Protein AF-A0A2H0RR85-F1 (afdb_monomer)

Radius of gyration: 44.67 Å; Cα contacts (8 Å, |Δi|>4): 2127; chains: 1; bounding box: 101×106×115 Å

Secondary structure (DSSP, 8-state):
-PPPPPPHHHHHHHHHHHHHHHHHHHHHHHHHHHHHHHHHHHHHHHHHHHHHHHHHHTTGGGS-EEEEGGGTEEEESSSGGG--GGG-EE----TTEEEEE-SEEEEPTTT--BSS-EEEEEEETTSEEEEEEE-TT--EEEPPPEEPPS---------S---SS-SSS-HHHH-S--SS-SSS-GGG-TTTT-SSS-HHHHTT--SS-SSS-GGG-TT---S-TTT--EEEPTTS-EEESS-EEEEEEEEE---BSSTT-PBPPEEEEEESSTTSS-EEGGGG----S--EEEEEEEPTT-EEEEEEEEEETTTEEEEEETTSSSSSEEEE-TTPPPP-PPPPTTSPPHHHHHTTSB-TTSSB-S-TTEEEEEE--S-TTSTT--SBSEEEEEEEEEPTT----SSS-EEEEEEEEEEEETT----SEEEETTTTEEEETT-EEESEETTEE---S---SS-SSEEEEEETTEEEEEE-----SS-EEEEEEEEEEESEEEEEEEE--SS-TT--TTS-----SSSEEEEEEEETTTEEEEEEEESSS-EEEEEEEEETTTT--SSSSSS-HHHH-S--SS-SSS-GGG-SSTT-SSS-HHHH-S--SSSSSS-GGG-TTTT-SSS-GGG-SSSS---S---S----SSBPPEEEETTEEEESS-EEEEEEEEE---BSSTTPPBPEEEEEEESBTTSS-EESGGG----S--EEEEEEEPTT-EEEEEEEEEETTTEEEEEETTSS-TTEEEE-TTPBPP-SGGGSSGGGS-HHHHTTEETTEE---TTEEEEEE--S--STT--SBSEEEEEEEE--GGGSSS---------------------------PPP-S-EEEEEE--TT-TTS-EEEEEEGGGHHHHHTTT-EES-----SS-SSS-TTT-SSTT--S-S---SS--SSSEE---SS-TT-----S-------HHHHTT--HHHHHHHHTT-TT---TT-HHHHHHHHTS-HHHHHHHHHH-EEHHHHHHHHHH-

Mean predicted aligned error: 24.21 Å

Sequence (1015 aa):
MARKAFTAVETLLALGIIAVTAGITIPLYNDYQIRNDLDLATEQLIQALRAAQIHSQSGTQDAQWGVYTQEGILFKGDMYALRDPDEDQVFPIPPSINVSGLSEVVYSRIDGVPSETGEIILEAINGDRRTIVIGDDGLLQTSGIQSLPEGFFDDGGDMGDDDVDGDGIPDVQEGDEDTDGDGTPDYLDPDSDNDGIPDEEEGGGDTDGDGIPDYQDPQENPTEPCEERFVVDENGAIQTTGSVDLTVKALGSAITYGENGPNIPVRADISLDGGATWSELFLGRDIDGGETEFIENLPSGTQVLLRVNGRHGWLFNKTYASNDQSGHIQVLRNGDTPPQYQAYGNQSSLASFVRNILDEQGRISIGAYDAVLLVELGTLETSSSDFQDAVILLQFTQKPQSCALATDPRFKVLFERTENVGSGDAARSVYVGESAIHYGEAQWIPLQVAGVAATDSGLVENVPGLAVDRQSGVVKVLLHGSHAGLSKEIVDARVVFDNAVITSLENATGQDACESPFDAIVNDGAGGDEATQITGAREVLFQTRVTIEDDALLIHWARSGANQDTDGDGITDNEEGYGDTDGDGLADYLDTDSDNDNISDNDEGADDSDDDGTADYKDTDSDDDGIPDGQDLEDETDDQVPTEEESDPCAAAFSLSNGNIVLQELADVTFKVLGSSSHYGRRGPEIQVSLQASVNGGATWQSLFNNRDVDGNETQTLADVPSGSEIHVKVEGRYGWLFRRRVQSGGASENLRILRRGDPVPATTPFSSPLTLKKFLRDQVRSGHVVADKRSVLLIAELTDVGVAADYQDAVVQIYIEKPQSGGICGATTDDGDDDAGTADDGDTGETVPEEEVVPTGLKITICHFPPGNRQNPETIEIDEAAWPAHQAIGDRRGACEDDQDGDGVPNADDLCLNTATPESVPEEFMLFDRYALTEAGTIFRHGPRKKVGQYTLAHTKGCSCEQLIDVAEGMRFYYFDQFPRLQRAMRNLFPFFTIGARKYGCSEAIIRMVEREL

pLDDT: mean 75.3, std 16.43, range [29.42, 96.75]

Nearest PDB structures (foldseek):
  2ep6-assembly1_A  TM=4.280E-01  e=7.832E-03  Homo sapiens
  3pyc-assembly1_A  TM=4.392E-01  e=4.395E-02  Homo sapiens
  4msv-assembly1_A  TM=4.065E-01  e=1.363E-01  Homo sapiens
  1bj8-assembly1_A  TM=5.028E-01  e=4.463E-01  Homo sapiens
  3s8w-assembly3_C  TM=3.808E-01  e=4.971E-01  Homo sapiens

Foldseek 3Di:
DDDDDDDPVNVVVVVVVVVVCCVPPVVVVVVVVLVVLLVLLVVLLVVLLVVQLCCQQVCPVVFKWKAQNQFRWTFTHPDPVGTDPVRIDGSGRDPQKGKDDDRMWIAHHNQSFTPDWAWIWIAGPQQWIKIWGQDRSRDTDIDDTDHDDDDDDDDDDDDDALQPCPLPEGCVLQDQPQQCVPPQRLSNAQQSNVLPDGCSVQDQDDQPPPPARQSRDNPRPVPFLQNAQWDQDPLQWTFGSWWWKKKKFWLAAFDAPAAPHDTWFKWKWKDFAQPPDIHTPPNRHGGGGGGMDIGHQRGGRGTIKMKMWTDDPPSDTFIDISRPSPPQKDKDAFQAADDDADAHHPIDAPCVSQVVQADPVRTGHDPNRKIKMFGDRDDPPDSNGRSRNTIMIMDIGHDPQGHDGLQFKKKFKAWPDKDKDDPAQADQWEFEAPSRNIYHHRDIGGCADPNHGDAHPDWDAPDNHWIWGHDDQKIKIKHHAQAPDPIKIKTKMKMFIDQKFFPDKDWDDDPCPPADLDPPDQDQDAAHWHWDDDDDRGMIIIITMHHRGMYMMMTGMDGPQPADQPCPLPDGCVLQDQDQLCPPPDGRSNAQQRVVLPDGCSLQDQPQQCPPPDGRSNDQCSNPPPAGPNRPPPDRDPDDDDDDDDDPPWAFDWDDDQQWIAGQAWWKKKKFWLAAAAAPPPPHDTWFKWKWKDFAQPPDIDTPPNRGGDGGGDMDIDFGRGHGTIIKMKMWTDDPPPDTFIDMGNDPDPFKHKADFFGFADPAPCLPDLVSADPSVSVQDDPRTGHDDPQKIKMFGFRDDDDNPGNSRNTIIIMGITHGVVVPDDDDDDDDDDDDDDDDDDDDDDDDDDDDDDDDDADKFWKFAQDVPRNVDTATDIDHPVCVVVRVVVPIGTDGQDALPQCQPAGPSQALPSNQHDDQPQDPFAAPQQFGDGPDDDPQEDDTDDDDDDGDGCVLVRRDDQVLLLCLLCVPPPHARPVQVQLSVVSVPDDVCQSVVCSRTNHGPVSSVSSVPSD

Solvent-accessible surface area (backbone atoms only — not comparable to full-atom values): 56803 Å² total; per-residue (Å²): 135,85,79,86,72,84,48,73,63,59,54,51,52,52,52,49,50,51,51,54,51,48,66,54,49,52,60,56,50,51,54,53,50,49,53,53,44,45,53,52,33,52,55,42,43,51,52,36,46,54,49,16,28,51,38,1,35,70,41,55,90,79,39,31,14,16,28,35,51,71,63,25,32,28,34,37,26,91,42,85,93,66,38,46,77,92,63,54,42,78,36,80,60,48,91,60,46,47,62,46,69,54,60,60,41,34,16,36,62,62,76,25,32,47,74,59,67,49,46,34,37,40,34,27,83,86,41,41,28,36,39,37,39,35,41,78,83,45,50,77,47,72,56,68,84,46,73,59,81,93,78,90,83,92,86,91,80,88,90,88,71,67,32,76,62,66,44,83,50,45,31,82,76,58,30,90,46,46,66,59,65,86,78,53,36,27,40,62,32,67,37,23,27,66,75,80,63,41,29,52,82,52,35,88,41,50,89,87,68,85,81,55,41,38,38,58,31,68,75,57,67,85,48,48,50,63,66,48,48,54,50,74,47,98,48,46,35,36,31,23,54,22,25,24,30,40,37,42,31,35,55,24,43,60,44,50,67,57,84,89,37,62,75,42,52,30,36,45,30,38,16,66,61,73,64,79,50,77,44,62,37,74,84,66,41,67,54,76,44,73,53,70,45,78,45,74,51,39,24,44,68,33,24,39,32,51,32,44,37,38,52,44,85,93,82,37,80,40,74,53,43,28,56,64,74,76,74,39,44,45,80,42,46,43,68,35,70,69,82,92,51,58,48,46,74,87,52,80,38,42,65,75,60,44,58,89,36,41,48,99,87,60,24,31,44,60,54,86,56,24,41,38,37,33,21,42,75,78,54,78,98,42,84,61,38,37,40,29,40,30,31,38,40,39,40,57,43,72,48,86,70,41,32,35,45,94,81,28,28,25,35,27,46,40,68,79,42,73,48,60,34,85,80,42,61,66,43,74,33,37,27,40,17,68,80,42,44,32,36,46,60,61,40,66,42,28,44,15,43,94,86,42,73,35,63,42,96,38,53,44,57,95,52,57,23,38,19,26,28,33,42,92,52,33,36,38,44,32,41,59,16,82,38,75,80,90,13,29,33,37,42,30,32,35,43,39,42,40,50,27,32,52,76,48,77,45,74,52,92,59,100,60,90,81,70,58,44,73,71,83,66,87,45,88,56,68,38,26,54,34,50,46,78,77,48,98,45,30,33,36,38,42,37,41,27,27,17,67,33,54,35,44,40,31,40,28,40,44,59,56,50,74,82,36,46,77,58,64,60,77,62,34,34,63,78,55,34,87,49,49,71,59,70,83,81,51,38,28,36,62,33,63,36,27,40,68,52,78,59,34,30,54,76,59,31,90,50,48,77,63,72,84,80,56,35,30,34,58,35,54,37,40,66,74,82,84,53,42,48,66,74,34,88,83,65,90,70,100,74,90,81,87,84,85,88,82,76,66,87,46,52,34,56,65,47,82,56,79,55,28,44,33,30,69,35,53,19,23,42,31,42,33,32,51,30,42,58,37,54,61,57,102,86,38,64,73,39,44,29,32,44,31,39,12,62,57,67,63,79,52,78,43,64,38,80,85,64,40,71,57,67,46,77,49,70,51,71,46,72,69,38,53,50,70,26,26,43,28,48,33,47,34,40,41,40,85,94,85,37,80,37,77,48,40,44,64,52,101,51,92,38,42,49,63,39,43,54,70,36,71,56,71,97,23,60,41,61,75,43,68,84,65,36,57,69,69,54,32,84,38,47,54,98,58,20,27,65,43,56,95,44,30,35,42,33,36,22,34,74,70,77,84,54,69,81,36,69,43,43,36,32,32,35,42,37,36,34,27,44,33,58,94,74,75,83,57,86,77,89,82,78,93,70,94,78,83,83,82,86,86,85,86,84,86,86,84,90,85,92,89,80,91,79,85,85,78,78,77,66,66,40,53,22,23,37,48,49,94,93,45,65,92,61,64,42,63,46,77,42,49,52,90,52,44,68,68,43,45,76,72,69,30,44,84,38,70,71,67,76,48,81,45,66,56,83,38,43,53,93,65,26,74,34,77,78,49,44,68,82,75,53,68,51,94,68,51,37,70,82,57,28,50,57,74,70,88,86,72,97,60,69,87,85,87,66,97,56,77,61,88,92,78,55,48,74,56,49,27,34,35,52,63,64,58,53,44,39,31,24,71,64,42,92,89,44,76,44,80,94,39,56,63,41,40,52,56,37,48,65,51,56,67,69,58,49,58,46,21,61,55,56,23,43,38,56,69,59,43,54,42,56,65,62,58,106

Structure (mmCIF, N/CA/C/O backbone):
data_AF-A0A2H0RR85-F1
#
_entry.id   AF-A0A2H0RR85-F1
#
loop_
_atom_site.group_PDB
_atom_site.id
_atom_site.type_symbol
_atom_site.label_atom_id
_atom_site.label_alt_id
_atom_site.label_comp_id
_atom_site.label_asym_id
_atom_site.label_entity_id
_atom_site.label_seq_id
_atom_site.pdbx_PDB_ins_code
_atom_site.Cartn_x
_atom_site.Cartn_y
_atom_site.Cartn_z
_atom_site.occupancy
_atom_site.B_iso_or_equiv
_atom_site.auth_seq_id
_atom_site.auth_comp_id
_atom_site.auth_asym_id
_atom_site.auth_atom_id
_atom_site.pdbx_PDB_model_num
ATOM 1 N N . MET A 1 1 ? -61.751 1.817 -53.926 1.00 46.56 1 MET A N 1
ATOM 2 C CA . MET A 1 1 ? -60.778 1.741 -52.817 1.00 46.56 1 MET A CA 1
ATOM 3 C C . MET A 1 1 ? -60.112 0.380 -52.892 1.00 46.56 1 MET A C 1
ATOM 5 O O . MET A 1 1 ? -60.740 -0.608 -52.536 1.00 46.56 1 MET A O 1
ATOM 9 N N . ALA A 1 2 ? -58.918 0.305 -53.480 1.00 45.41 2 ALA A N 1
ATOM 10 C CA . ALA A 1 2 ? -58.171 -0.946 -53.554 1.00 45.41 2 ALA A CA 1
ATOM 11 C C . ALA A 1 2 ? -57.517 -1.200 -52.188 1.00 45.41 2 ALA A C 1
ATOM 13 O O . ALA A 1 2 ? -56.784 -0.346 -51.692 1.00 45.41 2 ALA A O 1
ATOM 14 N N . ARG A 1 3 ? -57.851 -2.332 -51.560 1.00 56.66 3 ARG A N 1
ATOM 15 C CA . ARG A 1 3 ? -57.237 -2.790 -50.308 1.00 56.66 3 ARG A CA 1
ATOM 16 C C . ARG A 1 3 ? -55.794 -3.197 -50.620 1.00 56.66 3 ARG A C 1
ATOM 18 O O . ARG A 1 3 ? -55.590 -4.017 -51.511 1.00 56.66 3 ARG A O 1
ATOM 25 N N . LYS A 1 4 ? -54.818 -2.587 -49.941 1.00 64.25 4 LYS A N 1
ATOM 26 C CA . LYS A 1 4 ? -53.403 -2.971 -50.039 1.00 64.25 4 LYS A CA 1
ATOM 27 C C . LYS A 1 4 ? -53.271 -4.393 -49.482 1.00 64.25 4 LYS A C 1
ATOM 29 O O . LYS A 1 4 ? -53.643 -4.621 -48.337 1.00 64.25 4 LYS A O 1
ATOM 34 N N . ALA A 1 5 ? -52.851 -5.335 -50.318 1.00 68.38 5 ALA A N 1
ATOM 35 C CA . ALA A 1 5 ? -52.502 -6.686 -49.891 1.00 68.38 5 ALA A CA 1
ATOM 36 C C . ALA A 1 5 ? -51.034 -6.710 -49.441 1.00 68.38 5 ALA A C 1
ATOM 38 O O . ALA A 1 5 ? -50.239 -5.919 -49.952 1.00 68.38 5 ALA A O 1
ATOM 39 N N . PHE A 1 6 ? -50.708 -7.604 -48.504 1.00 69.88 6 PHE A N 1
ATOM 40 C CA . PHE A 1 6 ? -49.340 -7.843 -48.040 1.00 69.88 6 PHE A CA 1
ATOM 41 C C . PHE A 1 6 ? -48.437 -8.253 -49.199 1.00 69.88 6 PHE A C 1
ATOM 43 O O . PHE A 1 6 ? -48.850 -8.987 -50.104 1.00 69.88 6 PHE A O 1
ATOM 50 N N . THR A 1 7 ? -47.208 -7.756 -49.188 1.00 82.94 7 THR A N 1
ATOM 51 C CA . THR A 1 7 ? -46.222 -8.105 -50.205 1.00 82.94 7 THR A CA 1
ATOM 52 C C . THR A 1 7 ? -45.672 -9.510 -49.958 1.00 82.94 7 THR A C 1
ATOM 54 O O . THR A 1 7 ? -45.647 -10.013 -48.832 1.00 82.94 7 THR A O 1
ATOM 57 N N . ALA A 1 8 ? -45.222 -10.170 -51.029 1.00 77.38 8 ALA A N 1
ATOM 58 C CA . ALA A 1 8 ? -44.607 -11.495 -50.925 1.00 77.38 8 ALA A CA 1
ATOM 59 C C . ALA A 1 8 ? -43.370 -11.481 -50.007 1.00 77.38 8 ALA A C 1
ATOM 61 O O . ALA A 1 8 ? -43.123 -12.449 -49.298 1.00 77.38 8 ALA A O 1
ATOM 62 N N . VAL A 1 9 ? -42.646 -10.357 -49.973 1.00 79.88 9 VAL A N 1
ATOM 63 C CA . VAL A 1 9 ? -41.484 -10.155 -49.100 1.00 79.88 9 VAL A CA 1
ATOM 64 C C . VAL A 1 9 ? -41.903 -10.076 -47.632 1.00 79.88 9 VAL A C 1
ATOM 66 O O . VAL A 1 9 ? -41.327 -10.780 -46.814 1.00 79.88 9 VAL A O 1
ATOM 69 N N . GLU A 1 10 ? -42.946 -9.311 -47.293 1.00 80.38 10 GLU A N 1
ATOM 70 C CA . GLU A 1 10 ? -43.471 -9.255 -45.915 1.00 80.38 10 GLU A CA 1
ATOM 71 C C . GLU A 1 10 ? -43.991 -10.615 -45.436 1.00 80.38 10 GLU A C 1
ATOM 73 O O . GLU A 1 10 ? -43.817 -10.970 -44.275 1.00 80.38 10 GLU A O 1
ATOM 78 N N . THR A 1 11 ? -44.591 -11.405 -46.331 1.00 86.94 11 THR A N 1
ATOM 79 C CA . THR A 1 11 ? -45.077 -12.750 -45.979 1.00 86.94 11 THR A CA 1
ATOM 80 C C . THR A 1 11 ? -43.916 -13.711 -45.712 1.00 86.94 11 THR A C 1
ATOM 82 O O . THR A 1 11 ? -43.972 -14.490 -44.765 1.00 86.94 11 THR A O 1
ATOM 85 N N . LEU A 1 12 ? -42.848 -13.647 -46.514 1.00 86.12 12 LEU A N 1
ATOM 86 C CA . LEU A 1 12 ? -41.651 -14.467 -46.309 1.00 86.12 12 LEU A CA 1
ATOM 87 C C . LEU A 1 12 ? -40.879 -14.055 -45.054 1.00 86.12 12 LEU A C 1
ATOM 89 O O . LEU A 1 12 ? -40.417 -14.926 -44.326 1.00 86.12 12 LEU A O 1
ATOM 93 N N . LEU A 1 13 ? -40.798 -12.754 -44.769 1.00 86.31 13 LEU A N 1
ATOM 94 C CA . LEU A 1 13 ? -40.178 -12.248 -43.548 1.00 86.31 13 LEU A CA 1
ATOM 95 C C . LEU A 1 13 ? -40.945 -12.725 -42.307 1.00 86.31 13 LEU A C 1
ATOM 97 O O . LEU A 1 13 ? -40.339 -13.239 -41.375 1.00 86.31 13 LEU A O 1
ATOM 101 N N . ALA A 1 14 ? -42.278 -12.626 -42.317 1.00 88.75 14 ALA A N 1
ATOM 102 C CA . ALA A 1 14 ? -43.104 -13.082 -41.203 1.00 88.75 14 ALA A CA 1
ATOM 103 C C . ALA A 1 14 ? -42.980 -14.597 -40.967 1.00 88.75 14 ALA A C 1
ATOM 105 O O . ALA A 1 14 ? -42.870 -15.029 -39.824 1.00 88.75 14 ALA A O 1
ATOM 106 N N . LEU A 1 15 ? -42.952 -15.407 -42.031 1.00 90.06 15 LEU A N 1
ATOM 107 C CA . LEU A 1 15 ? -42.747 -16.854 -41.909 1.00 90.06 15 LEU A CA 1
ATOM 108 C C . LEU A 1 15 ? -41.331 -17.209 -41.440 1.00 90.06 15 LEU A C 1
ATOM 110 O O . LEU A 1 15 ? -41.180 -18.145 -40.662 1.00 90.06 15 LEU A O 1
ATOM 114 N N . GLY A 1 16 ? -40.316 -16.455 -41.873 1.00 91.06 16 GLY A N 1
ATOM 115 C CA . GLY A 1 16 ? -38.942 -16.613 -41.400 1.00 91.06 16 GLY A CA 1
ATOM 116 C C . GLY A 1 16 ? -38.819 -16.322 -39.907 1.00 91.06 16 GLY A C 1
ATOM 117 O O . GLY A 1 16 ? -38.268 -17.136 -39.176 1.00 91.06 16 GLY A O 1
ATOM 118 N N . ILE A 1 17 ? -39.417 -15.221 -39.443 1.00 90.19 17 ILE A N 1
ATOM 119 C CA . ILE A 1 17 ? -39.435 -14.868 -38.019 1.00 90.19 17 ILE A CA 1
ATOM 120 C C . ILE A 1 17 ? -40.152 -15.953 -37.213 1.00 90.19 17 ILE A C 1
ATOM 122 O O . ILE A 1 17 ? -39.584 -16.430 -36.243 1.00 90.19 17 ILE A O 1
ATOM 126 N N . ILE A 1 18 ? -41.336 -16.408 -37.646 1.00 92.31 18 ILE A N 1
ATOM 127 C CA . ILE A 1 18 ? -42.082 -17.465 -36.940 1.00 92.31 18 ILE A CA 1
ATOM 128 C C . ILE A 1 18 ? -41.264 -18.761 -36.845 1.00 92.31 18 ILE A C 1
ATOM 130 O O . ILE A 1 18 ? -41.268 -19.402 -35.796 1.00 92.31 18 ILE A O 1
ATOM 134 N N . ALA A 1 19 ? -40.558 -19.149 -37.911 1.00 88.56 19 ALA A N 1
ATOM 135 C CA . ALA A 1 19 ? -39.737 -20.358 -37.918 1.00 88.56 19 ALA A CA 1
ATOM 136 C C . ALA A 1 19 ? -38.537 -20.252 -36.967 1.00 88.56 19 ALA A C 1
ATOM 138 O O . ALA A 1 19 ? -38.279 -21.191 -36.221 1.00 88.56 19 ALA A O 1
ATOM 139 N N . VAL A 1 20 ? -37.852 -19.104 -36.947 1.00 89.44 20 VAL A N 1
ATOM 140 C CA . VAL A 1 20 ? -36.736 -18.853 -36.022 1.00 89.44 20 VAL A CA 1
ATOM 141 C C . VAL A 1 20 ? -37.240 -18.820 -34.582 1.00 89.44 20 VAL A C 1
ATOM 143 O O . VAL A 1 20 ? -36.694 -19.507 -33.726 1.00 89.44 20 VAL A O 1
ATOM 146 N N . THR A 1 21 ? -38.342 -18.112 -34.317 1.00 87.31 21 THR A N 1
ATOM 147 C CA . THR A 1 21 ? -38.917 -18.067 -32.968 1.00 87.31 21 THR A CA 1
ATOM 148 C C . THR A 1 21 ? -39.387 -19.441 -32.509 1.00 87.31 21 THR A C 1
ATOM 150 O O . THR A 1 21 ? -39.167 -19.786 -31.358 1.00 87.31 21 THR A O 1
ATOM 153 N N . ALA A 1 22 ? -39.991 -20.255 -33.380 1.00 86.25 22 ALA A N 1
ATOM 154 C CA . ALA A 1 22 ? -40.415 -21.611 -33.029 1.00 86.25 22 ALA A CA 1
ATOM 155 C C . ALA A 1 22 ? -39.220 -22.546 -32.787 1.00 86.25 22 ALA A C 1
ATOM 157 O O . ALA A 1 22 ? -39.274 -23.370 -31.880 1.00 86.25 22 ALA A O 1
ATOM 158 N N . GLY A 1 23 ? -38.141 -22.393 -33.563 1.00 82.12 23 GLY A N 1
ATOM 159 C CA . GLY A 1 23 ? -36.903 -23.153 -33.381 1.00 82.12 23 GLY A CA 1
ATOM 160 C C . GLY A 1 23 ? -36.238 -22.907 -32.028 1.00 82.12 23 GLY A C 1
ATOM 161 O O . GLY A 1 23 ? -35.659 -23.831 -31.479 1.00 82.12 23 GLY A O 1
ATOM 162 N N . ILE A 1 24 ? -36.382 -21.698 -31.475 1.00 82.62 24 ILE A N 1
ATOM 163 C CA . ILE A 1 24 ? -35.833 -21.333 -30.161 1.00 82.62 24 ILE A CA 1
ATOM 164 C C . ILE A 1 24 ? -36.823 -21.663 -29.032 1.00 82.62 24 ILE A C 1
ATOM 166 O O . ILE A 1 24 ? -36.450 -22.230 -28.015 1.00 82.62 24 ILE A O 1
ATOM 170 N N . THR A 1 25 ? -38.109 -21.343 -29.202 1.00 84.31 25 THR A N 1
ATOM 171 C CA . THR A 1 25 ? -39.093 -21.434 -28.104 1.00 84.31 25 THR A CA 1
ATOM 172 C C . THR A 1 25 ? -39.530 -22.854 -27.757 1.00 84.31 25 THR A C 1
ATOM 174 O O . THR A 1 25 ? -39.813 -23.120 -26.596 1.00 84.31 25 THR A O 1
ATOM 177 N N . ILE A 1 26 ? -39.604 -23.770 -28.726 1.00 85.06 26 ILE A N 1
ATOM 178 C CA . ILE A 1 26 ? -40.045 -25.150 -28.470 1.00 85.06 26 ILE A CA 1
ATOM 179 C C . ILE A 1 26 ? -39.058 -25.935 -27.583 1.00 85.06 26 ILE A C 1
ATOM 181 O O . ILE A 1 26 ? -39.528 -26.527 -26.614 1.00 85.06 26 ILE A O 1
ATOM 185 N N . PRO A 1 27 ? -37.736 -25.969 -27.858 1.00 78.81 27 PRO A N 1
ATOM 186 C CA . PRO A 1 27 ? -36.799 -26.691 -26.995 1.00 78.81 27 PRO A CA 1
ATOM 187 C C . PRO A 1 27 ? -36.730 -26.089 -25.586 1.00 78.81 27 PRO A C 1
ATOM 189 O O . PRO A 1 27 ? -36.823 -26.842 -24.624 1.00 78.81 27 PRO A O 1
ATOM 192 N N . LEU A 1 28 ? -36.713 -24.755 -25.465 1.00 73.25 28 LEU A N 1
ATOM 193 C CA . LEU A 1 28 ? -36.744 -24.072 -24.163 1.00 73.25 28 LEU A CA 1
ATOM 194 C C . LEU A 1 28 ? -38.004 -24.408 -23.353 1.00 73.25 28 LEU A C 1
ATOM 196 O O . LEU A 1 28 ? -37.940 -24.587 -22.143 1.00 73.25 28 LEU A O 1
ATOM 200 N N . TYR A 1 29 ? -39.163 -24.508 -24.012 1.00 80.75 29 TYR A N 1
ATOM 201 C CA . TYR A 1 29 ? -40.406 -24.861 -23.327 1.00 80.75 29 TYR A CA 1
ATOM 202 C C . TYR A 1 29 ? -40.431 -26.322 -22.861 1.00 80.75 29 TYR A C 1
ATOM 204 O O . TYR A 1 29 ? -40.975 -26.604 -21.797 1.00 80.75 29 TYR A O 1
ATOM 212 N N . ASN A 1 30 ? -39.858 -27.244 -23.639 1.00 78.88 30 ASN A N 1
ATOM 213 C CA . ASN A 1 30 ? -39.783 -28.652 -23.248 1.00 78.88 30 ASN A CA 1
ATOM 214 C C . ASN A 1 30 ? -38.869 -28.849 -22.035 1.00 78.88 30 ASN A C 1
ATOM 216 O O . ASN A 1 30 ? -39.254 -29.561 -21.115 1.00 78.88 30 ASN A O 1
ATOM 220 N N . ASP A 1 31 ? -37.705 -28.199 -22.026 1.00 79.25 31 ASP A N 1
ATOM 221 C CA . ASP A 1 31 ? -36.762 -28.261 -20.907 1.00 79.25 31 ASP A CA 1
ATOM 222 C C . ASP A 1 31 ? -37.369 -27.663 -19.627 1.00 79.25 31 ASP A C 1
ATOM 224 O O . ASP A 1 31 ? -37.423 -28.310 -18.583 1.00 79.25 31 ASP A O 1
ATOM 228 N N . TYR A 1 32 ? -38.010 -26.495 -19.754 1.00 80.94 32 TYR A N 1
ATOM 229 C CA . TYR A 1 32 ? -38.769 -25.884 -18.663 1.00 80.94 32 TYR A CA 1
ATOM 230 C C . TYR A 1 32 ? -39.875 -26.799 -18.113 1.00 80.94 32 TYR A C 1
ATOM 232 O O . TYR A 1 32 ? -40.097 -26.859 -16.904 1.00 80.94 32 TYR A O 1
ATOM 240 N N . GLN A 1 33 ? -40.590 -27.519 -18.986 1.00 84.44 33 GLN A N 1
ATOM 241 C CA . GLN A 1 33 ? -41.638 -28.439 -18.551 1.00 84.44 33 GLN A CA 1
ATOM 242 C C . GLN A 1 33 ? -41.063 -29.636 -17.775 1.00 84.44 33 GLN A C 1
ATOM 244 O O . GLN A 1 33 ? -41.667 -30.046 -16.787 1.00 84.44 33 GLN A O 1
ATOM 249 N N . ILE A 1 34 ? -39.914 -30.173 -18.193 1.00 85.19 34 ILE A N 1
ATOM 250 C CA . ILE A 1 34 ? -39.252 -31.308 -17.535 1.00 85.19 34 ILE A CA 1
ATOM 251 C C . ILE A 1 34 ? -38.728 -30.905 -16.149 1.00 85.19 34 ILE A C 1
ATOM 253 O O . ILE A 1 34 ? -38.985 -31.616 -15.180 1.00 85.19 34 ILE A O 1
ATOM 257 N N . ARG A 1 35 ? -38.116 -29.721 -16.023 1.00 84.56 35 ARG A N 1
ATOM 258 C CA . ARG A 1 35 ? -37.704 -29.157 -14.724 1.00 84.56 35 ARG A CA 1
ATOM 259 C C . ARG A 1 35 ? -38.878 -28.962 -13.773 1.00 84.56 35 ARG A C 1
ATOM 261 O O . ARG A 1 35 ? -38.826 -29.368 -12.618 1.00 84.56 35 ARG A O 1
ATOM 268 N N . ASN A 1 36 ? -39.986 -28.425 -14.281 1.00 86.31 36 ASN A N 1
ATOM 269 C CA . ASN A 1 36 ? -41.198 -28.270 -13.484 1.00 86.31 36 ASN A CA 1
ATOM 270 C C . ASN A 1 36 ? -41.793 -29.625 -13.039 1.00 86.31 36 ASN A C 1
ATOM 272 O O . ASN A 1 36 ? -42.369 -29.713 -11.956 1.00 86.31 36 ASN A O 1
ATOM 276 N N . ASP A 1 37 ? -41.682 -30.676 -13.858 1.00 88.88 37 ASP A N 1
ATOM 277 C CA . ASP A 1 37 ? -42.092 -32.031 -13.468 1.00 88.88 37 ASP A CA 1
ATOM 278 C C . ASP A 1 37 ? -41.176 -32.609 -12.366 1.00 88.88 37 ASP A C 1
ATOM 280 O O . ASP A 1 37 ? -41.684 -33.266 -11.455 1.00 88.88 37 ASP A O 1
ATOM 284 N N . LEU A 1 38 ? -39.864 -32.336 -12.409 1.00 88.88 38 LEU A N 1
ATOM 285 C CA . LEU A 1 38 ? -38.885 -32.764 -11.397 1.00 88.88 38 LEU A CA 1
ATOM 286 C C . LEU A 1 38 ? -39.141 -32.100 -10.037 1.00 88.88 38 LEU A C 1
ATOM 288 O O . LEU A 1 38 ? -39.185 -32.780 -9.008 1.00 88.88 38 LEU A O 1
ATOM 292 N N . ASP A 1 39 ? -39.393 -30.792 -10.035 1.00 87.12 39 ASP A N 1
ATOM 293 C CA . ASP A 1 39 ? -39.747 -30.045 -8.824 1.00 87.12 39 ASP A CA 1
ATOM 294 C C . ASP A 1 39 ? -41.051 -30.567 -8.210 1.00 87.12 39 ASP A C 1
ATOM 296 O O . ASP A 1 39 ? -41.135 -30.825 -7.007 1.00 87.12 39 ASP A O 1
ATOM 300 N N . LEU A 1 40 ? -42.070 -30.794 -9.048 1.00 87.31 40 LEU A N 1
ATOM 301 C CA . LEU A 1 40 ? -43.352 -31.331 -8.602 1.00 87.31 40 LEU A CA 1
ATOM 302 C C . LEU A 1 40 ? -43.206 -32.737 -8.003 1.00 87.31 40 LEU A C 1
ATOM 304 O O . LEU A 1 40 ? -43.871 -33.041 -7.011 1.00 87.31 40 LEU A O 1
ATOM 308 N N . ALA A 1 41 ? -42.373 -33.592 -8.599 1.00 89.38 41 ALA A N 1
ATOM 309 C CA . ALA A 1 41 ? -42.111 -34.941 -8.104 1.00 89.38 41 ALA A CA 1
ATOM 310 C C . ALA A 1 41 ? -41.420 -34.921 -6.735 1.00 89.38 41 ALA A C 1
ATOM 312 O O . ALA A 1 41 ? -41.835 -35.636 -5.822 1.00 89.38 41 ALA A O 1
ATOM 313 N N . THR A 1 42 ? -40.413 -34.060 -6.591 1.00 89.88 42 THR A N 1
ATOM 314 C CA . THR A 1 42 ? -39.628 -33.896 -5.362 1.00 89.88 42 THR A CA 1
ATOM 315 C C . THR A 1 42 ? -40.524 -33.446 -4.210 1.00 89.88 42 THR A C 1
ATOM 317 O O . THR A 1 42 ? -40.595 -34.105 -3.173 1.00 89.88 42 THR A O 1
ATOM 320 N N . GLU A 1 43 ? -41.315 -32.395 -4.424 1.00 87.69 43 GLU A N 1
ATOM 321 C CA . GLU A 1 43 ? -42.258 -31.877 -3.426 1.00 87.69 43 GLU A CA 1
ATOM 322 C C . GLU A 1 43 ? -43.318 -32.904 -3.015 1.00 87.69 43 GLU A C 1
ATOM 324 O O . GLU A 1 43 ? -43.640 -33.054 -1.834 1.00 87.69 43 GLU A O 1
ATOM 329 N N . GLN A 1 44 ? -43.863 -33.655 -3.975 1.00 88.00 44 GLN A N 1
ATOM 330 C CA . GLN A 1 44 ? -44.837 -34.704 -3.675 1.00 88.00 44 GLN A CA 1
ATOM 331 C C . GLN A 1 44 ? -44.236 -35.831 -2.831 1.00 88.00 44 GLN A C 1
ATOM 333 O O . GLN A 1 44 ? -44.912 -36.347 -1.937 1.00 88.00 44 GLN A O 1
ATOM 338 N N . LEU A 1 45 ? -42.978 -36.194 -3.081 1.00 90.62 45 LEU A N 1
ATOM 339 C CA . LEU A 1 45 ? -42.306 -37.251 -2.339 1.00 90.62 45 LEU A CA 1
ATOM 340 C C . LEU A 1 45 ? -41.936 -36.807 -0.917 1.00 90.62 45 LEU A C 1
ATOM 342 O O . LEU A 1 45 ? -42.166 -37.558 0.031 1.00 90.62 45 LEU A O 1
ATOM 346 N N . ILE A 1 46 ? -41.490 -35.562 -0.736 1.00 90.50 46 ILE A N 1
ATOM 347 C CA . ILE A 1 46 ? -41.275 -34.962 0.593 1.00 90.50 46 ILE A CA 1
ATOM 348 C C . ILE A 1 46 ? -42.580 -34.933 1.385 1.00 90.50 46 ILE A C 1
ATOM 350 O O . ILE A 1 46 ? -42.607 -35.287 2.565 1.00 90.50 46 ILE A O 1
ATOM 354 N N . GLN A 1 47 ? -43.684 -34.536 0.750 1.00 88.31 47 GLN A N 1
ATOM 355 C CA . GLN A 1 47 ? -44.995 -34.535 1.397 1.00 88.31 47 GLN A CA 1
ATOM 356 C C . GLN A 1 47 ? -45.410 -35.938 1.843 1.00 88.31 47 GLN A C 1
ATOM 358 O O . GLN A 1 47 ? -45.931 -36.087 2.951 1.00 88.31 47 GLN A O 1
ATOM 363 N N . ALA A 1 48 ? -45.150 -36.962 1.027 1.00 90.75 48 ALA A N 1
ATOM 364 C CA . ALA A 1 48 ? -45.402 -38.349 1.398 1.00 90.75 48 ALA A CA 1
ATOM 365 C C . ALA A 1 48 ? -44.544 -38.781 2.602 1.00 90.75 48 ALA A C 1
ATOM 367 O O . ALA A 1 48 ? -45.078 -39.368 3.545 1.00 90.75 48 ALA A O 1
ATOM 368 N N . LEU A 1 49 ? -43.244 -38.458 2.605 1.00 92.12 49 LEU A N 1
ATOM 369 C CA . LEU A 1 49 ? -42.303 -38.825 3.674 1.00 92.12 49 LEU A CA 1
ATOM 370 C C . LEU A 1 49 ? -42.668 -38.153 5.001 1.00 92.12 49 LEU A C 1
ATOM 372 O O . LEU A 1 49 ? -42.829 -38.831 6.017 1.00 92.12 49 LEU A O 1
ATOM 376 N N . ARG A 1 50 ? -42.938 -36.843 4.982 1.00 90.81 50 ARG A N 1
ATOM 377 C CA . ARG A 1 50 ? -43.412 -36.103 6.164 1.00 90.81 50 ARG A CA 1
ATOM 378 C C . ARG A 1 50 ? -44.744 -36.645 6.675 1.00 90.81 50 ARG A C 1
ATOM 380 O O . ARG A 1 50 ? -44.942 -36.770 7.883 1.00 90.81 50 ARG A O 1
ATOM 387 N N . ALA A 1 51 ? -45.664 -37.003 5.778 1.00 88.94 51 ALA A N 1
ATOM 388 C CA . ALA A 1 51 ? -46.929 -37.613 6.175 1.00 88.94 51 ALA A CA 1
ATOM 389 C C . ALA A 1 51 ? -46.719 -38.978 6.855 1.00 88.94 51 ALA A C 1
ATOM 391 O O . ALA A 1 51 ? -47.339 -39.237 7.888 1.00 88.94 51 ALA A O 1
ATOM 392 N N . ALA A 1 52 ? -45.826 -39.827 6.334 1.00 90.50 52 ALA A N 1
ATOM 393 C CA . ALA A 1 52 ? -45.480 -41.113 6.945 1.00 90.50 52 ALA A CA 1
ATOM 394 C C . ALA A 1 52 ? -44.871 -40.947 8.346 1.00 90.50 52 ALA A C 1
ATOM 396 O O . ALA A 1 52 ? -45.276 -41.639 9.287 1.00 90.50 52 ALA A O 1
ATOM 397 N N . GLN A 1 53 ? -43.949 -39.996 8.502 1.00 90.31 53 GLN A N 1
ATOM 398 C CA . GLN A 1 53 ? -43.311 -39.682 9.778 1.00 90.31 53 GLN A CA 1
ATOM 399 C C . GLN A 1 53 ? -44.347 -39.225 10.815 1.00 90.31 53 GLN A C 1
ATOM 401 O O . GLN A 1 53 ? -44.460 -39.817 11.891 1.00 90.31 53 GLN A O 1
ATOM 406 N N . ILE A 1 54 ? -45.203 -38.261 10.458 1.00 89.00 54 ILE A N 1
ATOM 407 C CA . ILE A 1 54 ? -46.259 -37.739 11.341 1.00 89.00 54 ILE A CA 1
ATOM 408 C C . ILE A 1 54 ? -47.281 -38.829 11.696 1.00 89.00 54 ILE A C 1
ATOM 410 O O . ILE A 1 54 ? -47.728 -38.921 12.846 1.00 89.00 54 ILE A O 1
ATOM 414 N N . HIS A 1 55 ? -47.674 -39.681 10.746 1.00 87.31 55 HIS A N 1
ATOM 415 C CA . HIS A 1 55 ? -48.605 -40.779 11.018 1.00 87.31 55 HIS A CA 1
ATOM 416 C C . HIS A 1 55 ? -48.022 -41.814 11.990 1.00 87.31 55 HIS A C 1
ATOM 418 O O . HIS A 1 55 ? -48.753 -42.297 12.864 1.00 87.31 55 HIS A O 1
ATOM 424 N N . SER A 1 56 ? -46.718 -42.083 11.907 1.00 88.19 56 SER A N 1
ATOM 425 C CA . SER A 1 56 ? -46.003 -42.987 12.818 1.00 88.19 56 SER A CA 1
ATOM 426 C C . SER A 1 56 ? -45.797 -42.384 14.215 1.00 88.19 56 SER A C 1
ATOM 428 O O . SER A 1 56 ? -46.040 -43.063 15.218 1.00 88.19 56 SER A O 1
ATOM 430 N N . GLN A 1 57 ? -45.439 -41.099 14.307 1.00 87.62 57 GLN A N 1
ATOM 431 C CA . GLN A 1 57 ? -45.256 -40.379 15.579 1.00 87.62 57 GLN A CA 1
ATOM 432 C C . GLN A 1 57 ? -46.576 -40.184 16.332 1.00 87.62 57 GLN A C 1
ATOM 434 O O . GLN A 1 57 ? -46.661 -40.403 17.538 1.00 87.62 57 GLN A O 1
ATOM 439 N N . SER A 1 58 ? -47.651 -39.848 15.614 1.00 85.00 58 SER A N 1
ATOM 440 C CA . SER A 1 58 ? -48.987 -39.681 16.206 1.00 85.00 58 SER A CA 1
ATOM 441 C C . SER A 1 58 ? -49.641 -40.998 16.646 1.00 85.00 58 SER A C 1
ATOM 443 O O . SER A 1 58 ? -50.726 -40.973 17.234 1.00 85.00 58 SER A O 1
ATOM 445 N N . GLY A 1 59 ? -49.019 -42.149 16.357 1.00 75.19 59 GLY A N 1
ATOM 446 C CA . GLY A 1 59 ? -49.579 -43.470 16.642 1.00 75.19 59 GLY A CA 1
ATOM 447 C C . GLY A 1 59 ? -50.876 -43.733 15.875 1.00 75.19 59 GLY A C 1
ATOM 448 O O . GLY A 1 59 ? -51.757 -44.451 16.356 1.00 75.19 59 GLY A O 1
ATOM 449 N N . THR A 1 60 ? -51.040 -43.127 14.694 1.00 76.06 60 THR A N 1
ATOM 450 C CA . THR A 1 60 ? -52.274 -43.239 13.915 1.00 76.06 60 THR A CA 1
ATOM 451 C C . THR A 1 60 ? -52.525 -44.705 13.555 1.00 76.06 60 THR A C 1
ATOM 453 O O . THR A 1 60 ? -51.758 -45.335 12.829 1.00 76.06 60 THR A O 1
ATOM 456 N N . GLN A 1 61 ? -53.631 -45.250 14.075 1.00 74.12 61 GLN A N 1
ATOM 457 C CA . GLN A 1 61 ? -54.022 -46.659 13.931 1.00 74.12 61 GLN A CA 1
ATOM 458 C C . GLN A 1 61 ? -53.006 -47.680 14.510 1.00 74.12 61 GLN A C 1
ATOM 460 O O . GLN A 1 61 ? -52.989 -48.829 14.059 1.00 74.12 61 GLN A O 1
ATOM 465 N N . ASP A 1 62 ? -52.197 -47.279 15.504 1.00 80.12 62 ASP A N 1
ATOM 466 C CA . ASP A 1 62 ? -51.217 -48.099 16.248 1.00 80.12 62 ASP A CA 1
ATOM 467 C C . ASP A 1 62 ? -50.159 -48.834 15.385 1.00 80.12 62 ASP A C 1
ATOM 469 O O . ASP A 1 62 ? -49.588 -49.846 15.814 1.00 80.12 62 ASP A O 1
ATOM 473 N N . ALA A 1 63 ? -49.865 -48.335 14.179 1.00 81.75 63 ALA A N 1
ATOM 474 C CA . ALA A 1 63 ? -48.964 -48.968 13.209 1.00 81.75 63 ALA A CA 1
ATOM 475 C C . ALA A 1 63 ? -47.823 -48.045 12.753 1.00 81.75 63 ALA A C 1
ATOM 477 O O . ALA A 1 63 ? -47.887 -46.834 12.953 1.00 81.75 63 ALA A O 1
ATOM 478 N N . GLN A 1 64 ? -46.792 -48.637 12.146 1.00 90.25 64 GLN A N 1
ATOM 479 C CA . GLN A 1 64 ? -45.758 -47.911 11.407 1.00 90.25 64 GLN A CA 1
ATOM 480 C C . GLN A 1 64 ? -46.274 -47.518 10.023 1.00 90.25 64 GLN A C 1
ATOM 482 O O . GLN A 1 64 ? -47.102 -48.221 9.432 1.00 90.25 64 GLN A O 1
ATOM 487 N N . TRP A 1 65 ? -45.784 -46.390 9.530 1.00 93.50 65 TRP A N 1
ATOM 488 C CA . TRP A 1 65 ? -46.083 -45.864 8.208 1.00 93.50 65 TRP A CA 1
ATOM 489 C C . TRP A 1 65 ? -44.783 -45.587 7.469 1.00 93.50 65 TRP A C 1
ATOM 491 O O . TRP A 1 65 ? -43.790 -45.168 8.067 1.00 93.50 65 TRP A O 1
ATOM 501 N N . GLY A 1 66 ? -44.806 -45.812 6.163 1.00 92.94 66 GLY A N 1
ATOM 502 C CA . GLY A 1 66 ? -43.653 -45.611 5.303 1.00 92.94 66 GLY A CA 1
ATOM 503 C C . GLY A 1 66 ? -44.037 -45.190 3.897 1.00 92.94 66 GLY A C 1
ATOM 504 O O . GLY A 1 66 ? -45.215 -45.171 3.539 1.00 92.94 66 GLY A O 1
ATOM 505 N N . VAL A 1 67 ? -43.036 -44.840 3.101 1.00 95.00 67 VAL A N 1
ATOM 506 C CA . VAL A 1 67 ? -43.201 -44.457 1.698 1.00 95.00 67 VAL A CA 1
ATOM 507 C C . VAL A 1 67 ? -42.402 -45.400 0.821 1.00 95.00 67 VAL A C 1
ATOM 509 O O . VAL A 1 67 ? -41.222 -45.619 1.066 1.00 95.00 67 VAL A O 1
ATOM 512 N N . TYR A 1 68 ? -43.043 -45.937 -0.213 1.00 94.25 68 TYR A N 1
ATOM 513 C CA . TYR A 1 68 ? -42.378 -46.622 -1.312 1.00 94.25 68 TYR A CA 1
ATOM 514 C C . TYR A 1 68 ? -42.051 -45.595 -2.393 1.00 94.25 68 TYR A C 1
ATOM 516 O O . TYR A 1 68 ? -42.949 -45.047 -3.040 1.00 94.25 68 TYR A O 1
ATOM 524 N N . THR A 1 69 ? -40.767 -45.296 -2.544 1.00 92.12 69 THR A N 1
ATOM 525 C CA . THR A 1 69 ? -40.272 -44.084 -3.215 1.00 92.12 69 THR A CA 1
ATOM 526 C C . THR A 1 69 ? -40.438 -44.148 -4.729 1.00 92.12 69 THR A C 1
ATOM 528 O O . THR A 1 69 ? -40.805 -43.157 -5.348 1.00 92.12 69 THR A O 1
ATOM 531 N N . GLN A 1 70 ? -40.282 -45.334 -5.320 1.00 87.12 70 GLN A N 1
ATOM 532 C CA . GLN A 1 70 ? -40.339 -45.538 -6.773 1.00 87.12 70 GLN A CA 1
ATOM 533 C C . GLN A 1 70 ? -41.705 -45.222 -7.394 1.00 87.12 70 GLN A C 1
ATOM 535 O O . GLN A 1 70 ? -41.782 -44.811 -8.548 1.00 87.12 70 GLN A O 1
ATOM 540 N N . GLU A 1 71 ? -42.790 -45.438 -6.648 1.00 85.38 71 GLU A N 1
ATOM 541 C CA . GLU A 1 71 ? -44.159 -45.160 -7.109 1.00 85.38 71 GLU A CA 1
ATOM 542 C C . GLU A 1 71 ? -44.826 -44.023 -6.314 1.00 85.38 71 GLU A C 1
ATOM 544 O O . GLU A 1 71 ? -45.994 -43.713 -6.558 1.00 85.38 71 GLU A O 1
ATOM 549 N N . GLY A 1 72 ? -44.107 -43.416 -5.360 1.00 89.56 72 GLY A N 1
ATOM 550 C CA . GLY A 1 72 ? -44.630 -42.382 -4.466 1.00 89.56 72 GLY A CA 1
ATOM 551 C C . GLY A 1 72 ? -45.811 -42.862 -3.617 1.00 89.56 72 GLY A C 1
ATOM 552 O O . GLY A 1 72 ? -46.800 -42.149 -3.462 1.00 89.56 72 GLY A O 1
ATOM 553 N N . ILE A 1 73 ? -45.771 -44.093 -3.098 1.00 93.19 73 ILE A N 1
ATOM 554 C CA . ILE A 1 73 ? -46.894 -44.663 -2.337 1.00 93.19 73 ILE A CA 1
ATOM 555 C C . ILE A 1 73 ? -46.627 -44.540 -0.843 1.00 93.19 73 ILE A C 1
ATOM 557 O O . ILE A 1 73 ? -45.753 -45.216 -0.310 1.00 93.19 73 ILE A O 1
ATOM 561 N N . LEU A 1 74 ? -47.433 -43.735 -0.157 1.00 94.19 74 LEU A N 1
ATOM 562 C CA . LEU A 1 74 ? -47.537 -43.736 1.298 1.00 94.19 74 LEU A CA 1
ATOM 563 C C . LEU A 1 74 ? -48.359 -44.953 1.730 1.00 94.19 74 LEU A C 1
ATOM 565 O O . LEU A 1 74 ? -49.507 -45.107 1.309 1.00 94.19 74 LEU A O 1
ATOM 569 N N . PHE A 1 75 ? -47.792 -45.799 2.583 1.00 94.69 75 PHE A N 1
ATOM 570 C CA . PHE A 1 75 ? -48.414 -47.037 3.033 1.00 94.69 75 PHE A CA 1
ATOM 571 C C . PHE A 1 75 ? -48.331 -47.221 4.549 1.00 94.69 75 PHE A C 1
ATOM 573 O O . PHE A 1 75 ? -47.482 -46.656 5.239 1.00 94.69 75 PHE A O 1
ATOM 580 N N . LYS A 1 76 ? -49.209 -48.086 5.060 1.00 92.88 76 LYS A N 1
ATOM 581 C CA . LYS A 1 76 ? -49.231 -48.517 6.458 1.00 92.88 76 LYS A CA 1
ATOM 582 C C . LYS A 1 76 ? -48.702 -49.944 6.584 1.00 92.88 76 LYS A C 1
ATOM 584 O O . LYS A 1 76 ? -49.289 -50.863 6.014 1.00 92.88 76 LYS A O 1
ATOM 589 N N . GLY A 1 77 ? -47.651 -50.151 7.370 1.00 88.00 77 GLY A N 1
ATOM 590 C CA . GLY A 1 77 ? -47.056 -51.463 7.635 1.00 88.00 77 GLY A CA 1
ATOM 591 C C . GLY A 1 77 ? -45.558 -51.385 7.922 1.00 88.00 77 GLY A C 1
ATOM 592 O O . GLY A 1 77 ? -44.939 -50.350 7.710 1.00 88.00 77 GLY A O 1
ATOM 593 N N . ASP A 1 78 ? -44.984 -52.498 8.380 1.00 85.62 78 ASP A N 1
ATOM 594 C CA . ASP A 1 78 ? -43.563 -52.572 8.764 1.00 85.62 78 ASP A CA 1
ATOM 595 C C . ASP A 1 78 ? -42.611 -52.518 7.546 1.00 85.62 78 ASP A C 1
ATOM 597 O O . ASP A 1 78 ? -41.428 -52.242 7.697 1.00 85.62 78 ASP A O 1
ATOM 601 N N . MET A 1 79 ? -43.123 -52.824 6.346 1.00 89.50 79 MET A N 1
ATOM 602 C CA . MET A 1 79 ? -42.455 -52.695 5.041 1.00 89.50 79 MET A CA 1
ATOM 603 C C . MET A 1 79 ? -43.504 -52.768 3.921 1.00 89.50 79 MET A C 1
ATOM 605 O O . MET A 1 79 ? -44.582 -53.343 4.124 1.00 89.50 79 MET A O 1
ATOM 609 N N . TYR A 1 80 ? -43.206 -52.275 2.719 1.00 89.00 80 TYR A N 1
ATOM 610 C CA . TYR A 1 80 ? -44.171 -52.168 1.615 1.00 89.00 80 TYR A CA 1
ATOM 611 C C . TYR A 1 80 ? -44.757 -53.525 1.209 1.00 89.00 80 TYR A C 1
ATOM 613 O O . TYR A 1 80 ? -45.930 -53.635 0.840 1.00 89.00 80 TYR A O 1
ATOM 621 N N . ALA A 1 81 ? -43.974 -54.600 1.321 1.00 88.38 81 ALA A N 1
ATOM 622 C CA . ALA A 1 81 ? -44.429 -55.960 1.031 1.00 88.38 81 ALA A CA 1
ATOM 623 C C . ALA A 1 81 ? -45.455 -56.506 2.048 1.00 88.38 81 ALA A C 1
ATOM 625 O O . ALA A 1 81 ? -46.221 -57.414 1.718 1.00 88.38 81 ALA A O 1
ATOM 626 N N . LEU A 1 82 ? -45.464 -55.977 3.275 1.00 88.06 82 LEU A N 1
ATOM 627 C CA . LEU A 1 82 ? -46.351 -56.378 4.376 1.00 88.06 82 LEU A CA 1
ATOM 628 C C . LEU A 1 82 ? -47.432 -55.332 4.680 1.00 88.06 82 LEU A C 1
ATOM 630 O O . LEU A 1 82 ? -48.113 -55.437 5.701 1.00 88.06 82 LEU A O 1
ATOM 634 N N . ARG A 1 83 ? -47.587 -54.335 3.807 1.00 92.69 83 ARG A N 1
ATOM 635 C CA . ARG A 1 83 ? -48.522 -53.229 3.999 1.00 92.69 83 ARG A CA 1
ATOM 636 C C . ARG A 1 83 ? -49.991 -53.649 3.957 1.00 92.69 83 ARG A C 1
ATOM 638 O O . ARG A 1 83 ? -50.334 -54.701 3.413 1.00 92.69 83 ARG A O 1
ATOM 645 N N . ASP A 1 84 ? -50.851 -52.772 4.464 1.00 90.19 84 ASP A N 1
ATOM 646 C CA . ASP A 1 84 ? -52.302 -52.820 4.276 1.00 90.19 84 ASP A CA 1
ATOM 647 C C . ASP A 1 84 ? -52.715 -52.032 3.014 1.00 90.19 84 ASP A C 1
ATOM 649 O O . ASP A 1 84 ? -52.744 -50.801 3.060 1.00 90.19 84 ASP A O 1
ATOM 653 N N . PRO A 1 85 ? -53.048 -52.697 1.886 1.00 88.88 85 PRO A N 1
ATOM 654 C CA . PRO A 1 85 ? -53.294 -52.008 0.618 1.00 88.88 85 PRO A CA 1
ATOM 655 C C . PRO A 1 85 ? -54.546 -51.121 0.614 1.00 88.88 85 PRO A C 1
ATOM 657 O O . PRO A 1 85 ? -54.710 -50.310 -0.294 1.00 88.88 85 PRO A O 1
ATOM 660 N N . ASP A 1 86 ? -55.454 -51.293 1.582 1.00 89.56 86 ASP A N 1
ATOM 661 C CA . ASP A 1 86 ? -56.662 -50.467 1.690 1.00 89.56 86 ASP A CA 1
ATOM 662 C C . ASP A 1 86 ? -56.351 -49.053 2.231 1.00 89.56 86 ASP A C 1
ATOM 664 O O . ASP A 1 86 ? -57.175 -48.148 2.076 1.00 89.56 86 ASP A O 1
ATOM 668 N N . GLU A 1 87 ? -55.166 -48.846 2.820 1.00 89.25 87 GLU A N 1
ATOM 669 C CA . GLU A 1 87 ? -54.699 -47.562 3.367 1.00 89.25 87 GLU A CA 1
ATOM 670 C C . GLU A 1 87 ? -53.629 -46.881 2.480 1.00 89.25 87 GLU A C 1
ATOM 672 O O . GLU A 1 87 ? -53.121 -45.820 2.848 1.00 89.25 87 GLU A O 1
ATOM 677 N N . ASP A 1 88 ? -53.304 -47.452 1.309 1.00 91.56 88 ASP A N 1
ATOM 678 C CA . ASP A 1 88 ? -52.329 -46.890 0.362 1.00 91.56 88 ASP A CA 1
ATOM 679 C C . ASP A 1 88 ? -52.806 -45.529 -0.188 1.00 91.56 88 ASP A C 1
ATOM 681 O O . ASP A 1 88 ? -53.905 -45.398 -0.745 1.00 91.56 88 ASP A O 1
ATOM 685 N N . GLN A 1 89 ? -51.949 -44.511 -0.100 1.00 91.62 89 GLN A N 1
ATOM 686 C CA . GLN A 1 89 ? -52.152 -43.197 -0.714 1.00 91.62 89 GLN A CA 1
ATOM 687 C C . GLN A 1 89 ? -51.063 -42.933 -1.753 1.00 91.62 89 GLN A C 1
ATOM 689 O O . GLN A 1 89 ? -49.876 -43.048 -1.466 1.00 91.62 89 GLN A O 1
ATOM 694 N N . VAL A 1 90 ? -51.473 -42.574 -2.971 1.00 90.38 90 VAL A N 1
ATOM 695 C CA . VAL A 1 90 ? -50.559 -42.404 -4.108 1.00 90.38 90 VAL A CA 1
ATOM 696 C C . VAL A 1 90 ? -50.249 -40.927 -4.329 1.00 90.38 90 VAL A C 1
ATOM 698 O O . VAL A 1 90 ? -51.161 -40.136 -4.588 1.00 90.38 90 VAL A O 1
ATOM 701 N N . PHE A 1 91 ? -48.964 -40.593 -4.300 1.00 90.31 91 PHE A N 1
ATOM 702 C CA . PHE A 1 91 ? -48.383 -39.319 -4.706 1.00 90.31 91 PHE A CA 1
ATOM 703 C C . PHE A 1 91 ? -47.752 -39.514 -6.097 1.00 90.31 91 PHE A C 1
ATOM 705 O O . PHE A 1 91 ? -46.703 -40.143 -6.217 1.00 90.31 91 PHE A O 1
ATOM 712 N N . PRO A 1 92 ? -48.442 -39.108 -7.179 1.00 84.06 92 PRO A N 1
ATOM 713 C CA . PRO A 1 92 ? -48.105 -39.545 -8.528 1.00 84.06 92 PRO A CA 1
ATOM 714 C C . PRO A 1 92 ? -46.827 -38.892 -9.065 1.00 84.06 92 PRO A C 1
ATOM 716 O O . PRO A 1 92 ? -46.821 -37.717 -9.425 1.00 84.06 92 PRO A O 1
ATOM 719 N N . ILE A 1 93 ? -45.793 -39.703 -9.263 1.00 88.19 93 ILE A N 1
ATOM 720 C CA . ILE A 1 93 ? -44.544 -39.269 -9.893 1.00 88.19 93 ILE A CA 1
ATOM 721 C C . ILE A 1 93 ? -44.739 -39.167 -11.421 1.00 88.19 93 ILE A C 1
ATOM 723 O O . ILE A 1 93 ? -45.229 -40.123 -12.040 1.00 88.19 93 ILE A O 1
ATOM 727 N N . PRO A 1 94 ? -44.416 -38.023 -12.060 1.00 89.00 94 PRO A N 1
ATOM 728 C CA . PRO A 1 94 ? -44.488 -37.878 -13.509 1.00 89.00 94 PRO A CA 1
ATOM 729 C C . PRO A 1 94 ? -43.615 -38.920 -14.228 1.00 89.00 94 PRO A C 1
ATOM 731 O O . PRO A 1 94 ? -42.508 -39.205 -13.787 1.00 89.00 94 PRO A O 1
ATOM 734 N N . PRO A 1 95 ? -44.052 -39.463 -15.379 1.00 85.75 95 PRO A N 1
ATOM 735 C CA . PRO A 1 95 ? -43.296 -40.487 -16.109 1.00 85.75 95 PRO A CA 1
ATOM 736 C C . PRO A 1 95 ? -42.004 -39.960 -16.758 1.00 85.75 95 PRO A C 1
ATOM 738 O O . PRO A 1 95 ? -41.251 -40.742 -17.330 1.00 85.75 95 PRO A O 1
ATOM 741 N N . SER A 1 96 ? -41.796 -38.641 -16.739 1.00 85.38 96 SER A N 1
ATOM 742 C CA . SER A 1 96 ? -40.568 -37.945 -17.131 1.00 85.38 96 SER A CA 1
ATOM 743 C C . SER A 1 96 ? -39.469 -38.028 -16.066 1.00 85.38 96 SER A C 1
ATOM 745 O O . SER A 1 96 ? -38.348 -37.629 -16.369 1.00 85.38 96 SER A O 1
ATOM 747 N N . ILE A 1 97 ? -39.773 -38.538 -14.865 1.00 90.88 97 ILE A N 1
ATOM 748 C CA . ILE A 1 97 ? -38.855 -38.640 -13.727 1.00 90.88 97 ILE A CA 1
ATOM 749 C C . ILE A 1 97 ? -38.633 -40.112 -13.375 1.00 90.88 97 ILE A C 1
ATOM 751 O O . ILE A 1 97 ? -39.581 -40.893 -13.262 1.00 90.88 97 ILE A O 1
ATOM 755 N N . ASN A 1 98 ? -37.375 -40.486 -13.195 1.00 90.06 98 ASN A N 1
ATOM 756 C CA . ASN A 1 98 ? -36.942 -41.777 -12.697 1.00 90.06 98 ASN A CA 1
ATOM 757 C C . ASN A 1 98 ? -36.473 -41.625 -11.245 1.00 90.06 98 ASN A C 1
ATOM 759 O O . ASN A 1 98 ? -35.810 -40.649 -10.918 1.00 90.06 98 ASN A O 1
ATOM 763 N N . VAL A 1 99 ? -36.820 -42.575 -10.375 1.00 90.38 99 VAL A N 1
ATOM 764 C CA . VAL A 1 99 ? -36.440 -42.525 -8.953 1.00 90.38 99 VAL A CA 1
ATOM 765 C C . VAL A 1 99 ? -35.502 -43.679 -8.622 1.00 90.38 99 VAL A C 1
ATOM 767 O O . VAL A 1 99 ? -35.820 -44.843 -8.888 1.00 90.38 99 VAL A O 1
ATOM 770 N N . SER A 1 100 ? -34.363 -43.358 -8.018 1.00 89.56 100 SER A N 1
ATOM 771 C CA . SER A 1 100 ? -33.327 -44.292 -7.562 1.00 89.56 100 SER A CA 1
ATOM 772 C C . SER A 1 100 ? -32.862 -43.968 -6.135 1.00 89.56 100 SER A C 1
ATOM 774 O O . SER A 1 100 ? -33.350 -43.027 -5.517 1.00 89.56 100 SER A O 1
ATOM 776 N N . GLY A 1 101 ? -31.948 -44.773 -5.586 1.00 89.00 101 GLY A N 1
ATOM 777 C CA . GLY A 1 101 ? -31.534 -44.685 -4.182 1.00 89.00 101 GLY A CA 1
ATOM 778 C C . GLY A 1 101 ? -32.414 -45.545 -3.271 1.00 89.00 101 GLY A C 1
ATOM 779 O O . GLY A 1 101 ? -32.740 -46.687 -3.621 1.00 89.00 101 GLY A O 1
ATOM 780 N N . LEU A 1 102 ? -32.802 -45.016 -2.110 1.00 89.19 102 LEU A N 1
ATOM 781 C CA . LEU A 1 102 ? -33.645 -45.713 -1.137 1.00 89.19 102 LEU A CA 1
ATOM 782 C C . LEU A 1 102 ? -34.988 -46.109 -1.755 1.00 89.19 102 LEU A C 1
ATOM 784 O O . LEU A 1 102 ? -35.712 -45.278 -2.300 1.00 89.19 102 LEU A O 1
ATOM 788 N N . SER A 1 103 ? -35.330 -47.396 -1.659 1.00 88.38 103 SER A N 1
ATOM 789 C CA . SER A 1 103 ? -36.543 -47.951 -2.281 1.00 88.38 103 SER A CA 1
ATOM 790 C C . SER A 1 103 ? -37.801 -47.807 -1.418 1.00 88.38 103 SER A C 1
ATOM 792 O O . SER A 1 103 ? -38.909 -47.666 -1.942 1.00 88.38 103 SER A O 1
ATOM 794 N N . GLU A 1 104 ? -37.640 -47.820 -0.098 1.00 92.62 104 GLU A N 1
ATOM 795 C CA . GLU A 1 104 ? -38.699 -47.547 0.864 1.00 92.62 104 GLU A CA 1
ATOM 796 C C . GLU A 1 104 ? -38.121 -46.949 2.143 1.00 92.62 104 GLU A C 1
ATOM 798 O O . GLU A 1 104 ? -36.976 -47.213 2.490 1.00 92.62 104 GLU A O 1
ATOM 803 N N . VAL A 1 105 ? -38.926 -46.157 2.848 1.00 92.12 105 VAL A N 1
ATOM 804 C CA . VAL A 1 105 ? -38.544 -45.538 4.123 1.00 92.12 105 VAL A CA 1
ATOM 805 C C . VAL A 1 105 ? -39.700 -45.718 5.089 1.00 92.12 105 VAL A C 1
ATOM 807 O O . VAL A 1 105 ? -40.799 -45.234 4.818 1.00 92.12 105 VAL A O 1
ATOM 810 N N . VAL A 1 106 ? -39.483 -46.429 6.196 1.00 92.75 106 VAL A N 1
ATOM 811 C CA . VAL A 1 106 ? -40.505 -46.684 7.221 1.00 92.75 106 VAL A CA 1
ATOM 812 C C . VAL A 1 106 ? -40.107 -45.980 8.506 1.00 92.75 106 VAL A C 1
ATOM 814 O O . VAL A 1 106 ? -38.982 -46.120 8.966 1.00 92.75 106 VAL A O 1
ATOM 817 N N . TYR A 1 107 ? -41.029 -45.249 9.124 1.00 92.75 107 TYR A N 1
ATOM 818 C CA . TYR A 1 107 ? -40.727 -44.501 10.340 1.00 92.75 107 TYR A CA 1
ATOM 819 C C . TYR A 1 107 ? -41.116 -45.278 11.600 1.00 92.75 107 TYR A C 1
ATOM 821 O O . TYR A 1 107 ? -42.153 -45.952 11.675 1.00 92.75 107 TYR A O 1
ATOM 829 N N . SER A 1 108 ? -40.267 -45.191 12.624 1.00 87.44 108 SER A N 1
ATOM 830 C CA . SER A 1 108 ? -40.511 -45.804 13.923 1.00 87.44 108 SER A CA 1
ATOM 831 C C . SER A 1 108 ? -41.723 -45.168 14.615 1.00 87.44 108 SER A C 1
ATOM 833 O O . SER A 1 108 ? -42.071 -44.003 14.410 1.00 87.44 108 SER A O 1
ATOM 835 N N . ARG A 1 109 ? -42.422 -45.955 15.440 1.00 83.44 109 ARG A N 1
ATOM 836 C CA . ARG A 1 109 ? -43.556 -45.431 16.215 1.00 83.44 109 ARG A CA 1
ATOM 837 C C . ARG A 1 109 ? -43.031 -44.517 17.308 1.00 83.44 109 ARG A C 1
ATOM 839 O O . ARG A 1 109 ? -42.057 -44.882 17.954 1.00 83.44 109 ARG A O 1
ATOM 846 N N . ILE A 1 110 ? -43.770 -43.446 17.587 1.00 76.75 110 ILE A N 1
ATOM 847 C CA . ILE A 1 110 ? -43.491 -42.469 18.653 1.00 76.75 110 ILE A CA 1
ATOM 848 C C . ILE A 1 110 ? -42.296 -41.569 18.325 1.00 76.75 110 ILE A C 1
ATOM 850 O O . ILE A 1 110 ? -42.481 -40.358 18.297 1.00 76.75 110 ILE A O 1
ATOM 854 N N . ASP A 1 111 ? -41.134 -42.141 18.014 1.00 79.81 111 ASP A N 1
ATOM 855 C CA . ASP A 1 111 ? -39.899 -41.373 17.824 1.00 79.81 111 ASP A CA 1
ATOM 856 C C . ASP A 1 111 ? -39.771 -40.836 16.385 1.00 79.81 111 ASP A C 1
ATOM 858 O O . ASP A 1 111 ? -39.206 -39.773 16.161 1.00 79.81 111 ASP A O 1
ATOM 862 N N . GLY A 1 112 ? -40.381 -41.502 15.394 1.00 79.44 112 GLY A N 1
ATOM 863 C CA . GLY A 1 112 ? -40.380 -41.037 13.999 1.00 79.44 112 GLY A CA 1
ATOM 864 C C . GLY A 1 112 ? -39.005 -41.062 13.337 1.00 79.44 112 GLY A C 1
ATOM 865 O O . GLY A 1 112 ? -38.783 -40.328 12.379 1.00 79.44 112 GLY A O 1
ATOM 866 N N . VAL A 1 113 ? -38.119 -41.916 13.845 1.00 88.06 113 VAL A N 1
ATOM 867 C CA . VAL A 1 113 ? -36.790 -42.190 13.291 1.00 88.06 113 VAL A CA 1
ATOM 868 C C . VAL A 1 113 ? -36.950 -43.093 12.062 1.00 88.06 113 VAL A C 1
ATOM 870 O O . VAL A 1 113 ? -37.711 -44.071 12.141 1.00 88.06 113 VAL A O 1
ATOM 873 N N . PRO A 1 114 ? -36.305 -42.789 10.925 1.00 90.56 114 PRO A N 1
ATOM 874 C CA . PRO A 1 114 ? -36.394 -43.611 9.722 1.00 90.56 114 PRO A CA 1
ATOM 875 C C . PRO A 1 114 ? -35.716 -44.976 9.916 1.00 90.56 114 PRO A C 1
ATOM 877 O O . PRO A 1 114 ? -34.755 -45.126 10.664 1.00 90.56 114 PRO A O 1
ATOM 880 N N . SER A 1 115 ? -36.237 -46.004 9.246 1.00 84.69 115 SER A N 1
ATOM 881 C CA . SER A 1 115 ? -35.698 -47.368 9.293 1.00 84.69 115 SER A CA 1
ATOM 882 C C . SER A 1 115 ? -34.361 -47.509 8.570 1.00 84.69 115 SER A C 1
ATOM 884 O O . SER A 1 115 ? -33.577 -48.386 8.921 1.00 84.69 115 SER A O 1
ATOM 886 N N . GLU A 1 116 ? -34.148 -46.680 7.548 1.00 84.50 116 GLU A N 1
ATOM 887 C CA . GLU A 1 116 ? -32.934 -46.589 6.742 1.00 84.50 116 GLU A CA 1
ATOM 888 C C . GLU A 1 116 ? -32.690 -45.111 6.412 1.00 84.50 116 GLU A C 1
ATOM 890 O O . GLU A 1 116 ? -33.636 -44.385 6.094 1.00 84.50 116 GLU A O 1
ATOM 895 N N . THR A 1 117 ? -31.435 -44.680 6.523 1.00 85.75 117 THR A N 1
ATOM 896 C CA . THR A 1 117 ? -30.954 -43.345 6.150 1.00 85.75 117 THR A CA 1
ATOM 897 C C . THR A 1 117 ? -30.258 -43.404 4.796 1.00 85.75 117 THR A C 1
ATOM 899 O O . THR A 1 117 ? -29.891 -44.484 4.321 1.00 85.75 117 THR A O 1
ATOM 902 N N . GLY A 1 118 ? -30.098 -42.252 4.153 1.00 82.50 118 GLY A N 1
ATOM 903 C CA . GLY A 1 118 ? -29.478 -42.145 2.834 1.00 82.50 118 GLY A CA 1
ATOM 904 C C . GLY A 1 118 ? -30.336 -41.365 1.849 1.00 82.50 118 GLY A C 1
ATOM 905 O O . GLY A 1 118 ? -31.201 -40.580 2.234 1.00 82.50 118 GLY A O 1
ATOM 906 N N . GLU A 1 119 ? -30.086 -41.581 0.564 1.00 89.19 119 GLU A N 1
ATOM 907 C CA . GLU A 1 119 ? -30.552 -40.677 -0.483 1.00 89.19 119 GLU A CA 1
ATOM 908 C C . GLU A 1 119 ? -31.664 -41.265 -1.348 1.00 89.19 119 GLU A C 1
ATOM 910 O O . GLU A 1 119 ? -31.650 -42.443 -1.720 1.00 89.19 119 GLU A O 1
ATOM 915 N N . ILE A 1 120 ? -32.613 -40.414 -1.732 1.00 86.94 120 ILE A N 1
ATOM 916 C CA . ILE A 1 120 ? -33.570 -40.669 -2.805 1.00 86.94 120 ILE A CA 1
ATOM 917 C C . ILE A 1 120 ? -33.271 -39.700 -3.941 1.00 86.94 120 ILE A C 1
ATOM 919 O O . ILE A 1 120 ? -33.438 -38.492 -3.795 1.00 86.94 120 ILE A O 1
ATOM 923 N N . ILE A 1 121 ? -32.874 -40.234 -5.088 1.00 89.62 121 ILE A N 1
ATOM 924 C CA . ILE A 1 121 ? -32.479 -39.449 -6.256 1.00 89.62 121 ILE A CA 1
ATOM 925 C C . ILE A 1 121 ? -33.636 -39.461 -7.252 1.00 89.62 121 ILE A C 1
ATOM 927 O O . ILE A 1 121 ? -34.078 -40.526 -7.689 1.00 89.62 121 ILE A O 1
ATOM 931 N N . LEU A 1 122 ? -34.133 -38.280 -7.605 1.00 87.75 122 LEU A N 1
ATOM 932 C CA . LEU A 1 122 ? -35.092 -38.052 -8.676 1.00 87.75 122 LEU A CA 1
ATOM 933 C C . LEU A 1 122 ? -34.331 -37.510 -9.882 1.00 87.75 122 LEU A C 1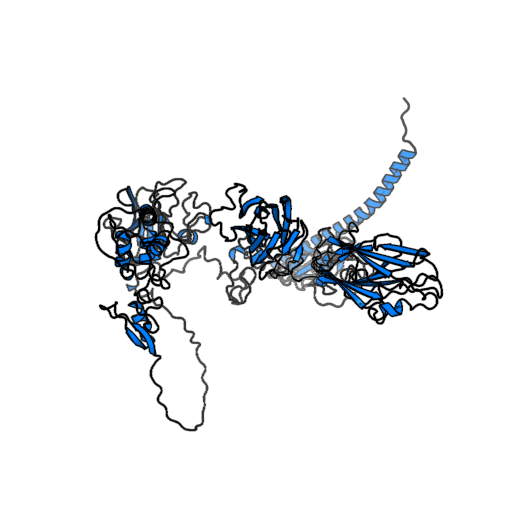
ATOM 935 O O . LEU A 1 122 ? -33.789 -36.415 -9.825 1.00 87.75 122 LEU A O 1
ATOM 939 N N . GLU A 1 123 ? -34.305 -38.261 -10.972 1.00 88.62 123 GLU A N 1
ATOM 940 C CA . GLU A 1 123 ? -33.606 -37.899 -12.202 1.00 88.62 123 GLU A CA 1
ATOM 941 C C . GLU A 1 123 ? -34.618 -37.700 -13.328 1.00 88.62 123 GLU A C 1
ATOM 943 O O . GLU A 1 123 ? -35.427 -38.577 -13.643 1.00 88.62 123 GLU A O 1
ATOM 948 N N . ALA A 1 124 ? -34.595 -36.530 -13.943 1.00 85.31 124 ALA A N 1
ATOM 949 C CA . ALA A 1 124 ? -35.398 -36.219 -15.101 1.00 85.31 124 ALA A CA 1
ATOM 950 C C . ALA A 1 124 ? -34.750 -36.748 -16.386 1.00 85.31 124 ALA A C 1
ATOM 952 O O . ALA A 1 124 ? -33.536 -36.841 -16.518 1.00 85.31 124 ALA A O 1
ATOM 953 N N . ILE A 1 125 ? -35.569 -37.044 -17.397 1.00 81.69 125 ILE A N 1
ATOM 954 C CA . ILE A 1 125 ? -35.091 -37.557 -18.698 1.00 81.69 125 ILE A CA 1
ATOM 955 C C . ILE A 1 125 ? -34.124 -36.626 -19.459 1.00 81.69 125 ILE A C 1
ATOM 957 O O . ILE A 1 125 ? -33.587 -37.046 -20.483 1.00 81.69 125 ILE A O 1
ATOM 961 N N . ASN A 1 126 ? -33.963 -35.367 -19.038 1.00 73.44 126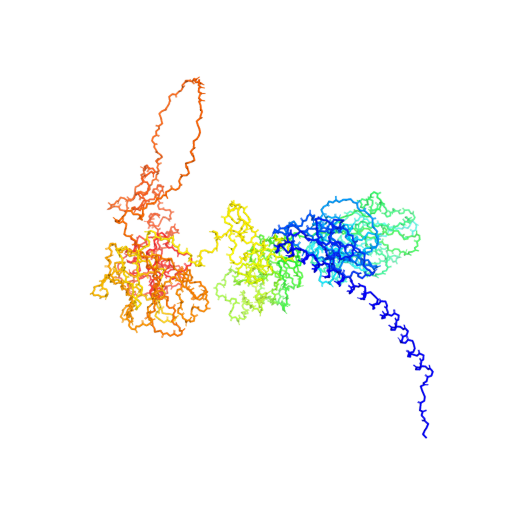 ASN A N 1
ATOM 962 C CA . ASN A 1 126 ? -32.988 -34.421 -19.591 1.00 73.44 126 ASN A CA 1
ATOM 963 C C . ASN A 1 126 ? -31.641 -34.430 -18.838 1.00 73.44 126 ASN A C 1
ATOM 965 O O . ASN A 1 126 ? -30.760 -33.681 -19.238 1.00 73.44 126 ASN A O 1
ATOM 969 N N . GLY A 1 127 ? -31.479 -35.269 -17.806 1.00 73.06 127 GLY A N 1
ATOM 970 C CA . GLY A 1 127 ? -30.262 -35.378 -16.993 1.00 73.06 127 GLY A CA 1
ATOM 971 C C . GLY A 1 127 ? -30.260 -34.505 -15.734 1.00 73.06 127 GLY A C 1
ATOM 972 O O . GLY A 1 127 ? -29.347 -34.623 -14.921 1.00 73.06 127 GLY A O 1
ATOM 973 N N . ASP A 1 128 ? -31.279 -33.659 -15.544 1.00 81.38 128 ASP A N 1
ATOM 974 C CA . ASP A 1 128 ? -31.448 -32.879 -14.317 1.00 81.38 128 ASP A CA 1
ATOM 975 C C . ASP A 1 128 ? -31.827 -33.817 -13.162 1.00 81.38 128 ASP A C 1
ATOM 977 O O . ASP A 1 128 ? -32.816 -34.549 -13.252 1.00 81.38 128 ASP A O 1
ATOM 981 N N . ARG A 1 129 ? -31.091 -33.783 -12.053 1.00 82.81 129 ARG A N 1
ATOM 982 C CA . ARG A 1 129 ? -31.379 -34.567 -10.849 1.00 82.81 129 ARG A CA 1
ATOM 983 C C . ARG A 1 129 ? -31.640 -33.683 -9.633 1.00 82.81 129 ARG A C 1
ATOM 985 O O . ARG A 1 129 ? -31.132 -32.569 -9.527 1.00 82.81 129 ARG A O 1
ATOM 992 N N . ARG A 1 130 ? -32.441 -34.205 -8.708 1.00 82.88 130 ARG A N 1
ATOM 993 C CA . ARG A 1 130 ? -32.609 -33.710 -7.339 1.00 82.88 130 ARG A CA 1
ATOM 994 C C . ARG A 1 130 ? -32.462 -34.871 -6.374 1.00 82.88 130 ARG A C 1
ATOM 996 O O . ARG A 1 130 ? -33.004 -35.948 -6.613 1.00 82.88 130 ARG A O 1
ATOM 1003 N N . THR A 1 131 ? -31.797 -34.626 -5.262 1.00 84.81 131 THR A N 1
ATOM 1004 C CA . THR A 1 131 ? -31.555 -35.619 -4.221 1.00 84.81 131 THR A CA 1
ATOM 1005 C C . THR A 1 131 ? -32.290 -35.202 -2.959 1.00 84.81 131 THR A C 1
ATOM 1007 O O . THR A 1 131 ? -32.227 -34.047 -2.547 1.00 84.81 131 THR A O 1
ATOM 1010 N N . ILE A 1 132 ? -33.019 -36.136 -2.356 1.00 85.19 132 ILE A N 1
ATOM 1011 C CA . ILE A 1 132 ? -33.616 -35.987 -1.031 1.00 85.19 132 ILE A CA 1
ATOM 1012 C C . ILE A 1 132 ? -32.786 -36.834 -0.072 1.00 85.19 132 ILE A C 1
ATOM 1014 O O . ILE A 1 132 ? -32.779 -38.059 -0.194 1.00 85.19 132 ILE A O 1
ATOM 1018 N N . VAL A 1 133 ? -32.110 -36.191 0.874 1.00 85.44 133 VAL A N 1
ATOM 1019 C CA . VAL A 1 133 ? -31.306 -36.852 1.905 1.00 85.44 133 VAL A CA 1
ATOM 1020 C C . VAL A 1 133 ? -32.165 -37.064 3.145 1.00 85.44 133 VAL A C 1
ATOM 1022 O O . VAL A 1 133 ? -32.881 -36.160 3.587 1.00 85.44 133 VAL A O 1
ATOM 1025 N N . ILE A 1 134 ? -32.113 -38.277 3.688 1.00 84.06 134 ILE A N 1
ATOM 1026 C CA . ILE A 1 134 ? -32.810 -38.669 4.911 1.00 84.06 134 ILE A CA 1
ATOM 1027 C C . ILE A 1 134 ? -31.776 -38.867 6.014 1.00 84.06 134 ILE A C 1
ATOM 1029 O O . ILE A 1 134 ? -31.041 -39.860 5.996 1.00 84.06 134 ILE A O 1
ATOM 1033 N N . GLY A 1 135 ? -31.764 -37.930 6.961 1.00 77.00 135 GLY A N 1
ATOM 1034 C CA . GLY A 1 135 ? -30.925 -37.969 8.156 1.00 77.00 135 GLY A CA 1
ATOM 1035 C C . GLY A 1 135 ? -31.369 -39.035 9.156 1.00 77.00 135 GLY A C 1
ATOM 1036 O O . GLY A 1 135 ? -32.503 -39.525 9.125 1.00 77.00 135 GLY A O 1
ATOM 1037 N N . ASP A 1 136 ? -30.467 -39.408 10.055 1.00 79.06 136 ASP A N 1
ATOM 1038 C CA . ASP A 1 136 ? -30.704 -40.344 11.159 1.00 79.06 136 ASP A CA 1
ATOM 1039 C C . ASP A 1 136 ? -31.660 -39.794 12.226 1.00 79.06 136 ASP A C 1
ATOM 1041 O O . ASP A 1 136 ? -32.395 -40.556 12.858 1.00 79.06 136 ASP A O 1
ATOM 1045 N N . ASP A 1 137 ? -31.746 -38.476 12.345 1.00 72.56 137 ASP A N 1
ATOM 1046 C CA . ASP A 1 137 ? -32.749 -37.743 13.116 1.00 72.56 137 ASP A CA 1
ATOM 1047 C C . ASP A 1 137 ? -34.127 -37.644 12.423 1.00 72.56 137 ASP A C 1
ATOM 1049 O O . ASP A 1 137 ? -35.120 -37.217 13.023 1.00 72.56 137 ASP A O 1
ATOM 1053 N N . GLY A 1 138 ? -34.226 -38.092 11.167 1.00 66.56 138 GLY A N 1
ATOM 1054 C CA . GLY A 1 138 ? -35.432 -38.007 10.351 1.00 66.56 138 GLY A CA 1
ATOM 1055 C C . GLY A 1 138 ? -35.690 -36.626 9.745 1.00 66.56 138 GLY A C 1
ATOM 1056 O O . GLY A 1 138 ? -36.808 -36.401 9.261 1.00 66.56 138 GLY A O 1
ATOM 1057 N N . LEU A 1 139 ? -34.706 -35.719 9.751 1.00 74.62 139 LEU A N 1
ATOM 1058 C CA . LEU A 1 139 ? -34.727 -34.514 8.926 1.00 74.62 139 LEU A CA 1
ATOM 1059 C C . LEU A 1 139 ? -34.602 -34.890 7.444 1.00 74.62 139 LEU A C 1
ATOM 1061 O O . LEU A 1 139 ? -33.922 -35.839 7.054 1.00 74.62 139 LEU A O 1
ATOM 1065 N N . LEU A 1 140 ? -35.329 -34.144 6.612 1.00 80.81 140 LEU A N 1
ATOM 1066 C CA . LEU A 1 140 ? -35.327 -34.303 5.160 1.00 80.81 140 LEU A CA 1
ATOM 1067 C C . LEU A 1 140 ? -34.679 -33.066 4.548 1.00 80.81 140 LEU A C 1
ATOM 1069 O O . LEU A 1 140 ? -35.262 -31.980 4.633 1.00 80.81 140 LEU A O 1
ATOM 1073 N N . GLN A 1 141 ? -33.526 -33.245 3.915 1.00 74.81 141 GLN A N 1
ATOM 1074 C CA . GLN A 1 141 ? -32.832 -32.206 3.155 1.00 74.81 141 GLN A CA 1
ATOM 1075 C C . GLN A 1 141 ? -32.987 -32.461 1.654 1.00 74.81 141 GLN A C 1
ATOM 1077 O O . GLN A 1 141 ? -33.193 -33.596 1.224 1.00 74.81 141 GLN A O 1
ATOM 1082 N N . THR A 1 142 ? -32.947 -31.405 0.843 1.00 71.81 142 THR A N 1
ATOM 1083 C CA . THR A 1 142 ? -33.146 -31.498 -0.611 1.00 71.81 142 THR A CA 1
ATOM 1084 C C . THR A 1 142 ? -32.076 -30.714 -1.342 1.00 71.81 142 THR A C 1
ATOM 1086 O O . THR A 1 142 ? -31.902 -29.534 -1.041 1.00 71.81 142 THR A O 1
ATOM 1089 N N . SER A 1 143 ? -31.443 -31.310 -2.347 1.00 67.81 143 SER A N 1
ATOM 1090 C CA . SER A 1 143 ? -30.488 -30.599 -3.194 1.00 67.81 143 SER A CA 1
ATOM 1091 C C . SER A 1 143 ? -31.172 -29.708 -4.245 1.00 67.81 143 SER A C 1
ATOM 1093 O O . SER A 1 143 ? -32.354 -29.876 -4.598 1.00 67.81 143 SER A O 1
ATOM 1095 N N . GLY A 1 144 ? -30.412 -28.724 -4.743 1.00 55.75 144 GLY A N 1
ATOM 1096 C CA . GLY A 1 144 ? -30.739 -27.960 -5.949 1.00 55.75 144 GLY A CA 1
ATOM 1097 C C . GLY A 1 144 ? -30.776 -28.840 -7.209 1.00 55.75 144 GLY A C 1
ATOM 1098 O O . GLY A 1 144 ? -30.470 -30.029 -7.161 1.00 55.75 144 GLY A O 1
ATOM 1099 N N . ILE A 1 145 ? -31.188 -28.271 -8.349 1.00 42.66 145 ILE A N 1
ATOM 1100 C CA . ILE A 1 145 ? -31.185 -28.996 -9.631 1.00 42.66 145 ILE A CA 1
ATOM 1101 C C . ILE A 1 145 ? -29.731 -29.175 -10.083 1.00 42.66 145 ILE A C 1
ATOM 1103 O O . ILE A 1 145 ? -29.069 -28.186 -10.378 1.00 42.66 145 ILE A O 1
ATOM 1107 N N . GLN A 1 146 ? -29.263 -30.418 -10.167 1.00 49.06 146 GLN A N 1
ATOM 1108 C CA . GLN A 1 146 ? -27.931 -30.772 -10.665 1.00 49.06 146 GLN A CA 1
ATOM 1109 C C . GLN A 1 146 ? -28.077 -31.345 -12.083 1.00 49.06 146 GLN A C 1
ATOM 1111 O O . GLN A 1 146 ? -28.727 -32.370 -12.258 1.00 49.06 146 GLN A O 1
ATOM 1116 N N . SER A 1 147 ? -27.537 -30.696 -13.112 1.00 35.94 147 SER A N 1
ATOM 1117 C CA . SER A 1 147 ? -27.603 -31.179 -14.501 1.00 35.94 147 SER A CA 1
ATOM 1118 C C . SER A 1 147 ? -26.297 -31.873 -14.882 1.00 35.94 147 SER A C 1
ATOM 1120 O O . SER A 1 147 ? -25.265 -31.215 -14.898 1.00 35.94 147 SER A O 1
ATOM 1122 N N . LEU A 1 148 ? -26.320 -33.172 -15.200 1.00 36.72 148 LEU A N 1
ATOM 1123 C CA . LEU A 1 148 ? -25.108 -33.902 -15.604 1.00 36.72 148 LEU A CA 1
ATOM 1124 C C . LEU A 1 148 ? -24.893 -33.878 -17.133 1.00 36.72 148 LEU A C 1
ATOM 1126 O O . LEU A 1 148 ? -25.828 -34.210 -17.872 1.00 36.72 148 LEU A O 1
ATOM 1130 N N . PRO A 1 149 ? -23.669 -33.630 -17.639 1.00 31.84 149 PRO A N 1
ATOM 1131 C CA . PRO A 1 149 ? -23.203 -34.213 -18.894 1.00 31.84 149 PRO A CA 1
ATOM 1132 C C . PRO A 1 149 ? -22.830 -35.696 -18.674 1.00 31.84 149 PRO A C 1
ATOM 1134 O O . PRO A 1 149 ? -22.373 -36.100 -17.609 1.00 31.84 149 PRO A O 1
ATOM 1137 N N . GLU A 1 150 ? -23.078 -36.551 -19.670 1.00 31.28 150 GLU A N 1
ATOM 1138 C CA . GLU A 1 150 ? -22.925 -38.011 -19.548 1.00 31.28 150 GLU A CA 1
ATOM 1139 C C . GLU A 1 150 ? -21.458 -38.486 -19.398 1.00 31.28 150 GLU A C 1
ATOM 1141 O O . GLU A 1 150 ? -20.678 -38.319 -20.336 1.00 31.28 150 GLU A O 1
ATOM 1146 N N . GLY A 1 151 ? -21.136 -39.246 -18.329 1.00 29.61 151 GLY A N 1
ATOM 1147 C CA . GLY A 1 151 ? -19.985 -40.176 -18.350 1.00 29.61 151 GLY A CA 1
ATOM 1148 C C . GLY A 1 151 ? -19.336 -40.703 -17.046 1.00 29.61 151 GLY A C 1
ATOM 1149 O O . GLY A 1 151 ? -18.135 -40.564 -16.919 1.00 29.61 151 GLY A O 1
ATOM 1150 N N . PHE A 1 152 ? -20.069 -41.386 -16.147 1.00 33.88 152 PHE A N 1
ATOM 1151 C CA . PHE A 1 152 ? -19.737 -42.701 -15.508 1.00 33.88 152 PHE A CA 1
ATOM 1152 C C . PHE A 1 152 ? -18.236 -43.155 -15.387 1.00 33.88 152 PHE A C 1
ATOM 1154 O O . PHE A 1 152 ? -17.608 -43.350 -16.425 1.00 33.88 152 PHE A O 1
ATOM 1161 N N . PHE A 1 153 ? -17.601 -43.551 -14.258 1.00 36.00 153 PHE A N 1
ATOM 1162 C CA . PHE A 1 153 ? -17.976 -44.300 -13.028 1.00 36.00 153 PHE A CA 1
ATOM 1163 C C . PHE A 1 153 ? -16.874 -44.208 -11.919 1.00 36.00 153 PHE A C 1
ATOM 1165 O O . PHE A 1 153 ? -15.727 -44.541 -12.208 1.00 36.00 153 PHE A O 1
ATOM 1172 N N . ASP A 1 154 ? -17.291 -43.903 -10.679 1.00 36.66 154 ASP A N 1
ATOM 1173 C CA . ASP A 1 154 ? -17.133 -44.615 -9.372 1.00 36.66 154 ASP A CA 1
ATOM 1174 C C . ASP A 1 154 ? -15.791 -45.267 -8.930 1.00 36.66 154 ASP A C 1
ATOM 1176 O O . ASP A 1 154 ? -15.415 -46.320 -9.453 1.00 36.66 154 ASP A O 1
ATOM 1180 N N . ASP A 1 155 ? -15.170 -44.733 -7.863 1.00 36.97 155 ASP A N 1
ATOM 1181 C CA . ASP A 1 155 ? -14.963 -45.409 -6.553 1.00 36.97 155 ASP A CA 1
ATOM 1182 C C . ASP A 1 155 ? -14.601 -44.335 -5.498 1.00 36.97 155 ASP A C 1
ATOM 1184 O O . ASP A 1 155 ? -13.779 -43.466 -5.773 1.00 36.97 155 ASP A O 1
ATOM 1188 N N . GLY A 1 156 ? -15.259 -44.346 -4.337 1.00 34.78 156 GLY A N 1
ATOM 1189 C CA . GLY A 1 156 ? -15.451 -43.155 -3.500 1.00 34.78 156 GLY A CA 1
ATOM 1190 C C . GLY A 1 156 ? -14.365 -42.774 -2.482 1.00 34.78 156 GLY A C 1
ATOM 1191 O O . GLY A 1 156 ? -13.509 -43.579 -2.112 1.00 34.78 156 GLY A O 1
ATOM 1192 N N . GLY A 1 157 ? -14.517 -41.552 -1.960 1.00 32.38 157 GLY A N 1
ATOM 1193 C CA . GLY A 1 157 ? -13.822 -41.000 -0.795 1.00 32.38 157 GLY A CA 1
ATOM 1194 C C . GLY A 1 157 ? -13.783 -39.469 -0.847 1.00 32.38 157 GLY A C 1
ATOM 1195 O O . GLY A 1 157 ? -13.123 -38.964 -1.736 1.00 32.38 157 GLY A O 1
ATOM 1196 N N . ASP A 1 158 ? -14.470 -38.821 0.102 1.00 37.09 158 ASP A N 1
ATOM 1197 C CA . ASP A 1 158 ? -14.567 -37.369 0.377 1.00 37.09 158 ASP A CA 1
ATOM 1198 C C . ASP A 1 158 ? -15.188 -36.447 -0.688 1.00 37.09 158 ASP A C 1
ATOM 1200 O O . ASP A 1 158 ? -14.910 -36.550 -1.870 1.00 37.09 158 ASP A O 1
ATOM 1204 N N . MET A 1 159 ? -16.088 -35.566 -0.244 1.00 41.09 159 MET A N 1
ATOM 1205 C CA . MET A 1 159 ? -16.554 -34.377 -0.969 1.00 41.09 159 MET A CA 1
ATOM 1206 C C . MET A 1 159 ? -16.469 -33.240 0.044 1.00 41.09 159 MET A C 1
ATOM 1208 O O . MET A 1 159 ? -17.329 -33.151 0.927 1.00 41.09 159 MET A O 1
ATOM 1212 N N . GLY A 1 160 ? -15.402 -32.455 -0.057 1.00 43.06 160 GLY A N 1
ATOM 1213 C CA . GLY A 1 160 ? -15.095 -31.337 0.830 1.00 43.06 160 GLY A CA 1
ATOM 1214 C C . GLY A 1 160 ? -14.192 -30.280 0.191 1.00 43.06 160 GLY A C 1
ATOM 1215 O O . GLY A 1 160 ? -14.322 -29.125 0.561 1.00 43.06 160 GLY A O 1
ATOM 1216 N N . ASP A 1 161 ? -13.376 -30.637 -0.800 1.00 48.19 161 ASP A N 1
ATOM 1217 C CA . ASP A 1 161 ? -12.498 -29.733 -1.550 1.00 48.19 161 ASP A CA 1
ATOM 1218 C C . ASP A 1 161 ? -12.263 -30.302 -2.962 1.00 48.19 161 ASP A C 1
ATOM 1220 O O . ASP A 1 161 ? -11.305 -31.025 -3.210 1.00 48.19 161 ASP A O 1
ATOM 1224 N N . ASP A 1 162 ? -13.161 -30.041 -3.914 1.00 65.06 162 ASP A N 1
ATOM 1225 C CA . ASP A 1 162 ? -12.781 -30.301 -5.309 1.00 65.06 162 ASP A CA 1
ATOM 1226 C C . ASP A 1 162 ? -11.900 -29.110 -5.738 1.00 65.06 162 ASP A C 1
ATOM 1228 O O . ASP A 1 162 ? -12.412 -28.086 -6.181 1.00 65.06 162 ASP A O 1
ATOM 1232 N N . ASP A 1 163 ? -10.615 -29.243 -5.405 1.00 70.44 163 ASP A N 1
ATOM 1233 C CA . ASP A 1 163 ? -9.419 -28.599 -5.962 1.00 70.44 163 ASP A CA 1
ATOM 1234 C C . ASP A 1 163 ? -8.572 -29.778 -6.483 1.00 70.44 163 ASP A C 1
ATOM 1236 O O . ASP A 1 163 ? -7.886 -30.491 -5.733 1.00 70.44 163 ASP A O 1
ATOM 1240 N N . VAL A 1 164 ? -8.814 -30.164 -7.737 1.00 72.56 164 VAL A N 1
ATOM 1241 C CA . VAL A 1 164 ? -8.408 -31.476 -8.260 1.00 72.56 164 VAL A CA 1
ATOM 1242 C C . VAL A 1 164 ? -6.937 -31.520 -8.666 1.00 72.56 164 VAL A C 1
ATOM 1244 O O . VAL A 1 164 ? -6.326 -32.603 -8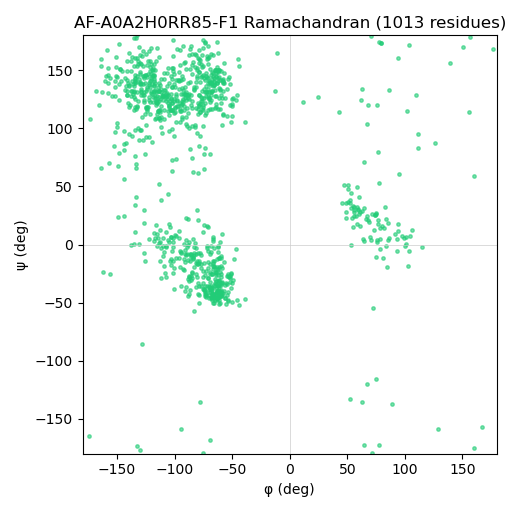.612 1.00 72.56 164 VAL A O 1
ATOM 1247 N N . ASP A 1 165 ? -6.348 -30.400 -9.060 1.00 73.62 165 ASP A N 1
ATOM 1248 C CA . ASP A 1 165 ? -4.908 -30.264 -9.289 1.00 73.62 165 ASP A CA 1
ATOM 1249 C C . ASP A 1 165 ? -4.131 -29.789 -8.051 1.00 73.62 165 ASP A C 1
ATOM 1251 O O . ASP A 1 165 ? -2.924 -30.066 -7.976 1.00 73.62 165 ASP A O 1
ATOM 1255 N N . GLY A 1 166 ? -4.821 -29.319 -7.013 1.00 74.94 166 GLY A N 1
ATOM 1256 C CA . GLY A 1 166 ? -4.288 -29.078 -5.675 1.00 74.94 166 GLY A CA 1
ATOM 1257 C C . GLY A 1 166 ? -3.574 -27.738 -5.554 1.00 74.94 166 GLY A C 1
ATOM 1258 O O . GLY A 1 166 ? -2.557 -27.675 -4.850 1.00 74.94 166 GLY A O 1
ATOM 1259 N N . ASP A 1 167 ? -4.032 -26.737 -6.292 1.00 73.25 167 ASP A N 1
ATOM 1260 C CA . ASP A 1 167 ? -3.424 -25.420 -6.424 1.00 73.25 167 ASP A CA 1
ATOM 1261 C C . ASP A 1 167 ? -4.020 -24.385 -5.437 1.00 73.25 167 ASP A C 1
ATOM 1263 O O . ASP A 1 167 ? -3.476 -23.302 -5.236 1.00 73.25 167 ASP A O 1
ATOM 1267 N N . GLY A 1 168 ? -5.081 -24.738 -4.709 1.00 75.06 168 GLY A N 1
ATOM 1268 C CA . GLY A 1 168 ? -5.760 -23.861 -3.757 1.00 75.06 168 GLY A CA 1
ATOM 1269 C C . GLY A 1 168 ? -6.830 -22.953 -4.371 1.00 75.06 168 GLY A C 1
ATOM 1270 O O . GLY A 1 168 ? -7.420 -22.151 -3.637 1.00 75.06 168 GLY A O 1
ATOM 1271 N N . ILE A 1 169 ? -7.119 -23.082 -5.665 1.00 76.50 169 ILE A N 1
ATOM 1272 C CA . ILE A 1 169 ? -8.281 -22.512 -6.340 1.00 76.50 169 ILE A CA 1
ATOM 1273 C C . ILE A 1 169 ? -9.338 -23.628 -6.459 1.00 76.50 169 ILE A C 1
ATOM 1275 O O . ILE A 1 169 ? -9.051 -24.737 -6.881 1.00 76.50 169 ILE A O 1
ATOM 1279 N N . PRO A 1 170 ? -10.590 -23.411 -6.020 1.00 80.12 170 PRO A N 1
ATOM 1280 C CA . PRO A 1 170 ? -11.601 -24.460 -6.137 1.00 80.12 170 PRO A CA 1
ATOM 1281 C C . PRO A 1 170 ? -12.014 -24.701 -7.600 1.00 80.12 170 PRO A C 1
ATOM 1283 O O . PRO A 1 170 ? -12.367 -23.732 -8.275 1.00 80.12 170 PRO A O 1
ATOM 1286 N N . ASP A 1 171 ? -12.227 -25.958 -8.014 1.00 78.88 171 ASP A N 1
ATOM 1287 C CA . ASP A 1 171 ? -12.675 -26.358 -9.367 1.00 78.88 171 ASP A CA 1
ATOM 1288 C C . ASP A 1 171 ? -13.901 -25.558 -9.865 1.00 78.88 171 ASP A C 1
ATOM 1290 O O . ASP A 1 171 ? -14.159 -25.370 -11.058 1.00 78.88 171 ASP A O 1
ATOM 1294 N N . VAL A 1 172 ? -14.755 -25.128 -8.926 1.00 75.12 172 VAL A N 1
ATOM 1295 C CA . VAL A 1 172 ? -15.967 -24.340 -9.199 1.00 75.12 172 VAL A CA 1
ATOM 1296 C C . VAL A 1 172 ? -15.668 -22.904 -9.639 1.00 75.12 172 VAL A C 1
ATOM 1298 O O . VAL A 1 172 ? -16.491 -22.300 -10.338 1.00 75.12 172 VAL A O 1
ATOM 1301 N N . GLN A 1 173 ? -14.546 -22.353 -9.190 1.00 81.25 173 GLN A N 1
ATOM 1302 C CA . GLN A 1 173 ? -14.050 -21.025 -9.517 1.00 81.25 173 GLN A CA 1
ATOM 1303 C C . GLN A 1 173 ? -13.361 -21.024 -10.882 1.00 81.25 173 GLN A C 1
ATOM 1305 O O . GLN A 1 173 ? -13.659 -20.130 -11.673 1.00 81.25 173 GLN A O 1
ATOM 1310 N N . GLU A 1 174 ? -12.559 -22.044 -11.178 1.00 82.94 174 GLU A N 1
ATOM 1311 C CA . GLU A 1 174 ? -11.844 -22.198 -12.453 1.00 82.94 174 GLU A CA 1
ATOM 1312 C C . GLU A 1 174 ? -12.802 -22.581 -13.590 1.00 82.94 174 GLU A C 1
ATOM 1314 O O . GLU A 1 174 ? -12.820 -21.983 -14.670 1.00 82.94 174 GLU A O 1
ATOM 1319 N N . GLY A 1 175 ? -13.721 -23.510 -13.307 1.00 78.38 175 GLY A N 1
ATOM 1320 C CA . GLY A 1 175 ? -14.744 -23.959 -14.243 1.00 78.38 175 GLY A CA 1
ATOM 1321 C C . GLY A 1 175 ? -14.203 -24.807 -15.402 1.00 78.38 175 GLY A C 1
ATOM 1322 O O . GLY A 1 175 ? -13.023 -25.078 -15.527 1.00 78.38 175 GLY A O 1
ATOM 1323 N N . ASP A 1 176 ? -15.098 -25.253 -16.294 1.00 81.31 176 ASP A N 1
ATOM 1324 C CA . ASP A 1 176 ? -14.750 -26.173 -17.397 1.00 81.31 176 ASP A CA 1
ATOM 1325 C C . ASP A 1 176 ? -14.076 -25.477 -18.615 1.00 81.31 176 ASP A C 1
ATOM 1327 O O . ASP A 1 176 ? -14.210 -25.966 -19.752 1.00 81.31 176 ASP A O 1
ATOM 1331 N N . GLU A 1 177 ? -13.487 -24.288 -18.445 1.00 84.00 177 GLU A N 1
ATOM 1332 C CA . GLU A 1 177 ? -12.779 -23.590 -19.531 1.00 84.00 177 GLU A CA 1
ATOM 1333 C C . GLU A 1 177 ? -11.403 -24.245 -19.800 1.00 84.00 177 GLU A C 1
ATOM 1335 O O . GLU A 1 177 ? -11.051 -25.229 -19.164 1.00 84.00 177 GLU A O 1
ATOM 1340 N N . ASP A 1 178 ? -10.759 -23.860 -20.902 1.00 83.12 178 ASP A N 1
ATOM 1341 C CA . ASP A 1 178 ? -9.470 -24.399 -21.393 1.00 83.12 178 ASP A CA 1
ATOM 1342 C C . ASP A 1 178 ? -8.768 -23.183 -22.000 1.00 83.12 178 ASP A C 1
ATOM 1344 O O . ASP A 1 178 ? -8.959 -22.858 -23.188 1.00 83.12 178 ASP A O 1
ATOM 1348 N N . THR A 1 179 ? -8.154 -22.402 -21.115 1.00 84.12 179 THR A N 1
ATOM 1349 C CA . THR A 1 179 ? -7.718 -21.026 -21.346 1.00 84.12 179 THR A CA 1
ATOM 1350 C C . THR A 1 179 ? -6.543 -20.975 -22.319 1.00 84.12 179 THR A C 1
ATOM 1352 O O . THR A 1 179 ? -6.593 -20.229 -23.314 1.00 84.12 179 THR A O 1
ATOM 1355 N N . ASP A 1 180 ? -5.541 -21.835 -22.140 1.00 75.75 180 ASP A N 1
ATOM 1356 C CA . ASP A 1 180 ? -4.389 -21.949 -23.038 1.00 75.75 180 ASP A CA 1
ATOM 1357 C C . ASP A 1 180 ? -4.671 -22.788 -24.316 1.00 75.75 180 ASP A C 1
ATOM 1359 O O . ASP A 1 180 ? -3.988 -22.660 -25.352 1.00 75.75 180 ASP A O 1
ATOM 1363 N N . GLY A 1 181 ? -5.749 -23.582 -24.313 1.00 82.31 181 GLY A N 1
ATOM 1364 C CA . GLY A 1 181 ? -6.201 -24.399 -25.434 1.00 82.31 181 GLY A CA 1
ATOM 1365 C C . GLY A 1 181 ? -5.395 -25.684 -25.651 1.00 82.31 181 GLY A C 1
ATOM 1366 O O . GLY A 1 181 ? -5.373 -26.195 -26.793 1.00 82.31 181 GLY A O 1
ATOM 1367 N N . ASP A 1 182 ? -4.687 -26.185 -24.640 1.00 70.31 182 ASP A N 1
ATOM 1368 C CA . ASP A 1 182 ? -3.881 -27.403 -24.710 1.00 70.31 182 ASP A CA 1
ATOM 1369 C C . ASP A 1 182 ? -4.715 -28.696 -24.608 1.00 70.31 182 ASP A C 1
ATOM 1371 O O . ASP A 1 182 ? -4.297 -29.762 -25.104 1.00 70.31 182 ASP A O 1
ATOM 1375 N N . GLY A 1 183 ? -5.965 -28.570 -24.148 1.00 70.56 183 GLY A N 1
ATOM 1376 C CA . GLY A 1 183 ? -6.946 -29.643 -24.032 1.00 70.56 183 GLY A CA 1
ATOM 1377 C C . GLY A 1 183 ? -7.052 -30.268 -22.642 1.00 70.56 183 GLY A C 1
ATOM 1378 O O . GLY A 1 183 ? -7.748 -31.291 -22.518 1.00 70.56 183 GLY A O 1
ATOM 1379 N N . THR A 1 184 ? -6.376 -29.692 -21.655 1.00 77.62 184 THR A N 1
ATOM 1380 C CA . THR A 1 184 ? -6.614 -29.841 -20.219 1.00 77.62 184 THR A CA 1
ATOM 1381 C C . THR A 1 184 ? -7.549 -28.700 -19.795 1.00 77.62 184 THR A C 1
ATOM 1383 O O . THR A 1 184 ? -7.320 -27.570 -20.192 1.00 77.62 184 THR A O 1
ATOM 1386 N N . PRO A 1 185 ? -8.695 -28.980 -19.155 1.00 84.25 185 PRO A N 1
ATOM 1387 C CA . PRO A 1 185 ? -9.507 -27.916 -18.570 1.00 84.25 185 PRO A CA 1
ATOM 1388 C C . PRO A 1 185 ? -8.768 -27.225 -17.423 1.00 84.25 185 PRO A C 1
ATOM 1390 O O . PRO A 1 185 ? -8.047 -27.936 -16.731 1.00 84.25 185 PRO A O 1
ATOM 1393 N N . ASP A 1 186 ? -9.041 -25.939 -17.205 1.00 85.81 186 ASP A N 1
ATOM 1394 C CA . ASP A 1 186 ? -8.370 -25.089 -16.208 1.00 85.81 186 ASP A CA 1
ATOM 1395 C C . ASP A 1 186 ? -8.347 -25.752 -14.815 1.00 85.81 186 ASP A C 1
ATOM 1397 O O . ASP A 1 186 ? -7.273 -26.024 -14.319 1.00 85.81 186 ASP A O 1
ATOM 1401 N N . TYR A 1 187 ? -9.488 -26.255 -14.310 1.00 83.25 187 TYR A N 1
ATOM 1402 C CA . TYR A 1 187 ? -9.593 -27.009 -13.030 1.00 83.25 187 TYR A CA 1
ATOM 1403 C C . TYR A 1 187 ? -8.779 -28.328 -12.909 1.00 83.25 187 TYR A C 1
ATOM 1405 O O . TYR A 1 187 ? -8.975 -29.149 -12.006 1.00 83.25 187 TYR A O 1
ATOM 1413 N N . LEU A 1 188 ? -8.002 -28.672 -13.933 1.00 82.44 188 LEU A N 1
ATOM 1414 C CA . LEU A 1 188 ? -7.108 -29.831 -13.985 1.00 82.44 188 LEU A CA 1
ATOM 1415 C C . LEU A 1 188 ? -5.704 -29.451 -14.471 1.00 82.44 188 LEU A C 1
ATOM 1417 O O . LEU A 1 188 ? -4.883 -30.366 -14.680 1.00 82.44 188 LEU A O 1
ATOM 1421 N N . ASP A 1 189 ? -5.478 -28.177 -14.770 1.00 83.44 189 ASP A N 1
ATOM 1422 C CA . ASP A 1 189 ? -4.270 -27.652 -15.369 1.00 83.44 189 ASP A CA 1
ATOM 1423 C C . ASP A 1 189 ? -3.545 -26.752 -14.364 1.00 83.44 189 ASP A C 1
ATOM 1425 O O . ASP A 1 189 ? -3.952 -25.627 -14.154 1.00 83.44 189 ASP A O 1
ATOM 1429 N N . PRO A 1 190 ? -2.417 -27.194 -13.785 1.00 82.12 190 PRO A N 1
ATOM 1430 C CA . PRO A 1 190 ? -1.707 -26.431 -12.753 1.00 82.12 190 PRO A CA 1
ATOM 1431 C C . PRO A 1 190 ? -0.963 -25.173 -13.271 1.00 82.12 190 PRO A C 1
ATOM 1433 O O . PRO A 1 190 ? -0.004 -24.747 -12.624 1.00 82.12 190 PRO A O 1
ATOM 1436 N N . ASP A 1 191 ? -1.277 -24.710 -14.484 1.00 82.88 191 ASP A N 1
ATOM 1437 C CA . ASP A 1 191 ? -0.739 -23.548 -15.224 1.00 82.88 191 ASP A CA 1
ATOM 1438 C C . ASP A 1 191 ? -1.734 -23.247 -16.378 1.00 82.88 191 ASP A C 1
ATOM 1440 O O . ASP A 1 191 ? -1.444 -23.509 -17.555 1.00 82.88 191 ASP A O 1
ATOM 1444 N N . SER A 1 192 ? -2.954 -22.823 -16.024 1.00 89.12 192 SER A N 1
ATOM 1445 C CA . SER A 1 192 ? -4.163 -22.749 -16.872 1.00 89.12 192 SER A CA 1
ATOM 1446 C C . SER A 1 192 ? -4.023 -21.852 -18.107 1.00 89.12 192 SER A C 1
ATOM 1448 O O . SER A 1 192 ? -4.698 -22.050 -19.129 1.00 89.12 192 SER A O 1
ATOM 1450 N N . ASP A 1 193 ? -3.131 -20.867 -18.068 1.00 84.38 193 ASP A N 1
ATOM 1451 C CA . ASP A 1 193 ? -2.847 -19.962 -19.181 1.00 84.38 193 ASP A CA 1
ATOM 1452 C C . ASP A 1 193 ? -1.468 -20.191 -19.850 1.00 84.38 193 ASP A C 1
ATOM 1454 O O . ASP A 1 193 ? -1.196 -19.652 -20.942 1.00 84.38 193 ASP A O 1
ATOM 1458 N N . ASN A 1 194 ? -0.652 -21.081 -19.268 1.00 84.19 194 ASN A N 1
ATOM 1459 C CA . ASN A 1 194 ? 0.663 -21.535 -19.723 1.00 84.19 194 ASN A CA 1
ATOM 1460 C C . ASN A 1 194 ? 1.686 -20.401 -19.873 1.00 84.19 194 ASN A C 1
ATOM 1462 O O . ASN A 1 194 ? 2.545 -20.426 -20.781 1.00 84.19 194 ASN A O 1
ATOM 1466 N N . ASP A 1 195 ? 1.580 -19.373 -19.036 1.00 73.12 195 ASP A N 1
ATOM 1467 C CA . ASP A 1 195 ? 2.499 -18.242 -19.007 1.00 73.12 195 ASP A CA 1
ATOM 1468 C C . ASP A 1 195 ? 3.839 -18.597 -18.315 1.00 73.12 195 ASP A C 1
ATOM 1470 O O . ASP A 1 195 ? 4.899 -18.018 -18.628 1.00 73.12 195 ASP A O 1
ATOM 1474 N N . GLY A 1 196 ? 3.830 -19.663 -17.506 1.00 70.19 196 GLY A N 1
ATOM 1475 C CA . GLY A 1 196 ? 4.971 -20.226 -16.799 1.00 70.19 196 GLY A CA 1
ATOM 1476 C C . GLY A 1 196 ? 5.034 -19.926 -15.299 1.00 70.19 196 GLY A C 1
ATOM 1477 O O . GLY A 1 196 ? 6.070 -20.272 -14.699 1.00 70.19 196 GLY A O 1
ATOM 1478 N N . ILE A 1 197 ? 4.007 -19.312 -14.714 1.00 66.81 197 ILE A N 1
ATOM 1479 C CA . ILE A 1 197 ? 3.713 -19.313 -13.277 1.00 66.81 197 ILE A CA 1
ATOM 1480 C C . ILE A 1 197 ? 2.593 -20.340 -13.007 1.00 66.81 197 ILE A C 1
ATOM 1482 O O . ILE A 1 197 ? 1.714 -20.496 -13.831 1.00 66.81 197 ILE A O 1
ATOM 1486 N N . PRO A 1 198 ? 2.673 -21.153 -11.936 1.00 79.81 198 PRO A N 1
ATOM 1487 C CA . PRO A 1 198 ? 1.583 -22.067 -11.598 1.00 79.81 198 PRO A CA 1
ATOM 1488 C C . PRO A 1 198 ? 0.399 -21.332 -10.964 1.00 79.81 198 PRO A C 1
ATOM 1490 O O . PRO A 1 198 ? 0.635 -20.485 -10.098 1.00 79.81 198 PRO A O 1
ATOM 1493 N N . ASP A 1 199 ? -0.817 -21.798 -11.237 1.00 80.75 199 ASP A N 1
ATOM 1494 C CA . ASP A 1 199 ? -2.075 -21.281 -10.678 1.00 80.75 199 ASP A CA 1
ATOM 1495 C C . ASP A 1 199 ? -2.052 -21.203 -9.131 1.00 80.75 199 ASP A C 1
ATOM 1497 O O . ASP A 1 199 ? -2.546 -20.243 -8.537 1.00 80.75 199 ASP A O 1
ATOM 1501 N N . GLU A 1 200 ? -1.329 -22.118 -8.457 1.00 82.56 200 GLU A N 1
ATOM 1502 C CA . GLU A 1 200 ? -1.100 -22.105 -6.993 1.00 82.56 200 GLU A CA 1
ATOM 1503 C C . GLU A 1 200 ? -0.397 -20.827 -6.501 1.00 82.56 200 GLU A C 1
ATOM 1505 O O . GLU A 1 200 ? -0.612 -20.354 -5.380 1.00 82.56 200 GLU A O 1
ATOM 1510 N N . GLU A 1 201 ? 0.506 -20.279 -7.316 1.00 77.25 201 GLU A N 1
ATOM 1511 C CA . GLU A 1 201 ? 1.244 -19.055 -7.005 1.00 77.25 201 GLU A CA 1
ATOM 1512 C C . GLU A 1 201 ? 0.460 -17.785 -7.389 1.00 77.25 201 GLU A C 1
ATOM 1514 O O . GLU A 1 201 ? 0.692 -16.736 -6.778 1.00 77.25 201 GLU A O 1
ATOM 1519 N N . GLU A 1 202 ? -0.470 -17.874 -8.342 1.00 79.12 202 GLU A N 1
ATOM 1520 C CA . GLU A 1 202 ? -1.290 -16.761 -8.853 1.00 79.12 202 GLU A CA 1
ATOM 1521 C C . GLU A 1 202 ? -2.566 -16.563 -8.020 1.00 79.12 202 GLU A C 1
ATOM 1523 O O . GLU A 1 202 ? -2.919 -15.442 -7.634 1.00 79.12 202 GLU A O 1
ATOM 1528 N N . GLY A 1 203 ? -3.223 -17.666 -7.657 1.00 78.44 203 GLY A N 1
ATOM 1529 C CA . GLY A 1 203 ? -4.470 -17.705 -6.907 1.00 78.44 203 GLY A CA 1
ATOM 1530 C C . GLY A 1 203 ? -5.658 -17.089 -7.657 1.00 78.44 203 GLY A C 1
ATOM 1531 O O . GLY A 1 203 ? -5.595 -16.680 -8.811 1.00 78.44 203 GLY A O 1
ATOM 1532 N N . GLY A 1 204 ? -6.794 -16.956 -6.968 1.00 77.19 204 GLY A N 1
ATOM 1533 C CA . GLY A 1 204 ? -8.041 -16.439 -7.553 1.00 77.19 204 GLY A CA 1
ATOM 1534 C C . GLY A 1 204 ? -8.115 -14.921 -7.811 1.00 77.19 204 GLY A C 1
ATOM 1535 O O . GLY A 1 204 ? -9.226 -14.386 -7.897 1.00 77.19 204 GLY A O 1
ATOM 1536 N N . GLY A 1 205 ? -6.980 -14.216 -7.823 1.00 74.88 205 GLY A N 1
ATOM 1537 C CA . GLY A 1 205 ? -6.874 -12.755 -7.925 1.00 74.88 205 GLY A CA 1
ATOM 1538 C C . GLY A 1 205 ? -7.140 -12.185 -9.325 1.00 74.88 205 GLY A C 1
ATOM 1539 O O . GLY A 1 205 ? -7.395 -12.918 -10.267 1.00 74.88 205 GLY A O 1
ATOM 1540 N N . ASP A 1 206 ? -7.133 -10.853 -9.434 1.00 71.38 206 ASP A N 1
ATOM 1541 C CA . ASP A 1 206 ? -7.088 -10.090 -10.700 1.00 71.38 206 ASP A CA 1
ATOM 1542 C C . ASP A 1 206 ? -6.189 -8.866 -10.439 1.00 71.38 206 ASP A C 1
ATOM 1544 O O . ASP A 1 206 ? -6.629 -7.811 -9.950 1.00 71.38 206 ASP A O 1
ATOM 1548 N N . THR A 1 207 ? -4.886 -9.058 -10.630 1.00 66.69 207 THR A N 1
ATOM 1549 C CA . THR A 1 207 ? -3.803 -8.163 -10.215 1.00 66.69 207 THR A CA 1
ATOM 1550 C C . THR A 1 207 ? -3.778 -6.865 -11.020 1.00 66.69 207 THR A C 1
ATOM 1552 O O . THR A 1 207 ? -3.423 -5.800 -10.483 1.00 66.69 207 THR A O 1
ATOM 1555 N N . ASP A 1 208 ? -4.168 -6.897 -12.295 1.00 60.41 208 ASP A N 1
ATOM 1556 C CA . ASP A 1 208 ? -4.147 -5.731 -13.182 1.00 60.41 208 ASP A CA 1
ATOM 1557 C C . ASP A 1 208 ? -5.520 -5.033 -13.336 1.00 60.41 208 ASP A C 1
ATOM 1559 O O . ASP A 1 208 ? -5.592 -3.855 -13.738 1.00 60.41 208 ASP A O 1
ATOM 1563 N N . GLY A 1 209 ? -6.586 -5.684 -12.860 1.00 60.97 209 GLY A N 1
ATOM 1564 C CA . GLY A 1 209 ? -7.944 -5.171 -12.739 1.00 60.97 209 GLY A CA 1
ATOM 1565 C C . GLY A 1 209 ? -8.687 -5.086 -14.069 1.00 60.97 209 GLY A C 1
ATOM 1566 O O . GLY A 1 209 ? -9.550 -4.200 -14.227 1.00 60.97 209 GLY A O 1
ATOM 1567 N N . ASP A 1 210 ? -8.325 -5.908 -15.051 1.00 62.53 210 ASP A N 1
ATOM 1568 C CA . ASP A 1 210 ? -8.960 -5.934 -16.365 1.00 62.53 210 ASP A CA 1
ATOM 1569 C C . ASP A 1 210 ? -10.212 -6.836 -16.440 1.00 62.53 210 ASP A C 1
ATOM 1571 O O . ASP A 1 210 ? -11.038 -6.667 -17.356 1.00 62.53 210 ASP A O 1
ATOM 1575 N N . GLY A 1 211 ? -10.447 -7.642 -15.399 1.00 68.06 211 GLY A N 1
ATOM 1576 C CA . GLY A 1 211 ? -11.604 -8.513 -15.222 1.00 68.06 211 GLY A CA 1
ATOM 1577 C C . GLY A 1 211 ? -11.410 -9.950 -15.707 1.00 68.06 211 GLY A C 1
ATOM 1578 O O . GLY A 1 211 ? -12.425 -10.645 -15.836 1.00 68.06 211 GLY A O 1
ATOM 1579 N N . ILE A 1 212 ? -10.177 -10.357 -16.012 1.00 77.19 212 ILE A N 1
ATOM 1580 C CA . ILE A 1 212 ? -9.742 -11.746 -16.197 1.00 77.19 212 ILE A CA 1
ATOM 1581 C C . ILE A 1 212 ? -8.970 -12.151 -14.924 1.00 77.19 212 ILE A C 1
ATOM 1583 O O . ILE A 1 212 ? -8.147 -11.360 -14.473 1.00 77.19 212 ILE A O 1
ATOM 1587 N N . PRO A 1 213 ? -9.279 -13.294 -14.283 1.00 79.56 213 PRO A N 1
ATOM 1588 C CA . PRO A 1 213 ? -8.487 -13.778 -13.154 1.00 79.56 213 PRO A CA 1
ATOM 1589 C C . PRO A 1 213 ? -7.037 -14.074 -13.550 1.00 79.56 213 PRO A C 1
ATOM 1591 O O . PRO A 1 213 ? -6.813 -14.472 -14.689 1.00 79.56 213 PRO A O 1
ATOM 1594 N N . ASP A 1 214 ? -6.104 -13.917 -12.610 1.00 78.94 214 ASP A N 1
ATOM 1595 C CA . ASP A 1 214 ? -4.656 -14.037 -12.839 1.00 78.94 214 ASP A CA 1
ATOM 1596 C C . ASP A 1 214 ? -4.293 -15.402 -13.463 1.00 78.94 214 ASP A C 1
ATOM 1598 O O . ASP A 1 214 ? -3.796 -15.409 -14.580 1.00 78.94 214 ASP A O 1
ATOM 1602 N N . TYR A 1 215 ? -4.749 -16.523 -12.878 1.00 83.69 215 TYR A N 1
ATOM 1603 C CA . TYR A 1 215 ? -4.593 -17.890 -13.427 1.00 83.69 215 TYR A CA 1
ATOM 1604 C C . TYR A 1 215 ? -5.226 -18.127 -14.824 1.00 83.69 215 TYR A C 1
ATOM 1606 O O . TYR A 1 215 ? -5.051 -19.172 -15.441 1.00 83.69 215 TYR A O 1
ATOM 1614 N N . GLN A 1 216 ? -6.020 -17.185 -15.353 1.00 89.19 216 GLN A N 1
ATOM 1615 C CA . GLN A 1 216 ? -6.633 -17.271 -16.691 1.00 89.19 216 GLN A CA 1
ATOM 1616 C C . GLN A 1 216 ? -6.158 -16.171 -17.651 1.00 89.19 216 GLN A C 1
ATOM 1618 O O . GLN A 1 216 ? -6.720 -16.027 -18.753 1.00 89.19 216 GLN A O 1
ATOM 1623 N N . ASP A 1 217 ? -5.188 -15.344 -17.267 1.00 82.25 217 ASP A N 1
ATOM 1624 C CA . ASP A 1 217 ? -4.700 -14.256 -18.103 1.00 82.25 217 ASP A CA 1
ATOM 1625 C C . ASP A 1 217 ? -3.335 -14.598 -18.722 1.00 82.25 217 ASP A C 1
ATOM 1627 O O . ASP A 1 217 ? -2.304 -14.248 -18.185 1.00 82.25 217 ASP A O 1
ATOM 1631 N N . PRO A 1 218 ? -3.254 -15.078 -19.977 1.00 69.62 218 PRO A N 1
ATOM 1632 C CA . PRO A 1 218 ? -1.964 -15.358 -20.630 1.00 69.62 218 PRO A CA 1
ATOM 1633 C C . PRO A 1 218 ? -1.141 -14.091 -20.955 1.00 69.62 218 PRO A C 1
ATOM 1635 O O . PRO A 1 218 ? -0.108 -14.140 -21.642 1.00 69.62 218 PRO A O 1
ATOM 1638 N N . GLN A 1 219 ? -1.678 -12.910 -20.642 1.00 59.16 219 GLN A N 1
ATOM 1639 C CA . GLN A 1 219 ? -0.978 -11.629 -20.635 1.00 59.16 219 GLN A CA 1
ATOM 1640 C C . GLN A 1 219 ? -0.836 -11.067 -19.228 1.00 59.16 219 GLN A C 1
ATOM 1642 O O . GLN A 1 219 ? -0.426 -9.894 -19.124 1.00 59.16 219 GLN A O 1
ATOM 1647 N N . GLU A 1 220 ? -1.113 -11.880 -18.207 1.00 53.53 220 GLU A N 1
ATOM 1648 C CA . GLU A 1 220 ? -0.786 -11.592 -16.840 1.00 53.53 220 GLU A CA 1
ATOM 1649 C C . GLU A 1 220 ? 0.658 -11.115 -16.931 1.00 53.53 220 GLU A C 1
ATOM 1651 O O . GLU A 1 220 ? 1.557 -11.651 -17.597 1.00 53.53 220 GLU A O 1
ATOM 1656 N N . ASN A 1 221 ? 0.849 -9.920 -16.408 1.00 44.91 221 ASN A N 1
ATOM 1657 C CA . ASN A 1 221 ? 2.183 -9.497 -16.091 1.00 44.91 221 ASN A CA 1
ATOM 1658 C C . ASN A 1 221 ? 2.310 -9.744 -14.590 1.00 44.91 221 ASN A C 1
ATOM 1660 O O . ASN A 1 221 ? 2.406 -8.749 -13.863 1.00 44.91 221 ASN A O 1
ATOM 1664 N N . PRO A 1 222 ? 2.428 -11.003 -14.113 1.00 41.94 222 PRO A N 1
ATOM 1665 C CA . PRO A 1 222 ? 2.912 -11.281 -12.774 1.00 41.94 222 PRO A CA 1
ATOM 1666 C C . PRO A 1 222 ? 4.431 -11.198 -12.778 1.00 41.94 222 PRO A C 1
ATOM 1668 O O . PRO A 1 222 ? 5.135 -11.801 -11.978 1.00 41.94 222 PRO A O 1
ATOM 1671 N N . THR A 1 223 ? 5.015 -10.374 -13.640 1.00 38.84 223 THR A N 1
ATOM 1672 C CA . THR A 1 223 ? 6.123 -9.637 -13.091 1.00 38.84 223 THR A CA 1
ATOM 1673 C C . THR A 1 223 ? 5.485 -8.480 -12.379 1.00 38.84 223 THR A C 1
ATOM 1675 O O . THR A 1 223 ? 5.137 -7.464 -12.990 1.00 38.84 223 THR A O 1
ATOM 1678 N N . GLU A 1 224 ? 5.432 -8.620 -11.056 1.00 45.12 224 GLU A N 1
ATOM 1679 C CA . GLU A 1 224 ? 5.771 -7.535 -10.162 1.00 45.12 224 GLU A CA 1
ATOM 1680 C C . GLU A 1 224 ? 6.459 -6.419 -10.958 1.00 45.12 224 GLU A C 1
ATOM 1682 O O . GLU A 1 224 ? 7.446 -6.703 -11.659 1.00 45.12 224 GLU A O 1
ATOM 1687 N N . PRO A 1 225 ? 6.079 -5.139 -10.817 1.00 50.16 225 PRO A N 1
ATOM 1688 C CA . PRO A 1 225 ? 6.868 -4.045 -11.383 1.00 50.16 225 PRO A CA 1
ATOM 1689 C C . PRO A 1 225 ? 8.378 -4.157 -11.049 1.00 50.16 225 PRO A C 1
ATOM 1691 O O . PRO A 1 225 ? 9.207 -3.413 -11.586 1.00 50.16 225 PRO A O 1
ATOM 1694 N N . CYS A 1 226 ? 8.719 -5.046 -10.104 1.00 51.38 226 CYS A N 1
ATOM 1695 C CA . CYS A 1 226 ? 10.002 -5.313 -9.513 1.00 51.38 226 CYS A CA 1
ATOM 1696 C C . CYS A 1 226 ? 10.742 -6.550 -10.052 1.00 51.38 226 CYS A C 1
ATOM 1698 O O . CYS A 1 226 ? 11.965 -6.560 -9.932 1.00 51.38 226 CYS A O 1
ATOM 1700 N N . GLU A 1 227 ? 10.099 -7.525 -10.687 1.00 54.22 227 GLU A N 1
ATOM 1701 C CA . GLU A 1 227 ? 10.772 -8.708 -11.252 1.00 54.22 227 GLU A CA 1
ATOM 1702 C C . GLU A 1 227 ? 11.340 -8.386 -12.648 1.00 54.22 227 GLU A C 1
ATOM 1704 O O . GLU A 1 227 ? 12.566 -8.417 -12.854 1.00 54.22 227 GLU A O 1
ATOM 1709 N N . GLU A 1 228 ? 10.496 -7.947 -13.594 1.00 62.25 228 GLU A N 1
ATOM 1710 C CA . GLU A 1 228 ? 10.966 -7.548 -14.921 1.00 62.25 228 GLU A CA 1
ATOM 1711 C C . GLU A 1 228 ? 11.732 -6.226 -14.811 1.00 62.25 228 GLU A C 1
ATOM 1713 O O . GLU A 1 228 ? 11.265 -5.243 -14.237 1.00 62.25 228 GLU A O 1
ATOM 1718 N N . ARG A 1 229 ? 12.961 -6.189 -15.345 1.00 74.56 229 ARG A N 1
ATOM 1719 C CA . ARG A 1 229 ? 13.862 -5.015 -15.273 1.00 74.56 229 ARG A CA 1
ATOM 1720 C C . ARG A 1 229 ? 13.735 -4.092 -16.484 1.00 74.56 229 ARG A C 1
ATOM 1722 O O . ARG A 1 229 ? 14.154 -2.929 -16.424 1.00 74.56 229 ARG A O 1
ATOM 1729 N N . PHE A 1 230 ? 13.213 -4.621 -17.590 1.00 80.31 230 PHE A N 1
ATOM 1730 C CA . PHE A 1 230 ? 12.932 -3.894 -18.821 1.00 80.31 230 PHE A CA 1
ATOM 1731 C C . PHE A 1 230 ? 11.999 -4.682 -19.746 1.00 80.31 230 PHE A C 1
ATOM 1733 O O . PHE A 1 230 ? 12.101 -5.901 -19.824 1.00 80.31 230 PHE A O 1
ATOM 1740 N N . VAL A 1 231 ? 11.252 -3.966 -20.582 1.00 82.00 231 VAL A N 1
ATOM 1741 C CA . VAL A 1 231 ? 10.496 -4.493 -21.726 1.00 82.00 231 VAL A CA 1
ATOM 1742 C C . VAL A 1 231 ? 11.259 -4.205 -23.025 1.00 82.00 231 VAL A C 1
ATOM 1744 O O . VAL A 1 231 ? 11.880 -3.148 -23.168 1.00 82.00 231 VAL A O 1
ATOM 1747 N N . VAL A 1 232 ? 11.245 -5.133 -23.987 1.00 82.31 232 VAL A N 1
ATOM 1748 C CA . VAL A 1 232 ? 11.705 -4.867 -25.365 1.00 82.31 232 VAL A CA 1
ATOM 1749 C C . VAL A 1 232 ? 10.487 -4.546 -26.211 1.00 82.31 232 VAL A C 1
ATOM 1751 O O . VAL A 1 232 ? 9.606 -5.384 -26.361 1.00 82.31 232 VAL A O 1
ATOM 1754 N N . ASP A 1 233 ? 10.431 -3.350 -26.782 1.00 79.56 233 ASP A N 1
ATOM 1755 C CA . ASP A 1 233 ? 9.325 -2.986 -27.655 1.00 79.56 233 ASP A CA 1
ATOM 1756 C C . ASP A 1 233 ? 9.445 -3.638 -29.050 1.00 79.56 233 ASP A C 1
ATOM 1758 O O . ASP A 1 233 ? 10.517 -4.070 -29.489 1.00 79.56 233 ASP A O 1
ATOM 1762 N N . GLU A 1 234 ? 8.339 -3.661 -29.800 1.00 74.75 234 GLU A N 1
ATOM 1763 C CA . GLU A 1 234 ? 8.304 -4.211 -31.166 1.00 74.75 234 GLU A CA 1
ATOM 1764 C C . GLU A 1 234 ? 9.272 -3.515 -32.140 1.00 74.75 234 GLU A C 1
ATOM 1766 O O . GLU A 1 234 ? 9.574 -4.043 -33.215 1.00 74.75 234 GLU A O 1
ATOM 1771 N N . ASN A 1 235 ? 9.720 -2.295 -31.824 1.00 74.19 235 ASN A N 1
ATOM 1772 C CA . ASN A 1 235 ? 10.640 -1.560 -32.679 1.00 74.19 235 ASN A CA 1
ATOM 1773 C C . ASN A 1 235 ? 12.111 -1.874 -32.369 1.00 74.19 235 ASN A C 1
ATOM 1775 O O . ASN A 1 235 ? 12.939 -1.582 -33.229 1.00 74.19 235 ASN A O 1
ATOM 1779 N N . GLY A 1 236 ? 12.412 -2.531 -31.244 1.00 74.06 236 GLY A N 1
ATOM 1780 C CA . GLY A 1 236 ? 13.745 -2.918 -30.789 1.00 74.06 236 GLY A CA 1
ATOM 1781 C C . GLY A 1 236 ? 14.335 -1.999 -29.713 1.00 74.06 236 GLY A C 1
ATOM 1782 O O . GLY A 1 236 ? 15.510 -2.158 -29.373 1.00 74.06 236 GLY A O 1
ATOM 1783 N N . ALA A 1 237 ? 13.576 -1.034 -29.185 1.00 86.06 237 ALA A N 1
ATOM 1784 C CA . ALA A 1 237 ? 13.974 -0.266 -28.014 1.00 86.06 237 ALA A CA 1
ATOM 1785 C C . ALA A 1 237 ? 13.782 -1.072 -26.731 1.00 86.06 237 ALA A C 1
ATOM 1787 O O . ALA A 1 237 ? 12.823 -1.821 -26.575 1.00 86.06 237 ALA A O 1
ATOM 1788 N N . ILE A 1 238 ? 14.699 -0.877 -25.789 1.00 89.56 238 ILE A N 1
ATOM 1789 C CA . ILE A 1 238 ? 14.621 -1.484 -24.466 1.00 89.56 238 ILE A CA 1
ATOM 1790 C C . ILE A 1 238 ? 14.148 -0.412 -23.490 1.00 89.56 238 ILE A C 1
ATOM 1792 O O . ILE A 1 238 ? 14.847 0.578 -23.292 1.00 89.56 238 ILE A O 1
ATOM 1796 N N . GLN A 1 239 ? 12.974 -0.583 -22.895 1.00 88.25 239 GLN A N 1
ATOM 1797 C CA . GLN A 1 239 ? 12.419 0.336 -21.910 1.00 88.25 239 GLN A CA 1
ATOM 1798 C C . GLN A 1 239 ? 12.543 -0.264 -20.513 1.00 88.25 239 GLN A C 1
ATOM 1800 O O . GLN A 1 239 ? 11.977 -1.314 -20.251 1.00 88.25 239 GLN A O 1
ATOM 1805 N N . THR A 1 240 ? 13.258 0.391 -19.604 1.00 84.81 240 THR A N 1
ATOM 1806 C CA . THR A 1 240 ? 13.354 -0.072 -18.211 1.00 84.81 240 THR A CA 1
ATOM 1807 C C . THR A 1 240 ? 12.004 0.041 -17.497 1.00 84.81 240 THR A C 1
ATOM 1809 O O . THR A 1 240 ? 11.225 0.957 -17.759 1.00 84.81 240 THR A O 1
ATOM 1812 N N . THR A 1 241 ? 11.733 -0.872 -16.575 1.00 75.50 241 THR A N 1
ATOM 1813 C CA . THR A 1 241 ? 10.481 -0.963 -15.789 1.00 75.50 241 THR A CA 1
ATOM 1814 C C . THR A 1 241 ? 10.697 -0.566 -14.326 1.00 75.50 241 THR A C 1
ATOM 1816 O O . THR A 1 241 ? 9.802 -0.001 -13.703 1.00 75.50 241 THR A O 1
ATOM 1819 N N . GLY A 1 242 ? 11.931 -0.683 -13.823 1.00 75.44 242 GLY A N 1
ATOM 1820 C CA . GLY A 1 242 ? 12.376 -0.187 -12.514 1.00 75.44 242 GLY A CA 1
ATOM 1821 C C . GLY A 1 242 ? 13.666 0.639 -12.593 1.00 75.44 242 GLY A C 1
ATOM 1822 O O . GLY A 1 242 ? 14.206 0.872 -13.677 1.00 75.44 242 GLY A O 1
ATOM 1823 N N . SER A 1 243 ? 14.183 1.083 -11.439 1.00 82.31 243 SER A N 1
ATOM 1824 C CA . SER A 1 243 ? 15.517 1.695 -11.388 1.00 82.31 243 SER A CA 1
ATOM 1825 C C . SER A 1 243 ? 16.608 0.617 -11.422 1.00 82.31 243 SER A C 1
ATOM 1827 O O . SER A 1 243 ? 16.714 -0.223 -10.527 1.00 82.31 243 SER A O 1
ATOM 1829 N N . VAL A 1 244 ? 17.468 0.666 -12.435 1.00 87.00 244 VAL A N 1
ATOM 1830 C CA . VAL A 1 244 ? 18.439 -0.395 -12.743 1.00 87.00 244 VAL A CA 1
ATOM 1831 C C . VAL A 1 244 ? 19.835 0.166 -13.002 1.00 87.00 244 VAL A C 1
ATOM 1833 O O . VAL A 1 244 ? 20.005 1.295 -13.456 1.00 87.00 244 VAL A O 1
ATOM 1836 N N . ASP A 1 245 ? 20.854 -0.648 -12.763 1.00 90.38 245 ASP A N 1
ATOM 1837 C CA . ASP A 1 245 ? 22.198 -0.441 -13.289 1.00 90.38 245 ASP A CA 1
ATOM 1838 C C . ASP A 1 245 ? 22.366 -1.267 -14.569 1.00 90.38 245 ASP A C 1
ATOM 1840 O O . ASP A 1 245 ? 22.031 -2.452 -14.610 1.00 90.38 245 ASP A O 1
ATOM 1844 N N . LEU A 1 246 ? 22.917 -0.660 -15.617 1.00 93.44 246 LEU A N 1
ATOM 1845 C CA . LEU A 1 246 ? 23.171 -1.299 -16.903 1.00 93.44 246 LEU A CA 1
ATOM 1846 C C . LEU A 1 246 ? 24.665 -1.553 -17.098 1.00 93.44 246 LEU A C 1
ATOM 1848 O O . LEU A 1 246 ? 25.486 -0.635 -17.110 1.00 93.44 246 LEU A O 1
ATOM 1852 N N . THR A 1 247 ? 25.017 -2.811 -17.340 1.00 95.88 247 THR A N 1
ATOM 1853 C CA . THR A 1 247 ? 26.348 -3.207 -17.804 1.00 95.88 247 THR A CA 1
ATOM 1854 C C . THR A 1 247 ? 26.302 -3.558 -19.288 1.00 95.88 247 THR A C 1
ATOM 1856 O O . THR A 1 247 ? 25.651 -4.519 -19.689 1.00 95.88 247 THR A O 1
ATOM 1859 N N . VAL A 1 248 ? 27.046 -2.819 -20.110 1.00 96.75 248 VAL A N 1
ATOM 1860 C CA . VAL A 1 248 ? 27.177 -3.054 -21.554 1.00 96.75 248 VAL A CA 1
ATOM 1861 C C . VAL A 1 248 ? 28.486 -3.790 -21.825 1.00 96.75 248 VAL A C 1
ATOM 1863 O O . VAL A 1 248 ? 29.564 -3.258 -21.561 1.00 96.75 248 VAL A O 1
ATOM 1866 N N . LYS A 1 249 ? 28.424 -5.004 -22.374 1.00 95.75 249 LYS A N 1
ATOM 1867 C CA . LYS A 1 249 ? 29.587 -5.843 -22.705 1.00 95.75 249 LYS A CA 1
ATOM 1868 C C . LYS A 1 249 ? 29.650 -6.125 -24.195 1.00 95.75 249 LYS A C 1
ATOM 1870 O O . LYS A 1 249 ? 28.751 -6.745 -24.753 1.00 95.75 249 LYS A O 1
ATOM 1875 N N . ALA A 1 250 ? 30.748 -5.762 -24.844 1.00 95.06 250 ALA A N 1
ATOM 1876 C CA . ALA A 1 250 ? 30.986 -6.203 -26.210 1.00 95.06 250 ALA A CA 1
ATOM 1877 C C . ALA A 1 250 ? 31.556 -7.628 -26.212 1.00 95.06 250 ALA A C 1
ATOM 1879 O O . ALA A 1 250 ? 32.649 -7.869 -25.699 1.00 95.06 250 ALA A O 1
ATOM 1880 N N . LEU A 1 251 ? 30.841 -8.584 -26.807 1.00 93.06 251 LEU A N 1
ATOM 1881 C CA . LEU A 1 251 ? 31.326 -9.961 -26.962 1.00 93.06 251 LEU A CA 1
ATOM 1882 C C . LEU A 1 251 ? 32.278 -10.096 -28.161 1.00 93.06 251 LEU A C 1
ATOM 1884 O O . LEU A 1 251 ? 33.151 -10.965 -28.164 1.00 93.06 251 LEU A O 1
ATOM 1888 N N . GLY A 1 252 ? 32.152 -9.206 -29.149 1.00 91.12 252 GLY A N 1
ATOM 1889 C CA . GLY A 1 252 ? 33.093 -9.059 -30.258 1.00 91.12 252 GLY A CA 1
ATOM 1890 C C . GLY A 1 252 ? 32.469 -8.420 -31.497 1.00 91.12 252 GLY A C 1
ATOM 1891 O O . GLY A 1 252 ? 31.280 -8.107 -31.521 1.00 91.12 252 GLY A O 1
ATOM 1892 N N . SER A 1 253 ? 33.291 -8.230 -32.529 1.00 91.06 253 SER A N 1
ATOM 1893 C CA . SER A 1 253 ? 32.871 -7.787 -33.861 1.00 91.06 253 SER A CA 1
ATOM 1894 C C . SER A 1 253 ? 33.703 -8.491 -34.939 1.00 91.06 253 SER A C 1
ATOM 1896 O O . SER A 1 253 ? 34.898 -8.745 -34.747 1.00 91.06 253 SER A O 1
ATOM 1898 N N . ALA A 1 254 ? 33.100 -8.830 -36.078 1.00 87.62 254 ALA A N 1
ATOM 1899 C CA . ALA A 1 254 ? 33.842 -9.328 -37.233 1.00 87.62 254 ALA A CA 1
ATOM 1900 C C . ALA A 1 254 ? 33.156 -8.964 -38.551 1.00 87.62 254 ALA A C 1
ATOM 1902 O O . ALA A 1 254 ? 32.215 -9.628 -38.954 1.00 87.62 254 ALA A O 1
ATOM 1903 N N . ILE A 1 255 ? 33.706 -7.972 -39.264 1.00 86.50 255 ILE A N 1
ATOM 1904 C CA . ILE A 1 255 ? 33.200 -7.545 -40.573 1.00 86.50 255 ILE A CA 1
ATOM 1905 C C . ILE A 1 255 ? 34.330 -7.181 -41.547 1.00 86.50 255 ILE A C 1
ATOM 1907 O O . ILE A 1 255 ? 35.223 -6.385 -41.259 1.00 86.50 255 ILE A O 1
ATOM 1911 N N . THR A 1 256 ? 34.269 -7.691 -42.779 1.00 83.44 256 THR A N 1
ATOM 1912 C CA . THR A 1 256 ? 35.218 -7.345 -43.852 1.00 83.44 256 THR A CA 1
ATOM 1913 C C . THR A 1 256 ? 34.523 -6.763 -45.077 1.00 83.44 256 THR A C 1
ATOM 1915 O O . THR A 1 256 ? 33.418 -7.158 -45.435 1.00 83.44 256 THR A O 1
ATOM 1918 N N . TYR A 1 257 ? 35.201 -5.870 -45.807 1.00 79.56 257 TYR A N 1
ATOM 1919 C CA . TYR A 1 257 ? 34.677 -5.346 -47.077 1.00 79.56 257 TYR A CA 1
ATOM 1920 C C . TYR A 1 257 ? 34.755 -6.400 -48.203 1.00 79.56 257 TYR A C 1
ATOM 1922 O O . TYR A 1 257 ? 35.695 -6.414 -49.003 1.00 79.56 257 TYR A O 1
ATOM 1930 N N . GLY A 1 258 ? 33.765 -7.295 -48.265 1.00 72.38 258 GLY A N 1
ATOM 1931 C CA . GLY A 1 258 ? 33.729 -8.435 -49.186 1.00 72.38 258 GLY A CA 1
ATOM 1932 C C . GLY A 1 258 ? 34.623 -9.604 -48.751 1.00 72.38 258 GLY A C 1
ATOM 1933 O O . GLY A 1 258 ? 35.376 -9.511 -47.779 1.00 72.38 258 GLY A O 1
ATOM 1934 N N . GLU A 1 259 ? 34.543 -10.722 -49.478 1.00 70.50 259 GLU A N 1
ATOM 1935 C CA . GLU A 1 259 ? 35.309 -11.938 -49.182 1.00 70.50 259 GLU A CA 1
ATOM 1936 C C . GLU A 1 259 ? 36.827 -11.666 -49.301 1.00 70.50 259 GLU A C 1
ATOM 1938 O O . GLU A 1 259 ? 37.329 -11.346 -50.382 1.00 70.50 259 GLU A O 1
ATOM 1943 N N . ASN A 1 260 ? 37.572 -11.794 -48.195 1.00 72.56 260 ASN A N 1
ATOM 1944 C CA . ASN A 1 260 ? 39.005 -11.451 -48.067 1.00 72.56 260 ASN A CA 1
ATOM 1945 C C . ASN A 1 260 ? 39.350 -9.945 -48.165 1.00 72.56 260 ASN A C 1
ATOM 1947 O O . ASN A 1 260 ? 40.495 -9.589 -48.465 1.00 72.56 260 ASN A O 1
ATOM 1951 N N . GLY A 1 261 ? 38.382 -9.056 -47.932 1.00 76.00 261 GLY A N 1
ATOM 1952 C CA . GLY A 1 261 ? 38.608 -7.611 -47.836 1.00 76.00 261 GLY A CA 1
ATOM 1953 C C . GLY A 1 261 ? 39.294 -7.164 -46.535 1.00 76.00 261 GLY A C 1
ATOM 1954 O O . GLY A 1 261 ? 39.514 -7.974 -45.635 1.00 76.00 261 GLY A O 1
ATOM 1955 N N . PRO A 1 262 ? 39.650 -5.870 -46.409 1.00 82.31 262 PRO A N 1
ATOM 1956 C CA . PRO A 1 262 ? 40.131 -5.315 -45.143 1.00 82.31 262 PRO A CA 1
ATOM 1957 C C . PRO A 1 262 ? 39.046 -5.366 -44.055 1.00 82.31 262 PRO A C 1
ATOM 1959 O O . PRO A 1 262 ? 37.859 -5.244 -44.370 1.00 82.31 262 PRO A O 1
ATOM 1962 N N . ASN A 1 263 ? 39.476 -5.491 -42.793 1.00 86.19 263 ASN A N 1
ATOM 1963 C CA . ASN A 1 263 ? 38.594 -5.391 -41.628 1.00 86.19 263 ASN A CA 1
ATOM 1964 C C . ASN A 1 263 ? 37.971 -3.989 -41.550 1.00 86.19 263 ASN A C 1
ATOM 1966 O O . ASN A 1 263 ? 38.651 -2.982 -41.808 1.00 86.19 263 ASN A O 1
ATOM 1970 N N . ILE A 1 264 ? 36.690 -3.924 -41.212 1.00 88.94 264 ILE A N 1
ATOM 1971 C CA . ILE A 1 264 ? 35.958 -2.677 -41.009 1.00 88.94 264 ILE A CA 1
ATOM 1972 C C . ILE A 1 264 ? 35.930 -2.394 -39.499 1.00 88.94 264 ILE A C 1
ATOM 1974 O O . ILE A 1 264 ? 35.395 -3.202 -38.754 1.00 88.94 264 ILE A O 1
ATOM 1978 N N . PRO A 1 265 ? 36.499 -1.267 -39.032 1.00 91.38 265 PRO A N 1
ATOM 1979 C CA . PRO A 1 265 ? 36.342 -0.832 -37.648 1.00 91.38 265 PRO A CA 1
ATOM 1980 C C . PRO A 1 265 ? 34.873 -0.589 -37.296 1.00 91.38 265 PRO A C 1
ATOM 1982 O O . PRO A 1 265 ? 34.176 0.104 -38.051 1.00 91.38 265 PRO A O 1
ATOM 1985 N N . VAL A 1 266 ? 34.442 -1.126 -36.153 1.00 94.38 266 VAL A N 1
ATOM 1986 C CA . VAL A 1 266 ? 33.070 -1.027 -35.640 1.00 94.38 266 VAL A CA 1
ATOM 1987 C C . VAL A 1 266 ? 33.065 -0.293 -34.306 1.00 94.38 266 VAL A C 1
ATOM 1989 O O . VAL A 1 266 ? 33.916 -0.547 -33.463 1.00 94.38 266 VAL A O 1
ATOM 1992 N N . ARG A 1 267 ? 32.115 0.622 -34.119 1.00 95.38 267 ARG A N 1
ATOM 1993 C CA . ARG A 1 267 ? 31.909 1.394 -32.886 1.00 95.38 267 ARG A CA 1
ATOM 1994 C C . ARG A 1 267 ? 30.448 1.352 -32.484 1.00 95.38 267 ARG A C 1
ATOM 1996 O O . ARG A 1 267 ? 29.593 1.211 -33.359 1.00 95.38 267 ARG A O 1
ATOM 2003 N N . ALA A 1 268 ? 30.178 1.534 -31.198 1.00 96.19 268 ALA A N 1
ATOM 2004 C CA . ALA A 1 268 ? 28.825 1.642 -30.679 1.00 96.19 268 ALA A CA 1
ATOM 2005 C C . ALA A 1 268 ? 28.624 2.957 -29.921 1.00 96.19 268 ALA A C 1
ATOM 2007 O O . ALA A 1 268 ? 29.537 3.462 -29.272 1.00 96.19 268 ALA A O 1
ATOM 2008 N N . ASP A 1 269 ? 27.406 3.472 -30.010 1.00 96.19 269 ASP A N 1
ATOM 2009 C CA . ASP A 1 269 ? 26.883 4.562 -29.205 1.00 96.19 269 ASP A CA 1
ATOM 2010 C C . ASP A 1 269 ? 25.636 4.060 -28.471 1.00 96.19 269 ASP A C 1
ATOM 2012 O O . ASP A 1 269 ? 24.920 3.191 -28.980 1.00 96.19 269 ASP A O 1
ATOM 2016 N N . ILE A 1 270 ? 25.342 4.654 -27.321 1.00 96.62 270 ILE A N 1
ATOM 2017 C CA . ILE A 1 270 ? 24.121 4.412 -26.555 1.00 96.62 270 ILE A CA 1
ATOM 2018 C C . ILE A 1 270 ? 23.307 5.698 -26.432 1.00 96.62 270 ILE A C 1
ATOM 2020 O O . ILE A 1 270 ? 23.860 6.798 -26.349 1.00 96.62 270 ILE A O 1
ATOM 2024 N N . SER A 1 271 ? 21.991 5.559 -26.428 1.00 95.69 271 SER A N 1
ATOM 2025 C CA . SER A 1 271 ? 21.040 6.594 -26.042 1.00 95.69 271 SER A CA 1
ATOM 2026 C C . SER A 1 271 ? 20.194 6.067 -24.889 1.00 95.69 271 SER A C 1
ATOM 2028 O O . SER A 1 271 ? 19.849 4.889 -24.875 1.00 95.69 271 SER A O 1
ATOM 2030 N N . LEU A 1 272 ? 19.904 6.942 -23.928 1.00 93.19 272 LEU A N 1
ATOM 2031 C CA . LEU A 1 272 ? 19.085 6.665 -22.741 1.00 93.19 272 LEU A CA 1
ATOM 2032 C C . LEU A 1 272 ? 17.793 7.506 -22.745 1.00 93.19 272 LEU A C 1
ATOM 2034 O O . LEU A 1 272 ? 17.093 7.605 -21.746 1.00 93.19 272 LEU A O 1
ATOM 2038 N N . ASP A 1 273 ? 17.510 8.182 -23.858 1.00 87.62 273 ASP A N 1
ATOM 2039 C CA . ASP A 1 273 ? 16.410 9.136 -24.019 1.00 87.62 273 ASP A CA 1
ATOM 2040 C C . ASP A 1 273 ? 15.653 8.906 -25.336 1.00 87.62 273 ASP A C 1
ATOM 2042 O O . ASP A 1 273 ? 15.214 9.852 -25.998 1.00 87.62 273 ASP A O 1
ATOM 2046 N N . GLY A 1 274 ? 15.551 7.641 -25.762 1.00 88.00 274 GLY A N 1
ATOM 2047 C CA . GLY A 1 274 ? 14.802 7.263 -26.966 1.00 88.00 274 GLY A CA 1
ATOM 2048 C C . GLY A 1 274 ? 15.415 7.792 -28.268 1.00 88.00 274 GLY A C 1
ATOM 2049 O O . GLY A 1 274 ? 14.738 7.924 -29.289 1.00 88.00 274 GLY A O 1
ATOM 2050 N N . GLY A 1 275 ? 16.710 8.114 -28.259 1.00 90.25 275 GLY A N 1
ATOM 2051 C CA . GLY A 1 275 ? 17.486 8.515 -29.433 1.00 90.25 275 GLY A CA 1
ATOM 2052 C C . GLY A 1 275 ? 17.679 10.022 -29.591 1.00 90.25 275 GLY A C 1
ATOM 2053 O O . GLY A 1 275 ? 18.245 10.442 -30.611 1.00 90.25 275 GLY A O 1
ATOM 2054 N N . ALA A 1 276 ? 17.239 10.839 -28.629 1.00 89.19 276 ALA A N 1
ATOM 2055 C CA . ALA A 1 276 ? 17.396 12.291 -28.681 1.00 89.19 276 ALA A CA 1
ATOM 2056 C C . ALA A 1 276 ? 18.862 12.722 -28.490 1.00 89.19 276 ALA A C 1
ATOM 2058 O O . ALA A 1 276 ? 19.346 13.608 -29.207 1.00 89.19 276 ALA A O 1
ATOM 2059 N N . THR A 1 277 ? 19.596 12.055 -27.602 1.00 92.88 277 THR A N 1
ATOM 2060 C CA . THR A 1 277 ? 21.034 12.231 -27.389 1.00 92.88 277 THR A CA 1
ATOM 2061 C C . THR A 1 277 ? 21.777 10.900 -27.471 1.00 92.88 277 THR A C 1
ATOM 2063 O O . THR A 1 277 ? 21.208 9.830 -27.289 1.00 92.88 277 THR A O 1
ATOM 2066 N N . TRP A 1 278 ? 23.061 10.965 -27.834 1.00 94.12 278 TRP A N 1
ATOM 2067 C CA . TRP A 1 278 ? 23.900 9.786 -28.048 1.00 94.12 278 TRP A CA 1
ATOM 2068 C C . TRP A 1 278 ? 25.265 9.981 -27.400 1.00 94.12 278 TRP A C 1
ATOM 2070 O O . TRP A 1 278 ? 25.925 10.996 -27.650 1.00 94.12 278 TRP A O 1
ATOM 2080 N N . SER A 1 279 ? 25.690 8.978 -26.644 1.00 95.19 279 SER A N 1
ATOM 2081 C CA . SER A 1 279 ? 26.990 8.899 -25.982 1.00 95.19 279 SER A CA 1
ATOM 2082 C C . SER A 1 279 ? 27.821 7.781 -26.605 1.00 95.19 279 SER A C 1
ATOM 2084 O O . SER A 1 279 ? 27.300 6.705 -26.885 1.00 95.19 279 SER A O 1
ATOM 2086 N N . GLU A 1 280 ? 29.109 8.037 -26.842 1.00 95.12 280 GLU A N 1
ATOM 2087 C CA . GLU A 1 280 ? 30.024 7.019 -27.377 1.00 95.12 280 GLU A CA 1
ATOM 2088 C C . GLU A 1 280 ? 30.288 5.947 -26.314 1.00 95.12 280 GLU A C 1
ATOM 2090 O O . GLU A 1 280 ? 30.773 6.279 -25.230 1.00 95.12 280 GLU A O 1
ATOM 2095 N N . LEU A 1 281 ? 30.052 4.676 -26.647 1.00 94.31 281 LEU A N 1
ATOM 2096 C CA . LEU A 1 281 ? 30.448 3.565 -25.786 1.00 94.31 281 LEU A CA 1
ATOM 2097 C C . LEU A 1 281 ? 31.946 3.269 -25.927 1.00 94.31 281 LEU A C 1
ATOM 2099 O O . LEU A 1 281 ? 32.593 3.573 -26.937 1.00 94.31 281 LEU A O 1
ATOM 2103 N N . PHE A 1 282 ? 32.520 2.656 -24.898 1.00 94.88 282 PHE A N 1
ATOM 2104 C CA . PHE A 1 282 ? 33.903 2.185 -24.832 1.00 94.88 282 PHE A CA 1
ATOM 2105 C C . PHE A 1 282 ? 34.934 3.286 -25.131 1.00 94.88 282 PHE A C 1
ATOM 2107 O O . PHE A 1 282 ? 36.007 3.030 -25.688 1.00 94.88 282 PHE A O 1
ATOM 2114 N N . LEU A 1 283 ? 34.625 4.533 -24.748 1.00 90.75 283 LEU A N 1
ATOM 2115 C CA . LEU A 1 283 ? 35.441 5.728 -25.015 1.00 90.75 283 LEU A CA 1
ATOM 2116 C C . LEU A 1 283 ? 35.675 5.978 -26.521 1.00 90.75 283 LEU A C 1
ATOM 2118 O O . LEU A 1 283 ? 36.752 6.449 -26.909 1.00 90.75 283 LEU A O 1
ATOM 2122 N N . GLY A 1 284 ? 34.716 5.588 -27.368 1.00 89.12 284 GLY A N 1
ATOM 2123 C CA . GLY A 1 284 ? 34.776 5.753 -28.823 1.00 89.12 284 GLY A CA 1
ATOM 2124 C C . GLY A 1 284 ? 35.822 4.868 -29.512 1.00 89.12 284 GLY A C 1
ATOM 2125 O O . GLY A 1 284 ? 36.268 5.180 -30.627 1.00 89.12 284 GLY A O 1
ATOM 2126 N N . ARG A 1 285 ? 36.274 3.801 -28.838 1.00 91.12 285 ARG A N 1
ATOM 2127 C CA . ARG A 1 285 ? 37.210 2.810 -29.388 1.00 91.12 285 ARG A CA 1
ATOM 2128 C C . ARG A 1 285 ? 36.479 1.814 -30.282 1.00 91.12 285 ARG A C 1
ATOM 2130 O O . ARG A 1 285 ? 35.261 1.684 -30.227 1.00 91.12 285 ARG A O 1
ATOM 2137 N N . ASP A 1 286 ? 37.251 1.149 -31.131 1.00 92.00 286 ASP A N 1
ATOM 2138 C CA . ASP A 1 286 ? 36.720 0.099 -31.991 1.00 92.00 286 ASP A CA 1
ATOM 2139 C C . ASP A 1 286 ? 36.445 -1.159 -31.137 1.00 92.00 286 ASP A C 1
ATOM 2141 O O . ASP A 1 286 ? 37.186 -1.421 -30.189 1.00 92.00 286 ASP A O 1
ATOM 2145 N N . ILE A 1 287 ? 35.373 -1.893 -31.443 1.00 92.69 287 ILE A N 1
ATOM 2146 C CA . ILE A 1 287 ? 34.942 -3.089 -30.706 1.00 92.69 287 ILE A CA 1
ATOM 2147 C C . ILE A 1 287 ? 35.785 -4.288 -31.143 1.00 92.69 287 ILE A C 1
ATOM 2149 O O . ILE A 1 287 ? 35.622 -4.760 -32.267 1.00 92.69 287 ILE A O 1
ATOM 2153 N N . ASP A 1 288 ? 36.630 -4.823 -30.263 1.00 84.62 288 ASP A N 1
ATOM 2154 C CA . ASP A 1 288 ? 37.439 -6.019 -30.535 1.00 84.62 288 ASP A CA 1
ATOM 2155 C C . ASP A 1 288 ? 36.955 -7.255 -29.739 1.00 84.62 288 ASP A C 1
ATOM 2157 O O . ASP A 1 288 ? 37.248 -8.390 -30.129 1.00 84.62 288 ASP A O 1
ATOM 2161 N N . GLY A 1 289 ? 36.176 -7.054 -28.667 1.00 85.50 289 GLY A N 1
ATOM 2162 C CA . GLY A 1 289 ? 35.621 -8.084 -27.785 1.00 85.50 289 GLY A CA 1
ATOM 2163 C C . GLY A 1 289 ? 36.264 -8.080 -26.393 1.00 85.50 289 GLY A C 1
ATOM 2164 O O . GLY A 1 289 ? 37.485 -8.168 -26.244 1.00 85.50 289 GLY A O 1
ATOM 2165 N N . GLY A 1 290 ? 35.427 -8.046 -25.354 1.00 85.06 290 GLY A N 1
ATOM 2166 C CA . GLY A 1 290 ? 35.813 -7.988 -23.941 1.00 85.06 290 GLY A CA 1
ATOM 2167 C C . GLY A 1 290 ? 35.742 -6.590 -23.316 1.00 85.06 290 GLY A C 1
ATOM 2168 O O . GLY A 1 290 ? 36.022 -6.450 -22.126 1.00 85.06 290 GLY A O 1
ATOM 2169 N N . GLU A 1 291 ? 35.379 -5.558 -24.077 1.00 94.50 291 GLU A N 1
ATOM 2170 C CA . GLU A 1 291 ? 35.101 -4.224 -23.549 1.00 94.50 291 GLU A CA 1
ATOM 2171 C C . GLU A 1 291 ? 33.842 -4.232 -22.672 1.00 94.50 291 GLU A C 1
ATOM 2173 O O . GLU A 1 291 ? 32.889 -4.974 -22.916 1.00 94.50 291 GLU A O 1
ATOM 2178 N N . THR A 1 292 ? 33.837 -3.417 -21.617 1.00 94.88 292 THR A N 1
ATOM 2179 C CA . THR A 1 292 ? 32.704 -3.288 -20.693 1.00 94.88 292 THR A CA 1
ATOM 2180 C C . THR A 1 292 ? 32.524 -1.831 -20.292 1.00 94.88 292 THR A C 1
ATOM 2182 O O . THR A 1 292 ? 33.511 -1.134 -20.042 1.00 94.88 292 THR A O 1
ATOM 2185 N N . GLU A 1 293 ? 31.276 -1.391 -20.219 1.00 95.62 293 GLU A N 1
ATOM 2186 C CA . GLU A 1 293 ? 30.863 -0.080 -19.733 1.00 95.62 293 GLU A CA 1
ATOM 2187 C C . GLU A 1 293 ? 29.741 -0.240 -18.708 1.00 95.62 293 GLU A C 1
ATOM 2189 O O . GLU A 1 293 ? 28.906 -1.133 -18.839 1.00 95.62 293 GLU A O 1
ATOM 2194 N N . PHE A 1 294 ? 29.761 0.596 -17.674 1.00 93.56 294 PHE A N 1
ATOM 2195 C CA . PHE A 1 294 ? 28.814 0.556 -16.564 1.00 93.56 294 PHE A CA 1
ATOM 2196 C C . PHE A 1 294 ? 28.068 1.884 -16.517 1.00 93.56 294 PHE A C 1
ATOM 2198 O O . PHE A 1 294 ? 28.699 2.943 -16.545 1.00 93.56 294 PHE A O 1
ATOM 2205 N N . ILE A 1 295 ? 26.745 1.812 -16.458 1.00 91.25 295 ILE A N 1
ATOM 2206 C CA . ILE A 1 295 ? 25.845 2.954 -16.365 1.00 91.25 295 ILE A CA 1
ATOM 2207 C C . ILE A 1 295 ? 24.966 2.711 -15.145 1.00 91.25 295 ILE A C 1
ATOM 2209 O O . ILE A 1 295 ? 24.183 1.768 -15.126 1.00 91.25 295 ILE A O 1
ATOM 2213 N N . GLU A 1 296 ? 25.139 3.530 -14.117 1.00 89.00 296 GLU A N 1
ATOM 2214 C CA . GLU A 1 296 ? 24.424 3.379 -12.850 1.00 89.00 296 GLU A CA 1
ATOM 2215 C C . GLU A 1 296 ? 23.170 4.260 -12.819 1.00 89.00 296 GLU A C 1
ATOM 2217 O O . GLU A 1 296 ? 23.146 5.320 -13.450 1.00 89.00 296 GLU A O 1
ATOM 2222 N N . ASN A 1 297 ? 22.174 3.861 -12.022 1.00 84.19 297 ASN A N 1
ATOM 2223 C CA . ASN A 1 297 ? 20.972 4.647 -11.721 1.00 84.19 297 ASN A CA 1
ATOM 2224 C C . ASN A 1 297 ? 20.151 5.037 -12.964 1.00 84.19 297 ASN A C 1
ATOM 2226 O O . ASN A 1 297 ? 19.797 6.203 -13.126 1.00 84.19 297 ASN A O 1
ATOM 2230 N N . LEU A 1 298 ? 19.844 4.084 -13.846 1.00 86.31 298 LEU A N 1
ATOM 2231 C CA . LEU A 1 298 ? 18.857 4.301 -14.904 1.00 86.31 298 LEU A CA 1
ATOM 2232 C C . LEU A 1 298 ? 17.444 4.262 -14.303 1.00 86.31 298 LEU A C 1
ATOM 2234 O O . LEU A 1 298 ? 17.077 3.216 -13.773 1.00 86.31 298 LEU A O 1
ATOM 2238 N N . PRO A 1 299 ? 16.639 5.337 -14.405 1.00 81.31 299 PRO A N 1
ATOM 2239 C CA . PRO A 1 299 ? 15.252 5.344 -13.933 1.00 81.31 299 PRO A CA 1
ATOM 2240 C C . PRO A 1 299 ? 14.369 4.339 -14.660 1.00 81.31 299 PRO A C 1
ATOM 2242 O O . PRO A 1 299 ? 14.697 3.933 -15.776 1.00 81.31 299 PRO A O 1
ATOM 2245 N N . SER A 1 300 ? 13.193 4.052 -14.099 1.00 79.19 300 SER A N 1
ATOM 2246 C CA . SER A 1 300 ? 12.114 3.393 -14.844 1.00 79.19 300 SER A CA 1
ATOM 2247 C C . SER A 1 300 ? 11.659 4.266 -16.023 1.00 79.19 300 SER A C 1
ATOM 2249 O O . SER A 1 300 ? 11.734 5.497 -15.977 1.00 79.19 300 SER A O 1
ATOM 2251 N N . GLY A 1 301 ? 11.222 3.635 -17.110 1.00 77.62 301 GLY A N 1
ATOM 2252 C CA . GLY A 1 301 ? 10.828 4.281 -18.360 1.00 77.62 301 GLY A CA 1
ATOM 2253 C C . GLY A 1 301 ? 11.998 4.766 -19.222 1.00 77.62 301 GLY A C 1
ATOM 2254 O O . GLY A 1 301 ? 11.772 5.375 -20.271 1.00 77.62 301 GLY A O 1
ATOM 2255 N N . THR A 1 302 ? 13.246 4.506 -18.822 1.00 86.31 302 THR A N 1
ATOM 2256 C CA . THR A 1 302 ? 14.429 4.840 -19.624 1.00 86.31 302 THR A CA 1
ATOM 2257 C C . THR A 1 302 ? 14.405 4.028 -20.909 1.00 86.31 302 THR A C 1
ATOM 2259 O O . THR A 1 302 ? 14.453 2.802 -20.877 1.00 86.31 302 THR A O 1
ATOM 2262 N N . GLN A 1 303 ? 14.390 4.714 -22.052 1.00 90.81 303 GLN A N 1
ATOM 2263 C CA . GLN A 1 303 ? 14.485 4.076 -23.362 1.00 90.81 303 GLN A CA 1
ATOM 2264 C C . GLN A 1 303 ? 15.950 3.948 -23.779 1.00 90.81 303 GLN A C 1
ATOM 2266 O O . GLN A 1 303 ? 16.577 4.913 -24.230 1.00 90.81 303 GLN A O 1
ATOM 2271 N N . VAL A 1 304 ? 16.479 2.739 -23.629 1.00 94.19 304 VAL A N 1
ATOM 2272 C CA . VAL A 1 304 ? 17.828 2.340 -24.009 1.00 94.19 304 VAL A CA 1
ATOM 2273 C C . VAL A 1 304 ? 17.853 1.936 -25.481 1.00 94.19 304 VAL A C 1
ATOM 2275 O O . VAL A 1 304 ? 17.209 0.975 -25.901 1.00 94.19 304 VAL A O 1
ATOM 2278 N N . LEU A 1 305 ? 18.660 2.651 -26.265 1.00 95.06 305 LEU A N 1
ATOM 2279 C CA . LEU A 1 305 ? 18.943 2.327 -27.660 1.00 95.06 305 LEU A CA 1
ATOM 2280 C C . LEU A 1 305 ? 20.439 2.183 -27.886 1.00 95.06 305 LEU A C 1
ATOM 2282 O O . LEU A 1 305 ? 21.228 3.053 -27.518 1.00 95.06 305 LEU A O 1
ATOM 2286 N N . LEU A 1 306 ? 20.824 1.140 -28.609 1.00 95.56 306 LEU A N 1
ATOM 2287 C CA . LEU A 1 306 ? 22.160 1.007 -29.179 1.00 95.56 306 LEU A CA 1
ATOM 2288 C C . LEU A 1 306 ? 22.180 1.415 -30.647 1.00 95.56 306 LEU A C 1
ATOM 2290 O O . LEU A 1 306 ? 21.272 1.086 -31.416 1.00 95.56 306 LEU A O 1
ATOM 2294 N N . ARG A 1 307 ? 23.259 2.088 -31.045 1.00 95.25 307 ARG A N 1
ATOM 2295 C CA . ARG A 1 307 ? 23.583 2.408 -32.434 1.00 95.25 307 ARG A CA 1
ATOM 2296 C C . ARG A 1 307 ? 24.977 1.924 -32.755 1.00 95.25 307 ARG A C 1
ATOM 2298 O O . ARG A 1 307 ? 25.928 2.278 -32.071 1.00 95.25 307 ARG A O 1
ATOM 2305 N N . VAL A 1 308 ? 25.112 1.179 -33.845 1.00 96.31 308 VAL A N 1
ATOM 2306 C CA . VAL A 1 308 ? 26.394 0.615 -34.273 1.00 96.31 308 VAL A CA 1
ATOM 2307 C C . VAL A 1 308 ? 26.804 1.210 -35.612 1.00 96.31 308 VAL A C 1
ATOM 2309 O O . VAL A 1 308 ? 26.010 1.280 -36.552 1.00 96.31 308 VAL A O 1
ATOM 2312 N N . ASN A 1 309 ? 28.053 1.668 -35.703 1.00 94.69 309 ASN A N 1
ATOM 2313 C CA . ASN A 1 309 ? 28.649 2.242 -36.905 1.00 94.69 309 ASN A CA 1
ATOM 2314 C C . ASN A 1 309 ? 29.855 1.422 -37.366 1.00 94.69 309 ASN A C 1
ATOM 2316 O O . ASN A 1 309 ? 30.816 1.253 -36.621 1.00 94.69 309 ASN A O 1
ATOM 2320 N N . GLY A 1 310 ? 29.845 1.009 -38.633 1.00 93.38 310 GLY A N 1
ATOM 2321 C CA . GLY A 1 310 ? 31.020 0.481 -39.321 1.00 93.38 310 GLY A CA 1
ATOM 2322 C C . GLY A 1 310 ? 31.558 1.487 -40.328 1.00 93.38 310 GLY A C 1
ATOM 2323 O O . GLY A 1 310 ? 30.829 1.930 -41.228 1.00 93.38 310 GLY A O 1
ATOM 2324 N N . ARG A 1 311 ? 32.848 1.833 -40.232 1.00 88.38 311 ARG A N 1
ATOM 2325 C CA . ARG A 1 311 ? 33.457 2.833 -41.123 1.00 88.38 311 ARG A CA 1
ATOM 2326 C C . ARG A 1 311 ? 34.853 2.460 -41.607 1.00 88.38 311 ARG A C 1
ATOM 2328 O O . ARG A 1 311 ? 35.813 2.423 -40.848 1.00 88.38 311 ARG A O 1
ATOM 2335 N N . HIS A 1 312 ? 35.003 2.344 -42.926 1.00 85.12 312 HIS A N 1
ATOM 2336 C CA . HIS A 1 312 ? 36.289 2.139 -43.594 1.00 85.12 312 HIS A CA 1
ATOM 2337 C C . HIS A 1 312 ? 36.472 3.126 -44.762 1.00 85.12 312 HIS A C 1
ATOM 2339 O O . HIS A 1 312 ? 36.113 2.874 -45.918 1.00 85.12 312 HIS A O 1
ATOM 2345 N N . GLY A 1 313 ? 37.047 4.296 -44.460 1.00 81.81 313 GLY A N 1
ATOM 2346 C CA . GLY A 1 313 ? 37.311 5.349 -45.447 1.00 81.81 313 GLY A CA 1
ATOM 2347 C C . GLY A 1 313 ? 36.035 5.907 -46.094 1.00 81.81 313 GLY A C 1
ATOM 2348 O O . GLY A 1 313 ? 35.071 6.221 -45.404 1.00 81.81 313 GLY A O 1
ATOM 2349 N N . TRP A 1 314 ? 36.047 6.077 -47.423 1.00 75.50 314 TRP A N 1
ATOM 2350 C CA . TRP A 1 314 ? 34.871 6.488 -48.213 1.00 75.50 314 TRP A CA 1
ATOM 2351 C C . TRP A 1 314 ? 34.088 5.300 -48.798 1.00 75.50 314 TRP A C 1
ATOM 2353 O O . TRP A 1 314 ? 33.051 5.509 -49.419 1.00 75.50 314 TRP A O 1
ATOM 2363 N N . LEU A 1 315 ? 34.612 4.077 -48.649 1.00 73.50 315 LEU A N 1
ATOM 2364 C CA . LEU A 1 315 ? 34.108 2.866 -49.305 1.00 73.50 315 LEU A CA 1
ATOM 2365 C C . LEU A 1 315 ? 33.017 2.162 -48.491 1.00 73.50 315 LEU A C 1
ATOM 2367 O O . LEU A 1 315 ? 32.146 1.529 -49.077 1.00 73.50 315 LEU A O 1
ATOM 2371 N N . PHE A 1 316 ? 33.056 2.287 -47.162 1.00 84.00 316 PHE A N 1
ATOM 2372 C CA . PHE A 1 316 ? 32.068 1.707 -46.259 1.00 84.00 316 PHE A CA 1
ATOM 2373 C C . PHE A 1 316 ? 31.772 2.687 -45.122 1.00 84.00 316 PHE A C 1
ATOM 2375 O O . PHE A 1 316 ? 32.691 3.127 -44.429 1.00 84.00 316 PHE A O 1
ATOM 2382 N N . ASN A 1 317 ? 30.505 3.067 -44.978 1.00 89.94 317 ASN A N 1
ATOM 2383 C CA . ASN A 1 317 ? 30.006 3.897 -43.887 1.00 89.94 317 ASN A CA 1
ATOM 2384 C C . ASN A 1 317 ? 28.535 3.542 -43.664 1.00 89.94 317 ASN A C 1
ATOM 2386 O O . ASN A 1 317 ? 27.671 3.995 -44.422 1.00 89.94 317 ASN A O 1
ATOM 2390 N N . LYS A 1 318 ? 28.285 2.675 -42.690 1.00 92.88 318 LYS A N 1
ATOM 2391 C CA . LYS A 1 318 ? 26.964 2.145 -42.357 1.00 92.88 318 LYS A CA 1
ATOM 2392 C C . LYS A 1 318 ? 26.705 2.364 -40.879 1.00 92.88 318 LYS A C 1
ATOM 2394 O O . LYS A 1 318 ? 27.615 2.194 -40.074 1.00 92.88 318 LYS A O 1
ATOM 2399 N N . THR A 1 319 ? 25.485 2.768 -40.561 1.00 94.19 319 THR A N 1
ATOM 2400 C CA . THR A 1 319 ? 25.033 2.997 -39.194 1.00 94.19 319 THR A CA 1
ATOM 2401 C C . THR A 1 319 ? 23.608 2.502 -39.093 1.00 94.19 319 THR A C 1
ATOM 2403 O O . THR A 1 319 ? 22.791 2.926 -39.911 1.00 94.19 319 THR A O 1
ATOM 2406 N N . TYR A 1 320 ? 23.342 1.663 -38.101 1.00 94.88 320 TYR A N 1
ATOM 2407 C CA . TYR A 1 320 ? 22.002 1.192 -37.768 1.00 94.88 320 TYR A CA 1
ATOM 2408 C C . TYR A 1 320 ? 21.763 1.376 -36.275 1.00 94.88 320 TYR A C 1
ATOM 2410 O O . TYR A 1 320 ? 22.713 1.352 -35.484 1.00 94.88 320 TYR A O 1
ATOM 2418 N N . ALA A 1 321 ? 20.514 1.631 -35.914 1.00 94.06 321 ALA A N 1
ATOM 2419 C CA . ALA A 1 321 ? 20.065 1.758 -34.537 1.00 94.06 321 ALA A CA 1
ATOM 2420 C C . ALA A 1 321 ? 19.054 0.656 -34.230 1.00 94.06 321 ALA A C 1
ATOM 2422 O O . ALA A 1 321 ? 18.333 0.206 -35.111 1.00 94.06 321 ALA A O 1
ATOM 2423 N N . SER A 1 322 ? 19.019 0.239 -32.973 1.00 92.56 322 SER A N 1
ATOM 2424 C CA . SER A 1 322 ? 18.145 -0.834 -32.482 1.00 92.56 322 SER A CA 1
ATOM 2425 C C . SER A 1 322 ? 16.669 -0.595 -32.811 1.00 92.56 322 SER A C 1
ATOM 2427 O O . SER A 1 322 ? 15.996 -1.546 -33.176 1.00 92.56 322 SER A O 1
ATOM 2429 N N . ASN A 1 323 ? 16.215 0.665 -32.817 1.00 90.31 323 ASN A N 1
ATOM 2430 C CA . ASN A 1 323 ? 14.834 1.046 -33.128 1.00 90.31 323 ASN A CA 1
ATOM 2431 C C . ASN A 1 323 ? 14.552 1.475 -34.582 1.00 90.31 323 ASN A C 1
ATOM 2433 O O . ASN A 1 323 ? 13.510 2.068 -34.872 1.00 90.31 323 ASN A O 1
ATOM 2437 N N . ASP A 1 324 ? 15.478 1.265 -35.523 1.00 87.31 324 ASP A N 1
ATOM 2438 C CA . ASP A 1 324 ? 15.332 1.797 -36.888 1.00 87.31 324 ASP A CA 1
ATOM 2439 C C . ASP A 1 324 ? 14.458 0.941 -37.825 1.00 87.31 324 ASP A C 1
ATOM 2441 O O . ASP A 1 324 ? 14.289 1.297 -38.998 1.00 87.31 324 ASP A O 1
ATOM 2445 N N . GLN A 1 325 ? 13.901 -0.166 -37.313 1.00 84.31 325 GLN A N 1
ATOM 2446 C CA . GLN A 1 325 ? 13.034 -1.128 -38.014 1.00 84.31 325 GLN A CA 1
ATOM 2447 C C . GLN A 1 325 ? 13.640 -1.711 -39.300 1.00 84.31 325 GLN A C 1
ATOM 2449 O O . GLN A 1 325 ? 12.940 -2.282 -40.139 1.00 84.31 325 GLN A O 1
ATOM 2454 N N . SER A 1 326 ? 14.950 -1.565 -39.495 1.00 86.19 326 SER A N 1
ATOM 2455 C CA . SER A 1 326 ? 15.608 -2.002 -40.721 1.00 86.19 326 SER A CA 1
ATOM 2456 C C . SER A 1 326 ? 15.899 -3.502 -40.740 1.00 86.19 326 SER A C 1
ATOM 2458 O O . SER A 1 326 ? 16.208 -4.031 -41.804 1.00 86.19 326 SER A O 1
ATOM 2460 N N . GLY A 1 327 ? 15.805 -4.176 -39.587 1.00 84.88 327 GLY A N 1
ATOM 2461 C CA . GLY A 1 327 ? 16.157 -5.588 -39.398 1.00 84.88 327 GLY A CA 1
ATOM 2462 C C . GLY A 1 327 ? 17.664 -5.844 -39.270 1.00 84.88 327 GLY A C 1
ATOM 2463 O O . GLY A 1 327 ? 18.086 -6.995 -39.205 1.00 84.88 327 GLY A O 1
ATOM 2464 N N . HIS A 1 328 ? 18.482 -4.786 -39.251 1.00 89.88 328 HIS A N 1
ATOM 2465 C CA . HIS A 1 328 ? 19.940 -4.867 -39.129 1.00 89.88 328 HIS A CA 1
ATOM 2466 C C . HIS A 1 328 ? 20.439 -5.103 -37.699 1.00 89.88 328 HIS A C 1
ATOM 2468 O O . HIS A 1 328 ? 21.605 -5.445 -37.514 1.00 89.88 328 HIS A O 1
ATOM 2474 N N . ILE A 1 329 ? 19.581 -4.925 -36.698 1.00 91.69 329 ILE A N 1
ATOM 2475 C CA . ILE A 1 329 ? 19.866 -5.247 -35.302 1.00 91.69 329 ILE A CA 1
ATOM 2476 C C . ILE A 1 329 ? 18.734 -6.138 -34.804 1.00 91.69 329 ILE A C 1
ATOM 2478 O O . ILE A 1 329 ? 17.567 -5.802 -34.987 1.00 91.69 329 ILE A O 1
ATOM 2482 N N . GLN A 1 330 ? 19.087 -7.278 -34.219 1.00 88.94 330 GLN A N 1
ATOM 2483 C CA . GLN A 1 330 ? 18.159 -8.172 -33.532 1.00 88.94 330 GLN A CA 1
ATOM 2484 C C . GLN A 1 330 ? 18.471 -8.151 -32.043 1.00 88.94 330 GLN A C 1
ATOM 2486 O O . GLN A 1 330 ? 19.634 -8.294 -31.666 1.00 88.94 330 GLN A O 1
ATOM 2491 N N . VAL A 1 331 ? 17.444 -7.969 -31.221 1.00 90.75 331 VAL A N 1
ATOM 2492 C CA . VAL A 1 331 ? 17.521 -8.073 -29.762 1.00 90.75 331 VAL A CA 1
ATOM 2493 C C . VAL A 1 331 ? 16.979 -9.448 -29.390 1.00 90.75 331 VAL A C 1
ATOM 2495 O O . VAL A 1 331 ? 15.888 -9.793 -29.829 1.00 90.75 331 VAL A O 1
ATOM 2498 N N . LEU A 1 332 ? 17.755 -10.236 -28.648 1.00 89.44 332 LEU A N 1
ATOM 2499 C CA . LEU A 1 332 ? 17.372 -11.564 -28.166 1.00 89.44 332 LEU A CA 1
ATOM 2500 C C . LEU A 1 332 ? 17.422 -11.599 -26.632 1.00 89.44 332 LEU A C 1
ATOM 2502 O O . LEU A 1 332 ? 18.326 -11.004 -26.032 1.00 89.44 332 LEU A O 1
ATOM 2506 N N . ARG A 1 333 ? 16.484 -12.318 -26.020 1.00 90.00 333 ARG A N 1
ATOM 2507 C CA . ARG A 1 333 ? 16.361 -12.580 -24.579 1.00 90.00 333 ARG A CA 1
ATOM 2508 C C . ARG A 1 333 ? 16.864 -13.982 -24.217 1.00 90.00 333 ARG A C 1
ATOM 2510 O O . ARG A 1 333 ? 17.288 -14.761 -25.074 1.00 90.00 333 ARG A O 1
ATOM 2517 N N . ASN A 1 334 ? 16.875 -14.291 -22.922 1.00 86.44 334 ASN A N 1
ATOM 2518 C CA . ASN A 1 334 ? 17.127 -15.646 -22.440 1.00 86.44 334 ASN A CA 1
ATOM 2519 C C . ASN A 1 334 ? 16.104 -16.631 -23.042 1.00 86.44 334 ASN A C 1
ATOM 2521 O O . ASN A 1 334 ? 14.937 -16.296 -23.179 1.00 86.44 334 ASN A O 1
ATOM 2525 N N . GLY A 1 335 ? 16.540 -17.827 -23.441 1.00 85.31 335 GLY A N 1
ATOM 2526 C CA . GLY A 1 335 ? 15.688 -18.830 -24.096 1.00 85.31 335 GLY A CA 1
ATOM 2527 C C . GLY A 1 335 ? 15.528 -18.665 -25.614 1.00 85.31 335 GLY A C 1
ATOM 2528 O O . GLY A 1 335 ? 15.245 -19.652 -26.301 1.00 85.31 335 GLY A O 1
ATOM 2529 N N . ASP A 1 336 ? 15.802 -17.484 -26.178 1.00 88.50 336 ASP A N 1
ATOM 2530 C CA . ASP A 1 336 ? 15.665 -17.255 -27.618 1.00 88.50 336 ASP A CA 1
ATOM 2531 C C . ASP A 1 336 ? 16.625 -18.109 -28.446 1.00 88.50 336 ASP A C 1
ATOM 2533 O O . ASP A 1 336 ? 17.769 -18.380 -28.072 1.00 88.50 336 ASP A O 1
ATOM 2537 N N . THR A 1 337 ? 16.190 -18.500 -29.644 1.00 85.06 337 THR A N 1
ATOM 2538 C CA . THR A 1 337 ? 17.059 -19.216 -30.584 1.00 85.06 337 THR A CA 1
ATOM 2539 C C . THR A 1 337 ? 17.805 -18.220 -31.478 1.00 85.06 337 THR A C 1
ATOM 2541 O O . THR A 1 337 ? 17.170 -17.546 -32.293 1.00 85.06 337 THR A O 1
ATOM 2544 N N . PRO A 1 338 ? 19.153 -18.155 -31.423 1.00 83.69 338 PRO A N 1
ATOM 2545 C CA . PRO A 1 338 ? 19.910 -17.303 -32.323 1.00 83.69 338 PRO A CA 1
ATOM 2546 C C . PRO A 1 338 ? 19.702 -17.741 -33.777 1.00 83.69 338 PRO A C 1
ATOM 2548 O O . PRO A 1 338 ? 19.659 -18.946 -34.077 1.00 83.69 338 PRO A O 1
ATOM 2551 N N . PRO A 1 339 ? 19.640 -16.790 -34.717 1.00 77.94 339 PRO A N 1
ATOM 2552 C CA . PRO A 1 339 ? 19.369 -17.114 -36.100 1.00 77.94 339 PRO A CA 1
ATOM 2553 C C . PRO A 1 339 ? 20.521 -17.922 -36.717 1.00 77.94 339 PRO A C 1
ATOM 2555 O O . PRO A 1 339 ? 21.710 -17.649 -36.533 1.00 77.94 339 PRO A O 1
ATOM 2558 N N . GLN A 1 340 ? 20.157 -18.959 -37.470 1.00 69.69 340 GLN A N 1
ATOM 2559 C CA . GLN A 1 340 ? 21.102 -19.934 -38.012 1.00 69.69 340 GLN A CA 1
ATOM 2560 C C . GLN A 1 340 ? 21.680 -19.455 -39.351 1.00 69.69 340 GLN A C 1
ATOM 2562 O O . GLN A 1 340 ? 21.230 -19.865 -40.424 1.00 69.69 340 GLN A O 1
ATOM 2567 N N . TYR A 1 341 ? 22.702 -18.602 -39.293 1.00 67.06 341 TYR A N 1
ATOM 2568 C CA . TYR A 1 341 ? 23.412 -18.113 -40.478 1.00 67.06 341 TYR A CA 1
ATOM 2569 C C . TYR A 1 341 ? 24.768 -18.800 -40.692 1.00 67.06 341 TYR A C 1
ATOM 2571 O O . TYR A 1 341 ? 25.481 -19.156 -39.752 1.00 67.06 341 TYR A O 1
ATOM 2579 N N . GLN A 1 342 ? 25.140 -19.008 -41.961 1.00 64.19 342 GLN A N 1
ATOM 2580 C CA . GLN A 1 342 ? 26.474 -19.496 -42.323 1.00 64.19 342 GLN A CA 1
ATOM 2581 C C . GLN A 1 342 ? 27.457 -18.328 -42.366 1.00 64.19 342 GLN A C 1
ATOM 2583 O O . GLN A 1 342 ? 27.178 -17.328 -43.017 1.00 64.19 342 GLN A O 1
ATOM 2588 N N . ALA A 1 343 ? 28.625 -18.498 -41.741 1.00 61.91 343 ALA A N 1
ATOM 2589 C CA . ALA A 1 343 ? 29.684 -17.493 -41.758 1.00 61.91 343 ALA A CA 1
ATOM 2590 C C . ALA A 1 343 ? 30.059 -17.084 -43.191 1.00 61.91 343 ALA A C 1
ATOM 2592 O O . ALA A 1 343 ? 30.295 -17.940 -44.057 1.00 61.91 343 ALA A O 1
ATOM 2593 N N . TYR A 1 344 ? 30.175 -15.782 -43.435 1.00 63.59 344 TYR A N 1
ATOM 2594 C CA . TYR A 1 344 ? 30.555 -15.259 -44.733 1.00 63.59 344 TYR A CA 1
ATOM 2595 C C . TYR A 1 344 ? 32.074 -15.334 -44.966 1.00 63.59 344 TYR A C 1
ATOM 2597 O O . TYR A 1 344 ? 32.897 -14.675 -44.323 1.00 63.59 344 TYR A O 1
ATOM 2605 N N . GLY A 1 345 ? 32.479 -16.124 -45.964 1.00 67.88 345 GLY A N 1
ATOM 2606 C CA . GLY A 1 345 ? 33.875 -16.218 -46.395 1.00 67.88 345 GLY A CA 1
ATOM 2607 C C . GLY A 1 345 ? 34.798 -16.857 -45.348 1.00 67.88 345 GLY A C 1
ATOM 2608 O O . GLY A 1 345 ? 34.634 -18.019 -44.998 1.00 67.88 345 GLY A O 1
ATOM 2609 N N . ASN A 1 346 ? 35.814 -16.107 -44.899 1.00 66.88 346 ASN A N 1
ATOM 2610 C CA . ASN A 1 346 ? 36.820 -16.546 -43.912 1.00 66.88 346 ASN A CA 1
ATOM 2611 C C . ASN A 1 346 ? 36.592 -15.942 -42.509 1.00 66.88 346 ASN A C 1
ATOM 2613 O O . ASN A 1 346 ? 37.516 -15.932 -41.693 1.00 66.88 346 ASN A O 1
ATOM 2617 N N . GLN A 1 347 ? 35.413 -15.377 -42.249 1.00 71.56 347 GLN A N 1
ATOM 2618 C CA . GLN A 1 347 ? 35.085 -14.781 -40.956 1.00 71.56 347 GLN A CA 1
ATOM 2619 C C . GLN A 1 347 ? 34.708 -15.846 -39.916 1.00 71.56 347 GLN A C 1
ATOM 2621 O O . GLN A 1 347 ? 34.382 -16.989 -40.250 1.00 71.56 347 GLN A O 1
ATOM 2626 N N . SER A 1 348 ? 34.798 -15.473 -38.639 1.00 74.56 348 SER A N 1
ATOM 2627 C CA . SER A 1 348 ? 34.343 -16.306 -37.526 1.00 74.56 348 SER A CA 1
ATOM 2628 C C . SER A 1 348 ? 32.819 -16.332 -37.501 1.00 74.56 348 SER A C 1
ATOM 2630 O O . SER A 1 348 ? 32.207 -15.277 -37.531 1.00 74.56 348 SER A O 1
ATOM 2632 N N . SER A 1 349 ? 32.206 -17.511 -37.396 1.00 81.12 349 SER A N 1
ATOM 2633 C CA . SER A 1 349 ? 30.746 -17.625 -37.292 1.00 81.12 349 SER A CA 1
ATOM 2634 C C . SER A 1 349 ? 30.203 -16.945 -36.036 1.00 81.12 349 SER A C 1
ATOM 2636 O O . SER A 1 349 ? 30.852 -17.042 -34.986 1.00 81.12 349 SER A O 1
ATOM 2638 N N . LEU A 1 350 ? 28.968 -16.440 -36.095 1.00 82.25 350 LEU A N 1
ATOM 2639 C CA . LEU A 1 350 ? 28.170 -16.004 -34.940 1.00 82.25 350 LEU A CA 1
ATOM 2640 C C . LEU A 1 350 ? 28.322 -16.925 -33.716 1.00 82.25 350 LEU A C 1
ATOM 2642 O O . LEU A 1 350 ? 28.647 -16.459 -32.626 1.00 82.25 350 LEU A O 1
ATOM 2646 N N . ALA A 1 351 ? 28.237 -18.247 -33.919 1.00 80.88 351 ALA A N 1
ATOM 2647 C CA . ALA A 1 351 ? 28.397 -19.256 -32.866 1.00 80.88 351 ALA A CA 1
ATOM 2648 C C . ALA A 1 351 ? 29.683 -19.103 -32.027 1.00 80.88 351 ALA A C 1
ATOM 2650 O O . ALA A 1 351 ? 29.704 -19.471 -30.861 1.00 80.88 351 ALA A O 1
ATOM 2651 N N . SER A 1 352 ? 30.767 -18.552 -32.582 1.00 82.81 352 SER A N 1
ATOM 2652 C CA . SER A 1 352 ? 32.027 -18.360 -31.851 1.00 82.81 352 SER A CA 1
ATOM 2653 C C . SER A 1 352 ? 31.981 -17.217 -30.831 1.00 82.81 352 SER A C 1
ATOM 2655 O O . SER A 1 352 ? 32.706 -17.282 -29.834 1.00 82.81 352 SER A O 1
ATOM 2657 N N . PHE A 1 353 ? 31.117 -16.224 -31.060 1.00 84.94 353 PHE A N 1
ATOM 2658 C CA . PHE A 1 353 ? 30.905 -15.069 -30.188 1.00 84.94 353 PHE A CA 1
ATOM 2659 C C . PHE A 1 353 ? 29.877 -15.376 -29.100 1.00 84.94 353 PHE A C 1
ATOM 2661 O O . PHE A 1 353 ? 30.088 -15.015 -27.945 1.00 84.94 353 PHE A O 1
ATOM 2668 N N . VAL A 1 354 ? 28.819 -16.116 -29.446 1.00 87.69 354 VAL A N 1
ATOM 2669 C CA . VAL A 1 354 ? 27.742 -16.457 -28.504 1.00 87.69 354 VAL A CA 1
ATOM 2670 C C . VAL A 1 354 ? 27.979 -17.755 -27.725 1.00 87.69 354 VAL A C 1
ATOM 2672 O O . VAL A 1 354 ? 27.274 -18.013 -26.769 1.00 87.69 354 VAL A O 1
ATOM 2675 N N . ARG A 1 355 ? 29.002 -18.568 -28.040 1.00 86.00 355 ARG A N 1
ATOM 2676 C CA . ARG A 1 355 ? 29.233 -19.893 -27.404 1.00 86.00 355 ARG A CA 1
ATOM 2677 C C . ARG A 1 355 ? 29.234 -19.935 -25.870 1.00 86.00 355 ARG A C 1
ATOM 2679 O O . ARG A 1 355 ? 29.065 -21.009 -25.314 1.00 86.00 355 ARG A O 1
ATOM 2686 N N . ASN A 1 356 ? 29.548 -18.823 -25.206 1.00 86.50 356 ASN A N 1
ATOM 2687 C CA . ASN A 1 356 ? 29.602 -18.752 -23.742 1.00 86.50 356 ASN A CA 1
ATOM 2688 C C . ASN A 1 356 ? 28.260 -18.328 -23.119 1.00 86.50 356 ASN A C 1
ATOM 2690 O O . ASN A 1 356 ? 28.174 -18.265 -21.900 1.00 86.50 356 ASN A O 1
ATOM 2694 N N . ILE A 1 357 ? 27.275 -17.999 -23.954 1.00 90.50 357 ILE A N 1
ATOM 2695 C CA . ILE A 1 357 ? 25.919 -17.581 -23.598 1.00 90.50 357 ILE A CA 1
ATOM 2696 C C . ILE A 1 357 ? 24.886 -18.457 -24.325 1.00 90.50 357 ILE A C 1
ATOM 2698 O O . ILE A 1 357 ? 23.824 -17.973 -24.692 1.00 90.50 357 ILE A O 1
ATOM 2702 N N . LEU A 1 358 ? 25.226 -19.717 -24.623 1.00 88.25 358 LEU A N 1
ATOM 2703 C CA . LEU A 1 358 ? 24.297 -20.697 -25.189 1.00 88.25 358 LEU A CA 1
ATOM 2704 C C . LEU A 1 358 ? 24.117 -21.876 -24.229 1.00 88.25 358 LEU A C 1
ATOM 2706 O O . LEU A 1 358 ? 25.098 -22.316 -23.623 1.00 88.25 358 LEU A O 1
ATOM 2710 N N . ASP A 1 359 ? 22.894 -22.397 -24.143 1.00 85.69 359 ASP A N 1
ATOM 2711 C CA . ASP A 1 359 ? 22.571 -23.644 -23.445 1.00 85.69 359 ASP A CA 1
ATOM 2712 C C . ASP A 1 359 ? 23.004 -24.891 -24.253 1.00 85.69 359 ASP A C 1
ATOM 2714 O O . ASP A 1 359 ? 23.577 -24.808 -25.347 1.00 85.69 359 ASP A O 1
ATOM 2718 N N . GLU A 1 360 ? 22.745 -26.084 -23.707 1.00 82.94 360 GLU A N 1
ATOM 2719 C CA . GLU A 1 360 ? 23.075 -27.357 -24.366 1.00 82.94 360 GLU A CA 1
ATOM 2720 C C . GLU A 1 360 ? 22.253 -27.606 -25.646 1.00 82.94 360 GLU A C 1
ATOM 2722 O O . GLU A 1 360 ? 22.669 -28.383 -26.513 1.00 82.94 360 GLU A O 1
ATOM 2727 N N . GLN A 1 361 ? 21.109 -26.934 -25.784 1.00 83.31 361 GLN A N 1
ATOM 2728 C CA . GLN A 1 361 ? 20.180 -26.998 -26.910 1.00 83.31 361 GLN A CA 1
ATOM 2729 C C . GLN A 1 361 ? 20.495 -25.944 -27.990 1.00 83.31 361 GLN A C 1
ATOM 2731 O O . GLN A 1 361 ? 19.956 -26.021 -29.095 1.00 83.31 361 GLN A O 1
ATOM 2736 N N . GLY A 1 362 ? 21.419 -25.014 -27.722 1.00 82.44 362 GLY A N 1
ATOM 2737 C CA . GLY A 1 362 ? 21.828 -23.945 -28.630 1.00 82.44 362 GLY A CA 1
ATOM 2738 C C . GLY A 1 362 ? 20.952 -22.690 -28.580 1.00 82.44 362 GLY A C 1
ATOM 2739 O O . GLY A 1 362 ? 21.010 -21.900 -29.524 1.00 82.44 362 GLY A O 1
ATOM 2740 N N . ARG A 1 363 ? 20.165 -22.502 -27.516 1.00 86.44 363 ARG A N 1
ATOM 2741 C CA . ARG A 1 363 ? 19.393 -21.285 -27.213 1.00 86.44 363 ARG A CA 1
ATOM 2742 C C . ARG A 1 363 ? 20.216 -20.324 -26.362 1.00 86.44 363 ARG A C 1
ATOM 2744 O O . ARG A 1 363 ? 21.164 -20.750 -25.706 1.00 86.44 363 ARG A O 1
ATOM 2751 N N . ILE A 1 364 ? 19.886 -19.036 -26.387 1.00 89.12 364 ILE A N 1
ATOM 2752 C CA . ILE A 1 364 ? 20.529 -18.013 -25.560 1.00 89.12 364 ILE A CA 1
ATOM 2753 C C . ILE A 1 364 ? 20.345 -18.369 -24.076 1.00 89.12 364 ILE A C 1
ATOM 2755 O O . ILE A 1 364 ? 19.240 -18.640 -23.627 1.00 89.12 364 ILE A O 1
ATOM 2759 N N . SER A 1 365 ? 21.448 -18.371 -23.330 1.00 90.69 365 SER A N 1
ATOM 2760 C CA . SER A 1 365 ? 21.520 -18.614 -21.890 1.00 90.69 365 SER A CA 1
ATOM 2761 C C . SER A 1 365 ? 22.234 -17.431 -21.237 1.00 90.69 365 SER A C 1
ATOM 2763 O O . SER A 1 365 ? 23.468 -17.356 -21.208 1.00 90.69 365 SER A O 1
ATOM 2765 N N . ILE A 1 366 ? 21.440 -16.462 -20.795 1.00 87.88 366 ILE A N 1
ATOM 2766 C CA . ILE A 1 366 ? 21.853 -15.230 -20.104 1.00 87.88 366 ILE A CA 1
ATOM 2767 C C . ILE A 1 366 ? 20.964 -15.041 -18.866 1.00 87.88 366 ILE A C 1
ATOM 2769 O O . ILE A 1 366 ? 20.128 -15.897 -18.586 1.00 87.88 366 ILE A O 1
ATOM 2773 N N . GLY A 1 367 ? 21.157 -13.980 -18.074 1.00 79.62 367 GLY A N 1
ATOM 2774 C CA . GLY A 1 367 ? 20.211 -13.692 -16.989 1.00 79.62 367 GLY A CA 1
ATOM 2775 C C . GLY A 1 367 ? 18.786 -13.533 -17.534 1.00 79.62 367 GLY A C 1
ATOM 2776 O O . GLY A 1 367 ? 18.629 -13.048 -18.653 1.00 79.62 367 GLY A O 1
ATOM 2777 N N . ALA A 1 368 ? 17.766 -13.914 -16.756 1.00 72.69 368 ALA A N 1
ATOM 2778 C CA . ALA A 1 368 ? 16.352 -13.754 -17.136 1.00 72.69 368 ALA A CA 1
ATOM 2779 C C . ALA A 1 368 ? 16.039 -12.319 -17.608 1.00 72.69 368 ALA A C 1
ATOM 2781 O O . ALA A 1 368 ? 15.304 -12.109 -18.564 1.00 72.69 368 ALA A O 1
ATOM 2782 N N . TYR A 1 369 ? 16.740 -11.352 -17.012 1.00 79.31 369 TYR A N 1
ATOM 2783 C CA . TYR A 1 369 ? 16.620 -9.923 -17.270 1.00 79.31 369 TYR A CA 1
ATOM 2784 C C . TYR A 1 369 ? 17.866 -9.331 -17.951 1.00 79.31 369 TYR A C 1
ATOM 2786 O O . TYR A 1 369 ? 18.291 -8.217 -17.638 1.00 79.31 369 TYR A O 1
ATOM 2794 N N . ASP A 1 370 ? 18.481 -10.075 -18.871 1.00 90.12 370 ASP A N 1
ATOM 2795 C CA . ASP A 1 370 ? 19.562 -9.611 -19.747 1.00 90.12 370 ASP A CA 1
ATOM 2796 C C . ASP A 1 370 ? 19.096 -9.643 -21.218 1.00 90.12 370 ASP A C 1
ATOM 2798 O O . ASP A 1 370 ? 18.197 -10.394 -21.594 1.00 90.12 370 ASP A O 1
ATOM 2802 N N . ALA A 1 371 ? 19.740 -8.861 -22.087 1.00 92.25 371 ALA A N 1
ATOM 2803 C CA . ALA A 1 371 ? 19.478 -8.873 -23.528 1.00 92.25 371 ALA A CA 1
ATOM 2804 C C . ALA A 1 371 ? 20.777 -8.941 -24.328 1.00 92.25 371 ALA A C 1
ATOM 2806 O O . ALA A 1 371 ? 21.778 -8.321 -23.970 1.00 92.25 371 ALA A O 1
ATOM 2807 N N . VAL A 1 372 ? 20.776 -9.635 -25.463 1.00 94.00 372 VAL A N 1
ATOM 2808 C CA . VAL A 1 372 ? 21.903 -9.636 -26.403 1.00 94.00 372 VAL A CA 1
ATOM 2809 C C . VAL A 1 372 ? 21.481 -9.070 -27.751 1.00 94.00 372 VAL A C 1
ATOM 2811 O O . VAL A 1 372 ? 20.464 -9.448 -28.320 1.00 94.00 372 VAL A O 1
ATOM 2814 N N . LEU A 1 373 ? 22.288 -8.154 -28.280 1.00 94.06 373 LEU A N 1
ATOM 2815 C CA . LEU A 1 373 ? 22.084 -7.547 -29.583 1.00 94.06 373 LEU A CA 1
ATOM 2816 C C . LEU A 1 373 ? 23.033 -8.165 -30.598 1.00 94.06 373 LEU A C 1
ATOM 2818 O O . LEU A 1 373 ? 24.256 -8.149 -30.414 1.00 94.06 373 LEU A O 1
ATOM 2822 N N . LEU A 1 374 ? 22.455 -8.664 -31.685 1.00 92.94 374 LEU A N 1
ATOM 2823 C CA . LEU A 1 374 ? 23.160 -9.181 -32.849 1.00 92.94 374 LEU A CA 1
ATOM 2824 C C . LEU A 1 374 ? 23.033 -8.185 -33.997 1.00 92.94 374 LEU A C 1
ATOM 2826 O O . LEU A 1 374 ? 21.927 -7.764 -34.340 1.00 92.94 374 LEU A O 1
ATOM 2830 N N . VAL A 1 375 ? 24.156 -7.800 -34.594 1.00 92.88 375 VAL A N 1
ATOM 2831 C CA . VAL A 1 375 ? 24.205 -6.703 -35.566 1.00 92.88 375 VAL A CA 1
ATOM 2832 C C . VAL A 1 375 ? 24.745 -7.180 -36.903 1.00 92.88 375 VAL A C 1
ATOM 2834 O O . VAL A 1 375 ? 25.776 -7.843 -36.974 1.00 92.88 375 VAL A O 1
ATOM 2837 N N . GLU A 1 376 ? 24.076 -6.755 -37.969 1.00 91.62 376 GLU A N 1
ATOM 2838 C CA . GLU A 1 376 ? 24.478 -6.906 -39.363 1.00 91.62 376 GLU A CA 1
ATOM 2839 C C . GLU A 1 376 ? 24.596 -5.511 -39.998 1.00 91.62 376 GLU A C 1
ATOM 2841 O O . GLU A 1 376 ? 23.612 -4.809 -40.198 1.00 91.62 376 GLU A O 1
ATOM 2846 N N . LEU A 1 377 ? 25.799 -5.076 -40.358 1.00 89.62 377 LEU A N 1
ATOM 2847 C CA . LEU A 1 377 ? 26.073 -3.813 -41.050 1.00 89.62 377 LEU A CA 1
ATOM 2848 C C . LEU A 1 377 ? 26.071 -3.971 -42.584 1.00 89.62 377 LEU A C 1
ATOM 2850 O O . LEU A 1 377 ? 26.048 -2.963 -43.308 1.00 89.62 377 LEU A O 1
ATOM 2854 N N . GLY A 1 378 ? 26.134 -5.206 -43.089 1.00 82.56 378 GLY A N 1
ATOM 2855 C CA . GLY A 1 378 ? 26.152 -5.564 -44.504 1.00 82.56 378 GLY A CA 1
ATOM 2856 C C . GLY A 1 378 ? 24.782 -5.514 -45.187 1.00 82.56 378 GLY A C 1
ATOM 2857 O O . GLY A 1 378 ? 24.056 -4.521 -45.110 1.00 82.56 378 GLY A O 1
ATOM 2858 N N . THR A 1 379 ? 24.465 -6.536 -45.982 1.00 78.88 379 THR A N 1
ATOM 2859 C CA . THR A 1 379 ? 23.187 -6.657 -46.709 1.00 78.88 379 THR A CA 1
ATOM 2860 C C . THR A 1 379 ? 22.355 -7.780 -46.118 1.00 78.88 379 THR A C 1
ATOM 2862 O O . THR A 1 379 ? 22.843 -8.905 -46.050 1.00 78.88 379 THR A O 1
ATOM 2865 N N . LEU A 1 380 ? 21.100 -7.486 -45.768 1.00 78.50 380 LEU A N 1
ATOM 2866 C CA . LEU A 1 380 ? 20.131 -8.461 -45.257 1.00 78.50 380 LEU A CA 1
ATOM 2867 C C . LEU A 1 380 ? 19.664 -9.454 -46.329 1.00 78.50 380 LEU A C 1
ATOM 2869 O O . LEU A 1 380 ? 19.791 -9.190 -47.527 1.00 78.50 380 LEU A O 1
ATOM 2873 N N . GLU A 1 381 ? 19.104 -10.579 -45.874 1.00 65.56 381 GLU A N 1
ATOM 2874 C CA . GLU A 1 381 ? 18.462 -11.629 -46.684 1.00 65.56 381 GLU A CA 1
ATOM 2875 C C . GLU A 1 381 ? 19.351 -12.219 -47.793 1.00 65.56 381 GLU A C 1
ATOM 2877 O O . GLU A 1 381 ? 18.885 -12.694 -48.834 1.00 65.56 381 GLU A O 1
ATOM 2882 N N . THR A 1 382 ? 20.665 -12.204 -47.583 1.00 66.19 382 THR A N 1
ATOM 2883 C CA . THR A 1 382 ? 21.635 -12.797 -48.506 1.00 66.19 382 THR A CA 1
ATOM 2884 C C . THR A 1 382 ? 22.467 -13.852 -47.792 1.00 66.19 382 THR A C 1
ATOM 2886 O O . THR A 1 382 ? 22.506 -13.914 -46.571 1.00 66.19 382 THR A O 1
ATOM 2889 N N . SER A 1 383 ? 23.199 -14.676 -48.545 1.00 61.38 383 SER A N 1
ATOM 2890 C CA . SER A 1 383 ? 24.141 -15.647 -47.968 1.00 61.38 383 SER A CA 1
ATOM 2891 C C . SER A 1 383 ? 25.349 -15.006 -47.262 1.00 61.38 383 SER A C 1
ATOM 2893 O O . SER A 1 383 ? 26.294 -15.717 -46.937 1.00 61.38 383 SER A O 1
ATOM 2895 N N . SER A 1 384 ? 25.381 -13.676 -47.144 1.00 62.28 384 SER A N 1
ATOM 2896 C CA . SER A 1 384 ? 26.383 -12.925 -46.390 1.00 62.28 384 SER A CA 1
ATOM 2897 C C . SER A 1 384 ? 25.824 -12.274 -45.130 1.00 62.28 384 SER A C 1
ATOM 2899 O O . SER A 1 384 ? 26.587 -11.588 -44.473 1.00 62.28 384 SER A O 1
ATOM 2901 N N . SER A 1 385 ? 24.524 -12.415 -44.845 1.00 72.44 385 SER A N 1
ATOM 2902 C CA . SER A 1 385 ? 23.949 -11.964 -43.578 1.00 72.44 385 SER A CA 1
ATOM 2903 C C . SER A 1 385 ? 24.311 -12.991 -42.516 1.00 72.44 385 SER A C 1
ATOM 2905 O O . SER A 1 385 ? 23.880 -14.140 -42.625 1.00 72.44 385 SER A O 1
ATOM 2907 N N . ASP A 1 386 ? 25.128 -12.607 -41.544 1.00 74.31 386 ASP A N 1
ATOM 2908 C CA . ASP A 1 386 ? 25.597 -13.510 -40.493 1.00 74.31 386 ASP A CA 1
ATOM 2909 C C . ASP A 1 386 ? 25.600 -12.898 -39.084 1.00 74.31 386 ASP A C 1
ATOM 2911 O O . ASP A 1 386 ? 25.826 -13.627 -38.117 1.00 74.31 386 ASP A O 1
ATOM 2915 N N . PHE A 1 387 ? 25.199 -11.623 -38.947 1.00 84.50 387 PHE A N 1
ATOM 2916 C CA . PHE A 1 387 ? 24.818 -10.969 -37.679 1.00 84.50 387 PHE A CA 1
ATOM 2917 C C . PHE A 1 387 ? 25.915 -10.957 -36.596 1.00 84.50 387 PHE A C 1
ATOM 2919 O O . PHE A 1 387 ? 25.650 -10.727 -35.415 1.00 84.50 387 PHE A O 1
ATOM 2926 N N . GLN A 1 388 ? 27.167 -11.182 -36.996 1.00 86.69 388 GLN A N 1
ATOM 2927 C CA . GLN A 1 388 ? 28.348 -11.149 -36.127 1.00 86.69 388 GLN A CA 1
ATOM 2928 C C . GLN A 1 388 ? 29.154 -9.844 -36.269 1.00 86.69 388 GLN A C 1
ATOM 2930 O O . GLN A 1 388 ? 30.238 -9.713 -35.689 1.00 86.69 388 GLN A O 1
ATOM 2935 N N . ASP A 1 389 ? 28.647 -8.880 -37.048 1.00 88.75 389 ASP A N 1
ATOM 2936 C CA . ASP A 1 389 ? 29.326 -7.609 -37.306 1.00 88.75 389 ASP A CA 1
ATOM 2937 C C . ASP A 1 389 ? 29.477 -6.790 -36.018 1.00 88.75 389 ASP A C 1
ATOM 2939 O O . ASP A 1 389 ? 30.421 -6.014 -35.903 1.00 88.75 389 ASP A O 1
ATOM 2943 N N . ALA A 1 390 ? 28.594 -6.991 -35.038 1.00 92.88 390 ALA A N 1
ATOM 2944 C CA . ALA A 1 390 ? 28.827 -6.722 -33.622 1.00 92.88 390 ALA A CA 1
ATOM 2945 C C . ALA A 1 390 ? 27.890 -7.585 -32.766 1.00 92.88 390 ALA A C 1
ATOM 2947 O O . ALA A 1 390 ? 26.729 -7.780 -33.121 1.00 92.88 390 ALA A O 1
ATOM 2948 N N . VAL A 1 391 ? 28.388 -8.061 -31.625 1.00 94.19 391 VAL A N 1
ATOM 2949 C CA . VAL A 1 391 ? 27.593 -8.767 -30.613 1.00 94.19 391 VAL A CA 1
ATOM 2950 C C . VAL A 1 391 ? 27.773 -8.056 -29.277 1.00 94.19 391 VAL A C 1
ATOM 2952 O O . VAL A 1 391 ? 28.895 -7.973 -28.765 1.00 94.19 391 VAL A O 1
ATOM 2955 N N . ILE A 1 392 ? 26.685 -7.525 -28.722 1.00 95.62 392 ILE A N 1
ATOM 2956 C CA . ILE A 1 392 ? 26.699 -6.716 -27.495 1.00 95.62 392 ILE A CA 1
ATOM 2957 C C . ILE A 1 392 ? 25.706 -7.308 -26.497 1.00 95.62 392 ILE A C 1
ATOM 2959 O O . ILE A 1 392 ? 24.528 -7.423 -26.801 1.00 95.62 392 ILE A O 1
ATOM 2963 N N . LEU A 1 393 ? 26.184 -7.672 -25.311 1.00 95.38 393 LEU A N 1
ATOM 2964 C CA . LEU A 1 393 ? 25.374 -8.125 -24.185 1.00 95.38 393 LEU A CA 1
ATOM 2965 C C . LEU A 1 393 ? 25.061 -6.933 -23.272 1.00 95.38 393 LEU A C 1
ATOM 2967 O O . LEU A 1 393 ? 25.967 -6.206 -22.864 1.00 95.38 393 LEU A O 1
ATOM 2971 N N . LEU A 1 394 ? 23.791 -6.762 -22.944 1.00 95.75 394 LEU A N 1
ATOM 2972 C CA . LEU A 1 394 ? 23.263 -5.820 -21.970 1.00 95.75 394 LEU A CA 1
ATOM 2973 C C . LEU A 1 394 ? 22.821 -6.600 -20.741 1.00 95.75 394 LEU A C 1
ATOM 2975 O O . LEU A 1 394 ? 22.061 -7.556 -20.866 1.00 95.75 394 LEU A O 1
ATOM 2979 N N . GLN A 1 395 ? 23.307 -6.192 -19.575 1.00 93.31 395 GLN A N 1
ATOM 2980 C CA . GLN A 1 395 ? 22.918 -6.802 -18.311 1.00 93.31 395 GLN A CA 1
ATOM 2981 C C . GLN A 1 395 ? 22.313 -5.758 -17.395 1.00 93.31 395 GLN A C 1
ATOM 2983 O O . GLN A 1 395 ? 22.973 -4.756 -17.102 1.00 93.31 395 GLN A O 1
ATOM 2988 N N . PHE A 1 396 ? 21.085 -5.998 -16.956 1.00 90.19 396 PHE A N 1
ATOM 2989 C CA . PHE A 1 396 ? 20.359 -5.090 -16.082 1.00 90.19 396 PHE A CA 1
ATOM 2990 C C . PHE A 1 396 ? 20.385 -5.643 -14.666 1.00 90.19 396 PHE A C 1
ATOM 2992 O O . PHE A 1 396 ? 19.988 -6.779 -14.435 1.00 90.19 396 PHE A O 1
ATOM 2999 N N . THR A 1 397 ? 20.838 -4.844 -13.708 1.00 86.62 397 THR A N 1
ATOM 3000 C CA . THR A 1 397 ? 20.830 -5.188 -12.284 1.00 86.62 397 THR A CA 1
ATOM 3001 C C . THR A 1 397 ? 19.883 -4.238 -11.578 1.00 86.62 397 THR A C 1
ATOM 3003 O O . THR A 1 397 ? 20.140 -3.038 -11.534 1.00 86.62 397 THR A O 1
ATOM 3006 N N . GLN A 1 398 ? 18.789 -4.749 -11.029 1.00 80.94 398 GLN A N 1
ATOM 3007 C CA . GLN A 1 398 ? 17.876 -3.926 -10.247 1.00 80.94 398 GLN A CA 1
ATOM 3008 C C . GLN A 1 398 ? 18.504 -3.555 -8.902 1.00 80.94 398 GLN A C 1
ATOM 3010 O O . GLN A 1 398 ? 19.227 -4.355 -8.299 1.00 80.94 398 GLN A O 1
ATOM 3015 N N . LYS A 1 399 ? 18.236 -2.338 -8.423 1.00 76.44 399 LYS A N 1
ATOM 3016 C CA . LYS A 1 399 ? 18.657 -1.945 -7.077 1.00 76.44 399 LYS A CA 1
ATOM 3017 C C . LYS A 1 399 ? 17.668 -2.472 -6.029 1.00 76.44 399 LYS A C 1
ATOM 3019 O O . LYS A 1 399 ? 16.460 -2.392 -6.258 1.00 76.44 399 LYS A O 1
ATOM 3024 N N . PRO A 1 400 ? 18.137 -2.968 -4.871 1.00 72.94 400 PRO A N 1
ATOM 3025 C CA . PRO A 1 400 ? 17.246 -3.304 -3.766 1.00 72.94 400 PRO A CA 1
ATOM 3026 C C . PRO A 1 400 ? 16.362 -2.109 -3.404 1.00 72.94 400 PRO A C 1
ATOM 3028 O O . PRO A 1 400 ? 16.831 -0.969 -3.445 1.00 72.94 400 PRO A O 1
ATOM 3031 N N . GLN A 1 401 ? 15.099 -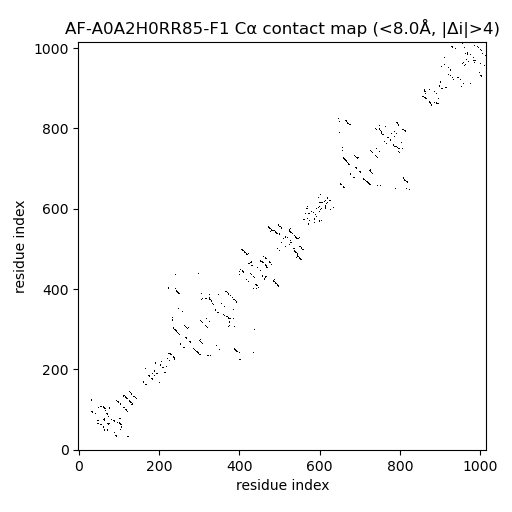2.363 -3.057 1.00 70.69 401 GLN A N 1
ATOM 3032 C CA . GLN A 1 401 ? 14.142 -1.326 -2.645 1.00 70.69 401 GLN A CA 1
ATOM 3033 C C . GLN A 1 401 ? 13.924 -0.218 -3.692 1.00 70.69 401 GLN A C 1
ATOM 3035 O O . GLN A 1 401 ? 13.596 0.917 -3.328 1.00 70.69 401 GLN A O 1
ATOM 3040 N N . SER A 1 402 ? 14.168 -0.515 -4.975 1.00 72.81 402 SER A N 1
ATOM 3041 C CA . SER A 1 402 ? 14.086 0.466 -6.065 1.00 72.81 402 SER A CA 1
ATOM 3042 C C . SER A 1 402 ? 12.812 0.393 -6.904 1.00 72.81 402 SER A C 1
ATOM 3044 O O . SER A 1 402 ? 12.641 1.135 -7.874 1.00 72.81 402 SER A O 1
ATOM 3046 N N . CYS A 1 403 ? 11.922 -0.508 -6.511 1.00 70.75 403 CYS A N 1
ATOM 3047 C CA . CYS A 1 403 ? 10.663 -0.759 -7.161 1.00 70.75 403 CYS A CA 1
ATOM 3048 C C . CYS A 1 403 ? 9.576 -1.024 -6.113 1.00 70.75 403 CYS A C 1
ATOM 3050 O O . CYS A 1 403 ? 9.859 -1.625 -5.081 1.00 70.75 403 CYS A O 1
ATOM 3052 N N . ALA A 1 404 ? 8.372 -0.519 -6.381 1.00 64.62 404 ALA A N 1
ATOM 3053 C CA . ALA A 1 404 ? 7.194 -0.684 -5.544 1.00 64.62 404 ALA A CA 1
ATOM 3054 C C . ALA A 1 404 ? 6.162 -1.564 -6.241 1.00 64.62 404 ALA A C 1
ATOM 3056 O O . ALA A 1 404 ? 5.814 -1.280 -7.393 1.00 64.62 404 ALA A O 1
ATOM 3057 N N . LEU A 1 405 ? 5.611 -2.531 -5.511 1.00 65.56 405 LEU A N 1
ATOM 3058 C CA . LEU A 1 405 ? 4.450 -3.295 -5.953 1.00 65.56 405 LEU A CA 1
ATOM 3059 C C . LEU A 1 405 ? 3.198 -2.429 -6.000 1.00 65.56 405 LEU A C 1
ATOM 3061 O O . LEU A 1 405 ? 3.169 -1.307 -5.481 1.00 65.56 405 LEU A O 1
ATOM 3065 N N . ALA A 1 406 ? 2.168 -2.921 -6.689 1.00 64.00 406 ALA A N 1
ATOM 3066 C CA . ALA A 1 406 ? 0.859 -2.277 -6.717 1.00 64.00 406 ALA A CA 1
ATOM 3067 C C . ALA A 1 406 ? 0.236 -2.206 -5.318 1.00 64.00 406 ALA A C 1
ATOM 3069 O O . ALA A 1 406 ? -0.361 -1.186 -4.982 1.00 64.00 406 ALA A O 1
ATOM 3070 N N . THR A 1 407 ? 0.457 -3.242 -4.510 1.00 65.94 407 THR A N 1
ATOM 3071 C CA . THR A 1 407 ? -0.051 -3.428 -3.144 1.00 65.94 407 THR A CA 1
ATOM 3072 C C . THR A 1 407 ? 0.815 -2.750 -2.076 1.00 65.94 407 THR A C 1
ATOM 3074 O O . THR A 1 407 ? 0.313 -2.369 -1.016 1.00 65.94 407 THR A O 1
ATOM 3077 N N . ASP A 1 408 ? 2.099 -2.506 -2.352 1.00 75.62 408 ASP A N 1
ATOM 3078 C CA . ASP A 1 408 ? 3.009 -1.890 -1.387 1.00 75.62 408 ASP A CA 1
ATOM 3079 C C . ASP A 1 408 ? 2.699 -0.398 -1.146 1.00 75.62 408 ASP A C 1
ATOM 3081 O O . ASP A 1 408 ? 2.487 0.371 -2.095 1.00 75.62 408 ASP A O 1
ATOM 3085 N N . PRO A 1 409 ? 2.772 0.073 0.115 1.00 85.88 409 PRO A N 1
ATOM 3086 C CA . PRO A 1 409 ? 2.869 1.489 0.433 1.00 85.88 409 PRO A CA 1
ATOM 3087 C C . PRO A 1 409 ? 3.974 2.164 -0.375 1.00 85.88 409 PRO A C 1
ATOM 3089 O O . PRO A 1 409 ? 5.144 1.769 -0.340 1.00 85.88 409 PRO A O 1
ATOM 3092 N N . ARG A 1 410 ? 3.618 3.228 -1.088 1.00 89.81 410 ARG A N 1
ATOM 3093 C CA . ARG A 1 410 ? 4.527 3.924 -2.003 1.00 89.81 410 ARG A CA 1
ATOM 3094 C C . ARG A 1 410 ? 4.177 5.396 -2.120 1.00 89.81 410 ARG A C 1
ATOM 3096 O O . ARG A 1 410 ? 3.076 5.835 -1.792 1.00 89.81 410 ARG A O 1
ATOM 3103 N N . PHE A 1 411 ? 5.123 6.188 -2.603 1.00 93.31 411 PHE A N 1
ATOM 3104 C CA . PHE A 1 411 ? 4.889 7.598 -2.895 1.00 93.31 411 PHE A CA 1
ATOM 3105 C C . PHE A 1 411 ? 5.543 8.005 -4.209 1.00 93.31 411 PHE A C 1
ATOM 3107 O O . PHE A 1 411 ? 6.480 7.374 -4.678 1.00 93.31 411 PHE A O 1
ATOM 3114 N N . LYS A 1 412 ? 5.065 9.080 -4.824 1.00 91.75 412 LYS A N 1
ATOM 3115 C CA . LYS A 1 412 ? 5.690 9.683 -6.004 1.00 91.75 412 LYS A CA 1
ATOM 3116 C C . LYS A 1 412 ? 5.762 11.186 -5.865 1.00 91.75 412 LYS A C 1
ATOM 3118 O O . LYS A 1 412 ? 4.997 11.792 -5.114 1.00 91.75 412 LYS A O 1
ATOM 3123 N N . VAL A 1 413 ? 6.648 11.796 -6.646 1.00 93.94 413 VAL A N 1
ATOM 3124 C CA . VAL A 1 413 ? 6.830 13.248 -6.662 1.00 93.94 413 VAL A CA 1
ATOM 3125 C C . VAL A 1 413 ? 6.447 13.819 -8.023 1.00 93.94 413 VAL A C 1
ATOM 3127 O O . VAL A 1 413 ? 7.002 13.446 -9.057 1.00 93.94 413 VAL A O 1
ATOM 3130 N N . LEU A 1 414 ? 5.491 14.746 -8.021 1.00 93.06 414 LEU A N 1
ATOM 3131 C CA . LEU A 1 414 ? 5.041 15.497 -9.191 1.00 93.06 414 LEU A CA 1
ATOM 3132 C C . LEU A 1 414 ? 5.589 16.918 -9.106 1.00 93.06 414 LEU A C 1
ATOM 3134 O O . LEU A 1 414 ? 5.259 17.648 -8.176 1.00 93.06 414 LEU A O 1
ATOM 3138 N N . PHE A 1 415 ? 6.385 17.352 -10.077 1.00 93.38 415 PHE A N 1
ATOM 3139 C CA . PHE A 1 415 ? 6.998 18.677 -10.032 1.00 93.38 415 PHE A CA 1
ATOM 3140 C C . PHE A 1 415 ? 6.055 19.709 -10.667 1.00 93.38 415 PHE A C 1
ATOM 3142 O O . PHE A 1 415 ? 5.835 19.722 -11.875 1.00 93.38 415 PHE A O 1
ATOM 3149 N N . GLU A 1 416 ? 5.511 20.646 -9.903 1.00 91.38 416 GLU A N 1
ATOM 3150 C CA . GLU A 1 416 ? 4.704 21.735 -10.469 1.00 91.38 416 GLU A CA 1
ATOM 3151 C C . GLU A 1 416 ? 5.580 22.831 -11.077 1.00 91.38 416 GLU A C 1
ATOM 3153 O O . GLU A 1 416 ? 5.256 23.400 -12.124 1.00 91.38 416 GLU A O 1
ATOM 3158 N N . ARG A 1 417 ? 6.730 23.099 -10.454 1.00 89.69 417 ARG A N 1
ATOM 3159 C CA . ARG A 1 417 ? 7.656 24.143 -10.888 1.00 89.69 417 ARG A CA 1
ATOM 3160 C C . ARG A 1 417 ? 9.092 23.765 -10.565 1.00 89.69 417 ARG A C 1
ATOM 3162 O O . ARG A 1 417 ? 9.382 23.300 -9.471 1.00 89.69 417 ARG A O 1
ATOM 3169 N N . THR A 1 418 ? 9.985 24.037 -11.509 1.00 91.81 418 THR A N 1
ATOM 3170 C CA . THR A 1 418 ? 11.435 23.934 -11.321 1.00 91.81 418 THR A CA 1
ATOM 3171 C C . THR A 1 418 ? 12.081 25.127 -12.015 1.00 91.81 418 THR A C 1
ATOM 3173 O O . THR A 1 418 ? 11.913 25.297 -13.225 1.00 91.81 418 THR A O 1
ATOM 3176 N N . GLU A 1 419 ? 12.774 25.992 -11.277 1.00 90.88 419 GLU A N 1
ATOM 3177 C CA . GLU A 1 419 ? 13.487 27.140 -11.848 1.00 90.88 419 GLU A CA 1
ATOM 3178 C C . GLU A 1 419 ? 14.885 27.292 -11.253 1.00 90.88 419 GLU A C 1
ATOM 3180 O O . GLU A 1 419 ? 15.055 27.349 -10.038 1.00 90.88 419 GLU A O 1
ATOM 3185 N N . ASN A 1 420 ? 15.864 27.468 -12.143 1.00 89.56 420 ASN A N 1
ATOM 3186 C CA . ASN A 1 420 ? 17.258 27.709 -11.793 1.00 89.56 420 ASN A CA 1
ATOM 3187 C C . ASN A 1 420 ? 17.648 29.149 -12.126 1.00 89.56 420 ASN A C 1
ATOM 3189 O O . ASN A 1 420 ? 17.522 29.607 -13.268 1.00 89.56 420 ASN A O 1
ATOM 3193 N N . VAL A 1 421 ? 18.152 29.874 -11.130 1.00 85.81 421 VAL A N 1
ATOM 3194 C CA . VAL A 1 421 ? 18.706 31.221 -11.279 1.00 85.81 421 VAL A CA 1
ATOM 3195 C C . VAL A 1 421 ? 20.211 31.159 -11.051 1.00 85.81 421 VAL A C 1
ATOM 3197 O O . VAL A 1 421 ? 20.678 30.674 -10.026 1.00 85.81 421 VAL A O 1
ATOM 3200 N N . GLY A 1 422 ? 20.988 31.704 -11.989 1.00 85.38 422 GLY A N 1
ATOM 3201 C CA . GLY A 1 422 ? 22.446 31.727 -11.877 1.00 85.38 422 GLY A CA 1
ATOM 3202 C C . GLY A 1 422 ? 23.065 30.355 -12.147 1.00 85.38 422 GLY A C 1
ATOM 3203 O O . GLY A 1 422 ? 23.018 29.893 -13.284 1.00 85.38 422 GLY A O 1
ATOM 3204 N N . SER A 1 423 ? 23.697 29.768 -11.130 1.00 82.12 423 SER A N 1
ATOM 3205 C CA . SER A 1 423 ? 24.399 28.476 -11.193 1.00 82.12 423 SER A CA 1
ATOM 3206 C C . SER A 1 423 ? 23.579 27.274 -10.719 1.00 82.12 423 SER A C 1
ATOM 3208 O O . SER A 1 423 ? 24.167 26.204 -10.631 1.00 82.12 423 SER A O 1
ATOM 3210 N N . GLY A 1 424 ? 22.291 27.453 -10.404 1.00 81.56 424 GLY A N 1
ATOM 3211 C CA . GLY A 1 424 ? 21.414 26.354 -9.988 1.00 81.56 424 GLY A CA 1
ATOM 3212 C C . GLY A 1 424 ? 21.287 25.257 -11.049 1.00 81.56 424 GLY A C 1
ATOM 3213 O O . GLY A 1 424 ? 21.362 25.534 -12.254 1.00 81.56 424 GLY A O 1
ATOM 3214 N N . ASP A 1 425 ? 21.082 24.033 -10.595 1.00 86.06 425 ASP A N 1
ATOM 3215 C CA . ASP A 1 425 ? 21.007 22.794 -11.356 1.00 86.06 425 ASP A CA 1
ATOM 3216 C C . ASP A 1 425 ? 19.833 21.879 -10.960 1.00 86.06 425 ASP A C 1
ATOM 3218 O O . ASP A 1 425 ? 19.742 20.774 -11.493 1.00 86.06 425 ASP A O 1
ATOM 3222 N N . ALA A 1 426 ? 18.879 22.350 -10.148 1.00 88.44 426 ALA A N 1
ATOM 3223 C CA . ALA A 1 426 ? 17.662 21.608 -9.819 1.00 88.44 426 ALA A CA 1
ATOM 3224 C C . ALA A 1 426 ? 16.965 21.054 -11.075 1.00 88.44 426 ALA A C 1
ATOM 3226 O O . ALA A 1 426 ? 16.645 21.791 -12.020 1.00 88.44 426 ALA A O 1
ATOM 3227 N N . ALA A 1 427 ? 16.709 19.746 -11.070 1.00 90.81 427 ALA A N 1
ATOM 3228 C CA . ALA A 1 427 ? 15.977 19.038 -12.110 1.00 90.81 427 ALA A CA 1
ATOM 3229 C C . ALA A 1 427 ? 14.730 18.347 -11.538 1.00 90.81 427 ALA A C 1
ATOM 3231 O O . ALA A 1 427 ? 14.520 18.267 -10.329 1.00 90.81 427 ALA A O 1
ATOM 3232 N N . ARG A 1 428 ? 13.873 17.861 -12.440 1.00 91.88 428 ARG A N 1
ATOM 3233 C CA . ARG A 1 428 ? 12.618 17.158 -12.122 1.00 91.88 428 ARG A CA 1
ATOM 3234 C C . ARG A 1 428 ? 12.903 15.681 -11.854 1.00 91.88 428 ARG A C 1
ATOM 3236 O O . ARG A 1 428 ? 12.485 14.813 -12.613 1.00 91.88 428 ARG A O 1
ATOM 3243 N N . SER A 1 429 ? 13.691 15.447 -10.814 1.00 90.75 429 SER A N 1
ATOM 3244 C CA . SER A 1 429 ? 14.264 14.153 -10.457 1.00 90.75 429 SER A CA 1
ATOM 3245 C C . SER A 1 429 ? 14.266 13.981 -8.946 1.00 90.75 429 SER A C 1
ATOM 3247 O O . SER A 1 429 ? 14.428 14.960 -8.210 1.00 90.75 429 SER A O 1
ATOM 3249 N N . VAL A 1 430 ? 14.139 12.737 -8.496 1.00 93.19 430 VAL A N 1
ATOM 3250 C CA . VAL A 1 430 ? 14.232 12.362 -7.083 1.00 93.19 430 VAL A CA 1
ATOM 3251 C C . VAL A 1 430 ? 15.377 11.372 -6.901 1.00 93.19 430 VAL A C 1
ATOM 3253 O O . VAL A 1 430 ? 15.560 10.482 -7.728 1.00 93.19 430 VAL A O 1
ATOM 3256 N N . TYR A 1 431 ? 16.156 11.532 -5.837 1.00 93.12 431 TYR A N 1
ATOM 3257 C CA . TYR A 1 431 ? 17.292 10.678 -5.508 1.00 93.12 431 TYR A CA 1
ATOM 3258 C C . TYR A 1 431 ? 17.113 10.113 -4.106 1.00 93.12 431 TYR A C 1
ATOM 3260 O O . TYR A 1 431 ? 17.047 10.876 -3.148 1.00 93.12 431 TYR A O 1
ATOM 3268 N N . VAL A 1 432 ? 17.029 8.791 -3.985 1.00 93.00 432 VAL A N 1
ATOM 3269 C CA . VAL A 1 432 ? 16.659 8.114 -2.735 1.00 93.00 432 VAL A CA 1
ATOM 3270 C C . VAL A 1 432 ? 17.867 7.402 -2.124 1.00 93.00 432 VAL A C 1
ATOM 3272 O O . VAL A 1 432 ? 18.599 6.690 -2.823 1.00 93.00 432 VAL A O 1
ATOM 3275 N N . GLY A 1 433 ? 18.059 7.591 -0.821 1.00 91.12 433 GLY A N 1
ATOM 3276 C CA . GLY A 1 433 ? 19.053 6.899 -0.008 1.00 91.12 433 GLY A CA 1
ATOM 3277 C C . GLY A 1 433 ? 20.512 7.307 -0.266 1.00 91.12 433 GLY A C 1
ATOM 3278 O O . GLY A 1 433 ? 20.828 8.131 -1.130 1.00 91.12 433 GLY A O 1
ATOM 3279 N N . GLU A 1 434 ? 21.449 6.681 0.455 1.00 89.38 434 GLU A N 1
ATOM 3280 C CA . GLU A 1 434 ? 22.899 6.915 0.307 1.00 89.38 434 GLU A CA 1
ATOM 3281 C C . GLU A 1 434 ? 23.441 6.503 -1.071 1.00 89.38 434 GLU A C 1
ATOM 3283 O O . GLU A 1 434 ? 24.472 7.006 -1.519 1.00 89.38 434 GLU A O 1
ATOM 3288 N N . SER A 1 435 ? 22.744 5.593 -1.757 1.00 83.25 435 SER A N 1
ATOM 3289 C CA . SER A 1 435 ? 23.094 5.153 -3.115 1.00 83.25 435 SER A CA 1
ATOM 3290 C C . SER A 1 435 ? 22.600 6.107 -4.210 1.00 83.25 435 SER A C 1
ATOM 3292 O O . SER A 1 435 ? 22.886 5.867 -5.387 1.00 83.25 435 SER A O 1
ATOM 3294 N N . ALA A 1 436 ? 21.866 7.167 -3.839 1.00 87.44 436 ALA A N 1
ATOM 3295 C CA . ALA A 1 436 ? 21.240 8.126 -4.747 1.00 87.44 436 ALA A CA 1
ATOM 3296 C C . ALA A 1 436 ? 20.483 7.435 -5.893 1.00 87.44 436 ALA A C 1
ATOM 3298 O O . ALA A 1 436 ? 20.709 7.736 -7.068 1.00 87.44 436 ALA A O 1
ATOM 3299 N N . ILE A 1 437 ? 19.615 6.479 -5.546 1.00 86.94 437 ILE A N 1
ATOM 3300 C CA . ILE A 1 437 ? 18.780 5.761 -6.515 1.00 86.94 437 ILE A CA 1
ATOM 3301 C C . ILE A 1 437 ? 17.913 6.791 -7.234 1.00 86.94 437 ILE A C 1
ATOM 3303 O O . ILE A 1 437 ? 17.196 7.549 -6.582 1.00 86.94 437 ILE A O 1
ATOM 3307 N N . HIS A 1 438 ? 18.021 6.860 -8.561 1.00 87.19 438 HIS A N 1
ATOM 3308 C CA . HIS A 1 438 ? 17.394 7.919 -9.350 1.00 87.19 438 HIS A CA 1
ATOM 3309 C C . HIS A 1 438 ? 15.992 7.511 -9.803 1.00 87.19 438 HIS A C 1
ATOM 3311 O O . HIS A 1 438 ? 15.807 6.489 -10.459 1.00 87.19 438 HIS A O 1
ATOM 3317 N N . TYR A 1 439 ? 15.016 8.357 -9.489 1.00 86.88 439 TYR A N 1
ATOM 3318 C CA . TYR A 1 439 ? 13.633 8.240 -9.923 1.00 86.88 439 TYR A CA 1
ATOM 3319 C C . TYR A 1 439 ? 13.252 9.443 -10.783 1.00 86.88 439 TYR A C 1
ATOM 3321 O O . TYR A 1 439 ? 13.586 10.598 -10.477 1.00 86.88 439 TYR A O 1
ATOM 3329 N N . GLY A 1 440 ? 12.540 9.161 -11.871 1.00 81.56 440 GLY A N 1
ATOM 3330 C CA . GLY A 1 440 ? 11.948 10.180 -12.727 1.00 81.56 440 GLY A CA 1
ATOM 3331 C C . GLY A 1 440 ? 10.770 10.893 -12.060 1.00 81.56 440 GLY A C 1
ATOM 3332 O O . GLY A 1 440 ? 10.263 10.491 -11.012 1.00 81.56 440 GLY A O 1
ATOM 3333 N N . GLU A 1 441 ? 10.300 11.966 -12.691 1.00 84.94 441 GLU A N 1
ATOM 3334 C CA . GLU A 1 441 ? 9.047 12.602 -12.290 1.00 84.94 441 GLU A CA 1
ATOM 3335 C C . GLU A 1 441 ? 7.876 11.606 -12.354 1.00 84.94 441 GLU A C 1
ATOM 3337 O O . GLU A 1 441 ? 7.749 10.853 -13.316 1.00 84.94 441 GLU A O 1
ATOM 3342 N N . ALA A 1 442 ? 6.991 11.656 -11.354 1.00 83.81 442 ALA A N 1
ATOM 3343 C CA . ALA A 1 442 ? 5.804 10.807 -11.227 1.00 83.81 442 ALA A CA 1
ATOM 3344 C C . ALA A 1 442 ? 6.071 9.299 -11.071 1.00 83.81 442 ALA A C 1
ATOM 3346 O O . ALA A 1 442 ? 5.106 8.536 -11.015 1.00 83.81 442 ALA A O 1
ATOM 3347 N N . GLN A 1 443 ? 7.331 8.875 -10.957 1.00 81.38 443 GLN A N 1
ATOM 3348 C CA . GLN A 1 443 ? 7.675 7.482 -10.696 1.00 81.38 443 GLN A CA 1
ATOM 3349 C C . GLN A 1 443 ? 7.353 7.122 -9.240 1.00 81.38 443 GLN A C 1
ATOM 3351 O O . GLN A 1 443 ? 7.636 7.903 -8.327 1.00 81.38 443 GLN A O 1
ATOM 3356 N N . TRP A 1 444 ? 6.757 5.946 -9.035 1.00 86.00 444 TRP A N 1
ATOM 3357 C CA . TRP A 1 444 ? 6.506 5.405 -7.704 1.00 86.00 444 TRP A CA 1
ATOM 3358 C C . TRP A 1 444 ? 7.813 4.970 -7.036 1.00 86.00 444 TRP A C 1
ATOM 3360 O O . TRP A 1 444 ? 8.660 4.318 -7.646 1.00 86.00 444 TRP A O 1
ATOM 3370 N N . ILE A 1 445 ? 7.957 5.364 -5.778 1.00 89.88 445 ILE A N 1
ATOM 3371 C CA . ILE A 1 445 ? 9.064 5.062 -4.882 1.00 89.88 445 ILE A CA 1
ATOM 3372 C C . ILE A 1 445 ? 8.484 4.214 -3.741 1.00 89.88 445 ILE A C 1
ATOM 3374 O O . ILE A 1 445 ? 7.570 4.685 -3.054 1.00 89.88 445 ILE A O 1
ATOM 3378 N N . PRO A 1 446 ? 8.991 2.992 -3.519 1.00 87.69 446 PRO A N 1
ATOM 3379 C CA . PRO A 1 446 ? 8.491 2.112 -2.467 1.00 87.69 446 PRO A CA 1
ATOM 3380 C C . PRO A 1 446 ? 8.816 2.652 -1.077 1.00 87.69 446 PRO A C 1
ATOM 3382 O O . PRO A 1 446 ? 9.932 3.123 -0.818 1.00 87.69 446 PRO A O 1
ATOM 3385 N N . LEU A 1 447 ? 7.845 2.526 -0.177 1.00 88.69 447 LEU A N 1
ATOM 3386 C CA . LEU A 1 447 ? 8.005 2.662 1.272 1.00 88.69 447 LEU A CA 1
ATOM 3387 C C . LEU A 1 447 ? 8.059 1.296 1.957 1.00 88.69 447 LEU A C 1
ATOM 3389 O O . LEU A 1 447 ? 8.657 1.177 3.025 1.00 88.69 447 LEU A O 1
ATOM 3393 N N . GLN A 1 448 ? 7.480 0.276 1.326 1.00 83.25 448 GLN A N 1
ATOM 3394 C CA . GLN A 1 448 ? 7.709 -1.138 1.607 1.00 83.25 448 GLN A CA 1
ATOM 3395 C C . GLN A 1 448 ? 8.001 -1.866 0.289 1.00 83.25 448 GLN A C 1
ATOM 3397 O O . GLN A 1 448 ? 7.663 -1.351 -0.777 1.00 83.25 448 GLN A O 1
ATOM 3402 N N . VAL A 1 449 ? 8.688 -3.002 0.377 1.00 72.94 449 VAL A N 1
ATOM 3403 C CA . VAL A 1 449 ? 8.858 -3.959 -0.721 1.00 72.94 449 VAL A CA 1
ATOM 3404 C C . VAL A 1 449 ? 8.558 -5.341 -0.172 1.00 72.94 449 VAL A C 1
ATOM 3406 O O . VAL A 1 449 ? 9.250 -5.761 0.761 1.00 72.94 449 VAL A O 1
ATOM 3409 N N . ALA A 1 450 ? 7.533 -6.004 -0.711 1.00 63.47 450 ALA A N 1
ATOM 3410 C CA . ALA A 1 450 ? 7.058 -7.306 -0.232 1.00 63.47 450 ALA A CA 1
ATOM 3411 C C . ALA A 1 450 ? 6.820 -7.300 1.295 1.00 63.47 450 ALA A C 1
ATOM 3413 O O . ALA A 1 450 ? 7.360 -8.114 2.044 1.00 63.47 450 ALA A O 1
ATOM 3414 N N . GLY A 1 451 ? 6.121 -6.269 1.791 1.00 62.72 451 GLY A N 1
ATOM 3415 C CA . GLY A 1 451 ? 5.825 -6.084 3.221 1.00 62.72 451 GLY A CA 1
ATOM 3416 C C . GLY A 1 451 ? 6.998 -5.604 4.093 1.00 62.72 451 GLY A C 1
ATOM 3417 O O . GLY A 1 451 ? 6.792 -5.165 5.227 1.00 62.72 451 GLY A O 1
ATOM 3418 N N . VAL A 1 452 ? 8.235 -5.589 3.584 1.00 72.50 452 VAL A N 1
ATOM 3419 C CA . VAL A 1 452 ? 9.412 -5.127 4.337 1.00 72.50 452 VAL A CA 1
ATOM 3420 C C . VAL A 1 452 ? 9.608 -3.623 4.163 1.00 72.50 452 VAL A C 1
ATOM 3422 O O . VAL A 1 452 ? 9.736 -3.125 3.047 1.00 72.50 452 VAL A O 1
ATOM 3425 N N . ALA A 1 453 ? 9.706 -2.880 5.271 1.00 79.62 453 ALA A N 1
ATOM 3426 C CA . ALA A 1 453 ? 9.946 -1.437 5.241 1.00 79.62 453 ALA A CA 1
ATOM 3427 C C . ALA A 1 453 ? 11.227 -1.068 4.474 1.00 79.62 453 ALA A C 1
ATOM 3429 O O . ALA A 1 453 ? 12.332 -1.529 4.776 1.00 79.62 453 ALA A O 1
ATOM 3430 N N . ALA A 1 454 ? 11.080 -0.173 3.501 1.00 84.19 454 ALA A N 1
ATOM 3431 C CA . ALA A 1 454 ? 12.188 0.370 2.747 1.00 84.19 454 ALA A CA 1
ATOM 3432 C C . ALA A 1 454 ? 12.867 1.482 3.558 1.00 84.19 454 ALA A C 1
ATOM 3434 O O . ALA A 1 454 ? 12.414 2.624 3.559 1.00 84.19 454 ALA A O 1
ATOM 3435 N N . THR A 1 455 ? 13.936 1.141 4.280 1.00 88.31 455 THR A N 1
ATOM 3436 C CA . THR A 1 455 ? 14.700 2.091 5.102 1.00 88.31 455 THR A CA 1
ATOM 3437 C C . THR A 1 455 ? 16.065 2.395 4.501 1.00 88.31 455 THR A C 1
ATOM 3439 O O . THR A 1 455 ? 16.822 1.475 4.187 1.00 88.31 455 THR A O 1
ATOM 3442 N N . ASP A 1 456 ? 16.414 3.672 4.443 1.00 90.12 456 ASP A N 1
ATOM 3443 C CA . ASP A 1 456 ? 17.719 4.169 4.036 1.00 90.12 456 ASP A CA 1
ATOM 3444 C C . ASP A 1 456 ? 18.550 4.552 5.281 1.00 90.12 456 ASP A C 1
ATOM 3446 O O . ASP A 1 456 ? 18.018 4.885 6.341 1.00 90.12 456 ASP A O 1
ATOM 3450 N N . SER A 1 457 ? 19.881 4.474 5.190 1.00 85.88 457 SER A N 1
ATOM 3451 C CA . SER A 1 457 ? 20.786 4.887 6.279 1.00 85.88 457 SER A CA 1
ATOM 3452 C C . SER A 1 457 ? 21.179 6.372 6.223 1.00 85.88 457 SER A C 1
ATOM 3454 O O . SER A 1 457 ? 21.911 6.853 7.093 1.00 85.88 457 SER A O 1
ATOM 3456 N N . GLY A 1 458 ? 20.680 7.095 5.217 1.00 87.88 458 GLY A N 1
ATOM 3457 C CA . GLY A 1 458 ? 20.971 8.494 4.926 1.00 87.88 458 GLY A CA 1
ATOM 3458 C C . GLY A 1 458 ? 20.640 8.855 3.474 1.00 87.88 458 GLY A C 1
ATOM 3459 O O . GLY A 1 458 ? 20.157 8.024 2.713 1.00 87.88 458 GLY A O 1
ATOM 3460 N N . LEU A 1 459 ? 20.954 10.088 3.063 1.00 92.19 459 LEU A N 1
ATOM 3461 C CA . LEU A 1 459 ? 20.760 10.588 1.692 1.00 92.19 459 LEU A CA 1
ATOM 3462 C C . LEU A 1 459 ? 22.024 11.248 1.127 1.00 92.19 459 LEU A C 1
ATOM 3464 O O . LEU A 1 459 ? 22.936 11.626 1.866 1.00 92.19 459 LEU A O 1
ATOM 3468 N N . VAL A 1 460 ? 22.067 11.424 -0.196 1.00 91.88 460 VAL A N 1
ATOM 3469 C CA . VAL A 1 460 ? 23.073 12.258 -0.871 1.00 91.88 460 VAL A CA 1
ATOM 3470 C C . VAL A 1 460 ? 22.504 13.662 -1.064 1.00 91.88 460 VAL A C 1
ATOM 3472 O O . VAL A 1 460 ? 21.611 13.857 -1.878 1.00 91.88 460 VAL A O 1
ATOM 3475 N N . GLU A 1 461 ? 23.029 14.642 -0.327 1.00 87.69 461 GLU A N 1
ATOM 3476 C CA . GLU A 1 461 ? 22.508 16.020 -0.338 1.00 87.69 461 GLU A CA 1
ATOM 3477 C C . GLU A 1 461 ? 22.693 16.704 -1.705 1.00 87.69 461 GLU A C 1
ATOM 3479 O O . GLU A 1 461 ? 21.747 17.222 -2.286 1.00 87.69 461 GLU A O 1
ATOM 3484 N N . ASN A 1 462 ? 23.903 16.673 -2.273 1.00 88.44 462 ASN A N 1
ATOM 3485 C CA . ASN A 1 462 ? 24.222 17.414 -3.497 1.00 88.44 462 ASN A CA 1
ATOM 3486 C C . ASN A 1 462 ? 23.840 16.649 -4.778 1.00 88.44 462 ASN A C 1
ATOM 3488 O O . ASN A 1 462 ? 24.711 16.138 -5.493 1.00 88.44 462 ASN A O 1
ATOM 3492 N N . VAL A 1 463 ? 22.540 16.597 -5.058 1.00 90.56 463 VAL A N 1
ATOM 3493 C CA . VAL A 1 463 ? 21.937 16.006 -6.262 1.00 90.56 463 VAL A CA 1
ATOM 3494 C C . VAL A 1 463 ? 21.166 17.062 -7.071 1.00 90.56 463 VAL A C 1
ATOM 3496 O O . VAL A 1 463 ? 20.629 17.999 -6.484 1.00 90.56 463 VAL A O 1
ATOM 3499 N N . PRO A 1 464 ? 21.060 16.931 -8.409 1.00 87.94 464 PRO A N 1
ATOM 3500 C CA . PRO A 1 464 ? 20.330 17.882 -9.251 1.00 87.94 464 PRO A CA 1
ATOM 3501 C C . PRO A 1 464 ? 18.814 17.614 -9.186 1.00 87.94 464 PRO A C 1
ATOM 3503 O O . PRO A 1 464 ? 18.189 17.247 -10.179 1.00 87.94 464 PRO A O 1
ATOM 3506 N N . GLY A 1 465 ? 18.206 17.727 -8.006 1.00 91.12 465 GLY A N 1
ATOM 3507 C CA . GLY A 1 465 ? 16.807 17.373 -7.751 1.00 91.12 465 GLY A CA 1
ATOM 3508 C C . GLY A 1 465 ? 16.481 17.316 -6.259 1.00 91.12 465 GLY A C 1
ATOM 3509 O O . GLY A 1 465 ? 17.172 17.928 -5.450 1.00 91.12 465 GLY A O 1
ATOM 3510 N N . LEU A 1 466 ? 15.430 16.579 -5.896 1.00 94.00 466 LEU A N 1
ATOM 3511 C CA . LEU A 1 466 ? 15.092 16.332 -4.492 1.00 94.00 466 LEU A CA 1
ATOM 3512 C C . LEU A 1 466 ? 15.825 15.089 -3.981 1.00 94.00 466 LEU A C 1
ATOM 3514 O O . LEU A 1 466 ? 15.746 14.029 -4.600 1.00 94.00 466 LEU A O 1
ATOM 3518 N N . ALA A 1 467 ? 16.512 15.214 -2.850 1.00 94.25 467 ALA A N 1
ATOM 3519 C CA . ALA A 1 467 ? 17.083 14.098 -2.111 1.00 94.25 467 ALA A CA 1
ATOM 3520 C C . ALA A 1 467 ? 16.048 13.548 -1.124 1.00 94.25 467 ALA A C 1
ATOM 3522 O O . ALA A 1 467 ? 15.338 14.313 -0.472 1.00 94.25 467 ALA A O 1
ATOM 3523 N N . VAL A 1 468 ? 15.963 12.229 -1.000 1.00 95.31 468 VAL A N 1
ATOM 3524 C CA . VAL A 1 468 ? 15.012 11.556 -0.119 1.00 95.31 468 VAL A CA 1
ATOM 3525 C C . VAL A 1 468 ? 15.715 10.524 0.749 1.00 95.31 468 VAL A C 1
ATOM 3527 O O . VAL A 1 468 ? 16.569 9.781 0.273 1.00 95.31 468 VAL A O 1
ATOM 3530 N N . ASP A 1 469 ? 15.321 10.477 2.016 1.00 94.19 469 ASP A N 1
ATOM 3531 C CA . ASP A 1 469 ? 15.715 9.465 2.997 1.00 94.19 469 ASP A CA 1
ATOM 3532 C C . ASP A 1 469 ? 14.442 8.835 3.576 1.00 94.19 469 ASP A C 1
ATOM 3534 O O . ASP A 1 469 ? 13.596 9.544 4.135 1.00 94.19 469 ASP A O 1
ATOM 3538 N N . ARG A 1 470 ? 14.262 7.523 3.386 1.00 93.81 470 ARG A N 1
ATOM 3539 C CA . ARG A 1 470 ? 13.127 6.769 3.932 1.00 93.81 470 ARG A CA 1
ATOM 3540 C C . ARG A 1 470 ? 13.508 6.172 5.281 1.00 93.81 470 ARG A C 1
ATOM 3542 O O . ARG A 1 470 ? 14.514 5.485 5.413 1.00 93.81 470 ARG A O 1
ATOM 3549 N N . GLN A 1 471 ? 12.673 6.391 6.281 1.00 87.50 471 GLN A N 1
ATOM 3550 C CA . GLN A 1 471 ? 12.790 5.820 7.618 1.00 87.50 471 GLN A CA 1
ATOM 3551 C C . GLN A 1 471 ? 11.462 5.150 7.990 1.00 87.50 471 GLN A C 1
ATOM 3553 O O . GLN A 1 471 ? 10.438 5.350 7.334 1.00 87.50 471 GLN A O 1
ATOM 3558 N N . SER A 1 472 ? 11.458 4.344 9.052 1.00 80.88 472 SER A N 1
ATOM 3559 C CA . SER A 1 472 ? 10.237 3.669 9.508 1.00 80.88 472 SER A CA 1
ATOM 3560 C C . SER A 1 472 ? 9.135 4.689 9.823 1.00 80.88 472 SER A C 1
ATOM 3562 O O . SER A 1 472 ? 9.271 5.470 10.764 1.00 80.88 472 SER A O 1
ATOM 3564 N N . GLY A 1 473 ? 8.065 4.693 9.022 1.00 82.44 473 GLY A N 1
ATOM 3565 C CA . GLY A 1 473 ? 6.926 5.611 9.154 1.00 82.44 473 GLY A CA 1
ATOM 3566 C C . GLY A 1 473 ? 7.210 7.077 8.798 1.00 82.44 473 GLY A C 1
ATOM 3567 O O . GLY A 1 473 ? 6.337 7.919 8.993 1.00 82.44 473 GLY A O 1
ATOM 3568 N N . VAL A 1 474 ? 8.401 7.416 8.283 1.00 88.75 474 VAL A N 1
ATOM 3569 C CA . VAL A 1 474 ? 8.787 8.806 7.970 1.00 88.75 474 VAL A CA 1
ATOM 3570 C C . VAL A 1 474 ? 9.563 8.881 6.660 1.00 88.75 474 VAL A C 1
ATOM 3572 O O . VAL A 1 474 ? 10.481 8.107 6.424 1.00 88.75 474 VAL A O 1
ATOM 3575 N N . VAL A 1 475 ? 9.244 9.859 5.816 1.00 93.62 475 VAL A N 1
ATOM 3576 C CA . VAL A 1 475 ? 10.039 10.209 4.632 1.00 93.62 475 VAL A CA 1
ATOM 3577 C C . VAL A 1 475 ? 10.581 11.617 4.801 1.00 93.62 475 VAL A C 1
ATOM 3579 O O . VAL A 1 475 ? 9.812 12.561 4.982 1.00 93.62 475 VAL A O 1
ATOM 3582 N N . LYS A 1 476 ? 11.899 11.780 4.705 1.00 92.06 476 LYS A N 1
ATOM 3583 C CA . LYS A 1 476 ? 12.541 13.092 4.618 1.00 92.06 476 LYS A CA 1
ATOM 3584 C C . LYS A 1 476 ? 12.739 13.459 3.153 1.00 92.06 476 LYS A C 1
ATOM 3586 O O . LYS A 1 476 ? 13.412 12.729 2.436 1.00 92.06 476 LYS A O 1
ATOM 3591 N N . VAL A 1 477 ? 12.215 14.603 2.728 1.00 92.38 477 VAL A N 1
ATOM 3592 C CA . VAL A 1 477 ? 12.409 15.175 1.387 1.00 92.38 477 VAL A CA 1
ATOM 3593 C C . VAL A 1 477 ? 13.226 16.454 1.522 1.00 92.38 477 VAL A C 1
ATOM 3595 O O . VAL A 1 477 ? 12.839 17.334 2.280 1.00 92.38 477 VAL A O 1
ATOM 3598 N N . LEU A 1 478 ? 14.348 16.565 0.813 1.00 90.94 478 LEU A N 1
ATOM 3599 C CA . LEU A 1 478 ? 15.321 17.651 0.942 1.00 90.94 478 LEU A CA 1
ATOM 3600 C C . LEU A 1 478 ? 15.675 18.249 -0.423 1.00 90.94 478 LEU A C 1
ATOM 3602 O O . LEU A 1 478 ? 15.906 17.527 -1.391 1.00 90.94 478 LEU A O 1
ATOM 3606 N N . LEU A 1 479 ? 15.783 19.573 -0.483 1.00 89.62 479 LEU A N 1
ATOM 3607 C CA . LEU A 1 479 ? 16.457 20.304 -1.549 1.00 89.62 479 LEU A CA 1
ATOM 3608 C C . LEU A 1 479 ? 17.740 20.926 -0.980 1.00 89.62 479 LEU A C 1
ATOM 3610 O O . LEU A 1 479 ? 17.710 21.598 0.048 1.00 89.62 479 LEU A O 1
ATOM 3614 N N . HIS A 1 480 ? 18.876 20.693 -1.634 1.00 87.38 480 HIS A N 1
ATOM 3615 C CA . HIS A 1 480 ? 20.179 21.123 -1.127 1.00 87.38 480 HIS A CA 1
ATOM 3616 C C . HIS A 1 480 ? 20.549 22.531 -1.596 1.00 87.38 480 HIS A C 1
ATOM 3618 O O . HIS A 1 480 ? 20.545 22.833 -2.788 1.00 87.38 480 HIS A O 1
ATOM 3624 N N . GLY A 1 481 ? 20.923 23.399 -0.663 1.00 78.75 481 GLY A N 1
ATOM 3625 C CA . GLY A 1 481 ? 21.372 24.755 -0.932 1.00 78.75 481 GLY A CA 1
ATOM 3626 C C . GLY A 1 481 ? 22.891 24.866 -0.887 1.00 78.75 481 GLY A C 1
ATOM 3627 O O . GLY A 1 481 ? 23.465 25.176 0.149 1.00 78.75 481 GLY A O 1
ATOM 3628 N N . SER A 1 482 ? 23.573 24.730 -2.026 1.00 73.12 482 SER A N 1
ATOM 3629 C CA . SER A 1 482 ? 25.035 24.941 -2.125 1.00 73.12 482 SER A CA 1
ATOM 3630 C C . SER A 1 482 ? 25.447 26.105 -3.034 1.00 73.12 482 SER A C 1
ATOM 3632 O O . SER A 1 482 ? 26.614 26.259 -3.420 1.00 73.12 482 SER A O 1
ATOM 3634 N N . HIS A 1 483 ? 24.509 26.996 -3.357 1.00 73.19 483 HIS A N 1
ATOM 3635 C CA . HIS A 1 483 ? 24.642 27.979 -4.428 1.00 73.19 483 HIS A CA 1
ATOM 3636 C C . HIS A 1 483 ? 25.139 29.340 -3.939 1.00 73.19 483 HIS A C 1
ATOM 3638 O O . HIS A 1 483 ? 24.413 30.162 -3.379 1.00 73.19 483 HIS A O 1
ATOM 3644 N N . ALA A 1 484 ? 26.407 29.641 -4.218 1.00 66.12 484 ALA A N 1
ATOM 3645 C CA . ALA A 1 484 ? 26.996 30.936 -3.890 1.00 66.12 484 ALA A CA 1
ATOM 3646 C C . ALA A 1 484 ? 26.586 32.053 -4.874 1.00 66.12 484 ALA A C 1
ATOM 3648 O O . ALA A 1 484 ? 26.626 31.893 -6.091 1.00 66.12 484 ALA A O 1
ATOM 3649 N N . GLY A 1 485 ? 26.325 33.251 -4.339 1.00 63.72 485 GLY A N 1
ATOM 3650 C CA . GLY A 1 485 ? 26.233 34.497 -5.108 1.00 63.72 485 GLY A CA 1
ATOM 3651 C C . GLY A 1 485 ? 24.938 34.675 -5.901 1.00 63.72 485 GLY A C 1
ATOM 3652 O O . GLY A 1 485 ? 24.950 34.529 -7.110 1.00 63.72 485 GLY A O 1
ATOM 3653 N N . LEU A 1 486 ? 23.848 35.086 -5.244 1.00 69.00 486 LEU A N 1
ATOM 3654 C CA . LEU A 1 486 ? 22.520 35.364 -5.838 1.00 69.00 486 LEU A CA 1
ATOM 3655 C C . LEU A 1 486 ? 21.906 34.231 -6.694 1.00 69.00 486 LEU A C 1
ATOM 3657 O O . LEU A 1 486 ? 20.806 34.417 -7.213 1.00 69.00 486 LEU A O 1
ATOM 3661 N N . SER A 1 487 ? 22.595 33.101 -6.858 1.00 80.81 487 SER A N 1
ATOM 3662 C CA . SER A 1 487 ? 22.056 31.881 -7.439 1.00 80.81 487 SER A CA 1
ATOM 3663 C C . SER A 1 487 ? 20.980 31.315 -6.519 1.00 80.81 487 SER A C 1
ATOM 3665 O O . SER A 1 487 ? 21.077 31.446 -5.297 1.00 80.81 487 SER A O 1
ATOM 3667 N N . LYS A 1 488 ? 19.938 30.747 -7.118 1.00 82.81 488 LYS A N 1
ATOM 3668 C CA . LYS A 1 488 ? 18.750 30.269 -6.415 1.00 82.81 488 LYS A CA 1
ATOM 3669 C C . LYS A 1 488 ? 18.140 29.101 -7.166 1.00 82.81 488 LYS A C 1
ATOM 3671 O O . LYS A 1 488 ? 18.093 29.135 -8.398 1.00 82.81 488 LYS A O 1
ATOM 3676 N N . GLU A 1 489 ? 17.608 28.153 -6.415 1.00 87.69 489 GLU A N 1
ATOM 3677 C CA . GLU A 1 489 ? 16.792 27.064 -6.934 1.00 87.69 489 GLU A CA 1
ATOM 3678 C C . GLU A 1 489 ? 15.394 27.139 -6.352 1.00 87.69 489 GLU A C 1
ATOM 3680 O O . GLU A 1 489 ? 15.168 27.602 -5.230 1.00 87.69 489 GLU A O 1
ATOM 3685 N N . ILE A 1 490 ? 14.434 26.769 -7.183 1.00 87.69 490 ILE A N 1
ATOM 3686 C CA . ILE A 1 490 ? 13.016 26.887 -6.895 1.00 87.69 490 ILE A CA 1
ATOM 3687 C C . ILE A 1 490 ? 12.369 25.581 -7.312 1.00 87.69 490 ILE A C 1
ATOM 3689 O O . ILE A 1 490 ? 12.332 25.286 -8.507 1.00 87.69 490 ILE A O 1
ATOM 3693 N N . VAL A 1 491 ? 11.827 24.849 -6.341 1.00 89.69 491 VAL A N 1
ATOM 3694 C CA . VAL A 1 491 ? 11.069 23.622 -6.579 1.00 89.69 491 VAL A CA 1
ATOM 3695 C C . VAL A 1 491 ? 9.707 23.735 -5.898 1.00 89.69 491 VAL A C 1
ATOM 3697 O O . VAL A 1 491 ? 9.624 24.008 -4.707 1.00 89.69 491 VAL A O 1
ATOM 3700 N N . ASP A 1 492 ? 8.639 23.556 -6.672 1.00 90.25 492 ASP A N 1
ATOM 3701 C CA . ASP A 1 492 ? 7.296 23.277 -6.156 1.00 90.25 492 ASP A CA 1
ATOM 3702 C C . ASP A 1 492 ? 6.963 21.842 -6.563 1.00 90.25 492 ASP A C 1
ATOM 3704 O O . ASP A 1 492 ? 6.969 21.536 -7.760 1.00 90.25 492 ASP A O 1
ATOM 3708 N N . ALA A 1 493 ? 6.716 20.962 -5.598 1.00 91.50 493 ALA A N 1
ATOM 3709 C CA . ALA A 1 493 ? 6.511 19.540 -5.836 1.00 91.50 493 ALA A CA 1
ATOM 3710 C C . ALA A 1 493 ? 5.382 18.975 -4.969 1.00 91.50 493 ALA A C 1
ATOM 3712 O O . ALA A 1 493 ? 5.289 19.278 -3.785 1.00 91.50 493 ALA A O 1
ATOM 3713 N N . ARG A 1 494 ? 4.524 18.133 -5.546 1.00 91.81 494 ARG A N 1
ATOM 3714 C CA . ARG A 1 494 ? 3.508 17.375 -4.810 1.00 91.81 494 ARG A CA 1
ATOM 3715 C C . ARG A 1 494 ? 4.024 15.977 -4.540 1.00 91.81 494 ARG A C 1
ATOM 3717 O O . ARG A 1 494 ? 4.361 15.261 -5.481 1.00 91.81 494 ARG A O 1
ATOM 3724 N N . VAL A 1 495 ? 4.060 15.605 -3.272 1.00 93.25 495 VAL A N 1
ATOM 3725 C CA . VAL A 1 495 ? 4.353 14.251 -2.817 1.00 93.25 495 VAL A CA 1
ATOM 3726 C C . VAL A 1 495 ? 3.015 13.552 -2.608 1.00 93.25 495 VAL A C 1
ATOM 3728 O O . VAL A 1 495 ? 2.204 13.986 -1.787 1.00 93.25 495 VAL A O 1
ATOM 3731 N N . VAL A 1 496 ? 2.765 12.521 -3.409 1.00 92.00 496 VAL A N 1
ATOM 3732 C CA . VAL A 1 496 ? 1.500 11.778 -3.455 1.00 92.00 496 VAL A CA 1
ATOM 3733 C C . VAL A 1 496 ? 1.755 10.371 -2.949 1.00 92.00 496 VAL A C 1
ATOM 3735 O O . VAL A 1 496 ? 2.649 9.709 -3.470 1.00 92.00 496 VAL A O 1
ATOM 3738 N N . PHE A 1 497 ? 0.970 9.930 -1.974 1.00 91.31 497 PHE A N 1
ATOM 3739 C CA . PHE A 1 497 ? 1.042 8.600 -1.378 1.00 91.31 497 PHE A CA 1
ATOM 3740 C C . PHE A 1 497 ? -0.052 7.689 -1.943 1.00 91.31 497 PHE A C 1
ATOM 3742 O O . PHE A 1 497 ? -1.150 8.148 -2.267 1.00 91.31 497 PHE A O 1
ATOM 3749 N N . ASP A 1 498 ? 0.274 6.407 -2.051 1.00 85.25 498 ASP A N 1
ATOM 3750 C CA . ASP A 1 498 ? -0.589 5.316 -2.498 1.00 85.25 498 ASP A CA 1
ATOM 3751 C C . ASP A 1 498 ? -0.385 4.122 -1.565 1.00 85.25 498 ASP A C 1
ATOM 3753 O O . ASP A 1 498 ? 0.731 3.905 -1.084 1.00 85.25 498 ASP A O 1
ATOM 3757 N N . ASN A 1 499 ? -1.478 3.455 -1.191 1.00 82.94 499 ASN A N 1
ATOM 3758 C CA . ASN A 1 499 ? -1.530 2.504 -0.067 1.00 82.94 499 ASN A CA 1
ATOM 3759 C C . ASN A 1 499 ? -0.911 3.036 1.241 1.00 82.94 499 ASN A C 1
ATOM 3761 O O . ASN A 1 499 ? -0.553 2.287 2.145 1.00 82.94 499 ASN A O 1
ATOM 3765 N N . ALA A 1 500 ? -0.834 4.362 1.372 1.00 84.94 500 ALA A N 1
ATOM 3766 C CA . ALA A 1 500 ? -0.332 5.065 2.537 1.00 84.94 500 ALA A CA 1
ATOM 3767 C C . ALA A 1 500 ? -1.089 6.381 2.754 1.00 84.94 500 ALA A C 1
ATOM 3769 O O . ALA A 1 500 ? -1.539 7.039 1.810 1.00 84.94 500 ALA A O 1
ATOM 3770 N N . VAL A 1 501 ? -1.211 6.776 4.017 1.00 84.12 501 VAL A N 1
ATOM 3771 C CA . VAL A 1 501 ? -1.809 8.030 4.474 1.00 84.12 501 VAL A CA 1
ATOM 3772 C C . VAL A 1 501 ? -0.794 8.824 5.293 1.00 84.12 501 VAL A C 1
ATOM 3774 O O . VAL A 1 501 ? -0.055 8.278 6.103 1.00 84.12 501 VAL A O 1
ATOM 3777 N N . ILE A 1 502 ? -0.760 10.133 5.079 1.00 83.62 502 ILE A N 1
ATOM 3778 C CA . ILE A 1 502 ? 0.059 11.106 5.799 1.00 83.62 502 ILE A CA 1
ATOM 3779 C C . ILE A 1 502 ? -0.569 11.341 7.176 1.00 83.62 502 ILE A C 1
ATOM 3781 O O . ILE A 1 502 ? -1.669 11.891 7.277 1.00 83.62 502 ILE A O 1
ATOM 3785 N N . THR A 1 503 ? 0.147 10.974 8.236 1.00 80.19 503 THR A N 1
ATOM 3786 C CA . THR A 1 503 ? -0.302 11.105 9.630 1.00 80.19 503 THR A CA 1
ATOM 3787 C C . THR A 1 503 ? 0.092 12.452 10.233 1.00 80.19 503 THR A C 1
ATOM 3789 O O . THR A 1 503 ? -0.684 13.053 10.980 1.00 80.19 503 THR A O 1
ATOM 3792 N N . SER A 1 504 ? 1.271 12.972 9.889 1.00 77.75 504 SER A N 1
ATOM 3793 C CA . SER A 1 504 ? 1.729 14.300 10.302 1.00 77.75 504 SER A CA 1
ATOM 3794 C C . SER A 1 504 ? 2.831 14.843 9.381 1.00 77.75 504 SER A C 1
ATOM 3796 O O . SER A 1 504 ? 3.384 14.140 8.537 1.00 77.75 504 SER A O 1
ATOM 3798 N N . LEU A 1 505 ? 3.122 16.136 9.518 1.00 80.44 505 LEU A N 1
ATOM 3799 C CA . LEU A 1 505 ? 4.170 16.842 8.785 1.00 80.44 505 LEU A CA 1
ATOM 3800 C C . LEU A 1 505 ? 5.032 17.599 9.798 1.00 80.44 505 LEU A C 1
ATOM 3802 O O . LEU A 1 505 ? 4.497 18.283 10.676 1.00 80.44 505 LEU A O 1
ATOM 3806 N N . GLU A 1 506 ? 6.350 17.505 9.670 1.00 76.12 506 GLU A N 1
ATOM 3807 C CA . GLU A 1 506 ? 7.313 18.180 10.542 1.00 76.12 506 GLU A CA 1
ATOM 3808 C C . GLU A 1 506 ? 8.413 18.837 9.701 1.00 76.12 506 GLU A C 1
ATOM 3810 O O . GLU A 1 506 ? 8.839 18.290 8.689 1.00 76.12 506 GLU A O 1
ATOM 3815 N N . ASN A 1 507 ? 8.894 20.012 10.108 1.00 72.12 507 ASN A N 1
ATOM 3816 C CA . ASN A 1 507 ? 10.072 20.607 9.472 1.00 72.12 507 ASN A CA 1
ATOM 3817 C C . ASN A 1 507 ? 11.325 19.838 9.935 1.00 72.12 507 ASN A C 1
ATOM 3819 O O . ASN A 1 507 ? 11.480 19.565 11.133 1.00 72.12 507 ASN A O 1
ATOM 3823 N N . ALA A 1 508 ? 12.215 19.472 9.011 1.00 68.38 508 ALA A N 1
ATOM 3824 C CA . ALA A 1 508 ? 13.459 18.805 9.362 1.00 68.38 508 ALA A CA 1
ATOM 3825 C C . ALA A 1 508 ? 14.376 19.804 10.085 1.00 68.38 508 ALA A C 1
ATOM 3827 O O . ALA A 1 508 ? 14.803 20.806 9.525 1.00 68.38 508 ALA A O 1
ATOM 3828 N N . THR A 1 509 ? 14.696 19.547 11.354 1.00 54.69 509 THR A N 1
ATOM 3829 C CA . THR A 1 509 ? 15.454 20.488 12.192 1.00 54.69 509 THR A CA 1
ATOM 3830 C C . THR A 1 509 ? 16.789 20.916 11.553 1.00 54.69 509 THR A C 1
ATOM 3832 O O . THR A 1 509 ? 17.733 20.128 11.497 1.00 54.69 509 THR A O 1
ATOM 3835 N N . GLY A 1 510 ? 16.864 22.185 11.136 1.00 50.25 510 GLY A N 1
ATOM 3836 C CA . GLY A 1 510 ? 18.041 22.923 10.656 1.00 50.25 510 GLY A CA 1
ATOM 3837 C C . GLY A 1 510 ? 18.134 24.308 11.322 1.00 50.25 510 GLY A C 1
ATOM 3838 O O . GLY A 1 510 ? 17.388 24.591 12.257 1.00 50.25 510 GLY A O 1
ATOM 3839 N N . GLN A 1 511 ? 19.063 25.178 10.906 1.00 43.72 511 GLN A N 1
ATOM 3840 C CA . GLN A 1 511 ? 19.361 26.467 11.571 1.00 43.72 511 GLN A CA 1
ATOM 3841 C C . GLN A 1 511 ? 18.203 27.492 11.618 1.00 43.72 511 GLN A C 1
ATOM 3843 O O . GLN A 1 511 ? 18.351 28.525 12.278 1.00 43.72 511 GLN A O 1
ATOM 3848 N N . ASP A 1 512 ? 17.039 27.172 11.052 1.00 50.69 512 ASP A N 1
ATOM 3849 C CA . ASP A 1 512 ? 15.886 28.061 10.900 1.00 50.69 512 ASP A CA 1
ATOM 3850 C C . ASP A 1 512 ? 14.670 27.627 11.731 1.00 50.69 512 ASP A C 1
ATOM 3852 O O . ASP A 1 512 ? 13.534 27.582 11.274 1.00 50.69 512 ASP A O 1
ATOM 3856 N N . ALA A 1 513 ? 14.888 27.414 13.033 1.00 44.97 513 ALA A N 1
ATOM 3857 C CA . ALA A 1 513 ? 13.859 27.096 14.040 1.00 44.97 513 ALA A CA 1
ATOM 3858 C C . ALA A 1 513 ? 12.725 28.149 14.210 1.00 44.97 513 ALA A C 1
ATOM 3860 O O . ALA A 1 513 ? 11.959 28.087 15.175 1.00 44.97 513 ALA A O 1
ATOM 3861 N N . CYS A 1 514 ? 12.645 29.152 13.330 1.00 46.22 514 CYS A N 1
ATOM 3862 C CA . CYS A 1 514 ? 11.621 30.195 13.316 1.00 46.22 514 CYS A CA 1
ATOM 3863 C C . CYS A 1 514 ? 10.645 30.093 12.130 1.00 46.22 514 CYS A C 1
ATOM 3865 O O . CYS A 1 514 ? 9.665 30.842 12.141 1.00 46.22 514 CYS A O 1
ATOM 3867 N N . GLU A 1 515 ? 10.894 29.242 11.130 1.00 49.72 515 GLU A N 1
ATOM 3868 C CA . GLU A 1 515 ? 10.016 29.096 9.964 1.00 49.72 515 GLU A CA 1
ATOM 3869 C C . GLU A 1 515 ? 8.962 28.018 10.230 1.00 49.72 515 GLU A C 1
ATOM 3871 O O . GLU A 1 515 ? 9.262 26.908 10.672 1.00 49.72 515 GLU A O 1
ATOM 3876 N N . SER A 1 516 ? 7.691 28.393 10.086 1.00 57.25 516 SER A N 1
ATOM 3877 C CA . SER A 1 516 ? 6.585 27.458 10.239 1.00 57.25 516 SER A CA 1
ATOM 3878 C C . SER A 1 516 ? 6.226 26.944 8.851 1.00 57.25 516 SER A C 1
ATOM 3880 O O . SER A 1 516 ? 5.745 27.753 8.061 1.00 57.25 516 SER A O 1
ATOM 3882 N N . PRO A 1 517 ? 6.306 25.626 8.588 1.00 56.81 517 PRO A N 1
ATOM 3883 C CA . PRO A 1 517 ? 5.954 25.062 7.279 1.00 56.81 517 PRO A CA 1
ATOM 3884 C C . PRO A 1 517 ? 4.479 25.288 6.890 1.00 56.81 517 PRO A C 1
ATOM 3886 O O . PRO A 1 517 ? 4.074 24.971 5.776 1.00 56.81 517 PRO A O 1
ATOM 3889 N N . PHE A 1 518 ? 3.653 25.826 7.802 1.00 56.47 518 PHE A N 1
ATOM 3890 C CA . PHE A 1 518 ? 2.203 25.982 7.663 1.00 56.47 518 PHE A CA 1
ATOM 3891 C C . PHE A 1 518 ? 1.722 27.441 7.699 1.00 56.47 518 PHE A C 1
ATOM 3893 O O . PHE A 1 518 ? 0.517 27.679 7.837 1.00 56.47 518 PHE A O 1
ATOM 3900 N N . ASP A 1 519 ? 2.613 28.436 7.652 1.00 56.00 519 ASP A N 1
ATOM 3901 C CA . ASP A 1 519 ? 2.194 29.841 7.763 1.00 56.00 519 ASP A CA 1
ATOM 3902 C C . ASP A 1 519 ? 1.663 30.452 6.452 1.00 56.00 519 ASP A C 1
ATOM 3904 O O . ASP A 1 519 ? 1.059 31.533 6.485 1.00 56.00 519 ASP A O 1
ATOM 3908 N N . ALA A 1 520 ? 1.796 29.723 5.337 1.00 51.19 520 ALA A N 1
ATOM 3909 C CA . ALA A 1 520 ? 1.390 30.127 3.990 1.00 51.19 520 ALA A CA 1
ATOM 3910 C C . ALA A 1 520 ? 2.021 31.460 3.536 1.00 51.19 520 ALA A C 1
ATOM 3912 O O . ALA A 1 520 ? 1.388 32.256 2.822 1.00 51.19 520 ALA A O 1
ATOM 3913 N N . ILE A 1 521 ? 3.247 31.737 3.993 1.00 53.97 521 ILE A N 1
ATOM 3914 C CA . ILE A 1 521 ? 4.085 32.823 3.497 1.00 53.97 521 ILE A CA 1
ATOM 3915 C C . ILE A 1 521 ? 5.301 32.248 2.760 1.00 53.97 521 ILE A C 1
ATOM 3917 O O . ILE A 1 521 ? 6.310 31.943 3.380 1.00 53.97 521 ILE A O 1
ATOM 3921 N N . VAL A 1 522 ? 5.251 32.234 1.419 1.00 54.59 522 VAL A N 1
ATOM 3922 C CA . VAL A 1 522 ? 6.399 31.844 0.584 1.00 54.59 522 VAL A CA 1
ATOM 3923 C C . VAL A 1 522 ? 7.561 32.776 0.912 1.00 54.59 522 VAL A C 1
ATOM 3925 O O . VAL A 1 522 ? 7.593 33.930 0.458 1.00 54.59 522 VAL A O 1
ATOM 3928 N N . ASN A 1 523 ? 8.521 32.294 1.689 1.00 53.44 523 ASN A N 1
ATOM 3929 C CA . ASN A 1 523 ? 9.717 33.045 2.003 1.00 53.44 523 ASN A CA 1
ATOM 3930 C C . ASN A 1 523 ? 10.657 32.994 0.790 1.00 53.44 523 ASN A C 1
ATOM 3932 O O . ASN A 1 523 ? 11.010 31.941 0.262 1.00 53.44 523 ASN A O 1
ATOM 3936 N N . ASP A 1 524 ? 11.038 34.161 0.273 1.00 49.81 524 ASP A N 1
ATOM 3937 C CA . ASP A 1 524 ? 11.986 34.265 -0.834 1.00 49.81 524 ASP A CA 1
ATOM 3938 C C . ASP A 1 524 ? 13.455 34.313 -0.371 1.00 49.81 524 ASP A C 1
ATOM 3940 O O . ASP A 1 524 ? 14.345 34.418 -1.230 1.00 49.81 524 ASP A O 1
ATOM 3944 N N . GLY A 1 525 ? 13.687 34.203 0.944 1.00 52.19 525 GLY A N 1
ATOM 3945 C CA . GLY A 1 525 ? 14.978 34.085 1.621 1.00 52.19 525 GLY A CA 1
ATOM 3946 C C . GLY A 1 525 ? 15.708 32.755 1.393 1.00 52.19 525 GLY A C 1
ATOM 3947 O O . GLY A 1 525 ? 15.392 32.013 0.466 1.00 52.19 525 GLY A O 1
ATOM 3948 N N . ALA A 1 526 ? 16.757 32.513 2.183 1.00 51.97 526 ALA A N 1
ATOM 3949 C CA . ALA A 1 526 ? 17.448 31.224 2.226 1.00 51.97 526 ALA A CA 1
ATOM 3950 C C . ALA A 1 526 ? 16.654 30.267 3.131 1.00 51.97 526 ALA A C 1
ATOM 3952 O O . ALA A 1 526 ? 16.196 30.723 4.174 1.00 51.97 526 ALA A O 1
ATOM 3953 N N . GLY A 1 527 ? 16.474 29.013 2.699 1.00 54.09 527 GLY A N 1
ATOM 3954 C CA . GLY A 1 527 ? 15.931 27.939 3.540 1.00 54.09 527 GLY A CA 1
ATOM 3955 C C . GLY A 1 527 ? 14.422 27.968 3.808 1.00 54.09 527 GLY A C 1
ATOM 3956 O O . GLY A 1 527 ? 14.018 27.491 4.855 1.00 54.09 527 GLY A O 1
ATOM 3957 N N . GLY A 1 528 ? 13.604 28.552 2.918 1.00 55.19 528 GLY A N 1
ATOM 3958 C CA . GLY A 1 528 ? 12.164 28.684 3.170 1.00 55.19 528 GLY A CA 1
ATOM 3959 C C . GLY A 1 528 ? 11.289 27.585 2.567 1.00 55.19 528 GLY A C 1
ATOM 3960 O O . GLY A 1 528 ? 11.190 27.520 1.331 1.00 55.19 528 GLY A O 1
ATOM 3961 N N . ASP A 1 529 ? 10.613 26.817 3.431 1.00 58.00 529 ASP A N 1
ATOM 3962 C CA . ASP A 1 529 ? 9.613 25.798 3.106 1.00 58.00 529 ASP A CA 1
ATOM 3963 C C . ASP A 1 529 ? 8.164 26.264 3.324 1.00 58.00 529 ASP A C 1
ATOM 3965 O O . ASP A 1 529 ? 7.782 26.782 4.370 1.00 58.00 529 ASP A O 1
ATOM 3969 N N . GLU A 1 530 ? 7.292 25.967 2.359 1.00 65.38 530 GLU A N 1
ATOM 3970 C CA . GLU A 1 530 ? 5.859 25.824 2.621 1.00 65.38 530 GLU A CA 1
ATOM 3971 C C . GLU A 1 530 ? 5.422 24.390 2.319 1.00 65.38 530 GLU A C 1
ATOM 3973 O O . GLU A 1 530 ? 5.604 23.889 1.205 1.00 65.38 530 GLU A O 1
ATOM 3978 N N . ALA A 1 531 ? 4.783 23.746 3.293 1.00 63.97 531 ALA A N 1
ATOM 3979 C CA . ALA A 1 531 ? 4.115 22.467 3.123 1.00 63.97 531 ALA A CA 1
ATOM 3980 C C . ALA A 1 531 ? 2.605 22.641 3.325 1.00 63.97 531 ALA A C 1
ATOM 3982 O O . ALA A 1 531 ? 2.128 22.946 4.419 1.00 63.97 531 ALA A O 1
ATOM 3983 N N . THR A 1 532 ? 1.816 22.425 2.273 1.00 65.25 532 THR A N 1
ATOM 3984 C CA . THR A 1 532 ? 0.347 22.434 2.364 1.00 65.25 532 THR A CA 1
ATOM 3985 C C . THR A 1 532 ? -0.201 21.042 2.089 1.00 65.25 532 THR A C 1
ATOM 3987 O O . THR A 1 532 ? 0.024 20.486 1.017 1.00 65.25 532 THR A O 1
ATOM 3990 N N . GLN A 1 533 ? -0.970 20.484 3.026 1.00 61.78 533 GLN A N 1
ATOM 3991 C CA . GLN A 1 533 ? -1.728 19.256 2.786 1.00 61.78 533 GLN A CA 1
ATOM 3992 C C . GLN A 1 533 ? -2.962 19.592 1.934 1.00 61.78 533 GLN A C 1
ATOM 3994 O O . GLN A 1 533 ? -3.805 20.389 2.351 1.00 61.78 533 GLN A O 1
ATOM 3999 N N . ILE A 1 534 ? -3.044 19.046 0.717 1.00 58.34 534 ILE A N 1
ATOM 4000 C CA . ILE A 1 534 ? -4.029 19.489 -0.289 1.00 58.34 534 ILE A CA 1
ATOM 4001 C C . ILE A 1 534 ? -5.308 18.637 -0.259 1.00 58.34 534 ILE A C 1
ATOM 4003 O O . ILE A 1 534 ? -6.399 19.194 -0.414 1.00 58.34 534 ILE A O 1
ATOM 4007 N N . THR A 1 535 ? -5.208 17.323 -0.001 1.00 53.66 535 THR A N 1
ATOM 4008 C CA . THR A 1 535 ? -6.349 16.398 -0.155 1.00 53.66 535 THR A CA 1
ATOM 4009 C C . THR A 1 535 ? -6.274 15.184 0.781 1.00 53.66 535 THR A C 1
ATOM 4011 O O . THR A 1 535 ? -5.271 14.477 0.779 1.00 53.66 535 THR A O 1
ATOM 4014 N N . GLY A 1 536 ? -7.349 14.913 1.542 1.00 54.03 536 GLY A N 1
ATOM 4015 C CA . GLY A 1 536 ? -7.696 13.583 2.090 1.00 54.03 536 GLY A CA 1
ATOM 4016 C C . GLY A 1 536 ? -6.599 12.785 2.810 1.00 54.03 536 GLY A C 1
ATOM 4017 O O . GLY A 1 536 ? -6.641 11.566 2.772 1.00 54.03 536 GLY A O 1
ATOM 4018 N N . ALA A 1 537 ? -5.610 13.454 3.406 1.00 70.31 537 ALA A N 1
ATOM 4019 C CA . ALA A 1 537 ? -4.423 12.841 4.001 1.00 70.31 537 ALA A CA 1
ATOM 4020 C C . ALA A 1 537 ? -3.498 12.038 3.057 1.00 70.31 537 ALA A C 1
ATOM 4022 O O . ALA A 1 537 ? -2.639 11.332 3.554 1.00 70.31 537 ALA A O 1
ATOM 4023 N N . ARG A 1 538 ? -3.571 12.158 1.723 1.00 80.44 538 ARG A N 1
ATOM 4024 C CA . ARG A 1 538 ? -2.686 11.399 0.795 1.00 80.44 538 ARG A CA 1
ATOM 4025 C C . ARG A 1 538 ? -1.728 12.252 -0.037 1.00 80.44 538 ARG A C 1
ATOM 4027 O O . ARG A 1 538 ? -0.944 11.731 -0.824 1.00 80.44 538 ARG A O 1
ATOM 4034 N N . GLU A 1 539 ? -1.782 13.571 0.111 1.00 88.44 539 GLU A N 1
ATOM 4035 C CA . GLU A 1 539 ? -1.004 14.490 -0.721 1.00 88.44 539 GLU A CA 1
ATOM 4036 C C . GLU A 1 539 ? -0.496 15.695 0.073 1.00 88.44 539 GLU A C 1
ATOM 4038 O O . GLU A 1 539 ? -1.265 16.365 0.776 1.00 88.44 539 GLU A O 1
ATOM 4043 N N . VAL A 1 540 ? 0.789 16.013 -0.104 1.00 88.00 540 VAL A N 1
ATOM 4044 C CA . VAL A 1 540 ? 1.417 17.243 0.391 1.00 88.00 540 VAL A CA 1
ATOM 4045 C C . VAL A 1 540 ? 2.087 17.999 -0.752 1.00 88.00 540 VAL A C 1
ATOM 4047 O O . VAL A 1 540 ? 2.818 17.428 -1.555 1.00 88.00 540 VAL A O 1
ATOM 4050 N N . LEU A 1 541 ? 1.839 19.302 -0.831 1.00 87.19 541 LEU A N 1
ATOM 4051 C CA . LEU A 1 541 ? 2.577 20.217 -1.693 1.00 87.19 541 LEU A CA 1
ATOM 4052 C C . LEU A 1 541 ? 3.737 20.809 -0.903 1.00 87.19 541 LEU A C 1
ATOM 4054 O O . LEU A 1 541 ? 3.499 21.534 0.056 1.00 87.19 541 LEU A O 1
ATOM 4058 N N . PHE A 1 542 ? 4.955 20.507 -1.337 1.00 86.88 542 PHE A N 1
ATOM 4059 C CA . PHE A 1 542 ? 6.213 21.024 -0.821 1.00 86.88 542 PHE A CA 1
ATOM 4060 C C . PHE A 1 542 ? 6.750 22.112 -1.758 1.00 86.88 542 PHE A C 1
ATOM 4062 O O . PHE A 1 542 ? 7.057 21.860 -2.927 1.00 86.88 542 PHE A O 1
ATOM 4069 N N . GLN A 1 543 ? 6.833 23.339 -1.259 1.00 84.81 543 GLN A N 1
ATOM 4070 C CA . GLN A 1 543 ? 7.301 24.508 -1.994 1.00 84.81 543 GLN A CA 1
ATOM 4071 C C . GLN A 1 543 ? 8.568 25.027 -1.329 1.00 84.81 543 GLN A C 1
ATOM 4073 O O . GLN A 1 543 ? 8.509 25.618 -0.260 1.00 84.81 543 GLN A O 1
ATOM 4078 N N . THR A 1 544 ? 9.708 24.829 -1.983 1.00 82.00 544 THR A N 1
ATOM 4079 C CA . THR A 1 544 ? 11.030 25.091 -1.404 1.00 82.00 544 THR A CA 1
ATOM 4080 C C . THR A 1 544 ? 11.868 26.019 -2.279 1.00 82.00 544 THR A C 1
ATOM 4082 O O . THR A 1 544 ? 11.748 26.052 -3.518 1.00 82.00 544 THR A O 1
ATOM 4085 N N . ARG A 1 545 ? 12.689 26.852 -1.635 1.00 82.50 545 ARG A N 1
ATOM 4086 C CA . ARG A 1 545 ? 13.495 27.906 -2.262 1.00 82.50 545 ARG A CA 1
ATOM 4087 C C . ARG A 1 545 ? 14.884 27.970 -1.623 1.00 82.50 545 ARG A C 1
ATOM 4089 O O . ARG A 1 545 ? 15.088 28.706 -0.661 1.00 82.50 545 ARG A O 1
ATOM 4096 N N . VAL A 1 546 ? 15.874 27.305 -2.212 1.00 80.75 546 VAL A N 1
ATOM 4097 C CA . VAL A 1 546 ? 17.227 27.244 -1.632 1.00 80.75 546 VAL A CA 1
ATOM 4098 C C . VAL A 1 546 ? 18.217 28.199 -2.297 1.00 80.75 546 VAL A C 1
ATOM 4100 O O . VAL A 1 546 ? 18.128 28.533 -3.484 1.00 80.75 546 VAL A O 1
ATOM 4103 N N . THR A 1 547 ? 19.183 28.663 -1.500 1.00 79.62 547 THR A N 1
ATOM 4104 C CA . THR A 1 547 ? 20.364 29.397 -1.977 1.00 79.62 547 THR A CA 1
ATOM 4105 C C . THR A 1 547 ? 21.632 28.746 -1.424 1.00 79.62 547 THR A C 1
ATOM 4107 O O . THR A 1 547 ? 22.189 27.884 -2.087 1.00 79.62 547 THR A O 1
ATOM 4110 N N . ILE A 1 548 ? 22.064 29.106 -0.212 1.00 75.88 548 ILE A N 1
ATOM 4111 C CA . ILE A 1 548 ? 23.240 28.539 0.481 1.00 75.88 548 ILE A CA 1
ATOM 4112 C C . ILE A 1 548 ? 22.891 27.619 1.660 1.00 75.88 548 ILE A C 1
ATOM 4114 O O . ILE A 1 548 ? 23.800 27.143 2.334 1.00 75.88 548 ILE A O 1
ATOM 4118 N N . GLU A 1 549 ? 21.603 27.464 1.949 1.00 78.62 549 GLU A N 1
ATOM 4119 C CA . GLU A 1 549 ? 21.076 26.655 3.045 1.00 78.62 549 GLU A CA 1
ATOM 4120 C C . GLU A 1 549 ? 20.073 25.664 2.463 1.00 78.62 549 GLU A C 1
ATOM 4122 O O . GLU A 1 549 ? 19.313 26.020 1.552 1.00 78.62 549 GLU A O 1
ATOM 4127 N N . ASP A 1 550 ? 20.147 24.439 2.974 1.00 82.75 550 ASP A N 1
ATOM 4128 C CA . ASP A 1 550 ? 19.274 23.322 2.633 1.00 82.75 550 ASP A CA 1
ATOM 4129 C C . ASP A 1 550 ? 17.882 23.550 3.195 1.00 82.75 550 ASP A C 1
ATOM 4131 O O . ASP A 1 550 ? 17.707 24.245 4.195 1.00 82.75 550 ASP A O 1
ATOM 4135 N N . ASP A 1 551 ? 16.911 22.912 2.565 1.00 81.44 551 ASP A N 1
ATOM 4136 C CA . ASP A 1 551 ? 15.527 22.967 2.991 1.00 81.44 551 ASP A CA 1
ATOM 4137 C C . ASP A 1 551 ? 14.902 21.574 2.904 1.00 81.44 551 ASP A C 1
ATOM 4139 O O . ASP A 1 551 ? 15.097 20.864 1.912 1.00 81.44 551 ASP A O 1
ATOM 4143 N N . ALA A 1 552 ? 14.214 21.141 3.960 1.00 82.88 552 ALA A N 1
ATOM 4144 C CA . ALA A 1 552 ? 13.746 19.769 4.072 1.00 82.88 552 ALA A CA 1
ATOM 4145 C C . ALA A 1 552 ? 12.472 19.597 4.906 1.00 82.88 552 ALA A C 1
ATOM 4147 O O . ALA A 1 552 ? 12.320 20.148 5.991 1.00 82.88 552 ALA A O 1
ATOM 4148 N N . LEU A 1 553 ? 11.610 18.700 4.434 1.00 85.62 553 LEU A N 1
ATOM 4149 C CA . LEU A 1 553 ? 10.335 18.337 5.040 1.00 85.62 553 LEU A CA 1
ATOM 4150 C C . LEU A 1 553 ? 10.363 16.878 5.508 1.00 85.62 553 LEU A C 1
ATOM 4152 O O . LEU A 1 553 ? 10.792 15.995 4.765 1.00 85.62 553 LEU A O 1
ATOM 4156 N N . LEU A 1 554 ? 9.865 16.616 6.715 1.00 86.25 554 LEU A N 1
ATOM 4157 C CA . LEU A 1 554 ? 9.565 15.276 7.218 1.00 86.25 554 LEU A CA 1
ATOM 4158 C C . LEU A 1 554 ? 8.071 14.994 7.046 1.00 86.25 554 LEU A C 1
ATOM 4160 O O . LEU A 1 554 ? 7.217 15.741 7.531 1.00 86.25 554 LEU A O 1
ATOM 4164 N N . ILE A 1 555 ? 7.758 13.899 6.363 1.00 89.25 555 ILE A N 1
ATOM 4165 C CA . ILE A 1 555 ? 6.398 13.438 6.105 1.00 89.25 555 ILE A CA 1
ATOM 4166 C C . ILE A 1 555 ? 6.204 12.124 6.851 1.00 89.25 555 ILE A C 1
ATOM 4168 O O . ILE A 1 555 ? 6.779 11.105 6.470 1.00 89.25 555 ILE A O 1
ATOM 4172 N N . HIS A 1 556 ? 5.408 12.153 7.917 1.00 86.88 556 HIS A N 1
ATOM 4173 C CA . HIS A 1 556 ? 5.036 10.954 8.661 1.00 86.88 556 HIS A CA 1
ATOM 4174 C C . HIS A 1 556 ? 3.865 10.274 7.959 1.00 86.88 556 HIS A C 1
ATOM 4176 O O . HIS A 1 556 ? 2.920 10.946 7.535 1.00 86.88 556 HIS A O 1
ATOM 4182 N N . TRP A 1 557 ? 3.923 8.955 7.822 1.00 88.75 557 TRP A N 1
ATOM 4183 C CA . TRP A 1 557 ? 2.943 8.170 7.078 1.00 88.75 557 TRP A CA 1
ATOM 4184 C C . TRP A 1 557 ? 2.633 6.831 7.766 1.00 88.75 557 TRP A C 1
ATOM 4186 O O . TRP A 1 557 ? 3.422 6.335 8.567 1.00 88.75 557 TRP A O 1
ATOM 4196 N N . ALA A 1 558 ? 1.473 6.260 7.448 1.00 80.88 558 ALA A N 1
ATOM 4197 C CA . ALA A 1 558 ? 1.029 4.920 7.838 1.00 80.88 558 ALA A CA 1
ATOM 4198 C C . ALA A 1 558 ? 0.365 4.222 6.638 1.00 80.88 558 ALA A C 1
ATOM 4200 O O . ALA A 1 558 ? -0.028 4.904 5.690 1.00 80.88 558 ALA A O 1
ATOM 4201 N N . ARG A 1 559 ? 0.240 2.890 6.652 1.00 78.12 559 ARG A N 1
ATOM 4202 C CA . ARG A 1 559 ? -0.443 2.128 5.589 1.00 78.12 559 ARG A CA 1
ATOM 4203 C C . ARG A 1 559 ? -1.921 2.536 5.506 1.00 78.12 559 ARG A C 1
ATOM 4205 O O . ARG A 1 559 ? -2.555 2.825 6.519 1.00 78.12 559 ARG A O 1
ATOM 4212 N N . SER A 1 560 ? -2.455 2.637 4.292 1.00 62.03 560 SER A N 1
ATOM 4213 C CA . SER A 1 560 ? -3.889 2.875 4.087 1.00 62.03 560 SER A CA 1
ATOM 4214 C C . SER A 1 560 ? -4.658 1.620 4.499 1.00 62.03 560 SER A C 1
ATOM 4216 O O . SER A 1 560 ? -4.265 0.547 4.070 1.00 62.03 560 SER A O 1
ATOM 4218 N N . GLY A 1 561 ? -5.712 1.756 5.308 1.00 57.94 561 GLY A N 1
ATOM 4219 C CA . GLY A 1 561 ? -6.454 0.615 5.876 1.00 57.94 561 GLY A CA 1
ATOM 4220 C C . GLY A 1 561 ? -6.126 0.322 7.345 1.00 57.94 561 GLY A C 1
ATOM 4221 O O . GLY A 1 561 ? -6.955 -0.211 8.052 1.00 57.94 561 GLY A O 1
ATOM 4222 N N . ALA A 1 562 ? -5.002 0.815 7.882 1.00 51.06 562 ALA A N 1
ATOM 4223 C CA . ALA A 1 562 ? -4.602 0.572 9.281 1.00 51.06 562 ALA A CA 1
ATOM 4224 C C . ALA A 1 562 ? -5.513 1.208 10.368 1.00 51.06 562 ALA A C 1
ATOM 4226 O O . ALA A 1 562 ? -5.121 1.287 11.524 1.00 51.06 562 ALA A O 1
ATOM 4227 N N . ASN A 1 563 ? -6.649 1.799 9.986 1.00 53.84 563 ASN A N 1
ATOM 4228 C CA . ASN A 1 563 ? -7.730 2.252 10.880 1.00 53.84 563 ASN A CA 1
ATOM 4229 C C . ASN A 1 563 ? -9.092 2.156 10.155 1.00 53.84 563 ASN A C 1
ATOM 4231 O O . ASN A 1 563 ? -9.974 2.987 10.389 1.00 53.84 563 ASN A O 1
ATOM 4235 N N . GLN A 1 564 ? -9.179 1.299 9.139 1.00 59.78 564 GLN A N 1
ATOM 4236 C CA . GLN A 1 564 ? -10.419 0.984 8.451 1.00 59.78 564 GLN A CA 1
ATOM 4237 C C . GLN A 1 564 ? -10.997 -0.260 9.135 1.00 59.78 564 GLN A C 1
ATOM 4239 O O . GLN A 1 564 ? -10.235 -1.029 9.700 1.00 59.78 564 GLN A O 1
ATOM 4244 N N . ASP A 1 565 ? -12.315 -0.296 9.199 1.00 73.75 565 ASP A N 1
ATOM 4245 C CA . ASP A 1 565 ? -13.165 -1.247 9.916 1.00 73.75 565 ASP A CA 1
ATOM 4246 C C . ASP A 1 565 ? -14.355 -1.375 8.952 1.00 73.75 565 ASP A C 1
ATOM 4248 O O . ASP A 1 565 ? -15.094 -0.392 8.738 1.00 73.75 565 ASP A O 1
ATOM 4252 N N . THR A 1 566 ? -14.336 -2.429 8.136 1.00 75.12 566 THR A N 1
ATOM 4253 C CA . THR A 1 566 ? -15.096 -2.506 6.881 1.00 75.12 566 THR A CA 1
ATOM 4254 C C . THR A 1 566 ? -16.477 -3.127 7.082 1.00 75.12 566 THR A C 1
ATOM 4256 O O . THR A 1 566 ? -17.450 -2.600 6.518 1.00 75.12 566 THR A O 1
ATOM 4259 N N . ASP A 1 567 ? -16.589 -4.159 7.906 1.00 73.12 567 ASP A N 1
ATOM 4260 C CA . ASP A 1 567 ? -17.833 -4.731 8.447 1.00 73.12 567 ASP A CA 1
ATOM 4261 C C . ASP A 1 567 ? -18.485 -3.831 9.523 1.00 73.12 567 ASP A C 1
ATOM 4263 O O . ASP A 1 567 ? -19.720 -3.805 9.643 1.00 73.12 567 ASP A O 1
ATOM 4267 N N . GLY A 1 568 ? -17.721 -2.953 10.181 1.00 74.88 568 GLY A N 1
ATOM 4268 C CA . GLY A 1 568 ? -18.221 -2.008 11.176 1.00 74.88 568 GLY A CA 1
ATOM 4269 C C . GLY A 1 568 ? -18.369 -2.605 12.574 1.00 74.88 568 GLY A C 1
ATOM 4270 O O . GLY A 1 568 ? -19.208 -2.085 13.333 1.00 74.88 568 GLY A O 1
ATOM 4271 N N . ASP A 1 569 ? -17.657 -3.683 12.878 1.00 73.69 569 ASP A N 1
ATOM 4272 C CA . ASP A 1 569 ? -17.739 -4.422 14.128 1.00 73.69 569 ASP A CA 1
ATOM 4273 C C . ASP A 1 569 ? -16.986 -3.684 15.264 1.00 73.69 569 ASP A C 1
ATOM 4275 O O . ASP A 1 569 ? -17.523 -3.513 16.357 1.00 73.69 569 ASP A O 1
ATOM 4279 N N . GLY A 1 570 ? -15.864 -3.022 14.980 1.00 74.06 570 GLY A N 1
ATOM 4280 C CA . GLY A 1 570 ? -15.048 -2.299 15.954 1.00 74.06 570 GLY A CA 1
ATOM 4281 C C . GLY A 1 570 ? -13.645 -2.866 16.175 1.00 74.06 570 GLY A C 1
ATOM 4282 O O . GLY A 1 570 ? -12.886 -2.230 16.926 1.00 74.06 570 GLY A O 1
ATOM 4283 N N . ILE A 1 571 ? -13.295 -3.970 15.518 1.00 75.50 571 ILE A N 1
ATOM 4284 C CA . ILE A 1 571 ? -11.926 -4.393 15.217 1.00 75.50 571 ILE A CA 1
ATOM 4285 C C . ILE A 1 571 ? -11.507 -3.681 13.907 1.00 75.50 571 ILE A C 1
ATOM 4287 O O . ILE A 1 571 ? -12.291 -2.961 13.290 1.00 75.50 571 ILE A O 1
ATOM 4291 N N . THR A 1 572 ? -10.214 -3.629 13.582 1.00 78.62 572 THR A N 1
ATOM 4292 C CA . THR A 1 572 ? -9.750 -2.976 12.343 1.00 78.62 572 THR A CA 1
ATOM 4293 C C . THR A 1 572 ? -9.310 -4.001 11.313 1.00 78.62 572 THR A C 1
ATOM 4295 O O . THR A 1 572 ? -8.627 -4.944 11.697 1.00 78.62 572 THR A O 1
ATOM 4298 N N . ASP A 1 573 ? -9.490 -3.715 10.011 1.00 76.12 573 ASP A N 1
ATOM 4299 C CA . ASP A 1 573 ? -9.163 -4.637 8.903 1.00 76.12 573 ASP A CA 1
ATOM 4300 C C . ASP A 1 573 ? -7.720 -5.198 8.987 1.00 76.12 573 ASP A C 1
ATOM 4302 O O . ASP A 1 573 ? -7.357 -6.204 8.384 1.00 76.12 573 ASP A O 1
ATOM 4306 N N . ASN A 1 574 ? -6.821 -4.471 9.661 1.00 67.25 574 ASN A N 1
ATOM 4307 C CA . ASN A 1 574 ? -5.425 -4.857 9.851 1.00 67.25 574 ASN A CA 1
ATOM 4308 C C . ASN A 1 574 ? -5.183 -5.737 11.092 1.00 67.25 574 ASN A C 1
ATOM 4310 O O . ASN A 1 574 ? -4.160 -6.417 11.140 1.00 67.25 574 ASN A O 1
ATOM 4314 N N . GLU A 1 575 ? -6.026 -5.628 12.115 1.00 77.94 575 GLU A N 1
ATOM 4315 C CA . GLU A 1 575 ? -6.071 -6.545 13.258 1.00 77.94 575 GLU A CA 1
ATOM 4316 C C . GLU A 1 575 ? -6.727 -7.871 12.847 1.00 77.94 575 GLU A C 1
ATOM 4318 O O . GLU A 1 575 ? -6.168 -8.908 13.187 1.00 77.94 575 GLU A O 1
ATOM 4323 N N . GLU A 1 576 ? -7.776 -7.826 12.020 1.00 81.31 576 GLU A N 1
ATOM 4324 C CA . GLU A 1 576 ? -8.456 -8.997 11.433 1.00 81.31 576 GLU A CA 1
ATOM 4325 C C . GLU A 1 576 ? -7.594 -9.706 10.386 1.00 81.31 576 GLU A C 1
ATOM 4327 O O . GLU A 1 576 ? -7.433 -10.923 10.393 1.00 81.31 576 GLU A O 1
ATOM 4332 N N . GLY A 1 577 ? -6.933 -8.950 9.510 1.00 70.06 577 GLY A N 1
ATOM 4333 C CA . GLY A 1 577 ? -6.157 -9.530 8.417 1.00 70.06 577 GLY A CA 1
ATOM 4334 C C . GLY A 1 577 ? -7.038 -10.000 7.254 1.00 70.06 577 GLY A C 1
ATOM 4335 O O . GLY A 1 577 ? -8.218 -9.696 7.179 1.00 70.06 577 GLY A O 1
ATOM 4336 N N . TYR A 1 578 ? -6.427 -10.684 6.284 1.00 74.69 578 TYR A N 1
ATOM 4337 C CA . TYR A 1 578 ? -7.086 -11.113 5.037 1.00 74.69 578 TYR A CA 1
ATOM 4338 C C . TYR A 1 578 ? -7.405 -12.619 5.018 1.00 74.69 578 TYR A C 1
ATOM 4340 O O . TYR A 1 578 ? -7.531 -13.187 3.936 1.00 74.69 578 TYR A O 1
ATOM 4348 N N . GLY A 1 579 ? -7.405 -13.263 6.189 1.00 75.44 579 GLY A N 1
ATOM 4349 C CA . GLY A 1 579 ? -7.753 -14.677 6.331 1.00 75.44 579 GLY A CA 1
ATOM 4350 C C . GLY A 1 579 ? -9.254 -14.905 6.180 1.00 75.44 579 GLY A C 1
ATOM 4351 O O . GLY A 1 579 ? -10.004 -13.944 6.055 1.00 75.44 579 GLY A O 1
ATOM 4352 N N . ASP A 1 580 ? -9.642 -16.172 6.150 1.00 80.75 580 ASP A N 1
ATOM 4353 C CA . ASP A 1 580 ? -11.022 -16.659 6.203 1.00 80.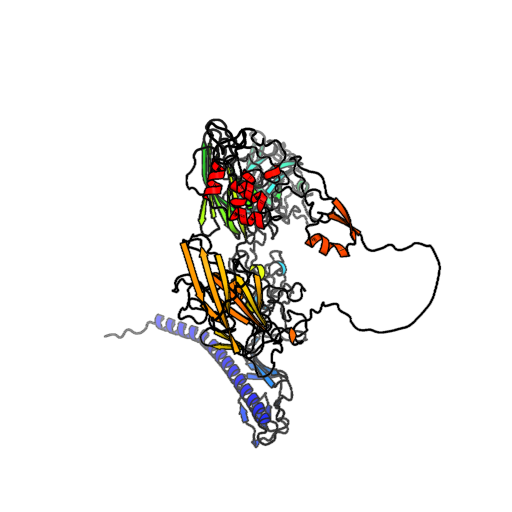75 580 ASP A CA 1
ATOM 4354 C C . ASP A 1 580 ? -10.989 -17.816 7.212 1.00 80.75 580 ASP A C 1
ATOM 4356 O O . ASP A 1 580 ? -10.430 -18.882 6.921 1.00 80.75 580 ASP A O 1
ATOM 4360 N N . THR A 1 581 ? -11.378 -17.527 8.453 1.00 84.06 581 THR A N 1
ATOM 4361 C CA . THR A 1 581 ? -11.142 -18.402 9.610 1.00 84.06 581 THR A CA 1
ATOM 4362 C C . THR A 1 581 ? -12.088 -19.602 9.617 1.00 84.06 581 THR A C 1
ATOM 4364 O O . THR A 1 581 ? -11.655 -20.723 9.908 1.00 84.06 581 THR A O 1
ATOM 4367 N N . ASP A 1 582 ? -13.342 -19.407 9.225 1.00 77.69 582 ASP A N 1
ATOM 4368 C CA . ASP A 1 582 ? -14.368 -20.449 9.180 1.00 77.69 582 ASP A CA 1
ATOM 4369 C C . ASP A 1 582 ? -14.555 -21.104 7.796 1.00 77.69 582 ASP A C 1
ATOM 4371 O O . ASP A 1 582 ? -15.186 -22.167 7.685 1.00 77.69 582 ASP A O 1
ATOM 4375 N N . GLY A 1 583 ? -13.961 -20.531 6.747 1.00 83.81 583 GLY A N 1
ATOM 4376 C CA . GLY A 1 583 ? -14.007 -21.036 5.380 1.00 83.81 583 GLY A CA 1
ATOM 4377 C C . GLY A 1 583 ? -15.351 -20.817 4.686 1.00 83.81 583 GLY A C 1
ATOM 4378 O O . GLY A 1 583 ? -15.711 -21.607 3.800 1.00 83.81 583 GLY A O 1
ATOM 4379 N N . ASP A 1 584 ? -16.133 -19.814 5.087 1.00 69.50 584 ASP A N 1
ATOM 4380 C CA . ASP A 1 584 ? -17.449 -19.534 4.510 1.00 69.50 584 ASP A CA 1
ATOM 4381 C C . ASP A 1 584 ? -17.395 -18.697 3.209 1.00 69.50 584 ASP A C 1
ATOM 4383 O O . ASP A 1 584 ? -18.388 -18.610 2.463 1.00 69.50 584 ASP A O 1
ATOM 4387 N N . GLY A 1 585 ? -16.209 -18.175 2.874 1.00 65.69 585 GLY A N 1
ATOM 4388 C CA . GLY A 1 585 ? -15.926 -17.375 1.687 1.00 65.69 585 GLY A CA 1
ATOM 4389 C C . GLY A 1 585 ? -16.033 -15.862 1.901 1.00 65.69 585 GLY A C 1
ATOM 4390 O O . GLY A 1 585 ? -15.912 -15.102 0.926 1.00 65.69 585 GLY A O 1
ATOM 4391 N N . LEU A 1 586 ? -16.274 -15.404 3.128 1.00 64.88 586 LEU A N 1
ATOM 4392 C CA . LEU A 1 586 ? -16.037 -14.038 3.573 1.00 64.88 586 LEU A CA 1
ATOM 4393 C C . LEU A 1 586 ? -14.697 -13.989 4.315 1.00 64.88 586 LEU A C 1
ATOM 4395 O O . LEU A 1 586 ? -14.408 -14.788 5.185 1.00 64.88 586 LEU A O 1
ATOM 4399 N N . ALA A 1 587 ? -13.835 -13.049 3.929 1.00 72.88 587 ALA A N 1
ATOM 4400 C CA . ALA A 1 587 ? -12.599 -12.840 4.672 1.00 72.88 587 ALA A CA 1
ATOM 4401 C C . ALA A 1 587 ? -12.912 -12.163 6.012 1.00 72.88 587 ALA A C 1
ATOM 4403 O O . ALA A 1 587 ? -13.779 -11.293 6.019 1.00 72.88 587 ALA A O 1
ATOM 4404 N N . ASP A 1 588 ? -12.145 -12.462 7.062 1.00 80.25 588 ASP A N 1
ATOM 4405 C CA . ASP A 1 588 ? -12.388 -12.030 8.448 1.00 80.25 588 ASP A CA 1
ATOM 4406 C C . ASP A 1 588 ? -12.741 -10.526 8.541 1.00 80.25 588 ASP A C 1
ATOM 4408 O O . ASP A 1 588 ? -13.782 -10.163 9.055 1.00 80.25 588 ASP A O 1
ATOM 4412 N N . TYR A 1 589 ? -11.977 -9.637 7.881 1.00 77.25 589 TYR A N 1
ATOM 4413 C CA . TYR A 1 589 ? -12.233 -8.173 7.829 1.00 77.25 589 TYR A CA 1
ATOM 4414 C C . TYR A 1 589 ? -13.509 -7.710 7.075 1.00 77.25 589 TYR A C 1
ATOM 4416 O O . TYR A 1 589 ? -13.686 -6.525 6.749 1.00 77.25 589 TYR A O 1
ATOM 4424 N N . LEU A 1 590 ? -14.308 -8.654 6.588 1.00 79.31 590 LEU A N 1
ATOM 4425 C CA . LEU A 1 590 ? -15.604 -8.465 5.935 1.00 79.31 590 LEU A CA 1
ATOM 4426 C C . LEU A 1 590 ? -16.695 -9.311 6.596 1.00 79.31 590 LEU A C 1
ATOM 4428 O O . LEU A 1 590 ? -17.864 -9.168 6.197 1.00 79.31 590 LEU A O 1
ATOM 4432 N N . ASP A 1 591 ? -16.314 -10.178 7.529 1.00 80.25 591 ASP A N 1
ATOM 4433 C CA . ASP A 1 591 ? -17.206 -10.993 8.324 1.00 80.25 591 ASP A CA 1
ATOM 4434 C C . ASP A 1 591 ? -17.553 -10.264 9.627 1.00 80.25 591 ASP A C 1
ATOM 4436 O O . ASP A 1 591 ? -16.910 -9.310 10.035 1.00 80.25 591 ASP A O 1
ATOM 4440 N N . THR A 1 592 ? -18.682 -10.613 10.222 1.00 84.69 592 THR A N 1
ATOM 4441 C CA . THR A 1 592 ? -19.098 -10.110 11.534 1.00 84.69 592 THR A CA 1
ATOM 4442 C C . THR A 1 592 ? -19.111 -11.212 12.593 1.00 84.69 592 THR A C 1
ATOM 4444 O O . THR A 1 592 ? -19.591 -10.933 13.691 1.00 84.69 592 THR A O 1
ATOM 4447 N N . ASP A 1 593 ? -18.724 -12.433 12.220 1.00 86.06 593 ASP A N 1
ATOM 4448 C CA . ASP A 1 593 ? -18.706 -13.682 12.999 1.00 86.06 593 ASP A CA 1
ATOM 4449 C C . ASP A 1 593 ? -17.669 -14.620 12.333 1.00 86.06 593 ASP A C 1
ATOM 4451 O O . ASP A 1 593 ? -18.039 -15.547 11.617 1.00 86.06 593 ASP A O 1
ATOM 4455 N N . SER A 1 594 ? -16.378 -14.282 12.451 1.00 89.31 594 SER A N 1
ATOM 4456 C CA . SER A 1 594 ? -15.264 -14.832 11.655 1.00 89.31 594 SER A CA 1
ATOM 4457 C C . SER A 1 594 ? -15.014 -16.330 11.867 1.00 89.31 594 SER A C 1
ATOM 4459 O O . SER A 1 594 ? -14.443 -16.987 10.996 1.00 89.31 594 SER A O 1
ATOM 4461 N N . ASP A 1 595 ? -15.404 -16.896 13.005 1.00 88.44 595 ASP A N 1
ATOM 4462 C CA . ASP A 1 595 ? -15.289 -18.328 13.300 1.00 88.44 595 ASP A CA 1
ATOM 4463 C C . ASP A 1 595 ? -16.646 -19.080 13.223 1.00 88.44 595 ASP A C 1
ATOM 4465 O O . ASP A 1 595 ? -16.714 -20.306 13.407 1.00 88.44 595 ASP A O 1
ATOM 4469 N N . ASN A 1 596 ? -17.717 -18.356 12.862 1.00 88.50 596 ASN A N 1
ATOM 4470 C CA . ASN A 1 596 ? -19.101 -18.801 12.665 1.00 88.50 596 ASN A CA 1
ATOM 4471 C C . ASN A 1 596 ? -19.702 -19.568 13.855 1.00 88.50 596 ASN A C 1
ATOM 4473 O O . ASN A 1 596 ? -20.558 -20.468 13.707 1.00 88.50 596 ASN A O 1
ATOM 4477 N N . ASP A 1 597 ? -19.279 -19.231 15.064 1.00 80.94 597 ASP A N 1
ATOM 4478 C CA . ASP A 1 597 ? -19.711 -19.895 16.281 1.00 80.94 597 ASP A CA 1
ATOM 4479 C C . ASP A 1 597 ? -21.068 -19.342 16.811 1.00 80.94 597 ASP A C 1
ATOM 4481 O O . ASP A 1 597 ? -21.766 -19.999 17.605 1.00 80.94 597 ASP A O 1
ATOM 4485 N N . ASN A 1 598 ? -21.573 -18.261 16.192 1.00 79.06 598 ASN A N 1
ATOM 4486 C CA . ASN A 1 598 ? -22.764 -17.448 16.507 1.00 79.06 598 ASN A CA 1
ATOM 4487 C C . ASN A 1 598 ? -22.584 -16.385 17.602 1.00 79.06 598 ASN A C 1
ATOM 4489 O O . ASN A 1 598 ? -23.596 -15.849 18.100 1.00 79.06 598 ASN A O 1
ATOM 4493 N N . ILE A 1 599 ? -21.355 -16.077 17.977 1.00 72.00 599 ILE A N 1
ATOM 4494 C CA . ILE A 1 599 ? -20.951 -14.838 18.629 1.00 72.00 599 ILE A CA 1
ATOM 4495 C C . ILE A 1 599 ? -20.508 -13.874 17.508 1.00 72.00 599 ILE A C 1
ATOM 4497 O O . ILE A 1 599 ? -20.676 -14.172 16.338 1.00 72.00 599 ILE A O 1
ATOM 4501 N N . SER A 1 600 ? -20.255 -12.603 17.800 1.00 83.06 600 SER A N 1
ATOM 4502 C CA . SER A 1 600 ? -19.793 -11.675 16.759 1.00 83.06 600 SER A CA 1
ATOM 4503 C C . SER A 1 600 ? -18.454 -11.130 17.170 1.00 83.06 600 SER A C 1
ATOM 4505 O O . SER A 1 600 ? -18.337 -10.752 18.337 1.00 83.06 600 SER A O 1
ATOM 4507 N N . ASP A 1 601 ? -17.588 -10.862 16.208 1.00 82.25 601 ASP A N 1
ATOM 4508 C CA . ASP A 1 601 ? -16.218 -10.397 16.418 1.00 82.25 601 ASP A CA 1
ATOM 4509 C C . ASP A 1 601 ? -16.134 -9.179 17.353 1.00 82.25 601 ASP A C 1
ATOM 4511 O O . ASP A 1 601 ? -15.288 -9.080 18.237 1.00 82.25 601 ASP A O 1
ATOM 4515 N N . ASN A 1 602 ? -17.098 -8.261 17.266 1.00 83.38 602 ASN A N 1
ATOM 4516 C CA . ASN A 1 602 ? -17.199 -7.113 18.174 1.00 83.38 602 ASN A CA 1
ATOM 4517 C C . ASN A 1 602 ? -17.481 -7.476 19.649 1.00 83.38 602 ASN A C 1
ATOM 4519 O O . ASN A 1 602 ? -17.157 -6.702 20.560 1.00 83.38 602 ASN A O 1
ATOM 4523 N N . ASP A 1 603 ? -18.231 -8.547 19.876 1.00 79.44 603 ASP A N 1
ATOM 4524 C CA . ASP A 1 603 ? -18.589 -9.040 21.203 1.00 79.44 603 ASP A CA 1
ATOM 4525 C C . ASP A 1 603 ? -17.432 -9.849 21.823 1.00 79.44 603 ASP A C 1
ATOM 4527 O O . ASP A 1 603 ? -17.229 -9.693 23.027 1.00 79.44 603 ASP A O 1
ATOM 4531 N N . GLU A 1 604 ? -16.634 -10.566 21.026 1.00 83.56 604 GLU A N 1
ATOM 4532 C CA . GLU A 1 604 ? -15.409 -11.274 21.457 1.00 83.56 604 GLU A CA 1
ATOM 4533 C C . GLU A 1 604 ? -14.215 -10.325 21.623 1.00 83.56 604 GLU A C 1
ATOM 4535 O O . GLU A 1 604 ? -13.596 -10.223 22.682 1.00 83.56 604 GLU A O 1
ATOM 4540 N N . GLY A 1 605 ? -13.954 -9.506 20.606 1.00 78.12 605 GLY A N 1
ATOM 4541 C CA . GLY A 1 605 ? -12.824 -8.590 20.554 1.00 78.12 605 GLY A CA 1
ATOM 4542 C C . GLY A 1 605 ? -11.503 -9.265 20.173 1.00 78.12 605 GLY A C 1
ATOM 4543 O O . GLY A 1 605 ? -11.384 -10.472 20.052 1.00 78.12 605 GLY A O 1
ATOM 4544 N N . ALA A 1 606 ? -10.467 -8.444 19.975 1.00 81.75 606 ALA A N 1
ATOM 4545 C CA . ALA A 1 606 ? -9.147 -8.892 19.514 1.00 81.75 606 ALA A CA 1
ATOM 4546 C C . ALA A 1 606 ? -8.185 -9.319 20.645 1.00 81.75 606 ALA A C 1
ATOM 4548 O O . ALA A 1 606 ? -6.963 -9.205 20.483 1.00 81.75 606 ALA A O 1
ATOM 4549 N N . ASP A 1 607 ? -8.717 -9.684 21.814 1.00 83.25 607 ASP A N 1
ATOM 4550 C CA . ASP A 1 607 ? -7.917 -10.283 22.885 1.00 83.25 607 ASP A CA 1
ATOM 4551 C C . ASP A 1 607 ? -7.672 -11.782 22.558 1.00 83.25 607 ASP A C 1
ATOM 4553 O O . ASP A 1 607 ? -8.200 -12.300 21.580 1.00 83.25 607 ASP A O 1
ATOM 4557 N N . ASP A 1 608 ? -6.752 -12.413 23.287 1.00 79.50 608 ASP A N 1
ATOM 4558 C CA . ASP A 1 608 ? -6.363 -13.830 23.159 1.00 79.50 608 ASP A CA 1
ATOM 4559 C C . ASP A 1 608 ? -6.448 -14.384 24.589 1.00 79.50 608 ASP A C 1
ATOM 4561 O O . ASP A 1 608 ? -5.616 -14.044 25.447 1.00 79.50 608 ASP A O 1
ATOM 4565 N N . SER A 1 609 ? -7.565 -15.044 24.897 1.00 79.69 609 SER A N 1
ATOM 4566 C CA . SER A 1 609 ? -7.999 -15.373 26.256 1.00 79.69 609 SER A CA 1
ATOM 4567 C C . SER A 1 609 ? -7.211 -16.527 26.879 1.00 79.69 609 SER A C 1
ATOM 4569 O O . SER A 1 609 ? -6.992 -16.525 28.103 1.00 79.69 609 SER A O 1
ATOM 4571 N N . ASP A 1 610 ? -6.687 -17.447 26.071 1.00 71.81 610 ASP A N 1
ATOM 4572 C CA . ASP A 1 610 ? -5.907 -18.604 26.514 1.00 71.81 610 ASP A CA 1
ATOM 4573 C C . ASP A 1 610 ? -4.385 -18.513 26.212 1.00 71.81 610 ASP A C 1
ATOM 4575 O O . ASP A 1 610 ? -3.602 -19.350 26.687 1.00 71.81 610 ASP A O 1
ATOM 4579 N N . ASP A 1 611 ? -3.935 -17.426 25.566 1.00 80.81 611 ASP A N 1
ATOM 4580 C CA . ASP A 1 611 ? -2.555 -17.143 25.135 1.00 80.81 611 ASP A CA 1
ATOM 4581 C C . ASP A 1 611 ? -2.003 -18.194 24.125 1.00 80.81 611 ASP A C 1
ATOM 4583 O O . ASP A 1 611 ? -0.779 -18.442 24.086 1.00 80.81 611 ASP A O 1
ATOM 4587 N N . ASP A 1 612 ? -2.850 -18.849 23.320 1.00 74.25 612 ASP A N 1
ATOM 4588 C CA . ASP A 1 612 ? -2.424 -19.845 22.322 1.00 74.25 612 ASP A CA 1
ATOM 4589 C C . ASP A 1 612 ? -1.919 -19.228 20.999 1.00 74.25 612 ASP A C 1
ATOM 4591 O O . ASP A 1 612 ? -1.129 -19.850 20.265 1.00 74.25 612 ASP A O 1
ATOM 4595 N N . GLY A 1 613 ? -2.231 -17.948 20.781 1.00 76.88 613 GLY A N 1
ATOM 4596 C CA . GLY A 1 613 ? -1.847 -17.159 19.617 1.00 76.88 613 GLY A CA 1
ATOM 4597 C C . GLY A 1 613 ? -2.947 -16.981 18.569 1.00 76.88 613 GLY A C 1
ATOM 4598 O O . GLY A 1 613 ? -2.667 -16.329 17.551 1.00 76.88 613 GLY A O 1
ATOM 4599 N N . THR A 1 614 ? -4.135 -17.531 18.800 1.00 81.44 614 THR A N 1
ATOM 4600 C CA . THR A 1 614 ? -5.395 -17.243 18.105 1.00 81.44 614 THR A CA 1
ATOM 4601 C C . THR A 1 614 ? -6.130 -16.157 18.894 1.00 81.44 614 THR A C 1
ATOM 4603 O O . THR A 1 614 ? -5.996 -16.065 20.104 1.00 81.44 614 THR A O 1
ATOM 4606 N N . ALA A 1 615 ? -6.791 -15.229 18.207 1.00 84.69 615 ALA A N 1
ATOM 4607 C CA . ALA A 1 615 ? -7.584 -14.213 18.899 1.00 84.69 615 ALA A CA 1
ATOM 4608 C C . ALA A 1 615 ? -9.011 -14.735 19.073 1.00 84.69 615 ALA A C 1
ATOM 4610 O O . ALA A 1 615 ? -9.457 -15.468 18.198 1.00 84.69 615 ALA A O 1
ATOM 4611 N N . ASP A 1 616 ? -9.707 -14.301 20.121 1.00 85.38 616 ASP A N 1
ATOM 4612 C CA . ASP A 1 616 ? -11.009 -14.851 20.529 1.00 85.38 616 ASP A CA 1
ATOM 4613 C C . ASP A 1 616 ? -12.036 -14.830 19.378 1.00 85.38 616 ASP A C 1
ATOM 4615 O O . ASP A 1 616 ? -12.619 -15.851 19.065 1.00 85.38 616 ASP A O 1
ATOM 4619 N N . TYR A 1 617 ? -12.132 -13.735 18.608 1.00 86.94 617 TYR A N 1
ATOM 4620 C CA . TYR A 1 617 ? -13.000 -13.651 17.408 1.00 86.94 617 TYR A CA 1
ATOM 4621 C C . TYR A 1 617 ? -12.655 -14.625 16.257 1.00 86.94 617 TYR A C 1
ATOM 4623 O O . TYR A 1 617 ? -13.271 -14.593 15.198 1.00 86.94 617 TYR A O 1
ATOM 4631 N N . LYS A 1 618 ? -11.593 -15.420 16.397 1.00 91.69 618 LYS A N 1
ATOM 4632 C CA . LYS A 1 618 ? -11.151 -16.444 15.441 1.00 91.69 618 LYS A CA 1
ATOM 4633 C C . LYS A 1 618 ? -11.081 -17.830 16.068 1.00 91.69 618 LYS A C 1
ATOM 4635 O O . LYS A 1 618 ? -10.556 -18.751 15.430 1.00 91.69 618 LYS A O 1
ATOM 4640 N N . ASP A 1 619 ? -11.502 -17.964 17.316 1.00 86.94 619 ASP A N 1
ATOM 4641 C CA . ASP A 1 619 ? -11.351 -19.178 18.088 1.00 86.94 619 ASP A CA 1
ATOM 4642 C C . ASP A 1 619 ? -12.695 -19.664 18.614 1.00 86.94 619 ASP A C 1
ATOM 4644 O O . ASP A 1 619 ? -13.290 -19.074 19.499 1.00 86.94 619 ASP A O 1
ATOM 4648 N N . THR A 1 620 ? -13.109 -20.834 18.131 1.00 85.31 620 THR A N 1
ATOM 4649 C CA . THR A 1 620 ? -14.387 -21.442 18.509 1.00 85.31 620 THR A CA 1
ATOM 4650 C C . THR A 1 620 ? -14.463 -21.924 19.968 1.00 85.31 620 THR A C 1
ATOM 4652 O O . THR A 1 620 ? -15.510 -22.454 20.351 1.00 85.31 620 THR A O 1
ATOM 4655 N N . ASP A 1 621 ? -13.362 -21.886 20.730 1.00 80.25 621 ASP A N 1
ATOM 4656 C CA . ASP A 1 621 ? -13.230 -22.298 22.144 1.00 80.25 621 ASP A CA 1
ATOM 4657 C C . ASP A 1 621 ? -12.153 -21.425 22.829 1.00 80.25 621 ASP A C 1
ATOM 4659 O O . ASP A 1 621 ? -11.073 -21.912 23.172 1.00 80.25 621 ASP A O 1
ATOM 4663 N N . SER A 1 622 ? -12.437 -20.127 22.995 1.00 83.31 622 SER A N 1
ATOM 4664 C CA . SER A 1 622 ? -11.493 -19.064 23.396 1.00 83.31 622 SER A CA 1
ATOM 4665 C C . SER A 1 622 ? -10.769 -19.285 24.735 1.00 83.31 622 SER A C 1
ATOM 4667 O O . SER A 1 622 ? -9.797 -18.590 25.044 1.00 83.31 622 SER A O 1
ATOM 4669 N N . ASP A 1 623 ? -11.230 -20.208 25.585 1.00 75.38 623 ASP A N 1
ATOM 4670 C CA . ASP A 1 623 ? -10.581 -20.551 26.857 1.00 75.38 623 ASP A CA 1
ATOM 4671 C C . ASP A 1 623 ? -10.020 -21.992 26.933 1.00 75.38 623 ASP A C 1
ATOM 4673 O O . ASP A 1 623 ? -9.502 -22.402 27.987 1.00 75.38 623 ASP A O 1
ATOM 4677 N N . ASP A 1 624 ? -10.067 -22.732 25.814 1.00 77.88 624 ASP A N 1
ATOM 4678 C CA . ASP A 1 624 ? -9.639 -24.131 25.611 1.00 77.88 624 ASP A CA 1
ATOM 4679 C C . ASP A 1 624 ? -10.122 -25.066 26.743 1.00 77.88 624 ASP A C 1
ATOM 4681 O O . ASP A 1 624 ? -9.428 -26.003 27.188 1.00 77.88 624 ASP A O 1
ATOM 4685 N N . ASP A 1 625 ? -11.330 -24.820 27.268 1.00 72.88 625 ASP A N 1
ATOM 4686 C CA . ASP A 1 625 ? -11.942 -25.642 28.314 1.00 72.88 625 ASP A CA 1
ATOM 4687 C C . ASP A 1 625 ? -12.662 -26.884 27.750 1.00 72.88 625 ASP A C 1
ATOM 4689 O O . ASP A 1 625 ? -12.927 -27.867 28.477 1.00 72.88 625 ASP A O 1
ATOM 4693 N N . GLY A 1 626 ? -12.863 -26.906 26.428 1.00 74.06 626 GLY A N 1
ATOM 4694 C CA . GLY A 1 626 ? -13.468 -27.990 25.670 1.00 74.06 626 GLY A CA 1
ATOM 4695 C C . GLY A 1 626 ? -14.972 -27.830 25.440 1.00 74.06 626 GLY A C 1
ATOM 4696 O O . GLY A 1 626 ? -15.642 -28.844 25.158 1.00 74.06 626 GLY A O 1
ATOM 4697 N N . ILE A 1 627 ? -15.518 -26.624 25.600 1.00 61.50 627 ILE A N 1
ATOM 4698 C CA . ILE A 1 627 ? -16.897 -26.244 25.290 1.00 61.50 627 ILE A CA 1
ATOM 4699 C C . ILE A 1 627 ? -16.848 -25.072 24.299 1.00 61.50 627 ILE A C 1
ATOM 4701 O O . ILE A 1 627 ? -16.407 -24.008 24.682 1.00 61.50 627 ILE A O 1
ATOM 4705 N N . PRO A 1 628 ? -17.386 -25.219 23.072 1.00 72.50 628 PRO A N 1
ATOM 4706 C CA . PRO A 1 628 ? -17.347 -24.124 22.106 1.00 72.50 628 PRO A CA 1
ATOM 4707 C C . PRO A 1 628 ? -18.101 -22.886 22.590 1.00 72.50 628 PRO A C 1
ATOM 4709 O O . PRO A 1 628 ? -19.185 -23.066 23.162 1.00 72.50 628 PRO A O 1
ATOM 4712 N N . ASP A 1 629 ? -17.625 -21.685 22.282 1.00 69.31 629 ASP A N 1
ATOM 4713 C CA . ASP A 1 629 ? -18.084 -20.425 22.887 1.00 69.31 629 ASP A CA 1
ATOM 4714 C C . ASP A 1 629 ? -19.589 -20.181 22.663 1.00 69.31 629 ASP A C 1
ATOM 4716 O O . ASP A 1 629 ? -20.358 -19.967 23.606 1.00 69.31 629 ASP A O 1
ATOM 4720 N N . GLY A 1 630 ? -20.108 -20.427 21.457 1.00 66.00 630 GLY A N 1
ATOM 4721 C CA . GLY A 1 630 ? -21.545 -20.381 21.155 1.00 66.00 630 GLY A CA 1
ATOM 4722 C C . GLY A 1 630 ? -22.414 -21.391 21.937 1.00 66.00 630 GLY A C 1
ATOM 4723 O O . GLY A 1 630 ? -23.656 -21.324 21.931 1.00 66.00 630 GLY A O 1
ATOM 4724 N N . GLN A 1 631 ? -21.798 -22.363 22.616 1.00 62.97 631 GLN A N 1
ATOM 4725 C CA . GLN A 1 631 ? -22.420 -23.329 23.530 1.00 62.97 631 GLN A CA 1
ATOM 4726 C C . GLN A 1 631 ? -22.001 -23.152 24.990 1.00 62.97 631 GLN A C 1
ATOM 4728 O O . GLN A 1 631 ? -22.692 -23.708 25.864 1.00 62.97 631 GLN A O 1
ATOM 4733 N N . ASP A 1 632 ? -20.952 -22.381 25.256 1.00 61.50 632 ASP A N 1
ATOM 4734 C CA . ASP A 1 632 ? -20.587 -21.965 26.588 1.00 61.50 632 ASP A CA 1
ATOM 4735 C C . ASP A 1 632 ? -21.424 -20.752 27.004 1.00 61.50 632 ASP A C 1
ATOM 4737 O O . ASP A 1 632 ? -21.245 -19.607 26.619 1.00 61.50 632 ASP A O 1
ATOM 4741 N N . LEU A 1 633 ? -22.445 -21.024 27.812 1.00 46.28 633 LEU A N 1
ATOM 4742 C CA . LEU A 1 633 ? -23.272 -19.966 28.390 1.00 46.28 633 LEU A CA 1
ATOM 4743 C C . LEU A 1 633 ? -22.637 -19.384 29.664 1.00 46.28 633 LEU A C 1
ATOM 4745 O O . LEU A 1 633 ? -23.323 -18.629 30.373 1.00 46.28 633 LEU A O 1
ATOM 4749 N N . GLU A 1 634 ? -21.422 -19.814 30.019 1.00 45.62 634 GLU A N 1
ATOM 4750 C CA . GLU A 1 634 ? -20.721 -19.429 31.238 1.00 45.62 634 GLU A CA 1
ATOM 4751 C C . GLU A 1 634 ? -19.606 -18.388 31.034 1.00 45.62 634 GLU A C 1
ATOM 4753 O O . GLU A 1 634 ? -19.329 -17.720 32.039 1.00 45.62 634 GLU A O 1
ATOM 4758 N N . ASP A 1 635 ? -19.154 -18.082 29.806 1.00 41.91 635 ASP A N 1
ATOM 4759 C CA . ASP A 1 635 ? -18.336 -16.884 29.545 1.00 41.91 635 ASP A CA 1
ATOM 4760 C C . ASP A 1 635 ? -18.793 -15.958 28.387 1.00 41.91 635 ASP A C 1
ATOM 4762 O O . ASP A 1 635 ? -19.621 -16.279 27.546 1.00 41.91 635 ASP A O 1
ATOM 4766 N N . GLU A 1 636 ? -18.386 -14.694 28.505 1.00 43.31 636 GLU A N 1
ATOM 4767 C CA . GLU A 1 636 ? -18.606 -13.527 27.626 1.00 43.31 636 GLU A CA 1
ATOM 4768 C C . GLU A 1 636 ? -19.955 -12.777 27.564 1.00 43.31 636 GLU A C 1
ATOM 4770 O O . GLU A 1 636 ? -20.024 -11.697 26.982 1.00 43.31 636 GLU A O 1
ATOM 4775 N N . THR A 1 637 ? -21.000 -13.115 28.336 1.00 35.03 637 THR A N 1
ATOM 4776 C CA . THR A 1 637 ? -22.001 -12.077 28.718 1.00 35.03 637 THR A CA 1
ATOM 4777 C C . THR A 1 637 ? -22.665 -12.277 30.095 1.00 35.03 637 THR A C 1
ATOM 4779 O O . THR A 1 637 ? -23.854 -12.598 30.198 1.00 35.03 637 THR A O 1
ATOM 4782 N N . ASP A 1 638 ? -22.001 -11.927 31.216 1.00 35.72 638 ASP A N 1
ATOM 4783 C CA . ASP A 1 638 ? -22.752 -11.654 32.471 1.00 35.72 638 ASP A CA 1
ATOM 4784 C C . ASP A 1 638 ? -23.575 -10.360 32.340 1.00 35.72 638 ASP A C 1
ATOM 4786 O O . ASP A 1 638 ? -23.232 -9.320 32.920 1.00 35.72 638 ASP A O 1
ATOM 4790 N N . ASP A 1 639 ? -24.727 -10.427 31.654 1.00 38.03 639 ASP A N 1
ATOM 4791 C CA . ASP A 1 639 ? -25.938 -9.791 32.164 1.00 38.03 639 ASP A CA 1
ATOM 4792 C C . ASP A 1 639 ? -27.298 -10.172 31.520 1.00 38.03 639 ASP A C 1
ATOM 4794 O O . ASP A 1 639 ? -27.643 -9.730 30.427 1.00 38.03 639 ASP A O 1
ATOM 4798 N N . GLN A 1 640 ? -28.180 -10.713 32.388 1.00 34.25 640 GLN A N 1
ATOM 4799 C CA . GLN A 1 640 ? -29.668 -10.634 32.445 1.00 34.25 640 GLN A CA 1
ATOM 4800 C C . GLN A 1 640 ? -30.440 -11.881 31.927 1.00 34.25 640 GLN A C 1
ATOM 4802 O O . GLN A 1 640 ? -30.506 -12.134 30.738 1.00 34.25 640 GLN A O 1
ATOM 4807 N N . VAL A 1 641 ? -31.213 -12.662 32.707 1.00 31.72 641 VAL A N 1
ATOM 4808 C CA . VAL A 1 641 ? -32.238 -12.348 33.732 1.00 31.72 641 VAL A CA 1
ATOM 4809 C C . VAL A 1 641 ? -32.445 -13.587 34.637 1.00 31.72 641 VAL A C 1
ATOM 4811 O O . VAL A 1 641 ? -32.541 -14.705 34.137 1.00 31.72 641 VAL A O 1
ATOM 4814 N N . PRO A 1 642 ? -32.616 -13.423 35.963 1.00 35.53 642 PRO A N 1
ATOM 4815 C CA . PRO A 1 642 ? -32.530 -14.524 36.918 1.00 35.53 642 PRO A CA 1
ATOM 4816 C C . PRO A 1 642 ? -33.801 -15.382 36.973 1.00 35.53 642 PRO A C 1
ATOM 4818 O O . PRO A 1 642 ? -34.893 -14.881 37.267 1.00 35.53 642 PRO A O 1
ATOM 4821 N N . THR A 1 643 ? -33.651 -16.700 36.846 1.00 30.52 643 THR A N 1
ATOM 4822 C CA . THR A 1 643 ? -34.551 -17.636 37.527 1.00 30.52 643 THR A CA 1
ATOM 4823 C C . THR A 1 643 ? -34.031 -17.860 38.942 1.00 30.52 643 THR A C 1
ATOM 4825 O O . THR A 1 643 ? -33.040 -18.538 39.149 1.00 30.52 643 THR A O 1
ATOM 4828 N N . GLU A 1 644 ? -34.700 -17.187 39.876 1.00 40.16 644 GLU A N 1
ATOM 4829 C CA . GLU A 1 644 ? -34.699 -17.334 41.336 1.00 40.16 644 GLU A CA 1
ATOM 4830 C C . GLU A 1 644 ? -33.619 -18.215 42.015 1.00 40.16 644 GLU A C 1
ATOM 4832 O O . GLU A 1 644 ? -33.609 -19.433 41.880 1.00 40.16 644 GLU A O 1
ATOM 4837 N N . GLU A 1 645 ? -32.889 -17.557 42.930 1.00 41.00 645 GLU A N 1
ATOM 4838 C CA . GLU A 1 645 ? -32.160 -18.102 44.094 1.00 41.00 645 GLU A CA 1
ATOM 4839 C C . GLU A 1 645 ? -30.663 -18.436 43.968 1.00 41.00 645 GLU A C 1
ATOM 4841 O O . GLU A 1 645 ? -30.251 -19.514 44.369 1.00 41.00 645 GLU A O 1
ATOM 4846 N N . GLU A 1 646 ? -29.819 -17.446 43.665 1.00 40.75 646 GLU A N 1
ATOM 4847 C CA . GLU A 1 646 ? -28.496 -17.359 44.311 1.00 40.75 646 GLU A CA 1
ATOM 4848 C C . GLU A 1 646 ? -28.340 -15.978 44.965 1.00 40.75 646 GLU A C 1
ATOM 4850 O O . GLU A 1 646 ? -28.201 -14.935 44.325 1.00 40.75 646 GLU A O 1
ATOM 4855 N N . SER A 1 647 ? -28.488 -15.944 46.290 1.00 48.88 647 SER A N 1
ATOM 4856 C CA . SER A 1 647 ? -28.295 -14.734 47.081 1.00 48.88 647 SER A CA 1
ATOM 4857 C C . SER A 1 647 ? -26.804 -14.483 47.255 1.00 48.88 647 SER A C 1
ATOM 4859 O O . SER A 1 647 ? -26.165 -15.245 47.979 1.00 48.88 647 SER A O 1
ATOM 4861 N N . ASP A 1 648 ? -26.280 -13.395 46.688 1.00 64.50 648 ASP A N 1
ATOM 4862 C CA . ASP A 1 648 ? -24.944 -12.902 47.023 1.00 64.50 648 ASP A CA 1
ATOM 4863 C C . ASP A 1 648 ? -24.815 -12.792 48.559 1.00 64.50 648 ASP A C 1
ATOM 4865 O O . ASP A 1 648 ? -25.485 -11.961 49.195 1.00 64.50 648 ASP A O 1
ATOM 4869 N N . PRO A 1 649 ? -23.996 -13.647 49.199 1.00 65.31 649 PRO A N 1
ATOM 4870 C CA . PRO A 1 649 ? -23.937 -13.725 50.649 1.00 65.31 649 PRO A CA 1
ATOM 4871 C C . PRO A 1 649 ? -23.302 -12.475 51.265 1.00 65.31 649 PRO A C 1
ATOM 4873 O O . PRO A 1 649 ? -23.520 -12.239 52.459 1.00 65.31 649 PRO A O 1
ATOM 4876 N N . CYS A 1 650 ? -22.597 -11.652 50.479 1.00 70.44 650 CYS A N 1
ATOM 4877 C CA . CYS A 1 650 ? -21.892 -10.450 50.920 1.00 70.44 650 CYS A CA 1
ATOM 4878 C C . CYS A 1 650 ? -22.613 -9.135 50.589 1.00 70.44 650 CYS A C 1
ATOM 4880 O O . CYS A 1 650 ? -22.347 -8.133 51.257 1.00 70.44 650 CYS A O 1
ATOM 4882 N N . ALA A 1 651 ? -23.576 -9.124 49.663 1.00 74.56 651 ALA A N 1
ATOM 4883 C CA . ALA A 1 651 ? -24.417 -7.950 49.427 1.00 74.56 651 ALA A CA 1
ATOM 4884 C C . ALA A 1 651 ? -25.279 -7.635 50.658 1.00 74.56 651 ALA A C 1
ATOM 4886 O O . ALA A 1 651 ? -26.003 -8.498 51.168 1.00 74.56 651 ALA A O 1
ATOM 4887 N N . ALA A 1 652 ? -25.227 -6.388 51.133 1.00 81.88 652 ALA A N 1
ATOM 4888 C CA . ALA A 1 652 ? -26.145 -5.920 52.162 1.00 81.88 652 ALA A CA 1
ATOM 4889 C C . ALA A 1 652 ? -27.408 -5.328 51.524 1.00 81.88 652 ALA A C 1
ATOM 4891 O O . ALA A 1 652 ? -27.350 -4.483 50.633 1.00 81.88 652 ALA A O 1
ATOM 4892 N N . ALA A 1 653 ? -28.578 -5.739 52.006 1.00 82.50 653 ALA A N 1
ATOM 4893 C CA . ALA A 1 653 ? -29.856 -5.263 51.500 1.00 82.50 653 ALA A CA 1
ATOM 4894 C C . ALA A 1 653 ? -30.016 -3.742 51.699 1.00 82.50 653 ALA A C 1
ATOM 4896 O O . ALA A 1 653 ? -29.952 -3.223 52.818 1.00 82.50 653 ALA A O 1
ATOM 4897 N N . PHE A 1 654 ? -30.317 -3.023 50.615 1.00 88.38 654 PHE A N 1
ATOM 4898 C CA . PHE A 1 654 ? -30.639 -1.595 50.621 1.00 88.38 654 PHE A CA 1
ATOM 4899 C C . PHE A 1 654 ? -31.784 -1.278 49.649 1.00 88.38 654 PHE A C 1
ATOM 4901 O O . PHE A 1 654 ? -32.149 -2.068 48.783 1.00 88.38 654 PHE A O 1
ATOM 4908 N N . SER A 1 655 ? -32.382 -0.098 49.788 1.00 85.12 655 SER A N 1
ATOM 4909 C CA . SER A 1 655 ? -33.417 0.400 48.875 1.00 85.12 655 SER A CA 1
ATOM 4910 C C . SER A 1 655 ? -33.138 1.842 48.476 1.00 85.12 655 SER A C 1
ATOM 4912 O O . SER A 1 655 ? -32.787 2.645 49.342 1.00 85.12 655 SER A O 1
ATOM 4914 N N . LEU A 1 656 ? -33.366 2.199 47.208 1.00 82.88 656 LEU A N 1
ATOM 4915 C CA . LEU A 1 656 ? -33.369 3.602 46.790 1.00 82.88 656 LEU A CA 1
ATOM 4916 C C . LEU A 1 656 ? -34.760 4.220 46.965 1.00 82.88 656 LEU A C 1
ATOM 4918 O O . LEU A 1 656 ? -35.746 3.717 46.427 1.00 82.88 656 LEU A O 1
ATOM 4922 N N . SER A 1 657 ? -34.841 5.334 47.691 1.00 71.25 657 SER A N 1
ATOM 4923 C CA . SER A 1 657 ? -36.072 6.111 47.878 1.00 71.25 657 SER A CA 1
ATOM 4924 C C . SER A 1 657 ? -35.780 7.591 47.656 1.00 71.25 657 SER A C 1
ATOM 4926 O O . SER A 1 657 ? -34.961 8.173 48.361 1.00 71.25 657 SER A O 1
ATOM 4928 N N . ASN A 1 658 ? -36.432 8.209 46.663 1.00 66.38 658 ASN A N 1
ATOM 4929 C CA . ASN A 1 658 ? -36.259 9.627 46.301 1.00 66.38 658 ASN A CA 1
ATOM 4930 C C . ASN A 1 658 ? -34.791 10.061 46.073 1.00 66.38 658 ASN A C 1
ATOM 4932 O O . ASN A 1 658 ? -34.405 11.162 46.462 1.00 66.38 658 ASN A O 1
ATOM 4936 N N . GLY A 1 659 ? -33.969 9.200 45.460 1.00 69.06 659 GLY A N 1
ATOM 4937 C CA . GLY A 1 659 ? -32.552 9.489 45.199 1.00 69.06 659 GLY A CA 1
ATOM 4938 C C . GLY A 1 659 ? -31.640 9.371 46.426 1.00 69.06 659 GLY A C 1
ATOM 4939 O O . GLY A 1 659 ? -30.540 9.914 46.405 1.00 69.06 659 GLY A O 1
ATOM 4940 N N . ASN A 1 660 ? -32.094 8.686 47.483 1.00 78.75 660 ASN A N 1
ATOM 4941 C CA . ASN A 1 660 ? -31.313 8.362 48.679 1.00 78.75 660 ASN A CA 1
ATOM 4942 C C . ASN A 1 660 ? -31.205 6.848 48.867 1.00 78.75 660 ASN A C 1
ATOM 4944 O O . ASN A 1 660 ? -32.136 6.115 48.530 1.00 78.75 660 ASN A O 1
ATOM 4948 N N . ILE A 1 661 ? -30.105 6.400 49.470 1.00 88.38 661 ILE A N 1
ATOM 4949 C CA . ILE A 1 661 ? -29.857 4.996 49.812 1.00 88.38 661 ILE A CA 1
ATOM 4950 C C . ILE A 1 661 ? -30.339 4.759 51.247 1.00 88.38 661 ILE A C 1
ATOM 4952 O O . ILE A 1 661 ? -29.884 5.429 52.175 1.00 88.38 661 ILE A O 1
ATOM 4956 N N . VAL A 1 662 ? -31.252 3.811 51.446 1.00 89.31 662 VAL A N 1
ATOM 4957 C CA . VAL A 1 662 ? -31.731 3.389 52.772 1.00 89.31 662 VAL A CA 1
ATOM 4958 C C . VAL A 1 662 ? -31.279 1.957 53.024 1.00 89.31 662 VAL A C 1
ATOM 4960 O O . VAL A 1 662 ? -31.715 1.048 52.316 1.00 89.31 662 VAL A O 1
ATOM 4963 N N . LEU A 1 663 ? -30.428 1.759 54.030 1.00 89.12 663 LEU A N 1
ATOM 4964 C CA . LEU A 1 663 ? -29.942 0.435 54.417 1.00 89.12 663 LEU A CA 1
ATOM 4965 C C . LEU A 1 663 ? -31.063 -0.363 55.092 1.00 89.12 663 LEU A C 1
ATOM 4967 O O . LEU A 1 663 ? -31.725 0.142 56.000 1.00 89.12 663 LEU A O 1
ATOM 4971 N N . GLN A 1 664 ? -31.283 -1.604 54.665 1.00 87.50 664 GLN A N 1
ATOM 4972 C CA . GLN A 1 664 ? -32.261 -2.522 55.264 1.00 87.50 664 GLN A CA 1
ATOM 4973 C C . GLN A 1 664 ? -31.612 -3.446 56.303 1.00 87.50 664 GLN A C 1
ATOM 4975 O O . GLN A 1 664 ? -32.292 -3.928 57.208 1.00 87.50 664 GLN A O 1
ATOM 4980 N N . GLU A 1 665 ? -30.291 -3.609 56.267 1.00 86.25 665 GLU A N 1
ATOM 4981 C CA . GLU A 1 665 ? -29.507 -4.324 57.278 1.00 86.25 665 GLU A CA 1
ATOM 4982 C C . GLU A 1 665 ? -28.224 -3.566 57.668 1.00 86.25 665 GLU A C 1
ATOM 4984 O O . GLU A 1 665 ? -27.994 -2.450 57.206 1.00 86.25 665 GLU A O 1
ATOM 4989 N N . LEU A 1 666 ? -27.456 -4.108 58.619 1.00 86.00 666 LEU A N 1
ATOM 4990 C CA . LEU A 1 666 ? -26.159 -3.552 59.029 1.00 86.00 666 LEU A CA 1
ATOM 4991 C C . LEU A 1 666 ? -25.168 -3.721 57.865 1.00 86.00 666 LEU A C 1
ATOM 4993 O O . LEU A 1 666 ? -25.094 -4.825 57.332 1.00 86.00 666 LEU A O 1
ATOM 4997 N N . ALA A 1 667 ? -24.427 -2.674 57.493 1.00 89.50 667 ALA A N 1
ATOM 4998 C CA . ALA A 1 667 ? -23.540 -2.708 56.326 1.00 89.50 667 ALA A CA 1
ATOM 4999 C C . ALA A 1 667 ? -22.283 -1.841 56.493 1.00 89.50 667 ALA A C 1
ATOM 5001 O O . ALA A 1 667 ? -22.323 -0.803 57.159 1.00 89.50 667 ALA A O 1
ATOM 5002 N N . ASP A 1 668 ? -21.200 -2.230 55.827 1.00 89.75 668 ASP A N 1
ATOM 5003 C CA . ASP A 1 668 ? -20.058 -1.367 55.539 1.00 89.75 668 ASP A CA 1
ATOM 5004 C C . ASP A 1 668 ? -20.352 -0.593 54.242 1.00 89.75 668 ASP A C 1
ATOM 5006 O O . ASP A 1 668 ? -20.759 -1.169 53.233 1.00 89.75 668 ASP A O 1
ATOM 5010 N N . VAL A 1 669 ? -20.199 0.736 54.278 1.00 91.94 669 VAL A N 1
ATOM 5011 C CA . VAL A 1 669 ? -20.471 1.613 53.126 1.00 91.94 669 VAL A CA 1
ATOM 5012 C C . VAL A 1 669 ? -19.166 2.212 52.627 1.00 91.94 669 VAL A C 1
ATOM 5014 O O . VAL A 1 669 ? -18.585 3.081 53.286 1.00 91.94 669 VAL A O 1
ATOM 5017 N N . THR A 1 670 ? -18.719 1.774 51.456 1.00 92.12 670 THR A N 1
ATOM 5018 C CA . THR A 1 670 ? -17.449 2.189 50.851 1.00 92.12 670 THR A CA 1
ATOM 5019 C C . THR A 1 670 ? -17.693 3.177 49.718 1.00 92.12 670 THR A C 1
ATOM 5021 O O . THR A 1 670 ? -18.404 2.881 48.768 1.00 92.12 670 THR A O 1
ATOM 5024 N N . PHE A 1 671 ? -17.090 4.362 49.807 1.00 93.56 671 PHE A N 1
ATOM 5025 C CA . PHE A 1 671 ? -17.130 5.395 48.771 1.00 93.56 671 PHE A CA 1
ATOM 5026 C C . PHE A 1 671 ? -15.830 5.349 47.969 1.00 93.56 671 PHE A C 1
ATOM 5028 O O . PHE A 1 671 ? -14.783 5.678 48.528 1.00 93.56 671 PHE A O 1
ATOM 5035 N N . LYS A 1 672 ? -15.905 4.981 46.688 1.00 92.31 672 LYS A N 1
ATOM 5036 C CA . LYS A 1 672 ? -14.796 4.988 45.725 1.00 92.31 672 LYS A CA 1
ATOM 5037 C C . LYS A 1 672 ? -15.018 6.109 44.710 1.00 92.31 672 LYS A C 1
ATOM 5039 O O . LYS A 1 672 ? -16.006 6.100 43.980 1.00 92.31 672 LYS A O 1
ATOM 5044 N N . VAL A 1 673 ? -14.138 7.104 44.680 1.00 91.88 673 VAL A N 1
ATOM 5045 C CA . VAL A 1 673 ? -14.195 8.173 43.672 1.00 91.88 673 VAL A CA 1
ATOM 5046 C C . VAL A 1 673 ? -13.599 7.636 42.376 1.00 91.88 673 VAL A C 1
ATOM 5048 O O . VAL A 1 673 ? -12.435 7.251 42.355 1.00 91.88 673 VAL A O 1
ATOM 5051 N N . LEU A 1 674 ? -14.386 7.601 41.302 1.00 89.56 674 LEU A N 1
ATOM 5052 C CA . LEU A 1 674 ? -13.903 7.172 39.985 1.00 89.56 674 LEU A CA 1
ATOM 5053 C C . LEU A 1 674 ? -13.175 8.315 39.271 1.00 89.56 674 LEU A C 1
ATOM 5055 O O . LEU A 1 674 ? -12.157 8.105 38.623 1.00 89.56 674 LEU A O 1
ATOM 5059 N N . GLY A 1 675 ? -13.660 9.543 39.454 1.00 86.75 675 GLY A N 1
ATOM 5060 C CA . GLY A 1 675 ? -13.006 10.747 38.956 1.00 86.75 675 GLY A CA 1
ATOM 5061 C C . GLY A 1 675 ? -13.819 12.008 39.226 1.00 86.75 675 GLY A C 1
ATOM 5062 O O . GLY A 1 675 ? -14.995 11.957 39.608 1.00 86.75 675 GLY A O 1
ATOM 5063 N N . SER A 1 676 ? -13.189 13.162 39.025 1.00 86.50 676 SER A N 1
ATOM 5064 C CA . SER A 1 676 ? -13.851 14.466 38.997 1.00 86.50 676 SER A CA 1
ATOM 5065 C C . SER A 1 676 ? -13.319 15.271 37.810 1.00 86.50 676 SER A C 1
ATOM 5067 O O . SER A 1 676 ? -12.130 15.240 37.506 1.00 86.50 676 SER A O 1
ATOM 5069 N N . SER A 1 677 ? -14.196 15.942 37.063 1.00 82.38 677 SER A N 1
ATOM 5070 C CA . SER A 1 677 ? -13.785 16.768 35.926 1.00 82.38 677 SER A CA 1
ATOM 5071 C C . SER A 1 677 ? -14.670 17.999 35.823 1.00 82.38 677 SER A C 1
ATOM 5073 O O . SER A 1 677 ? -15.656 18.007 35.100 1.00 82.38 677 SER A O 1
ATOM 5075 N N . SER A 1 678 ? -14.307 19.059 36.551 1.00 77.69 678 SER A N 1
ATOM 5076 C CA . SER A 1 678 ? -15.089 20.297 36.595 1.00 77.69 678 SER A CA 1
ATOM 5077 C C . SER A 1 678 ? -14.227 21.520 36.323 1.00 77.69 678 SER A C 1
ATOM 5079 O O . SER A 1 678 ? -13.178 21.694 36.937 1.00 77.69 678 SER A O 1
ATOM 5081 N N . HIS A 1 679 ? -14.665 22.408 35.426 1.00 73.94 679 HIS A N 1
ATOM 5082 C CA . HIS A 1 679 ? -13.912 23.608 35.038 1.00 73.94 679 HIS A CA 1
ATOM 5083 C C . HIS A 1 679 ? -14.750 24.879 35.173 1.00 73.94 679 HIS A C 1
ATOM 5085 O O . HIS A 1 679 ? -15.948 24.908 34.881 1.00 73.94 679 HIS A O 1
ATOM 5091 N N . TYR A 1 680 ? -14.115 25.992 35.555 1.00 67.06 680 TYR A N 1
ATOM 5092 C CA . TYR A 1 680 ? -14.788 27.294 35.602 1.00 67.06 680 TYR A CA 1
ATOM 5093 C C . TYR A 1 680 ? -15.000 27.884 34.189 1.00 67.06 680 TYR A C 1
ATOM 5095 O O . TYR A 1 680 ? -14.296 28.791 33.745 1.00 67.06 680 TYR A O 1
ATOM 5103 N N . GLY A 1 681 ? -16.002 27.384 33.463 1.00 60.31 681 GLY A N 1
ATOM 5104 C CA . GLY A 1 681 ? -16.255 27.729 32.059 1.00 60.31 681 GLY A CA 1
ATOM 5105 C C . GLY A 1 681 ? -15.334 26.984 31.082 1.00 60.31 681 GLY A C 1
ATOM 5106 O O . GLY A 1 681 ? -14.392 26.311 31.480 1.00 60.31 681 GLY A O 1
ATOM 5107 N N . ARG A 1 682 ? -15.581 27.129 29.771 1.00 53.16 682 ARG A N 1
ATOM 5108 C CA . ARG A 1 682 ? -15.031 26.262 28.697 1.00 53.16 682 ARG A CA 1
ATOM 5109 C C . ARG A 1 682 ? -13.493 26.237 28.548 1.00 53.16 682 ARG A C 1
ATOM 5111 O O . ARG A 1 682 ? -12.978 25.432 27.786 1.00 53.16 682 ARG A O 1
ATOM 5118 N N . ARG A 1 683 ? -12.770 27.151 29.205 1.00 56.94 683 ARG A N 1
ATOM 5119 C CA . ARG A 1 683 ? -11.291 27.240 29.251 1.00 56.94 683 ARG A CA 1
ATOM 5120 C C . ARG A 1 683 ? -10.792 27.718 30.625 1.00 56.94 683 ARG A C 1
ATOM 5122 O O . ARG A 1 683 ? -9.776 28.403 30.720 1.00 56.94 683 ARG A O 1
ATOM 5129 N N . GLY A 1 684 ? -11.590 27.499 31.666 1.00 53.78 684 GLY A N 1
ATOM 5130 C CA . GLY A 1 684 ? -11.269 27.958 33.011 1.00 53.78 684 GLY A CA 1
ATOM 5131 C C . GLY A 1 684 ? -10.389 26.986 33.787 1.00 53.78 684 GLY A C 1
ATOM 5132 O O . GLY A 1 684 ? -10.191 25.861 33.349 1.00 53.78 684 GLY A O 1
ATOM 5133 N N . PRO A 1 685 ? -9.888 27.415 34.953 1.00 62.47 685 PRO A N 1
ATOM 5134 C CA . PRO A 1 685 ? -9.198 26.537 35.888 1.00 62.47 685 PRO A CA 1
ATOM 5135 C C . PRO A 1 685 ? -10.135 25.448 36.418 1.00 62.47 685 PRO A C 1
ATOM 5137 O O . PRO A 1 685 ? -11.352 25.655 36.516 1.00 62.47 685 PRO A O 1
ATOM 5140 N N . GLU A 1 686 ? -9.540 24.319 36.785 1.00 73.81 686 GLU A N 1
ATOM 5141 C CA . GLU A 1 686 ? -10.226 23.191 37.403 1.00 73.81 686 GLU A CA 1
ATOM 5142 C C . GLU A 1 686 ? -10.813 23.577 38.771 1.00 73.81 686 GLU A C 1
ATOM 5144 O O . GLU A 1 686 ? -10.224 24.338 39.553 1.00 73.81 686 GLU A O 1
ATOM 5149 N N . ILE A 1 687 ? -12.024 23.099 39.040 1.00 80.44 687 ILE A N 1
ATOM 5150 C CA . ILE A 1 687 ? -12.764 23.346 40.271 1.00 80.44 687 ILE A CA 1
ATOM 5151 C C . ILE A 1 687 ? -12.472 22.197 41.222 1.00 80.44 687 ILE A C 1
ATOM 5153 O O . ILE A 1 687 ? -12.795 21.051 40.945 1.00 80.44 687 ILE A O 1
ATOM 5157 N N . GLN A 1 688 ? -11.926 22.526 42.387 1.00 82.62 688 GLN A N 1
ATOM 5158 C CA . GLN A 1 688 ? -11.624 21.535 43.407 1.00 82.62 688 GLN A CA 1
ATOM 5159 C C . GLN A 1 688 ? -12.913 20.979 44.017 1.00 82.62 688 GLN A C 1
ATOM 5161 O O . GLN A 1 688 ? -13.758 21.747 44.498 1.00 82.62 688 GLN A O 1
ATOM 5166 N N . VAL A 1 689 ? -13.058 19.655 44.012 1.00 88.75 689 VAL A N 1
ATOM 5167 C CA . VAL A 1 689 ? -14.257 18.955 44.480 1.00 88.75 689 VAL A CA 1
ATOM 5168 C C . VAL A 1 689 ? -13.984 18.270 45.811 1.00 88.75 689 VAL A C 1
ATOM 5170 O O . VAL A 1 689 ? -13.040 17.507 45.935 1.00 88.75 689 VAL A O 1
ATOM 5173 N N . SER A 1 690 ? -14.840 18.490 46.811 1.00 89.38 690 SER A N 1
ATOM 5174 C CA . SER A 1 690 ? -14.770 17.784 48.097 1.00 89.38 690 SER A CA 1
ATOM 5175 C C . SER A 1 690 ? -16.084 17.079 48.423 1.00 89.38 690 SER A C 1
ATOM 5177 O O . SER A 1 690 ? -17.157 17.652 48.193 1.00 89.38 690 SER A O 1
ATOM 5179 N N . LEU A 1 691 ? -16.008 15.905 49.056 1.00 92.25 691 LEU A N 1
ATOM 5180 C CA . LEU A 1 691 ? -17.180 15.107 49.418 1.00 92.25 691 LEU A CA 1
ATOM 5181 C C . LEU A 1 691 ? -17.486 15.065 50.915 1.00 92.25 691 LEU A C 1
ATOM 5183 O O . LEU A 1 691 ? -16.611 15.083 51.784 1.00 92.25 691 LEU A O 1
ATOM 5187 N N . GLN A 1 692 ? -18.778 14.970 51.216 1.00 92.50 692 GLN A N 1
ATOM 5188 C CA . GLN A 1 692 ? -19.298 14.702 52.550 1.00 92.50 692 GLN A CA 1
ATOM 5189 C C . GLN A 1 692 ? -20.388 13.640 52.474 1.00 92.50 692 GLN A C 1
ATOM 5191 O O . GLN A 1 692 ? -21.224 13.680 51.573 1.00 92.50 692 GLN A O 1
ATOM 5196 N N . ALA A 1 693 ? -20.430 12.762 53.468 1.00 92.31 693 ALA A N 1
ATOM 5197 C CA . ALA A 1 693 ? -21.488 11.778 53.632 1.00 92.31 693 ALA A CA 1
ATOM 5198 C C . ALA A 1 693 ? -22.247 12.004 54.944 1.00 92.31 693 ALA A C 1
ATOM 5200 O O . ALA A 1 693 ? -21.741 12.591 55.905 1.00 92.31 693 ALA A O 1
ATOM 5201 N N . SER A 1 694 ? -23.487 11.544 54.991 1.00 90.75 694 SER A N 1
ATOM 5202 C CA . SER A 1 694 ? -24.329 11.525 56.179 1.00 90.75 694 SER A CA 1
ATOM 5203 C C . SER A 1 694 ? -25.040 10.185 56.239 1.00 90.75 694 SER A C 1
ATOM 5205 O O . SER A 1 694 ? -25.618 9.779 55.245 1.00 90.75 694 SER A O 1
ATOM 5207 N N . VAL A 1 695 ? -25.023 9.518 57.393 1.00 90.19 695 VAL A N 1
ATOM 5208 C CA . VAL A 1 695 ? -25.690 8.215 57.603 1.00 90.19 695 VAL A CA 1
ATOM 5209 C C . VAL A 1 695 ? -27.044 8.338 58.318 1.00 90.19 695 VAL A C 1
ATOM 5211 O O . VAL A 1 695 ? -27.629 7.350 58.760 1.00 90.19 695 VAL A O 1
ATOM 5214 N N . ASN A 1 696 ? -27.524 9.570 58.512 1.00 85.56 696 ASN A N 1
ATOM 5215 C CA . ASN A 1 696 ? -28.752 9.890 59.242 1.00 85.56 696 ASN A CA 1
ATOM 5216 C C . ASN A 1 696 ? -29.634 10.898 58.492 1.00 85.56 696 ASN A C 1
ATOM 5218 O O . ASN A 1 696 ? -30.179 11.824 59.103 1.00 85.56 696 ASN A O 1
ATOM 5222 N N . GLY A 1 697 ? -29.738 10.745 57.169 1.00 79.56 697 GLY A N 1
ATOM 5223 C CA . GLY A 1 697 ? -30.638 11.548 56.335 1.00 79.56 697 GLY A CA 1
ATOM 5224 C C . GLY A 1 697 ? -30.279 13.036 56.306 1.00 79.56 697 GLY A C 1
ATOM 5225 O O . GLY A 1 697 ? -31.154 13.901 56.269 1.00 79.56 697 GLY A O 1
ATOM 5226 N N . GLY A 1 698 ? -28.987 13.363 56.420 1.00 81.06 698 GLY A N 1
ATOM 5227 C CA . GLY A 1 698 ? -28.481 14.735 56.355 1.00 81.06 698 GLY A CA 1
ATOM 5228 C C . GLY A 1 698 ? -28.496 15.512 57.678 1.00 81.06 698 GLY A C 1
ATOM 5229 O O . GLY A 1 698 ? -28.160 16.703 57.670 1.00 81.06 698 GLY A O 1
ATOM 5230 N N . ALA A 1 699 ? -28.845 14.889 58.813 1.00 82.56 699 ALA A N 1
ATOM 5231 C CA . ALA A 1 699 ? -28.859 15.558 60.120 1.00 82.56 699 ALA A CA 1
ATOM 5232 C C . ALA A 1 699 ? -27.444 15.884 60.640 1.00 82.56 699 ALA A C 1
ATOM 5234 O O . ALA A 1 699 ? -27.228 16.945 61.233 1.00 82.56 699 ALA A O 1
ATOM 5235 N N . THR A 1 700 ? -26.465 15.015 60.382 1.00 87.12 700 THR A N 1
ATOM 5236 C CA . THR A 1 700 ? -25.036 15.263 60.637 1.00 87.12 700 THR A CA 1
ATOM 5237 C C . THR A 1 700 ? -24.196 14.838 59.444 1.00 87.12 700 THR A C 1
ATOM 5239 O O . THR A 1 700 ? -24.437 13.779 58.874 1.00 87.12 700 THR A O 1
ATOM 5242 N N . TRP A 1 701 ? -23.189 15.642 59.102 1.00 89.31 701 TRP A N 1
ATOM 5243 C CA . TRP A 1 701 ? -22.314 15.418 57.950 1.00 89.31 701 TRP A CA 1
ATOM 5244 C C . TRP A 1 701 ? -20.892 15.112 58.406 1.00 89.31 701 TRP A C 1
ATOM 5246 O O . TRP A 1 701 ? -20.337 15.838 59.233 1.00 89.31 701 TRP A O 1
ATOM 5256 N N . GLN A 1 702 ? -20.313 14.065 57.836 1.00 89.62 702 GLN A N 1
ATOM 5257 C CA . GLN A 1 702 ? -18.918 13.684 57.977 1.00 89.62 702 GLN A CA 1
ATOM 5258 C C . GLN A 1 702 ? -18.191 14.006 56.671 1.00 89.62 702 GLN A C 1
ATOM 5260 O O . GLN A 1 702 ? -18.662 13.659 55.589 1.00 89.62 702 GLN A O 1
ATOM 5265 N N . SER A 1 703 ? -17.049 14.689 56.762 1.00 88.56 703 SER A N 1
ATOM 5266 C CA . SER A 1 703 ? -16.182 14.881 55.599 1.00 88.56 703 SER A CA 1
ATOM 5267 C C . SER A 1 703 ? -15.562 13.550 55.195 1.00 88.56 703 SER A C 1
ATOM 5269 O O . SER A 1 703 ? -15.003 12.852 56.045 1.00 88.56 703 SER A O 1
ATOM 5271 N N . LEU A 1 704 ? -15.632 13.237 53.904 1.00 88.62 704 LEU A N 1
ATOM 5272 C CA . LEU A 1 704 ? -14.852 12.157 53.320 1.00 88.62 704 LEU A CA 1
ATOM 5273 C C . LEU A 1 704 ? -13.452 12.678 52.959 1.00 88.62 704 LEU A C 1
ATOM 5275 O O . LEU A 1 704 ? -13.227 13.888 52.859 1.00 88.62 704 LEU A O 1
ATOM 5279 N N . PHE A 1 705 ? -12.491 11.767 52.859 1.00 89.12 705 PHE A N 1
ATOM 5280 C CA . PHE A 1 705 ? -11.105 11.981 52.442 1.00 89.12 705 PHE A CA 1
ATOM 5281 C C . PHE A 1 705 ? -10.392 13.099 53.216 1.00 89.12 705 PHE A C 1
ATOM 5283 O O . PHE A 1 705 ? -9.585 13.851 52.679 1.00 89.12 705 PHE A O 1
ATOM 5290 N N . ASN A 1 706 ? -10.701 13.245 54.511 1.00 80.56 706 ASN A N 1
ATOM 5291 C CA . ASN A 1 706 ? -10.196 14.325 55.371 1.00 80.56 706 ASN A CA 1
ATOM 5292 C C . ASN A 1 706 ? -10.487 15.745 54.842 1.00 80.56 706 ASN A C 1
ATOM 5294 O O . ASN A 1 706 ? -9.729 16.674 55.130 1.00 80.56 706 ASN A O 1
ATOM 5298 N N . ASN A 1 707 ? -11.587 15.928 54.099 1.00 77.19 707 ASN A N 1
ATOM 5299 C CA . ASN A 1 707 ? -11.954 17.193 53.455 1.00 77.19 707 ASN A CA 1
ATOM 5300 C C . ASN A 1 707 ? -10.887 17.687 52.454 1.00 77.19 707 ASN A C 1
ATOM 5302 O O . ASN A 1 707 ? -10.707 18.898 52.300 1.00 77.19 707 ASN A O 1
ATOM 5306 N N . ARG A 1 708 ? -10.152 16.758 51.834 1.00 77.44 708 ARG A N 1
ATOM 5307 C CA . ARG A 1 708 ? -9.272 17.041 50.698 1.00 77.44 708 ARG A CA 1
ATOM 5308 C C . ARG A 1 708 ? -10.083 17.076 49.407 1.00 77.44 708 ARG A C 1
ATOM 5310 O O . ARG A 1 708 ? -11.234 16.634 49.380 1.00 77.44 708 ARG A O 1
ATOM 5317 N N . ASP A 1 709 ? -9.463 17.646 48.389 1.00 81.56 709 ASP A N 1
ATOM 5318 C CA . ASP A 1 709 ? -9.994 17.638 47.036 1.00 81.56 709 ASP A CA 1
ATOM 5319 C C . ASP A 1 709 ? -9.817 16.234 46.451 1.00 81.56 709 ASP A C 1
ATOM 5321 O O . ASP A 1 709 ? -8.811 15.591 46.761 1.00 81.56 709 ASP A O 1
ATOM 5325 N N . VAL A 1 710 ? -10.800 15.767 45.682 1.00 81.56 710 VAL A N 1
ATOM 5326 C CA . VAL A 1 710 ? -10.780 14.438 45.062 1.00 81.56 710 VAL A CA 1
ATOM 5327 C C . VAL A 1 710 ? -10.518 14.534 43.564 1.00 81.56 710 VAL A C 1
ATOM 5329 O O . VAL A 1 710 ? -11.110 15.388 42.898 1.00 81.56 710 VAL A O 1
ATOM 5332 N N . ASP A 1 711 ? -9.657 13.669 43.039 1.00 74.06 711 ASP A N 1
ATOM 5333 C CA . ASP A 1 711 ? -9.310 13.592 41.612 1.00 74.06 711 ASP A CA 1
ATOM 5334 C C . ASP A 1 711 ? -9.506 12.186 41.004 1.00 74.06 711 ASP A C 1
ATOM 5336 O O . ASP A 1 711 ? -9.618 12.078 39.783 1.00 74.06 711 ASP A O 1
ATOM 5340 N N . GLY A 1 712 ? -9.666 11.138 41.825 1.00 78.12 712 GLY A N 1
ATOM 5341 C CA . GLY A 1 712 ? -9.920 9.757 41.402 1.00 78.12 712 GLY A CA 1
ATOM 5342 C C . GLY A 1 712 ? -9.132 8.722 42.220 1.00 78.12 712 GLY A C 1
ATOM 5343 O O . GLY A 1 712 ? -8.075 9.007 42.780 1.00 78.12 712 GLY A O 1
ATOM 5344 N N . ASN A 1 713 ? -9.637 7.486 42.271 1.00 75.69 713 ASN A N 1
ATOM 5345 C CA . ASN A 1 713 ? -9.097 6.334 43.012 1.00 75.69 713 ASN A CA 1
ATOM 5346 C C . ASN A 1 713 ? -9.088 6.452 44.548 1.00 75.69 713 ASN A C 1
ATOM 5348 O O . ASN A 1 713 ? -8.651 5.523 45.236 1.00 75.69 713 ASN A O 1
ATOM 5352 N N . GLU A 1 714 ? -9.609 7.529 45.141 1.00 88.44 714 GLU A N 1
ATOM 5353 C CA . GLU A 1 714 ? -9.753 7.592 46.592 1.00 88.44 714 GLU A CA 1
ATOM 5354 C C . GLU A 1 714 ? -10.889 6.695 47.079 1.00 88.44 714 GLU A C 1
ATOM 5356 O O . GLU A 1 714 ? -12.023 6.772 46.606 1.00 88.44 714 GLU A O 1
ATOM 5361 N N . THR A 1 715 ? -10.594 5.884 48.095 1.00 88.31 715 THR A N 1
ATOM 5362 C CA . THR A 1 715 ? -11.569 4.990 48.721 1.00 88.31 715 THR A CA 1
ATOM 5363 C C . THR A 1 715 ? -11.663 5.260 50.219 1.00 88.31 715 THR A C 1
ATOM 5365 O O . THR A 1 715 ? -10.651 5.419 50.906 1.00 88.31 715 THR A O 1
ATOM 5368 N N . GLN A 1 716 ? -12.884 5.356 50.743 1.00 90.12 716 GLN A N 1
ATOM 5369 C CA . GLN A 1 716 ? -13.127 5.468 52.177 1.00 90.12 716 GLN A CA 1
ATOM 5370 C C . GLN A 1 716 ? -14.358 4.667 52.590 1.00 90.12 716 GLN A C 1
ATOM 5372 O O . GLN A 1 716 ? -15.449 4.892 52.076 1.00 90.12 716 GLN A O 1
ATOM 5377 N N . THR A 1 717 ? -14.192 3.827 53.608 1.00 91.31 717 THR A N 1
ATOM 5378 C CA . THR A 1 717 ? -15.268 3.010 54.178 1.00 91.31 717 THR A CA 1
ATOM 5379 C C . THR A 1 717 ? -15.792 3.601 55.483 1.00 91.31 717 THR A C 1
ATOM 5381 O O . THR A 1 717 ? -15.030 4.025 56.359 1.00 91.31 717 THR A O 1
ATOM 5384 N N . LEU A 1 718 ? -17.115 3.637 55.618 1.00 90.00 718 LEU A N 1
ATOM 5385 C CA . LEU A 1 718 ? -17.817 3.821 56.881 1.00 90.00 718 LEU A CA 1
ATOM 5386 C C . LEU A 1 718 ? -18.255 2.437 57.360 1.00 90.00 718 LEU A C 1
ATOM 5388 O O . LEU A 1 718 ? -19.176 1.861 56.790 1.00 90.00 718 LEU A O 1
ATOM 5392 N N . ALA A 1 719 ? -17.570 1.910 58.371 1.00 87.62 719 ALA A N 1
ATOM 5393 C CA . ALA A 1 719 ? -17.842 0.573 58.885 1.00 87.62 719 ALA A CA 1
ATOM 5394 C C . ALA A 1 719 ? -19.053 0.537 59.835 1.00 87.62 719 ALA A C 1
ATOM 5396 O O . ALA A 1 719 ? -19.337 1.521 60.530 1.00 87.62 719 ALA A O 1
ATOM 5397 N N . ASP A 1 720 ? -19.717 -0.618 59.892 1.00 84.88 720 ASP A N 1
ATOM 5398 C CA . ASP A 1 720 ? -20.804 -0.972 60.809 1.00 84.88 720 ASP A CA 1
ATOM 5399 C C . ASP A 1 720 ? -21.972 0.045 60.816 1.00 84.88 720 ASP A C 1
ATOM 5401 O O . ASP A 1 720 ? -22.488 0.435 61.873 1.00 84.88 720 ASP A O 1
ATOM 5405 N N . VAL A 1 721 ? -22.415 0.504 59.639 1.00 89.44 721 VAL A N 1
ATOM 5406 C CA . VAL A 1 721 ? -23.535 1.449 59.511 1.00 89.44 721 VAL A CA 1
ATOM 5407 C C . VAL A 1 721 ? -24.866 0.732 59.799 1.00 89.44 721 VAL A C 1
ATOM 5409 O O . VAL A 1 721 ? -25.195 -0.240 59.117 1.00 89.44 721 VAL A O 1
ATOM 5412 N N . PRO A 1 722 ? -25.667 1.175 60.793 1.00 86.62 722 PRO A N 1
ATOM 5413 C CA . PRO A 1 722 ? -26.874 0.461 61.214 1.00 86.62 722 PRO A CA 1
ATOM 5414 C C . PRO A 1 722 ? -27.966 0.338 60.141 1.00 86.62 722 PRO A C 1
ATOM 5416 O O . PRO A 1 722 ? -28.212 1.264 59.372 1.00 86.62 722 PRO A O 1
ATOM 5419 N N . SER A 1 723 ? -28.734 -0.754 60.206 1.00 88.50 723 SER A N 1
ATOM 5420 C CA . SER A 1 723 ? -30.010 -0.889 59.488 1.00 88.50 723 SER A CA 1
ATOM 5421 C C . SER A 1 723 ? -30.943 0.300 59.762 1.00 88.50 723 SER A C 1
ATOM 5423 O O . SER A 1 723 ? -31.071 0.766 60.901 1.00 88.50 723 SER A O 1
ATOM 5425 N N . GLY A 1 724 ? -31.612 0.787 58.718 1.00 84.94 724 GLY A N 1
ATOM 5426 C CA . GLY A 1 724 ? -32.477 1.964 58.743 1.00 84.94 724 GLY A CA 1
ATOM 5427 C C . GLY A 1 724 ? -31.737 3.295 58.584 1.00 84.94 724 GLY A C 1
ATOM 5428 O O . GLY A 1 724 ? -32.392 4.340 58.566 1.00 84.94 724 GLY A O 1
ATOM 5429 N N . SER A 1 725 ? -30.404 3.288 58.467 1.00 89.38 725 SER A N 1
ATOM 5430 C CA . SER A 1 725 ? -29.631 4.478 58.109 1.00 89.38 725 SER A CA 1
ATOM 5431 C C . SER A 1 725 ? -29.943 4.939 56.688 1.00 89.38 725 SER A C 1
ATOM 5433 O O . SER A 1 725 ? -30.021 4.146 55.752 1.00 89.38 725 SER A O 1
ATOM 5435 N N . GLU A 1 726 ? -30.089 6.252 56.537 1.00 90.12 726 GLU A N 1
ATOM 5436 C CA . GLU A 1 726 ? -30.286 6.910 55.248 1.00 90.12 726 GLU A CA 1
ATOM 5437 C C . GLU A 1 726 ? -28.978 7.603 54.856 1.00 90.12 726 GLU A C 1
ATOM 5439 O O . GLU A 1 726 ? -28.559 8.562 55.520 1.00 90.12 726 GLU A O 1
ATOM 5444 N N . ILE A 1 727 ? -28.328 7.094 53.806 1.00 90.75 727 ILE A N 1
ATOM 5445 C CA . ILE A 1 727 ? -27.050 7.592 53.303 1.00 90.75 727 ILE A CA 1
ATOM 5446 C C . ILE A 1 727 ? -27.310 8.751 52.345 1.00 90.75 727 ILE A C 1
ATOM 5448 O O . ILE A 1 727 ? -27.946 8.590 51.302 1.00 90.75 727 ILE A O 1
ATOM 5452 N N . HIS A 1 728 ? -26.816 9.932 52.710 1.00 89.94 728 HIS A N 1
ATOM 5453 C CA . HIS A 1 728 ? -26.800 11.111 51.853 1.00 89.94 728 HIS A CA 1
ATOM 5454 C C . HIS A 1 728 ? -25.371 11.486 51.503 1.00 89.94 728 HIS A C 1
ATOM 5456 O O . HIS A 1 728 ? -24.502 11.506 52.374 1.00 89.94 728 HIS A O 1
ATOM 5462 N N . VAL A 1 729 ? -25.152 11.873 50.252 1.00 90.94 729 VAL A N 1
ATOM 5463 C CA . VAL A 1 729 ? -23.857 12.344 49.759 1.00 90.94 729 VAL A CA 1
ATOM 5464 C C . VAL A 1 729 ? -23.993 13.781 49.291 1.00 90.94 729 VAL A C 1
ATOM 5466 O O . VAL A 1 729 ? -25.000 14.182 48.707 1.00 90.94 729 VAL A O 1
ATOM 5469 N N . LYS A 1 730 ? -22.975 14.583 49.579 1.00 90.62 730 LYS A N 1
ATOM 5470 C CA . LYS A 1 730 ? -22.881 15.982 49.185 1.00 90.62 730 LYS A CA 1
ATOM 5471 C C . LYS A 1 730 ? -21.548 16.234 48.519 1.00 90.62 730 LYS A C 1
ATOM 5473 O O . LYS A 1 730 ? -20.501 15.953 49.098 1.00 90.62 730 LYS A O 1
ATOM 5478 N N . VAL A 1 731 ? -21.630 16.841 47.346 1.00 91.94 731 VAL A N 1
ATOM 5479 C CA . VAL A 1 731 ? -20.499 17.240 46.520 1.00 91.94 731 VAL A CA 1
ATOM 5480 C C . VAL A 1 731 ? -20.408 18.763 46.557 1.00 91.94 731 VAL A C 1
ATOM 5482 O O . VAL A 1 731 ? -21.398 19.480 46.366 1.00 91.94 731 VAL A O 1
ATOM 5485 N N . GLU A 1 732 ? -19.228 19.280 46.880 1.00 90.00 732 GLU A N 1
ATOM 5486 C CA . GLU A 1 732 ? -18.956 20.713 46.944 1.00 90.00 732 GLU A CA 1
ATOM 5487 C C . GLU A 1 732 ? -17.787 21.075 46.029 1.00 90.00 732 GLU A C 1
ATOM 5489 O O . GLU A 1 732 ? -16.662 20.668 46.294 1.00 90.00 732 GLU A O 1
ATOM 5494 N N . GLY A 1 733 ? -18.053 21.901 45.015 1.00 87.69 733 GLY A N 1
ATOM 5495 C CA . GLY A 1 733 ? -17.027 22.519 44.177 1.00 87.69 733 GLY A CA 1
ATOM 5496 C C . GLY A 1 733 ? -16.594 23.866 44.739 1.00 87.69 733 GLY A C 1
ATOM 5497 O O . GLY A 1 733 ? -17.443 24.725 45.026 1.00 87.69 733 GLY A O 1
ATOM 5498 N N . ARG A 1 734 ? -15.287 24.082 44.887 1.00 81.19 734 ARG A N 1
ATOM 5499 C CA . ARG A 1 734 ? -14.694 25.336 45.365 1.00 81.19 734 ARG A CA 1
ATOM 5500 C C . ARG A 1 734 ? -13.603 25.815 44.415 1.00 81.19 734 ARG A C 1
ATOM 5502 O O . ARG A 1 734 ? -12.683 25.088 44.081 1.00 81.19 734 ARG A O 1
ATOM 5509 N N . TYR A 1 735 ? -13.665 27.095 44.061 1.00 75.25 735 TYR A N 1
ATOM 5510 C CA . TYR A 1 735 ? -12.550 27.802 43.439 1.00 75.25 735 TYR A CA 1
ATOM 5511 C C . TYR A 1 735 ? -12.418 29.195 44.068 1.00 75.25 735 TYR A C 1
ATOM 5513 O O . TYR A 1 735 ? -13.099 30.161 43.695 1.00 75.25 735 TYR A O 1
ATOM 5521 N N . GLY A 1 736 ? -11.573 29.288 45.100 1.00 69.88 736 GLY A N 1
ATOM 5522 C CA . GLY A 1 736 ? -11.339 30.514 45.864 1.00 69.88 736 GLY A CA 1
ATOM 5523 C C . GLY A 1 736 ? -12.627 31.167 46.392 1.00 69.88 736 GLY A C 1
ATOM 5524 O O . GLY A 1 736 ? -13.494 30.510 46.965 1.00 69.88 736 GLY A O 1
ATOM 5525 N N . TRP A 1 737 ? -12.752 32.487 46.210 1.00 62.97 737 TRP A N 1
ATOM 5526 C CA . TRP A 1 737 ? -13.98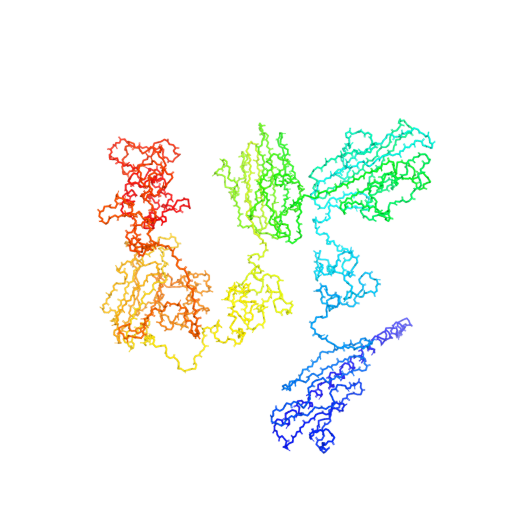3 33.239 46.505 1.00 62.97 737 TRP A CA 1
ATOM 5527 C C . TRP A 1 737 ? -14.948 33.320 45.308 1.00 62.97 737 TRP A C 1
ATOM 5529 O O . TRP A 1 737 ? -16.066 33.809 45.467 1.00 62.97 737 TRP A O 1
ATOM 5539 N N . LEU A 1 738 ? -14.509 32.886 44.122 1.00 58.56 738 LEU A N 1
ATOM 5540 C CA . LEU A 1 738 ? -15.176 33.115 42.836 1.00 58.56 738 LEU A CA 1
ATOM 5541 C C . LEU A 1 738 ? -16.229 32.054 42.510 1.00 58.56 738 LEU A C 1
ATOM 5543 O O . LEU A 1 738 ? -17.230 32.373 41.871 1.00 58.56 738 LEU A O 1
ATOM 5547 N N . PHE A 1 739 ? -16.030 30.817 42.965 1.00 72.81 739 PHE A N 1
ATOM 5548 C CA . PHE A 1 739 ? -16.977 29.731 42.747 1.00 72.81 739 PHE A CA 1
ATOM 5549 C C . PHE A 1 739 ? -17.141 28.891 44.009 1.00 72.81 739 PHE A C 1
ATOM 5551 O O . PHE A 1 739 ? -16.167 28.432 44.609 1.00 72.81 739 PHE A O 1
ATOM 5558 N N . ARG A 1 740 ? -18.397 28.698 44.413 1.00 82.56 740 ARG A N 1
ATOM 5559 C CA . ARG A 1 740 ? -18.772 27.778 45.483 1.00 82.56 740 ARG A CA 1
ATOM 5560 C C . ARG A 1 740 ? -20.171 27.236 45.217 1.00 82.56 740 ARG A C 1
ATOM 5562 O O . ARG A 1 740 ? -21.155 27.925 45.494 1.00 82.56 740 ARG A O 1
ATOM 5569 N N . ARG A 1 741 ? -20.260 26.012 44.703 1.00 85.44 741 ARG A N 1
ATOM 5570 C CA . ARG A 1 741 ? -21.524 25.298 44.456 1.00 85.44 741 ARG A CA 1
ATOM 5571 C C . ARG A 1 741 ? -21.572 24.035 45.305 1.00 85.44 741 ARG A C 1
ATOM 5573 O O . ARG A 1 741 ? -20.545 23.439 45.610 1.00 85.44 741 ARG A O 1
ATOM 5580 N N . ARG A 1 742 ? -22.774 23.687 45.757 1.00 87.44 742 ARG A N 1
ATOM 5581 C CA . ARG A 1 742 ? -23.033 22.510 46.589 1.00 87.44 742 ARG A CA 1
ATOM 5582 C C . ARG A 1 742 ? -24.257 21.797 46.061 1.00 87.44 742 ARG A C 1
ATOM 5584 O O . ARG A 1 742 ? -25.311 22.423 45.958 1.00 87.44 742 ARG A O 1
ATOM 5591 N N . VAL A 1 743 ? -24.103 20.511 45.798 1.00 87.81 743 VAL A N 1
ATOM 559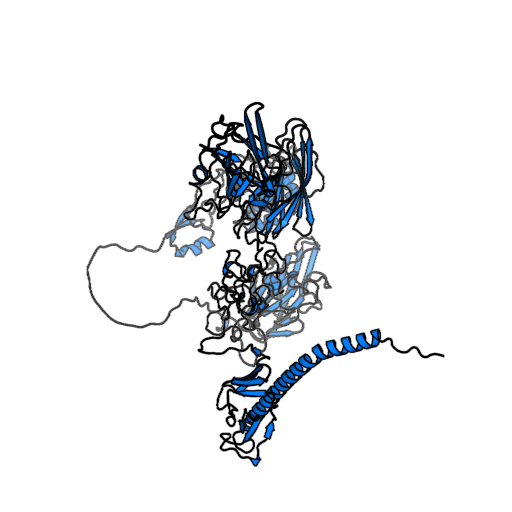2 C CA . VAL A 1 743 ? -25.171 19.605 45.380 1.00 87.81 743 VAL A CA 1
ATOM 5593 C C . VAL A 1 743 ? -25.199 18.429 46.349 1.00 87.81 743 VAL A C 1
ATOM 5595 O O . VAL A 1 743 ? -24.176 18.069 46.929 1.00 87.81 743 VAL A O 1
ATOM 5598 N N . GLN A 1 744 ? -26.382 17.891 46.620 1.00 87.50 744 GLN A N 1
ATOM 5599 C CA . GLN A 1 744 ? -26.549 16.795 47.571 1.00 87.50 744 GLN A CA 1
ATOM 5600 C C . GLN A 1 744 ? -27.691 15.881 47.139 1.00 87.50 744 GLN A C 1
ATOM 5602 O O . GLN A 1 744 ? -28.656 16.357 46.534 1.00 87.50 744 GLN A O 1
ATOM 5607 N N . SER A 1 745 ? -27.595 14.605 47.501 1.00 83.69 745 SER A N 1
ATOM 5608 C CA . SER A 1 745 ? -28.673 13.631 47.327 1.00 83.69 745 SER A CA 1
ATOM 5609 C C . SER A 1 745 ? -29.922 14.037 48.122 1.00 83.69 745 SER A C 1
ATOM 5611 O O . SER A 1 745 ? -29.839 14.750 49.130 1.00 83.69 745 SER A O 1
ATOM 5613 N N . GLY A 1 746 ? -31.101 13.661 47.621 1.00 65.88 746 GLY A N 1
ATOM 5614 C CA . GLY A 1 746 ? -32.390 13.945 48.266 1.00 65.88 746 GLY A CA 1
ATOM 5615 C C . GLY A 1 746 ? -32.838 15.415 48.246 1.00 65.88 746 GLY A C 1
ATOM 5616 O O . GLY A 1 746 ? -33.858 15.759 48.847 1.00 65.88 746 GLY A O 1
ATOM 5617 N N . GLY A 1 747 ? -32.089 16.310 47.589 1.00 62.22 747 GLY A N 1
ATOM 5618 C CA . GLY A 1 747 ? -32.496 17.694 47.334 1.00 62.22 747 GLY A CA 1
ATOM 5619 C C . GLY A 1 747 ? -33.435 17.818 46.128 1.00 62.22 747 GLY A C 1
ATOM 5620 O O . GLY A 1 747 ? -33.485 16.947 45.273 1.00 62.22 747 GLY A O 1
ATOM 5621 N N . ALA A 1 748 ? -34.149 18.942 46.001 1.00 55.72 748 ALA A N 1
ATOM 5622 C CA . ALA A 1 748 ? -35.034 19.221 44.856 1.00 55.72 748 ALA A CA 1
ATOM 5623 C C . ALA A 1 748 ? -34.294 19.518 43.523 1.00 55.72 748 ALA A C 1
ATOM 5625 O O . ALA A 1 748 ? -34.892 20.090 42.616 1.00 55.72 748 ALA A O 1
ATOM 5626 N N . SER A 1 749 ? -32.995 19.215 43.427 1.00 62.59 749 SER A N 1
ATOM 5627 C CA . SER A 1 749 ? -32.117 19.591 42.310 1.00 62.59 749 SER A CA 1
ATOM 5628 C C . SER A 1 749 ? -31.745 18.352 41.500 1.00 62.59 749 SER A C 1
ATOM 5630 O O . SER A 1 749 ? -31.230 17.401 42.075 1.00 62.59 749 SER A O 1
ATOM 5632 N N . GLU A 1 750 ? -31.913 18.385 40.175 1.00 71.44 750 GLU A N 1
ATOM 5633 C CA . GLU A 1 750 ? -31.549 17.289 39.247 1.00 71.44 750 GLU A CA 1
ATOM 5634 C C . GLU A 1 750 ? -30.032 17.160 38.988 1.00 71.44 750 GLU A C 1
ATOM 5636 O O . GLU A 1 750 ? -29.599 16.448 38.084 1.00 71.44 750 GLU A O 1
ATOM 5641 N N . ASN A 1 751 ? -29.226 17.873 39.773 1.00 82.69 751 ASN A N 1
ATOM 5642 C CA . ASN A 1 751 ? -27.776 17.989 39.646 1.00 82.69 751 ASN A CA 1
ATOM 5643 C C . ASN A 1 751 ? -27.006 16.772 40.165 1.00 82.69 751 ASN A C 1
ATOM 5645 O O . ASN A 1 751 ? -25.819 16.663 39.904 1.00 82.69 751 ASN A O 1
ATOM 5649 N N . LEU A 1 752 ? -27.628 15.906 40.963 1.00 88.62 752 LEU A N 1
ATOM 5650 C CA . LEU A 1 752 ? -26.984 14.712 41.504 1.00 88.62 752 LEU A CA 1
ATOM 5651 C C . LEU A 1 752 ? -27.951 13.545 41.371 1.00 88.62 752 LEU A C 1
ATOM 5653 O O . LEU A 1 752 ? -29.113 13.660 41.770 1.00 88.62 752 LEU A O 1
ATOM 5657 N N . ARG A 1 753 ? -27.474 12.438 40.806 1.00 87.56 753 ARG A N 1
ATOM 5658 C CA . ARG A 1 753 ? -28.256 11.217 40.601 1.00 87.56 753 ARG A CA 1
ATOM 5659 C C . ARG A 1 753 ? -27.520 10.026 41.194 1.00 87.56 753 ARG A C 1
ATOM 5661 O O . ARG A 1 753 ? -26.298 9.976 41.142 1.00 87.56 753 ARG A O 1
ATOM 5668 N N . ILE A 1 754 ? -28.287 9.106 41.769 1.00 89.50 754 ILE A N 1
ATOM 5669 C CA . ILE A 1 754 ? -27.810 7.804 42.236 1.00 89.50 754 ILE A CA 1
ATOM 5670 C C . ILE A 1 754 ? -28.532 6.765 41.386 1.00 89.50 754 ILE A C 1
ATOM 5672 O O . ILE A 1 754 ? -29.765 6.756 41.374 1.00 89.50 754 ILE A O 1
ATOM 5676 N N . LEU A 1 755 ? -27.761 5.960 40.670 1.00 88.69 755 LEU A N 1
ATOM 5677 C CA . LEU A 1 755 ? -28.198 5.000 39.665 1.00 88.69 755 LEU A CA 1
ATOM 5678 C C . LEU A 1 755 ? -27.750 3.593 40.090 1.00 88.69 755 LEU A C 1
ATOM 5680 O O . LEU A 1 755 ? -26.670 3.424 40.658 1.00 88.69 755 LEU A O 1
ATOM 5684 N N . ARG A 1 756 ? -28.595 2.593 39.861 1.00 87.12 756 ARG A N 1
ATOM 5685 C CA . ARG A 1 756 ? -28.295 1.161 40.022 1.00 87.12 756 ARG A CA 1
ATOM 5686 C C . ARG A 1 756 ? -27.933 0.527 38.678 1.00 87.12 756 ARG A C 1
ATOM 5688 O O . ARG A 1 756 ? -28.179 1.136 37.640 1.00 87.12 756 ARG A O 1
ATOM 5695 N N . ARG A 1 757 ? -27.397 -0.701 38.712 1.00 80.94 757 ARG A N 1
ATOM 5696 C CA . ARG A 1 757 ? -27.271 -1.570 37.526 1.00 80.94 757 ARG A CA 1
ATOM 5697 C C . ARG A 1 757 ? -28.586 -1.555 36.739 1.00 80.94 757 ARG A C 1
ATOM 5699 O O . ARG A 1 757 ? -29.654 -1.708 37.340 1.00 80.94 757 ARG A O 1
ATOM 5706 N N . GLY A 1 758 ? -28.505 -1.299 35.438 1.00 74.00 758 GLY A N 1
ATOM 5707 C CA . GLY A 1 758 ? -29.647 -1.218 34.527 1.00 74.00 758 GLY A CA 1
ATOM 5708 C C . GLY A 1 758 ? -30.461 0.083 34.578 1.00 74.00 758 GLY A C 1
ATOM 5709 O O . GLY A 1 758 ? -31.376 0.245 33.773 1.00 74.00 758 GLY A O 1
ATOM 5710 N N . ASP A 1 759 ? -30.168 1.040 35.469 1.00 80.94 759 ASP A N 1
ATOM 5711 C CA . ASP A 1 759 ? -30.834 2.347 35.411 1.00 80.94 759 ASP A CA 1
ATOM 5712 C C . ASP A 1 759 ? -30.365 3.116 34.153 1.00 80.94 759 ASP A C 1
ATOM 5714 O O . ASP A 1 759 ? -29.164 3.147 33.859 1.00 80.94 759 ASP A O 1
ATOM 5718 N N . PRO A 1 760 ? -31.272 3.789 33.417 1.00 81.50 760 PRO A N 1
ATOM 5719 C CA . PRO A 1 760 ? -30.895 4.580 32.250 1.00 81.50 760 PRO A CA 1
ATOM 5720 C C . PRO A 1 760 ? -30.101 5.827 32.657 1.00 81.50 760 PRO A C 1
ATOM 5722 O O . PRO A 1 760 ? -30.444 6.526 33.624 1.00 81.50 760 PRO A O 1
ATOM 5725 N N . VAL A 1 761 ? -29.067 6.156 31.882 1.00 84.69 761 VAL A N 1
ATOM 5726 C CA . VAL A 1 761 ? -28.265 7.370 32.095 1.00 84.69 761 VAL A CA 1
ATOM 5727 C C . VAL A 1 761 ? -29.047 8.642 31.717 1.00 84.69 761 VAL A C 1
ATOM 5729 O O . VAL A 1 761 ? -30.073 8.584 31.031 1.00 84.69 761 VAL A O 1
ATOM 5732 N N . PRO A 1 762 ? -28.631 9.839 32.174 1.00 83.06 762 PRO A N 1
ATOM 5733 C CA . PRO A 1 762 ? -29.292 11.084 31.792 1.00 83.06 762 PRO A CA 1
ATOM 5734 C C . PRO A 1 762 ? -29.250 11.318 30.275 1.00 83.06 762 PRO A C 1
ATOM 5736 O O . PRO A 1 762 ? -28.192 11.251 29.664 1.00 83.06 762 PRO A O 1
ATOM 5739 N N . ALA A 1 763 ? -30.385 11.691 29.677 1.00 77.62 763 ALA A N 1
ATOM 5740 C CA . ALA A 1 763 ? -30.477 12.031 28.254 1.00 77.62 763 ALA A CA 1
ATOM 5741 C C . ALA A 1 763 ? -29.870 13.419 27.941 1.00 77.62 763 ALA A C 1
ATOM 5743 O O . ALA A 1 763 ? -30.585 14.361 27.580 1.00 77.62 763 ALA A O 1
ATOM 5744 N N . THR A 1 764 ? -28.558 13.575 28.127 1.00 77.38 764 THR A N 1
ATOM 5745 C CA . THR A 1 764 ? -27.789 14.772 27.750 1.00 77.38 764 THR A CA 1
ATOM 5746 C C . THR A 1 764 ? -26.795 14.456 26.634 1.00 77.38 764 THR A C 1
ATOM 5748 O O . THR A 1 764 ? -26.488 13.299 26.365 1.00 77.38 764 THR A O 1
ATOM 5751 N N . THR A 1 765 ? -26.309 15.492 25.943 1.00 73.50 765 THR A N 1
ATOM 5752 C CA . THR A 1 765 ? -25.438 15.336 24.759 1.00 73.50 765 THR A CA 1
ATOM 5753 C C . THR A 1 765 ? -24.202 14.448 25.013 1.00 73.50 765 THR A C 1
ATOM 5755 O O . THR A 1 765 ? -23.909 13.619 24.159 1.00 73.50 765 THR A O 1
ATOM 5758 N N . PRO A 1 766 ? -23.508 14.535 26.166 1.00 73.50 766 PRO A N 1
ATOM 5759 C CA . PRO A 1 766 ? -22.360 13.667 26.463 1.00 73.50 766 PRO A CA 1
ATOM 5760 C C . PRO A 1 766 ? -22.681 12.175 26.647 1.00 73.50 766 PRO A C 1
ATOM 5762 O O . PRO A 1 766 ? -21.772 11.362 26.624 1.00 73.50 766 PRO A O 1
ATOM 5765 N N . PHE A 1 767 ? -23.949 11.790 26.818 1.00 74.38 767 PHE A N 1
ATOM 5766 C CA . PHE A 1 767 ? -24.360 10.379 26.868 1.00 74.38 767 PHE A CA 1
ATOM 5767 C C . PHE A 1 767 ? -24.917 9.878 25.524 1.00 74.38 767 PHE A C 1
ATOM 5769 O O . PHE A 1 767 ? -25.449 8.777 25.458 1.00 74.38 767 PHE A O 1
ATOM 5776 N N . SER A 1 768 ? -24.826 10.681 24.452 1.00 69.38 768 SER A N 1
ATOM 5777 C CA . SER A 1 768 ? -25.249 10.263 23.103 1.00 69.38 768 SER A CA 1
ATOM 5778 C C . SER A 1 768 ? -24.221 9.392 22.374 1.00 69.38 768 SER A C 1
ATOM 5780 O O . SER A 1 768 ? -24.577 8.741 21.401 1.00 69.38 768 SER A O 1
ATOM 5782 N N . SER A 1 769 ? -22.968 9.381 22.838 1.00 68.88 769 SER A N 1
ATOM 5783 C CA . SER A 1 769 ? -21.896 8.521 22.330 1.00 68.88 769 SER A CA 1
ATOM 5784 C C . SER A 1 769 ? -20.876 8.233 23.446 1.00 68.88 769 SER A C 1
ATOM 5786 O O . SER A 1 769 ? -20.467 9.187 24.128 1.00 68.88 769 SER A O 1
ATOM 5788 N N . PRO A 1 770 ? -20.414 6.976 23.619 1.00 60.59 770 PRO A N 1
ATOM 5789 C CA . PRO A 1 770 ? -19.410 6.601 24.625 1.00 60.59 770 PRO A CA 1
ATOM 5790 C C . PRO A 1 770 ? -18.104 7.406 24.528 1.00 60.59 770 PRO A C 1
ATOM 5792 O O . PRO A 1 770 ? -17.498 7.755 25.546 1.00 60.59 770 PRO A O 1
ATOM 5795 N N . LEU A 1 771 ? -17.705 7.801 23.313 1.00 68.00 771 LEU A N 1
ATOM 5796 C CA . LEU A 1 771 ? -16.486 8.578 23.057 1.00 68.00 771 LEU A CA 1
ATOM 5797 C C . LEU A 1 771 ? -16.522 9.983 23.675 1.00 68.00 771 LEU A C 1
ATOM 5799 O O . LEU A 1 771 ? -15.476 10.568 23.963 1.00 68.00 771 LEU A O 1
ATOM 5803 N N . THR A 1 772 ? -17.717 10.526 23.921 1.00 71.56 772 THR A N 1
ATOM 5804 C CA . THR A 1 772 ? -17.883 11.859 24.521 1.00 71.56 772 THR A CA 1
ATOM 5805 C C . THR A 1 772 ? -17.803 11.860 26.052 1.00 71.56 772 THR A C 1
ATOM 5807 O O . THR A 1 772 ? -17.661 12.930 26.655 1.00 71.56 772 THR A O 1
ATOM 5810 N N . LEU A 1 773 ? -17.815 10.678 26.681 1.00 78.00 773 LEU A N 1
ATOM 5811 C CA . LEU A 1 773 ? -17.584 10.494 28.112 1.00 78.00 773 LEU A CA 1
ATOM 5812 C C . LEU A 1 773 ? -16.083 10.407 28.425 1.00 78.00 773 LEU A C 1
ATOM 5814 O O . LEU A 1 773 ? -15.275 9.884 27.652 1.00 78.00 773 LEU A O 1
ATOM 5818 N N . LYS A 1 774 ? -15.706 10.913 29.599 1.00 81.69 774 LYS A N 1
ATOM 5819 C CA . LYS A 1 774 ? -14.406 10.686 30.231 1.00 81.69 774 LYS A CA 1
ATOM 5820 C C . LYS A 1 774 ? -14.269 9.205 30.565 1.00 81.69 774 LYS A C 1
ATOM 5822 O O . LYS A 1 774 ? -15.241 8.591 30.997 1.00 81.69 774 LYS A O 1
ATOM 5827 N N . LYS A 1 775 ? -13.044 8.681 30.435 1.00 79.94 775 LYS A N 1
ATOM 5828 C CA . LYS A 1 775 ? -12.710 7.263 30.656 1.00 79.94 775 LYS A CA 1
ATOM 5829 C C . LYS A 1 775 ? -13.369 6.693 31.924 1.00 79.94 775 LYS A C 1
ATOM 5831 O O . LYS A 1 775 ? -14.166 5.779 31.831 1.00 79.94 775 LYS A O 1
ATOM 5836 N N . PHE A 1 776 ? -13.203 7.370 33.065 1.00 81.56 776 PHE A N 1
ATOM 5837 C CA . PHE A 1 776 ? -13.753 6.932 34.359 1.00 81.56 776 PHE A CA 1
ATOM 5838 C C . PHE A 1 776 ? -15.286 6.774 34.436 1.00 81.56 776 PHE A C 1
ATOM 5840 O O . PHE A 1 776 ? -15.781 6.177 35.389 1.00 81.56 776 PHE A O 1
ATOM 5847 N N . LEU A 1 777 ? -16.051 7.371 33.515 1.00 82.44 777 LEU A N 1
ATOM 5848 C CA . LEU A 1 777 ? -17.506 7.203 33.429 1.00 82.44 777 LEU A CA 1
ATOM 5849 C C . LEU A 1 777 ? -17.912 6.337 32.231 1.00 82.44 777 LEU A C 1
ATOM 5851 O O . LEU A 1 777 ? -18.947 5.682 32.302 1.00 82.44 777 LEU A O 1
ATOM 5855 N N . ARG A 1 778 ? -17.106 6.321 31.161 1.00 80.31 778 ARG A N 1
ATOM 5856 C CA . ARG A 1 778 ? -17.290 5.441 30.000 1.00 80.31 778 ARG A CA 1
ATOM 5857 C C . ARG A 1 778 ? -17.326 3.979 30.436 1.00 80.31 778 ARG A C 1
ATOM 5859 O O . ARG A 1 778 ? -18.283 3.293 30.116 1.00 80.31 778 ARG A O 1
ATOM 5866 N N . ASP A 1 779 ? -16.390 3.585 31.294 1.00 76.38 779 ASP A N 1
ATOM 5867 C CA . ASP A 1 779 ? -16.262 2.218 31.817 1.00 76.38 779 ASP A CA 1
ATOM 5868 C C . ASP A 1 779 ? -17.447 1.797 32.717 1.00 76.38 779 ASP A C 1
ATOM 5870 O O . ASP A 1 779 ? -17.477 0.691 33.239 1.00 76.38 779 ASP A O 1
ATOM 5874 N N . GLN A 1 780 ? -18.409 2.688 32.985 1.00 79.75 780 GLN A N 1
ATOM 5875 C CA . GLN A 1 780 ? -19.575 2.432 33.842 1.00 79.75 780 GLN A CA 1
ATOM 5876 C C . GLN A 1 780 ? -20.909 2.551 33.089 1.00 79.75 780 GLN A C 1
ATOM 5878 O O . GLN A 1 780 ? -21.975 2.447 33.709 1.00 79.75 780 GLN A O 1
ATOM 5883 N N . VAL A 1 781 ? -20.874 2.807 31.775 1.00 74.25 781 VAL A N 1
ATOM 5884 C CA . VAL A 1 781 ? -22.057 3.014 30.931 1.00 74.25 781 VAL A CA 1
ATOM 5885 C C . VAL A 1 781 ? -21.933 2.202 29.641 1.00 74.25 781 VAL A C 1
ATOM 5887 O O . VAL A 1 781 ? -21.094 2.517 28.805 1.00 74.25 781 VAL A O 1
ATOM 5890 N N . ARG A 1 782 ? -22.834 1.236 29.434 1.00 72.56 782 ARG A N 1
ATOM 5891 C CA . ARG A 1 782 ? -22.984 0.474 28.179 1.00 72.56 782 ARG A CA 1
ATOM 5892 C C . ARG A 1 782 ? -24.410 0.639 27.651 1.00 72.56 782 ARG A C 1
ATOM 5894 O O . ARG A 1 782 ? -25.360 0.685 28.433 1.00 72.56 782 ARG A O 1
ATOM 5901 N N . SER A 1 783 ? -24.572 0.843 26.343 1.00 72.44 783 SER A N 1
ATOM 5902 C CA . SER A 1 783 ? -25.886 0.980 25.679 1.00 72.44 783 SER A CA 1
ATOM 5903 C C . SER A 1 783 ? -26.858 1.969 26.352 1.00 72.44 783 SER A C 1
ATOM 5905 O O . SER A 1 783 ? -28.069 1.750 26.422 1.00 72.44 783 SER A O 1
ATOM 5907 N N . GLY A 1 784 ? -26.333 3.073 26.902 1.00 71.19 784 GLY A N 1
ATOM 5908 C CA . GLY A 1 784 ? -27.124 4.101 27.598 1.00 71.19 784 GLY A CA 1
ATOM 5909 C C . GLY A 1 784 ? -27.653 3.702 28.986 1.00 71.19 784 GLY A C 1
ATOM 5910 O O . GLY A 1 784 ? -28.495 4.409 29.548 1.00 71.19 784 GLY A O 1
ATOM 5911 N N . HIS A 1 785 ? -27.161 2.607 29.561 1.00 78.69 785 HIS A N 1
ATOM 5912 C CA . HIS A 1 785 ? -27.527 2.109 30.886 1.00 78.69 785 HIS A CA 1
ATOM 5913 C C . HIS A 1 785 ? -26.286 1.965 31.773 1.00 78.69 785 HIS A C 1
ATOM 5915 O O . HIS A 1 785 ? -25.162 1.836 31.293 1.00 78.69 785 HIS A O 1
ATOM 5921 N N . VAL A 1 786 ? -26.481 2.044 33.089 1.00 77.62 786 VAL A N 1
ATOM 5922 C CA . VAL A 1 786 ? -25.397 1.885 34.068 1.00 77.62 786 VAL A CA 1
ATOM 5923 C C . VAL A 1 786 ? -25.071 0.404 34.271 1.00 77.62 786 VAL A C 1
ATOM 5925 O O . VAL A 1 786 ? -25.962 -0.367 34.622 1.00 77.62 786 VAL A O 1
ATOM 5928 N N . VAL A 1 787 ? -23.794 0.035 34.153 1.00 75.00 787 VAL A N 1
ATOM 5929 C CA . VAL A 1 787 ? -23.266 -1.338 34.345 1.00 75.00 787 VAL A CA 1
ATOM 5930 C C . VAL A 1 787 ? -22.497 -1.487 35.669 1.00 75.00 787 VAL A C 1
ATOM 5932 O O . VAL A 1 787 ? -21.412 -2.044 35.742 1.00 75.00 787 VAL A O 1
ATOM 5935 N N . ALA A 1 788 ? -23.043 -0.937 36.756 1.00 68.00 788 ALA A N 1
ATOM 5936 C CA . ALA A 1 788 ? -22.436 -1.039 38.087 1.00 68.00 788 ALA A CA 1
ATOM 5937 C C . ALA A 1 788 ? -22.706 -2.410 38.748 1.00 68.00 788 ALA A C 1
ATOM 5939 O O . ALA A 1 788 ? -23.787 -2.966 38.585 1.00 68.00 788 ALA A O 1
ATOM 5940 N N . ASP A 1 789 ? -21.779 -2.905 39.577 1.00 69.56 789 ASP A N 1
ATOM 5941 C CA . ASP A 1 789 ? -21.932 -4.139 40.375 1.00 69.56 789 ASP A CA 1
ATOM 5942 C C . ASP A 1 789 ? -23.232 -4.126 41.220 1.00 69.56 789 ASP A C 1
ATOM 5944 O O . ASP A 1 789 ? -23.606 -3.081 41.765 1.00 69.56 789 ASP A O 1
ATOM 5948 N N . LYS A 1 790 ? -23.892 -5.287 41.384 1.00 67.44 790 LYS A N 1
ATOM 5949 C CA . LYS A 1 790 ? -25.065 -5.531 42.255 1.00 67.44 790 LYS A CA 1
ATOM 5950 C C . LYS A 1 790 ? -24.827 -5.081 43.711 1.00 67.44 790 LYS A C 1
ATOM 5952 O O . LYS A 1 790 ? -25.783 -4.691 44.388 1.00 67.44 790 LYS A O 1
ATOM 5957 N N . ARG A 1 791 ? -23.572 -5.077 44.186 1.00 77.44 791 ARG A N 1
ATOM 5958 C CA . ARG A 1 791 ? -23.152 -4.562 45.510 1.00 77.44 791 ARG A CA 1
ATOM 5959 C C . ARG A 1 791 ? -23.005 -3.043 45.572 1.00 77.44 791 ARG A C 1
ATOM 5961 O O . ARG A 1 791 ? -22.766 -2.496 46.651 1.00 77.44 791 ARG A O 1
ATOM 5968 N N . SER A 1 792 ? -23.115 -2.350 44.443 1.00 85.88 792 SER A N 1
ATOM 5969 C CA . SER A 1 792 ? -22.775 -0.938 44.329 1.00 85.88 792 SER A CA 1
ATOM 5970 C C . SER A 1 792 ? -23.883 -0.088 43.707 1.00 85.88 792 SER A C 1
ATOM 5972 O O . SER A 1 792 ? -24.825 -0.565 43.076 1.00 85.88 792 SER A O 1
ATOM 5974 N N . VAL A 1 793 ? -23.783 1.221 43.914 1.00 90.38 793 VAL A N 1
ATOM 5975 C CA . VAL A 1 793 ? -24.560 2.218 43.176 1.00 90.38 793 VAL A CA 1
ATOM 5976 C C . VAL A 1 793 ? -23.640 3.298 42.639 1.00 90.38 793 VAL A C 1
ATOM 5978 O O . VAL A 1 793 ? -22.663 3.678 43.289 1.00 90.38 793 VAL A O 1
ATOM 5981 N N . LEU A 1 794 ? -23.983 3.829 41.471 1.00 92.19 794 LEU A N 1
ATOM 5982 C CA . LEU A 1 794 ? -23.236 4.891 40.818 1.00 92.19 794 LEU A CA 1
ATOM 5983 C C . LEU A 1 794 ? -23.853 6.250 41.152 1.00 92.19 794 LEU A C 1
ATOM 5985 O O . LEU A 1 794 ? -25.025 6.509 40.878 1.00 92.19 794 LEU A O 1
ATOM 5989 N N . LEU A 1 795 ? -23.062 7.142 41.737 1.00 92.44 795 LEU A N 1
ATOM 5990 C CA . LEU A 1 795 ? -23.418 8.534 41.968 1.00 92.44 795 LEU A CA 1
ATOM 5991 C C . LEU A 1 795 ? -22.730 9.414 40.929 1.00 92.44 795 LEU A C 1
ATOM 5993 O O . LEU A 1 795 ? -21.505 9.468 40.876 1.00 92.44 795 LEU A O 1
ATOM 5997 N N . ILE A 1 796 ? -23.526 10.167 40.174 1.00 91.69 796 ILE A N 1
ATOM 5998 C CA . ILE A 1 796 ? -23.052 11.167 39.210 1.00 91.69 796 ILE A CA 1
ATOM 5999 C C . ILE A 1 796 ? -23.521 12.561 39.631 1.00 91.69 796 ILE A C 1
ATOM 6001 O O . ILE A 1 796 ? -24.659 12.736 40.090 1.00 91.69 796 ILE A O 1
ATOM 6005 N N . ALA A 1 797 ? -22.653 13.561 39.502 1.00 91.00 797 ALA A N 1
ATOM 6006 C CA . ALA A 1 797 ? -22.926 14.926 39.938 1.00 91.00 797 ALA A CA 1
ATOM 6007 C C . ALA A 1 797 ? -22.517 15.976 38.896 1.00 91.00 797 ALA A C 1
ATOM 6009 O O . ALA A 1 797 ? -21.516 15.838 38.207 1.00 91.00 797 ALA A O 1
ATOM 6010 N N . GLU A 1 798 ? -23.296 17.057 38.853 1.00 90.25 798 GLU A N 1
ATOM 6011 C CA . GLU A 1 798 ? -23.137 18.250 38.021 1.00 90.25 798 GLU A CA 1
ATOM 6012 C C . GLU A 1 798 ? -23.199 19.494 38.929 1.00 90.25 798 GLU A C 1
ATOM 6014 O O . GLU A 1 798 ? -24.240 19.843 39.502 1.00 90.25 798 GLU A O 1
ATOM 6019 N N . LEU A 1 799 ? -22.072 20.171 39.113 1.00 84.81 799 LEU A N 1
ATOM 6020 C CA . LEU A 1 799 ? -21.895 21.365 39.938 1.00 84.81 799 LEU A CA 1
ATOM 6021 C C . LEU A 1 799 ? -22.264 22.658 39.194 1.00 84.81 799 LEU A C 1
ATOM 6023 O O . LEU A 1 799 ? -22.410 23.701 39.854 1.00 84.81 799 LEU A O 1
ATOM 6027 N N . THR A 1 800 ? -22.461 22.619 37.872 1.00 74.06 800 THR A N 1
ATOM 6028 C CA . THR A 1 800 ? -22.933 23.758 37.069 1.00 74.06 800 THR A CA 1
ATOM 6029 C C . THR A 1 800 ? -24.462 23.746 36.856 1.00 74.06 800 THR A C 1
ATOM 6031 O O . THR A 1 800 ? -25.209 23.257 37.709 1.00 74.06 800 THR A O 1
ATOM 6034 N N . ASP A 1 801 ? -24.979 24.437 35.834 1.00 65.94 801 ASP A N 1
ATOM 6035 C CA . ASP A 1 801 ? -26.427 24.552 35.596 1.00 65.94 801 ASP A CA 1
ATOM 6036 C C . ASP A 1 801 ? -26.925 23.380 34.732 1.00 65.94 801 ASP A C 1
ATOM 6038 O O . ASP A 1 801 ? -26.389 23.120 33.659 1.00 65.94 801 ASP A O 1
ATOM 6042 N N . VAL A 1 802 ? -27.986 22.701 35.180 1.00 61.78 802 VAL A N 1
ATOM 6043 C CA . VAL A 1 802 ? -28.536 21.519 34.493 1.00 61.78 802 VAL A CA 1
ATOM 6044 C C . VAL A 1 802 ? -29.269 21.933 33.212 1.00 61.78 802 VAL A C 1
ATOM 6046 O O . VAL A 1 802 ? -30.148 22.798 33.240 1.00 61.78 802 VAL A O 1
ATOM 6049 N N . GLY A 1 803 ? -28.915 21.314 32.085 1.00 62.91 803 GLY A N 1
ATOM 6050 C CA . GLY A 1 803 ? -29.502 21.553 30.765 1.00 62.91 803 GLY A CA 1
ATOM 6051 C C . GLY A 1 803 ? -28.951 20.575 29.724 1.00 62.91 803 GLY A C 1
ATOM 6052 O O . GLY A 1 803 ? -28.311 19.592 30.075 1.00 62.91 803 GLY A O 1
ATOM 6053 N N . VAL A 1 804 ? -29.147 20.853 28.431 1.00 57.16 804 VAL A N 1
ATOM 6054 C CA . VAL A 1 804 ? -28.705 19.965 27.325 1.00 57.16 804 VAL A CA 1
ATOM 6055 C C . VAL A 1 804 ? -27.177 19.752 27.290 1.00 57.16 804 VAL A C 1
ATOM 6057 O O . VAL A 1 804 ? -26.691 18.796 26.691 1.00 57.16 804 VAL A O 1
ATOM 6060 N N . ALA A 1 805 ? -26.430 20.645 27.944 1.00 61.03 805 ALA A N 1
ATOM 6061 C CA . ALA A 1 805 ? -24.973 20.635 28.036 1.00 61.03 805 ALA A CA 1
ATOM 6062 C C . ALA A 1 805 ? -24.434 20.129 29.389 1.00 61.03 805 ALA A C 1
ATOM 6064 O O . ALA A 1 805 ? -23.235 20.244 29.610 1.00 61.03 805 ALA A O 1
ATOM 6065 N N . ALA A 1 806 ? -25.293 19.630 30.289 1.00 75.88 806 ALA A N 1
ATOM 6066 C CA . ALA A 1 806 ? -24.832 19.005 31.528 1.00 75.88 806 ALA A CA 1
ATOM 6067 C C . ALA A 1 806 ? -24.127 17.687 31.199 1.00 75.88 806 ALA A C 1
ATOM 6069 O O . ALA A 1 806 ? -24.680 16.857 30.467 1.00 75.88 806 ALA A O 1
ATOM 6070 N N . ASP A 1 807 ? -22.921 17.513 31.721 1.00 79.94 807 ASP A N 1
ATOM 6071 C CA . ASP A 1 807 ? -22.081 16.352 31.436 1.00 79.94 807 ASP A CA 1
ATOM 6072 C C . ASP A 1 807 ? -22.056 15.347 32.586 1.00 79.94 807 ASP A C 1
ATOM 6074 O O . ASP A 1 807 ? -21.675 14.203 32.356 1.00 79.94 807 ASP A O 1
ATOM 6078 N N . TYR A 1 808 ? -22.531 15.747 33.777 1.00 86.62 808 TYR A N 1
ATOM 6079 C CA . TYR A 1 808 ? -22.611 14.914 34.982 1.00 86.62 808 TYR A CA 1
ATOM 6080 C C . TYR A 1 808 ? -21.274 14.258 35.381 1.00 86.62 808 TYR A C 1
ATOM 6082 O O . TYR A 1 808 ? -21.263 13.253 36.095 1.00 86.62 808 TYR A O 1
ATOM 6090 N N . GLN A 1 809 ? -20.153 14.839 34.947 1.00 89.06 809 GLN A N 1
ATOM 6091 C CA . GLN A 1 809 ? -18.795 14.327 35.156 1.00 89.06 809 GLN A CA 1
ATOM 6092 C C . GLN A 1 809 ? -17.988 15.182 36.137 1.00 89.06 809 GLN A C 1
ATOM 6094 O O . GLN A 1 809 ? -16.821 14.895 36.406 1.00 89.06 809 GLN A O 1
ATOM 6099 N N . ASP A 1 810 ? -18.626 16.184 36.747 1.00 88.50 810 ASP A N 1
ATOM 6100 C CA . ASP A 1 810 ? -18.014 17.019 37.777 1.00 88.50 810 ASP A CA 1
ATOM 6101 C C . ASP A 1 810 ? -17.613 16.202 39.016 1.00 88.50 810 ASP A C 1
ATOM 6103 O O . ASP A 1 810 ? -16.638 16.547 39.678 1.00 88.50 810 ASP A O 1
ATOM 6107 N N . ALA A 1 811 ? -18.338 15.125 39.341 1.00 90.12 811 ALA A N 1
ATOM 6108 C CA . ALA A 1 811 ? -17.887 14.097 40.280 1.00 90.12 811 ALA A CA 1
ATOM 6109 C C . ALA A 1 811 ? -18.627 12.777 40.045 1.00 90.12 811 ALA A C 1
ATOM 6111 O O . ALA A 1 811 ? -19.862 12.759 40.036 1.00 90.12 811 ALA A O 1
ATOM 6112 N N . VAL A 1 812 ? -17.876 11.681 39.938 1.00 92.69 812 VAL A N 1
ATOM 6113 C CA . VAL A 1 812 ? -18.413 10.324 39.793 1.00 92.69 812 VAL A CA 1
ATOM 6114 C C . VAL A 1 812 ? -17.895 9.454 40.931 1.00 92.69 812 VAL A C 1
ATOM 6116 O O . VAL A 1 812 ? -16.690 9.358 41.167 1.00 92.69 812 VAL A O 1
ATOM 6119 N N . VAL A 1 813 ? -18.819 8.845 41.673 1.00 92.38 813 VAL A N 1
ATOM 6120 C CA . VAL A 1 813 ? -18.514 8.049 42.865 1.00 92.38 813 VAL A CA 1
ATOM 6121 C C . VAL A 1 813 ? -19.290 6.749 42.827 1.00 92.38 813 VAL A C 1
ATOM 6123 O O . VAL A 1 813 ? -20.516 6.758 42.773 1.00 92.38 813 VAL A O 1
ATOM 6126 N N . GLN A 1 814 ? -18.580 5.638 42.937 1.00 92.75 814 GLN A N 1
ATOM 6127 C CA . GLN A 1 814 ? -19.167 4.326 43.141 1.00 92.75 814 GLN A CA 1
ATOM 6128 C C . GLN A 1 814 ? -19.275 4.052 44.644 1.00 92.75 814 GLN A C 1
ATOM 6130 O O . GLN A 1 814 ? -18.325 4.267 45.402 1.00 92.75 814 GLN A O 1
ATOM 6135 N N . ILE A 1 815 ? -20.456 3.642 45.100 1.00 92.94 815 ILE A N 1
ATOM 6136 C CA . ILE A 1 815 ? -20.744 3.401 46.516 1.00 92.94 815 ILE A CA 1
ATOM 6137 C C . ILE A 1 815 ? -21.059 1.920 46.695 1.00 92.94 815 ILE A C 1
ATOM 6139 O O . ILE A 1 815 ? -22.133 1.490 46.287 1.00 92.94 815 ILE A O 1
ATOM 6143 N N . TYR A 1 816 ? -20.154 1.168 47.319 1.00 90.81 816 TYR A N 1
ATOM 6144 C CA . TYR A 1 816 ? -20.355 -0.243 47.661 1.00 90.81 816 TYR A CA 1
ATOM 6145 C C . TYR A 1 816 ? -21.053 -0.373 49.016 1.00 90.81 816 TYR A C 1
ATOM 6147 O O . TYR A 1 816 ? -20.771 0.393 49.947 1.00 90.81 816 TYR A O 1
ATOM 6155 N N . ILE A 1 817 ? -21.985 -1.318 49.115 1.00 89.25 817 ILE A N 1
ATOM 6156 C CA . ILE A 1 817 ? -22.814 -1.575 50.293 1.00 89.25 817 ILE A CA 1
ATOM 6157 C C . ILE A 1 817 ? -22.750 -3.072 50.598 1.00 89.25 817 ILE A C 1
ATOM 6159 O O . ILE A 1 817 ? -23.462 -3.886 50.009 1.00 89.25 817 ILE A O 1
ATOM 6163 N N . GLU A 1 818 ? -21.894 -3.430 51.546 1.00 88.19 818 GLU A N 1
ATOM 6164 C CA . GLU A 1 818 ? -21.537 -4.821 51.831 1.00 88.19 818 GLU A CA 1
ATOM 6165 C C . GLU A 1 818 ? -21.877 -5.182 53.274 1.00 88.19 818 GLU A C 1
ATOM 6167 O O . GLU A 1 818 ? -21.952 -4.317 54.151 1.00 88.19 818 GLU A O 1
ATOM 6172 N N . LYS A 1 819 ? -22.088 -6.467 53.564 1.00 84.50 819 LYS A N 1
ATOM 6173 C CA . LYS A 1 819 ? -22.230 -6.911 54.955 1.00 84.50 819 LYS A CA 1
ATOM 6174 C C . LYS A 1 819 ? -20.915 -6.669 55.711 1.00 84.50 819 LYS A C 1
ATOM 6176 O O . LYS A 1 819 ? -19.844 -6.834 55.133 1.00 84.50 819 LYS A O 1
ATOM 6181 N N . PRO A 1 820 ? -20.961 -6.311 57.007 1.00 77.00 820 PRO A N 1
ATOM 6182 C CA . PRO A 1 820 ? -19.774 -5.866 57.718 1.00 77.00 820 PRO A CA 1
ATOM 6183 C C . PRO A 1 820 ? -18.748 -6.982 57.868 1.00 77.00 820 PRO A C 1
ATOM 6185 O O . PRO A 1 820 ? -19.098 -8.107 58.248 1.00 77.00 820 PRO A O 1
ATOM 6188 N N . GLN A 1 821 ? -17.466 -6.650 57.711 1.00 63.97 821 GLN A N 1
ATOM 6189 C CA . GLN A 1 821 ? -16.374 -7.606 57.949 1.00 63.97 821 GLN A CA 1
ATOM 6190 C C . GLN A 1 821 ? -16.350 -8.123 59.400 1.00 63.97 821 GLN A C 1
ATOM 6192 O O . GLN A 1 821 ? -15.896 -9.235 59.676 1.00 63.97 821 GLN A O 1
ATOM 6197 N N . SER A 1 822 ? -16.923 -7.363 60.342 1.00 56.03 822 SER A N 1
ATOM 6198 C CA . SER A 1 822 ? -17.095 -7.759 61.746 1.00 56.03 822 SER A CA 1
ATOM 6199 C C . SER A 1 822 ? -18.005 -8.994 61.942 1.00 56.03 822 SER A C 1
ATOM 6201 O O . SER A 1 822 ? -18.014 -9.579 63.030 1.00 56.03 822 SER A O 1
ATOM 6203 N N . GLY A 1 823 ? -18.730 -9.419 60.893 1.00 53.16 823 GLY A N 1
ATOM 6204 C CA . GLY A 1 823 ? -19.628 -10.580 60.847 1.00 53.16 823 GLY A CA 1
ATOM 6205 C C . GLY A 1 823 ? -19.028 -11.892 60.311 1.00 53.16 823 GLY A C 1
ATOM 6206 O O . GLY A 1 823 ? -19.700 -12.919 60.395 1.00 53.16 823 GLY A O 1
ATOM 6207 N N . GLY A 1 824 ? -17.781 -11.894 59.819 1.00 47.88 824 GLY A N 1
ATOM 6208 C CA . GLY A 1 824 ? -16.980 -13.109 59.594 1.00 47.88 824 GLY A CA 1
ATOM 6209 C C . GLY A 1 824 ? -17.238 -13.938 58.326 1.00 47.88 824 GLY A C 1
ATOM 6210 O O . GLY A 1 824 ? -16.798 -15.082 58.300 1.00 47.88 824 GLY A O 1
ATOM 6211 N N . ILE A 1 825 ? -17.926 -13.413 57.304 1.00 51.34 825 ILE A N 1
ATOM 6212 C CA . ILE A 1 825 ? -18.136 -14.135 56.026 1.00 51.34 825 ILE A CA 1
ATOM 6213 C C . ILE A 1 825 ? -17.390 -13.484 54.849 1.00 51.34 825 ILE A C 1
ATOM 6215 O O . ILE A 1 825 ? -16.957 -14.191 53.950 1.00 51.34 825 ILE A O 1
ATOM 6219 N N . CYS A 1 826 ? -17.163 -12.169 54.865 1.00 53.88 826 CYS A N 1
ATOM 6220 C CA . CYS A 1 826 ? -16.571 -11.451 53.734 1.00 53.88 826 CYS A CA 1
ATOM 6221 C C . CYS A 1 826 ? -15.181 -10.916 54.131 1.00 53.88 826 CYS A C 1
ATOM 6223 O O . CYS A 1 826 ? -15.087 -10.018 54.971 1.00 53.88 826 CYS A O 1
ATOM 6225 N N . GLY A 1 827 ? -14.113 -11.505 53.570 1.00 47.72 827 GLY A N 1
ATOM 6226 C CA . GLY A 1 827 ? -12.722 -11.045 53.708 1.00 47.72 827 GLY A CA 1
ATOM 6227 C C . GLY A 1 827 ? -11.715 -12.099 54.199 1.00 47.72 827 GLY A C 1
ATOM 6228 O O . GLY A 1 827 ? -11.404 -12.149 55.389 1.00 47.72 827 GLY A O 1
ATOM 6229 N N . ALA A 1 828 ? -11.142 -12.875 53.277 1.00 37.19 828 ALA A N 1
ATOM 6230 C CA . ALA A 1 828 ? -9.812 -13.475 53.404 1.00 37.19 828 ALA A CA 1
ATOM 6231 C C . ALA A 1 828 ? -9.201 -13.583 51.999 1.00 37.19 828 ALA A C 1
ATOM 6233 O O . ALA A 1 828 ? -9.820 -14.146 51.108 1.00 37.19 828 ALA A O 1
ATOM 6234 N N . THR A 1 829 ? -8.022 -13.000 51.813 1.00 35.81 829 THR A N 1
ATOM 6235 C CA . THR A 1 829 ? -7.192 -13.136 50.612 1.00 35.81 829 THR A CA 1
ATOM 6236 C C . THR A 1 829 ? -6.677 -14.575 50.522 1.00 35.81 829 THR A C 1
ATOM 6238 O O . THR A 1 829 ? -5.949 -14.994 51.429 1.00 35.81 829 THR A O 1
ATOM 6241 N N . THR A 1 830 ? -7.049 -15.320 49.483 1.00 33.19 830 THR A N 1
ATOM 6242 C CA . THR A 1 830 ? -6.318 -16.515 49.043 1.00 33.19 830 THR A CA 1
ATOM 6243 C C . THR A 1 830 ? -5.295 -16.090 47.998 1.00 33.19 830 THR A C 1
ATOM 6245 O O . THR A 1 830 ? -5.585 -15.299 47.111 1.00 33.19 830 THR A O 1
ATOM 6248 N N . ASP A 1 831 ? -4.071 -16.523 48.262 1.00 33.56 831 ASP A N 1
ATOM 6249 C CA . ASP A 1 831 ? -2.876 -16.466 47.434 1.00 33.56 831 ASP A CA 1
ATOM 6250 C C . ASP A 1 831 ? -2.880 -17.830 46.734 1.00 33.56 831 ASP A C 1
ATOM 6252 O O . ASP A 1 831 ? -2.858 -18.850 47.435 1.00 33.56 831 ASP A O 1
ATOM 6256 N N . ASP A 1 832 ? -3.040 -17.856 45.414 1.00 34.19 832 ASP A N 1
ATOM 6257 C CA . ASP A 1 832 ? -3.102 -19.097 44.644 1.00 34.19 832 ASP A CA 1
ATOM 6258 C C . ASP A 1 832 ? -1.690 -19.672 44.515 1.00 34.19 832 ASP A C 1
ATOM 6260 O O . ASP A 1 832 ? -0.833 -19.193 43.774 1.00 34.19 832 ASP A O 1
ATOM 6264 N N . GLY A 1 833 ? -1.432 -20.685 45.339 1.00 30.69 833 GLY A N 1
ATOM 6265 C CA . GLY A 1 833 ? -0.364 -21.646 45.143 1.00 30.69 833 GLY A CA 1
ATOM 6266 C C . GLY A 1 833 ? -1.003 -23.006 44.925 1.00 30.69 833 GLY A C 1
ATOM 6267 O O . GLY A 1 833 ? -1.594 -23.557 45.857 1.00 30.69 833 GLY A O 1
ATOM 6268 N N . ASP A 1 834 ? -0.869 -23.518 43.705 1.00 36.78 834 ASP A N 1
ATOM 6269 C CA . ASP A 1 834 ? -1.186 -24.891 43.334 1.00 36.78 834 ASP A CA 1
ATOM 6270 C C . ASP A 1 834 ? -0.500 -25.890 44.269 1.00 36.78 834 ASP A C 1
ATOM 6272 O O . ASP A 1 834 ? 0.729 -25.961 44.353 1.00 36.78 834 ASP A O 1
ATOM 6276 N N .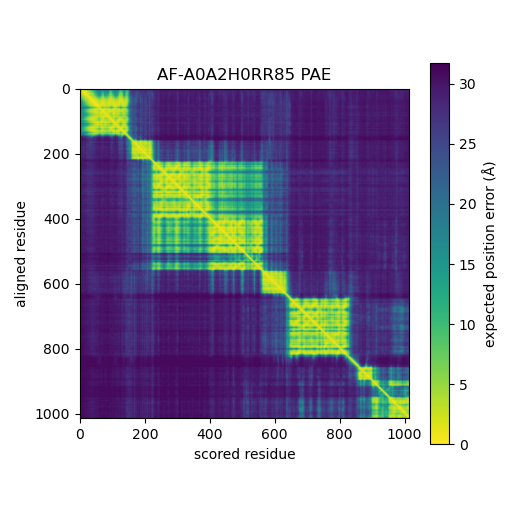 ASP A 1 835 ? -1.311 -26.702 44.942 1.00 34.53 835 ASP A N 1
ATOM 6277 C CA . ASP A 1 835 ? -0.885 -27.922 45.619 1.00 34.53 835 ASP A CA 1
ATOM 6278 C C . ASP A 1 835 ? -1.785 -29.063 45.137 1.00 34.53 835 ASP A C 1
ATOM 6280 O O . ASP A 1 835 ? -2.827 -29.378 45.723 1.00 34.53 835 ASP A O 1
ATOM 6284 N N . ASP A 1 836 ? -1.338 -29.707 44.064 1.00 35.34 836 ASP A N 1
ATOM 6285 C CA . ASP A 1 836 ? -1.925 -30.933 43.558 1.00 35.34 836 ASP A CA 1
ATOM 6286 C C . ASP A 1 836 ? -1.513 -32.126 44.446 1.00 35.34 836 ASP A C 1
ATOM 6288 O O . ASP A 1 836 ? -0.341 -32.365 44.775 1.00 35.34 836 ASP A O 1
ATOM 6292 N N . ALA A 1 837 ? -2.507 -32.871 44.922 1.00 33.19 837 ALA A N 1
ATOM 6293 C CA . ALA A 1 837 ? -2.343 -33.845 45.991 1.00 33.19 837 ALA A CA 1
ATOM 6294 C C . ALA A 1 837 ? -1.932 -35.240 45.480 1.00 33.19 837 ALA A C 1
ATOM 6296 O O . ALA A 1 837 ? -2.767 -36.081 45.175 1.00 33.19 837 ALA A O 1
ATOM 6297 N N . GLY A 1 838 ? -0.634 -35.539 45.579 1.00 29.42 838 GLY A N 1
ATOM 6298 C CA . GLY A 1 838 ? -0.097 -36.770 46.179 1.00 29.42 838 GLY A CA 1
ATOM 6299 C C . GLY A 1 838 ? -0.324 -38.133 45.502 1.00 29.42 838 GLY A C 1
ATOM 6300 O O . GLY A 1 838 ? -1.404 -38.712 45.550 1.00 29.42 838 GLY A O 1
ATOM 6301 N N . THR A 1 839 ? 0.780 -38.802 45.152 1.00 30.16 839 THR A N 1
ATOM 6302 C CA . THR A 1 839 ? 0.892 -40.270 45.265 1.00 30.16 839 THR A CA 1
ATOM 6303 C C . THR A 1 839 ? 2.255 -40.687 45.827 1.00 30.16 839 THR A C 1
ATOM 6305 O O . THR A 1 839 ? 3.288 -40.079 45.563 1.00 30.16 839 THR A O 1
ATOM 6308 N N . ALA A 1 840 ? 2.230 -41.705 46.686 1.00 35.44 840 ALA A N 1
ATOM 6309 C CA . ALA A 1 840 ? 3.374 -42.255 47.403 1.00 35.44 840 ALA A CA 1
ATOM 6310 C C . ALA A 1 840 ? 3.982 -43.452 46.658 1.00 35.44 840 ALA A C 1
ATOM 6312 O O . ALA A 1 840 ? 3.216 -44.305 46.217 1.00 35.44 840 ALA A O 1
ATOM 6313 N N . ASP A 1 841 ? 5.315 -43.591 46.646 1.00 31.81 841 ASP A N 1
ATOM 6314 C CA . ASP A 1 841 ? 5.970 -44.909 46.677 1.00 31.81 841 ASP A CA 1
ATOM 6315 C C . ASP A 1 841 ? 7.429 -44.856 47.185 1.00 31.81 841 ASP A C 1
ATOM 6317 O O . ASP A 1 841 ? 8.125 -43.846 47.096 1.00 31.81 841 ASP A O 1
ATOM 6321 N N . ASP A 1 842 ? 7.820 -45.982 47.773 1.00 33.03 842 ASP A N 1
ATOM 6322 C CA . ASP A 1 842 ? 9.009 -46.370 48.530 1.00 33.03 842 ASP A CA 1
ATOM 6323 C C . ASP A 1 842 ? 10.386 -46.213 47.837 1.00 33.03 842 ASP A C 1
ATOM 6325 O O . ASP A 1 842 ? 10.549 -46.431 46.641 1.00 33.03 842 ASP A O 1
ATOM 6329 N N . GLY A 1 843 ? 11.434 -46.094 48.670 1.00 29.64 843 GLY A N 1
ATOM 6330 C CA . GLY A 1 843 ? 12.528 -47.081 48.603 1.00 29.64 843 GLY A CA 1
ATOM 6331 C C . GLY A 1 843 ? 13.924 -46.679 48.087 1.00 29.64 843 GLY A C 1
ATOM 6332 O O . GLY A 1 843 ? 14.262 -46.901 46.936 1.00 29.64 843 GLY A O 1
ATOM 6333 N N . ASP A 1 844 ? 14.795 -46.346 49.047 1.00 32.50 844 ASP A N 1
ATOM 6334 C CA . ASP A 1 844 ? 16.047 -47.078 49.351 1.00 32.50 844 ASP A CA 1
ATOM 6335 C C . ASP A 1 844 ? 17.405 -46.812 48.628 1.00 32.50 844 ASP A C 1
ATOM 6337 O O . ASP A 1 844 ? 17.585 -46.911 47.419 1.00 32.50 844 ASP A O 1
ATOM 6341 N N . THR A 1 845 ? 18.419 -46.702 49.504 1.00 31.33 845 THR A N 1
ATOM 6342 C CA . THR A 1 845 ? 19.878 -46.965 49.415 1.00 31.33 845 THR A CA 1
ATOM 6343 C C . THR A 1 845 ? 20.902 -46.059 48.703 1.00 31.33 845 THR A C 1
ATOM 6345 O O . THR A 1 845 ? 21.016 -46.030 47.486 1.00 31.33 845 THR A O 1
ATOM 6348 N N . GLY A 1 846 ? 21.865 -45.588 49.524 1.00 30.08 846 GLY A N 1
ATOM 6349 C CA . GLY A 1 846 ? 23.315 -45.812 49.311 1.00 30.08 846 GLY A CA 1
ATOM 6350 C C . GLY A 1 846 ? 24.152 -44.578 48.937 1.00 30.08 846 GLY A C 1
ATOM 6351 O O . GLY A 1 846 ? 24.323 -44.284 47.766 1.00 30.08 846 GLY A O 1
ATOM 6352 N N . GLU A 1 847 ? 24.602 -43.748 49.886 1.00 32.62 847 GLU A N 1
ATOM 6353 C CA . GLU A 1 847 ? 25.905 -43.828 50.593 1.00 32.62 847 GLU A CA 1
ATOM 6354 C C . GLU A 1 847 ? 27.161 -43.564 49.717 1.00 32.62 847 GLU A C 1
ATOM 6356 O O . GLU A 1 847 ? 27.603 -44.468 49.023 1.00 32.62 847 GLU A O 1
ATOM 6361 N N . THR A 1 848 ? 27.782 -42.367 49.833 1.00 29.42 848 THR A N 1
ATOM 6362 C CA . THR A 1 848 ? 29.213 -42.161 50.214 1.00 29.42 848 THR A CA 1
ATOM 6363 C C . THR A 1 848 ? 29.617 -40.671 50.416 1.00 29.42 848 THR A C 1
ATOM 6365 O O . THR A 1 848 ? 29.753 -39.918 49.462 1.00 29.42 848 THR A O 1
ATOM 6368 N N . VAL A 1 849 ? 29.820 -40.314 51.696 1.00 33.66 849 VAL A N 1
ATOM 6369 C CA . VAL A 1 849 ? 30.736 -39.383 52.440 1.00 33.66 849 VAL A CA 1
ATOM 6370 C C . VAL A 1 849 ? 31.948 -38.734 51.693 1.00 33.66 849 VAL A C 1
ATOM 6372 O O . VAL A 1 849 ? 32.502 -39.410 50.829 1.00 33.66 849 VAL A O 1
ATOM 6375 N N . PRO A 1 850 ? 32.622 -37.661 52.208 1.00 47.03 850 PRO A N 1
ATOM 6376 C CA . PRO A 1 850 ? 32.202 -36.327 52.710 1.00 47.03 850 PRO A CA 1
ATOM 6377 C C . PRO A 1 850 ? 33.024 -35.141 52.110 1.00 47.03 850 PRO A C 1
ATOM 6379 O O . PRO A 1 850 ? 34.126 -35.343 51.613 1.00 47.03 850 PRO A O 1
ATOM 6382 N N . GLU A 1 851 ? 32.594 -33.895 52.337 1.00 30.64 851 GLU A N 1
ATOM 6383 C CA . GLU A 1 851 ? 33.469 -32.783 52.770 1.00 30.64 851 GLU A CA 1
ATOM 6384 C C . GLU A 1 851 ? 32.604 -31.696 53.446 1.00 30.64 851 GLU A C 1
ATOM 6386 O O . GLU A 1 851 ? 31.461 -31.472 53.058 1.00 30.64 851 GLU A O 1
ATOM 6391 N N . GLU A 1 852 ? 33.096 -31.125 54.550 1.00 42.00 852 GLU A N 1
ATOM 6392 C CA . GLU A 1 852 ? 32.406 -30.109 55.359 1.00 42.00 852 GLU A CA 1
ATOM 6393 C C . GLU A 1 852 ? 32.263 -28.787 54.591 1.00 42.00 852 GLU A C 1
ATOM 6395 O O . GLU A 1 852 ? 33.277 -28.257 54.152 1.00 42.00 852 GLU A O 1
ATOM 6400 N N . GLU A 1 853 ? 31.070 -28.179 54.567 1.00 33.75 853 GLU A N 1
ATOM 6401 C CA . GLU A 1 853 ? 30.953 -26.728 54.758 1.00 33.75 853 GLU A CA 1
ATOM 6402 C C . GLU A 1 853 ? 29.545 -26.286 55.191 1.00 33.75 853 GLU A C 1
ATOM 6404 O O . GLU A 1 853 ? 28.517 -26.876 54.871 1.00 33.75 853 GLU A O 1
ATOM 6409 N N . VAL A 1 854 ? 29.551 -25.254 56.024 1.00 42.81 854 VAL A N 1
ATOM 6410 C CA . VAL A 1 854 ? 28.429 -24.612 56.703 1.00 42.81 854 VAL A CA 1
ATOM 6411 C C . VAL A 1 854 ? 27.644 -23.763 55.697 1.00 42.81 854 VAL A C 1
ATOM 6413 O O . VAL A 1 854 ? 28.233 -22.880 55.086 1.00 42.81 854 VAL A O 1
ATOM 6416 N N . VAL A 1 855 ? 26.328 -23.960 55.560 1.00 35.09 855 VAL A N 1
ATOM 6417 C CA . VAL A 1 855 ? 25.477 -23.070 54.741 1.00 35.09 855 VAL A CA 1
ATOM 6418 C C . VAL A 1 855 ? 25.151 -21.797 55.541 1.00 35.09 855 VAL A C 1
ATOM 6420 O O . VAL A 1 855 ? 24.605 -21.916 56.645 1.00 35.09 855 VAL A O 1
ATOM 6423 N N . PRO A 1 856 ? 25.485 -20.586 55.051 1.00 40.28 856 PRO A N 1
ATOM 6424 C CA . PRO A 1 856 ? 25.123 -19.342 55.703 1.00 40.28 856 PRO A CA 1
ATOM 6425 C C . PRO A 1 856 ? 23.741 -18.833 55.268 1.00 40.28 856 PRO A C 1
ATOM 6427 O O . PRO A 1 856 ? 23.147 -19.250 54.281 1.00 40.28 856 PRO A O 1
ATOM 6430 N N . THR A 1 857 ? 23.275 -17.921 56.107 1.00 49.12 857 THR A N 1
ATOM 6431 C CA . THR A 1 857 ? 22.060 -17.106 56.141 1.00 49.12 857 THR A CA 1
ATOM 6432 C C . THR A 1 857 ? 21.632 -16.441 54.832 1.00 49.12 857 THR A C 1
ATOM 6434 O O . THR A 1 857 ? 22.455 -16.212 53.954 1.00 49.12 857 THR A O 1
ATOM 6437 N N . GLY A 1 858 ? 20.343 -16.076 54.797 1.00 56.97 858 GLY A N 1
ATOM 6438 C CA . GLY A 1 858 ? 19.628 -15.450 53.686 1.00 56.97 858 GLY A CA 1
ATOM 6439 C C . GLY A 1 858 ? 20.355 -14.310 52.975 1.00 56.97 858 GLY A C 1
ATOM 6440 O O . GLY A 1 858 ? 21.220 -13.636 53.537 1.00 56.97 858 GLY A O 1
ATOM 6441 N N . LEU A 1 859 ? 19.977 -14.139 51.709 1.00 58.75 859 LEU A N 1
ATOM 6442 C CA . LEU A 1 859 ? 20.500 -13.127 50.802 1.00 58.75 859 LEU A CA 1
ATOM 6443 C C . LEU A 1 859 ? 20.451 -11.748 51.466 1.00 58.75 859 LEU A C 1
ATOM 6445 O O . LEU A 1 859 ? 19.393 -11.260 51.868 1.00 58.75 859 LEU A O 1
ATOM 6449 N N . LYS A 1 860 ? 21.630 -11.142 51.613 1.00 78.25 860 LYS A N 1
ATOM 6450 C CA . LYS A 1 860 ? 21.772 -9.750 52.024 1.00 78.25 860 LYS A CA 1
ATOM 6451 C C . LYS A 1 860 ? 21.861 -8.878 50.789 1.00 78.25 860 LYS A C 1
ATOM 6453 O O . LYS A 1 860 ? 22.612 -9.192 49.869 1.00 78.25 860 LYS A O 1
ATOM 6458 N N . ILE A 1 861 ? 21.128 -7.776 50.800 1.00 78.19 861 ILE A N 1
ATOM 6459 C CA . ILE A 1 861 ? 21.138 -6.768 49.748 1.00 78.19 861 ILE A CA 1
ATOM 6460 C C . ILE A 1 861 ? 21.761 -5.476 50.282 1.00 78.19 861 ILE A C 1
ATOM 6462 O O . ILE A 1 861 ? 21.558 -5.092 51.438 1.00 78.19 861 ILE A O 1
ATOM 6466 N N . THR A 1 862 ? 22.531 -4.796 49.439 1.00 82.31 862 THR A N 1
ATOM 6467 C CA . THR A 1 862 ? 23.089 -3.474 49.743 1.00 82.31 862 THR A CA 1
ATOM 6468 C C . THR A 1 862 ? 22.053 -2.397 49.436 1.00 82.31 862 THR A C 1
ATOM 6470 O O . THR A 1 862 ? 21.431 -2.422 48.372 1.00 82.31 862 THR A O 1
ATOM 6473 N N . ILE A 1 863 ? 21.870 -1.451 50.356 1.00 81.69 863 ILE A N 1
ATOM 6474 C CA . ILE A 1 863 ? 20.937 -0.331 50.226 1.00 81.69 863 ILE A CA 1
ATOM 6475 C C . ILE A 1 863 ? 21.586 0.991 50.665 1.00 81.69 863 ILE A C 1
ATOM 6477 O O . ILE A 1 863 ? 22.468 1.016 51.528 1.00 81.69 863 ILE A O 1
ATOM 6481 N N . CYS A 1 864 ? 21.106 2.100 50.114 1.00 81.19 864 CYS A N 1
ATOM 6482 C CA . CYS A 1 864 ? 21.390 3.453 50.554 1.00 81.19 864 CYS A CA 1
ATOM 6483 C C . CYS A 1 864 ? 20.290 3.876 51.535 1.00 81.19 864 CYS A C 1
ATOM 6485 O O . CYS A 1 864 ? 19.131 4.059 51.152 1.00 81.19 864 CYS A O 1
ATOM 6487 N N . HIS A 1 865 ? 20.651 3.958 52.814 1.00 82.44 865 HIS A N 1
ATOM 6488 C CA . HIS A 1 865 ? 19.741 4.166 53.935 1.00 82.44 865 HIS A CA 1
ATOM 6489 C C . HIS A 1 865 ? 19.716 5.624 54.393 1.00 82.44 865 HIS A C 1
ATOM 6491 O O . HIS A 1 865 ? 20.765 6.237 54.595 1.00 82.44 865 HIS A O 1
ATOM 6497 N N . PHE A 1 866 ? 18.518 6.160 54.635 1.00 76.44 866 PHE A N 1
ATOM 6498 C CA . PHE A 1 866 ? 18.274 7.520 55.111 1.00 76.44 866 PHE A CA 1
ATOM 6499 C C . PHE A 1 866 ? 17.736 7.495 56.553 1.00 76.44 866 PHE A C 1
ATOM 6501 O O . PHE A 1 866 ? 16.523 7.374 56.767 1.00 76.44 866 PHE A O 1
ATOM 6508 N N . PRO A 1 867 ? 18.595 7.668 57.580 1.00 74.69 867 PRO A N 1
ATOM 6509 C CA . PRO A 1 867 ? 18.179 7.546 58.971 1.00 74.69 867 PRO A CA 1
ATOM 6510 C C . PRO A 1 867 ? 17.047 8.526 59.338 1.00 74.69 867 PRO A C 1
ATOM 6512 O O . PRO A 1 867 ? 17.162 9.735 59.081 1.00 74.69 867 PRO A O 1
ATOM 6515 N N . PRO A 1 868 ? 15.971 8.067 60.008 1.00 59.06 868 PRO A N 1
ATOM 6516 C CA . PRO A 1 868 ? 14.893 8.939 60.461 1.00 59.06 868 PRO A CA 1
ATOM 6517 C C . PRO A 1 868 ? 15.423 10.037 61.398 1.00 59.06 868 PRO A C 1
ATOM 6519 O O . PRO A 1 868 ? 15.855 9.771 62.519 1.00 59.06 868 PRO A O 1
ATOM 6522 N N . GLY A 1 869 ? 15.389 11.289 60.932 1.00 62.59 869 GLY A N 1
ATOM 6523 C CA . GLY A 1 869 ? 15.887 12.462 61.663 1.00 62.59 869 GLY A CA 1
ATOM 6524 C C . GLY A 1 869 ? 17.245 13.005 61.202 1.00 62.59 869 GLY A C 1
ATOM 6525 O O . GLY A 1 869 ? 17.637 14.068 61.678 1.00 62.59 869 GLY A O 1
ATOM 6526 N N . ASN A 1 870 ? 17.933 12.341 60.265 1.00 61.97 870 ASN A N 1
ATOM 6527 C CA . ASN A 1 870 ? 19.163 12.843 59.640 1.00 61.97 870 ASN A CA 1
ATOM 6528 C C . ASN A 1 870 ? 19.261 12.451 58.152 1.00 61.97 870 ASN A C 1
ATOM 6530 O O . ASN A 1 870 ? 20.226 11.833 57.716 1.00 61.97 870 ASN A O 1
ATOM 6534 N N . ARG A 1 871 ? 18.242 12.821 57.366 1.00 60.09 871 ARG A N 1
ATOM 6535 C CA . ARG A 1 871 ? 18.127 12.449 55.942 1.00 60.09 871 ARG A CA 1
ATOM 6536 C C . ARG A 1 871 ? 19.201 13.046 55.023 1.00 60.09 871 ARG A C 1
ATOM 6538 O O . ARG A 1 871 ? 19.357 12.585 53.910 1.00 60.09 871 ARG A O 1
ATOM 6545 N N . GLN A 1 872 ? 19.946 14.047 55.485 1.00 56.28 872 GLN A N 1
ATOM 6546 C CA . GLN A 1 872 ? 20.969 14.743 54.692 1.00 56.28 872 GLN A CA 1
ATOM 6547 C C . GLN A 1 872 ? 22.321 14.015 54.669 1.00 56.28 872 GLN A C 1
ATOM 6549 O O . GLN A 1 872 ? 23.271 14.502 54.066 1.00 56.28 872 GLN A O 1
ATOM 6554 N N . ASN A 1 873 ? 22.437 12.890 55.377 1.00 62.03 873 ASN A N 1
ATOM 6555 C CA . ASN A 1 873 ? 23.657 12.098 55.440 1.00 62.03 873 ASN A CA 1
ATOM 6556 C C . ASN A 1 873 ? 23.303 10.616 55.265 1.00 62.03 873 ASN A C 1
ATOM 6558 O O . ASN A 1 873 ? 23.228 9.896 56.267 1.00 62.03 873 ASN A O 1
ATOM 6562 N N . PRO A 1 874 ? 23.006 10.190 54.027 1.00 71.44 874 PRO A N 1
ATOM 6563 C CA . PRO A 1 874 ? 22.658 8.809 53.747 1.00 71.44 874 PRO A CA 1
ATOM 6564 C C . PRO A 1 874 ? 23.863 7.884 53.941 1.00 71.44 874 PRO A C 1
ATOM 6566 O O . PRO A 1 874 ? 25.012 8.265 53.710 1.00 71.44 874 PRO A O 1
ATOM 6569 N N . GLU A 1 875 ? 23.598 6.664 54.398 1.00 76.19 875 GLU A N 1
ATOM 6570 C CA . GLU A 1 875 ? 24.616 5.659 54.700 1.00 76.19 875 GLU A CA 1
ATOM 6571 C C . GLU A 1 875 ? 24.392 4.405 53.853 1.00 76.19 875 GLU A C 1
ATOM 6573 O O . GLU A 1 875 ? 23.287 3.871 53.796 1.00 76.19 875 GLU A O 1
ATOM 6578 N N . THR A 1 876 ? 25.453 3.895 53.224 1.00 84.50 876 THR A N 1
ATOM 6579 C CA . THR A 1 876 ? 25.401 2.591 52.548 1.00 84.50 876 THR A CA 1
ATOM 6580 C C . THR A 1 876 ? 25.431 1.479 53.592 1.00 84.50 876 THR A C 1
ATOM 6582 O O . THR A 1 876 ? 26.419 1.354 54.322 1.00 84.50 876 THR A O 1
ATOM 6585 N N . ILE A 1 877 ? 24.379 0.662 53.661 1.00 80.94 877 ILE A N 1
ATOM 6586 C CA . ILE A 1 877 ? 24.255 -0.456 54.608 1.00 80.94 877 ILE A CA 1
ATOM 6587 C C . ILE A 1 877 ? 23.817 -1.743 53.897 1.00 80.94 877 ILE A C 1
ATOM 6589 O O . ILE A 1 877 ? 23.225 -1.703 52.824 1.00 80.94 877 ILE A O 1
ATOM 6593 N N . GLU A 1 878 ? 24.086 -2.900 54.503 1.00 85.25 878 GLU A N 1
ATOM 6594 C CA . GLU A 1 878 ? 23.569 -4.195 54.039 1.00 85.25 878 GLU A CA 1
ATOM 6595 C C . GLU A 1 878 ? 22.458 -4.683 54.966 1.00 85.25 878 GLU A C 1
ATOM 6597 O O . GLU A 1 878 ? 22.643 -4.767 56.186 1.00 85.25 878 GLU A O 1
ATOM 6602 N N . ILE A 1 879 ? 21.319 -5.039 54.380 1.00 83.88 879 ILE A N 1
ATOM 6603 C CA . ILE A 1 879 ? 20.160 -5.587 55.087 1.00 83.88 879 ILE A CA 1
ATOM 6604 C C . ILE A 1 879 ? 19.812 -6.966 54.531 1.00 83.88 879 ILE A C 1
ATOM 6606 O O . ILE A 1 879 ? 20.165 -7.288 53.400 1.00 83.88 879 ILE A O 1
ATOM 6610 N N . ASP A 1 880 ? 19.116 -7.788 55.312 1.00 81.06 880 ASP A N 1
ATOM 6611 C CA . ASP A 1 880 ? 18.536 -9.024 54.777 1.00 81.06 880 ASP A CA 1
ATOM 6612 C C . ASP A 1 880 ? 17.440 -8.662 53.761 1.00 81.06 880 ASP A C 1
ATOM 6614 O O . ASP A 1 880 ? 16.675 -7.723 53.989 1.00 81.06 880 ASP A O 1
ATOM 6618 N N . GLU A 1 881 ? 17.337 -9.393 52.650 1.00 73.25 881 GLU A N 1
ATOM 6619 C CA . GLU A 1 881 ? 16.392 -9.082 51.567 1.00 73.25 881 GLU A CA 1
ATOM 6620 C C . GLU A 1 881 ? 14.936 -9.001 52.048 1.00 73.25 881 GLU A C 1
ATOM 6622 O O . GLU A 1 881 ? 14.185 -8.121 51.633 1.00 73.25 881 GLU A O 1
ATOM 6627 N N . ALA A 1 882 ? 14.566 -9.828 53.028 1.00 72.69 882 ALA A N 1
ATOM 6628 C CA . ALA A 1 882 ? 13.248 -9.802 53.660 1.00 72.69 882 ALA A CA 1
ATOM 6629 C C . ALA A 1 882 ? 12.924 -8.476 54.385 1.00 72.69 882 ALA A C 1
ATOM 6631 O O . ALA A 1 882 ? 11.758 -8.167 54.620 1.00 72.69 882 ALA A O 1
ATOM 6632 N N . ALA A 1 883 ? 13.931 -7.676 54.752 1.00 79.25 883 ALA A N 1
ATOM 6633 C CA . ALA A 1 883 ? 13.741 -6.363 55.369 1.00 79.25 883 ALA A CA 1
ATOM 6634 C C . ALA A 1 883 ? 13.563 -5.233 54.335 1.00 79.25 883 ALA A C 1
ATOM 6636 O O . ALA A 1 883 ? 13.221 -4.111 54.719 1.00 79.25 883 ALA A O 1
ATOM 6637 N N . TRP A 1 884 ? 13.753 -5.508 53.037 1.00 82.38 884 TRP A N 1
ATOM 6638 C CA . TRP A 1 884 ? 13.663 -4.512 51.966 1.00 82.38 884 TRP A CA 1
ATOM 6639 C C . TRP A 1 884 ? 12.352 -3.713 51.957 1.00 82.38 884 TRP A C 1
ATOM 6641 O O . TRP A 1 884 ? 12.437 -2.484 51.937 1.00 82.38 884 TRP A O 1
ATOM 6651 N N . PRO A 1 885 ? 11.155 -4.327 52.058 1.00 73.00 885 PRO A N 1
ATOM 6652 C CA . PRO A 1 885 ? 9.903 -3.575 51.954 1.00 73.00 885 PRO A CA 1
ATOM 6653 C C . PRO A 1 885 ? 9.751 -2.511 53.053 1.00 73.00 885 PRO A C 1
ATOM 6655 O O . PRO A 1 885 ? 9.240 -1.417 52.814 1.00 73.00 885 PRO A O 1
ATOM 6658 N N . ALA A 1 886 ? 10.253 -2.792 54.261 1.00 74.94 886 ALA A N 1
ATOM 6659 C CA . ALA A 1 886 ? 10.201 -1.854 55.383 1.00 74.94 886 ALA A CA 1
ATOM 6660 C C . ALA A 1 886 ? 11.162 -0.666 55.203 1.00 74.94 886 ALA A C 1
ATOM 6662 O O . ALA A 1 886 ? 10.832 0.456 55.588 1.00 74.94 886 ALA A O 1
ATOM 6663 N N . HIS A 1 887 ? 12.331 -0.908 54.608 1.00 74.25 887 HIS A N 1
ATOM 6664 C CA . HIS A 1 887 ? 13.323 0.119 54.288 1.00 74.25 887 HIS A CA 1
ATOM 6665 C C . HIS A 1 887 ? 12.891 0.975 53.081 1.00 74.25 887 HIS A C 1
ATOM 6667 O O . HIS A 1 887 ? 12.997 2.203 53.111 1.00 74.25 887 HIS A O 1
ATOM 6673 N N . GLN A 1 888 ? 12.269 0.364 52.072 1.00 75.81 888 GLN A N 1
ATOM 6674 C CA . GLN A 1 888 ? 11.671 1.069 50.936 1.00 75.81 888 GLN A CA 1
ATOM 6675 C C . GLN A 1 888 ? 10.553 2.028 51.384 1.00 75.81 888 GLN A C 1
ATOM 6677 O O . GLN A 1 888 ? 10.506 3.178 50.949 1.00 75.81 888 GLN A O 1
ATOM 6682 N N . ALA A 1 889 ? 9.696 1.605 52.321 1.00 66.00 889 ALA A N 1
ATOM 6683 C CA . ALA A 1 889 ? 8.578 2.411 52.821 1.00 66.00 889 ALA A CA 1
ATOM 6684 C C . ALA A 1 889 ? 8.998 3.706 53.552 1.00 66.00 889 ALA A C 1
ATOM 6686 O O . ALA A 1 889 ? 8.187 4.625 53.697 1.00 66.00 889 ALA A O 1
ATOM 6687 N N . ILE A 1 890 ? 10.250 3.802 54.017 1.00 64.44 890 ILE A N 1
ATOM 6688 C CA . ILE A 1 890 ? 10.795 4.998 54.688 1.00 64.44 890 ILE A CA 1
ATOM 6689 C C . ILE A 1 890 ? 11.692 5.863 53.785 1.00 64.44 890 ILE A C 1
ATOM 6691 O O . ILE A 1 890 ? 12.101 6.953 54.215 1.00 64.44 890 ILE A O 1
ATOM 6695 N N . GLY A 1 891 ? 11.904 5.428 52.536 1.00 60.16 891 GLY A N 1
ATOM 6696 C CA . GLY A 1 891 ? 12.610 6.160 51.481 1.00 60.16 891 GLY A CA 1
ATOM 6697 C C . GLY A 1 891 ? 14.017 5.653 51.142 1.00 60.16 891 GLY A C 1
ATOM 6698 O O . GLY A 1 891 ? 14.738 6.369 50.452 1.00 60.16 891 GLY A O 1
ATOM 6699 N N . ASP A 1 892 ? 14.420 4.467 51.611 1.00 79.19 892 ASP A N 1
ATOM 6700 C CA . ASP A 1 892 ? 15.726 3.873 51.286 1.00 79.19 892 ASP A CA 1
ATOM 6701 C C . ASP A 1 892 ? 15.745 3.279 49.868 1.00 79.19 892 ASP A C 1
ATOM 6703 O O . ASP A 1 892 ? 14.710 2.861 49.345 1.00 79.19 892 ASP A O 1
ATOM 6707 N N . ARG A 1 893 ? 16.924 3.224 49.235 1.00 74.81 893 ARG A N 1
ATOM 6708 C CA . ARG A 1 893 ? 17.098 2.767 47.838 1.00 74.81 893 ARG A CA 1
ATOM 6709 C C . ARG A 1 893 ? 18.016 1.540 47.756 1.00 74.81 893 ARG A C 1
ATOM 6711 O O . ARG A 1 893 ? 18.960 1.458 48.531 1.00 74.81 893 ARG A O 1
ATOM 6718 N N . ARG A 1 894 ? 17.777 0.593 46.835 1.00 75.00 894 ARG A N 1
ATOM 6719 C CA . ARG A 1 894 ? 18.705 -0.534 46.566 1.00 75.00 894 ARG A CA 1
ATOM 6720 C C . ARG A 1 894 ? 19.984 0.001 45.902 1.00 75.00 894 ARG A C 1
ATOM 6722 O O . ARG A 1 894 ? 19.893 0.865 45.039 1.00 75.00 894 ARG A O 1
ATOM 6729 N N . GLY A 1 895 ? 21.150 -0.513 46.292 1.00 69.06 895 GLY A N 1
ATOM 6730 C CA . GLY A 1 895 ? 22.469 -0.049 45.829 1.00 69.06 895 GLY A CA 1
ATOM 6731 C C . GLY A 1 895 ? 23.218 0.814 46.854 1.00 69.06 895 GLY A C 1
ATOM 6732 O O . GLY A 1 895 ? 22.678 1.153 47.901 1.00 69.06 895 GLY A O 1
ATOM 6733 N N . ALA A 1 896 ? 24.488 1.136 46.593 1.00 72.62 896 ALA A N 1
ATOM 6734 C CA . ALA A 1 896 ? 25.287 1.999 47.468 1.00 72.62 896 ALA A CA 1
ATOM 6735 C C . ALA A 1 896 ? 24.921 3.486 47.292 1.00 72.62 896 ALA A C 1
ATOM 6737 O O . ALA A 1 896 ? 24.436 3.893 46.243 1.00 72.62 896 ALA A O 1
ATOM 6738 N N . CYS A 1 897 ? 25.161 4.312 48.310 1.00 68.00 897 CYS A N 1
ATOM 6739 C CA . CYS A 1 897 ? 25.113 5.766 48.166 1.00 68.00 897 CYS A CA 1
ATOM 6740 C C . CYS A 1 897 ? 26.357 6.229 47.381 1.00 68.00 897 CYS A C 1
ATOM 6742 O O . CYS A 1 897 ? 27.470 6.111 47.897 1.00 68.00 897 CYS A O 1
ATOM 6744 N N . GLU A 1 898 ? 26.176 6.717 46.150 1.00 66.19 898 GLU A N 1
ATOM 6745 C CA . GLU A 1 898 ? 27.257 7.149 45.244 1.00 66.19 898 GLU A CA 1
ATOM 6746 C C . GLU A 1 898 ? 27.412 8.686 45.190 1.00 66.19 898 GLU A C 1
ATOM 6748 O O . GLU A 1 898 ? 26.460 9.425 45.451 1.00 66.19 898 GLU A O 1
ATOM 6753 N N . ASP A 1 899 ? 28.639 9.149 44.906 1.00 62.53 899 ASP A N 1
ATOM 6754 C CA . ASP A 1 899 ? 29.066 10.560 44.897 1.00 62.53 899 ASP A CA 1
ATOM 6755 C C . ASP A 1 899 ? 28.450 11.384 43.736 1.00 62.53 899 ASP A C 1
ATOM 6757 O O . ASP A 1 899 ? 28.187 10.853 42.658 1.00 62.53 899 ASP A O 1
ATOM 6761 N N . ASP A 1 900 ? 28.278 12.693 43.981 1.00 61.69 900 ASP A N 1
ATOM 6762 C CA . ASP A 1 900 ? 27.893 13.775 43.043 1.00 61.69 900 ASP A CA 1
ATOM 6763 C C . ASP A 1 900 ? 28.556 13.610 41.650 1.00 61.69 900 ASP A C 1
ATOM 6765 O O . ASP A 1 900 ? 29.772 13.786 41.500 1.00 61.69 900 ASP A O 1
ATOM 6769 N N . GLN A 1 901 ? 27.762 13.187 40.656 1.00 61.72 901 GLN A N 1
ATOM 6770 C CA . GLN A 1 901 ? 28.216 12.715 39.340 1.00 61.72 901 GLN A CA 1
ATOM 6771 C C . GLN A 1 901 ? 28.444 13.853 38.342 1.00 61.72 901 GLN A C 1
ATOM 6773 O O . GLN A 1 901 ? 29.303 13.713 37.466 1.00 61.72 901 GLN A O 1
ATOM 6778 N N . ASP A 1 902 ? 27.724 14.967 38.468 1.00 59.59 902 ASP A N 1
ATOM 6779 C CA . ASP A 1 902 ? 27.846 16.126 37.580 1.00 59.59 902 ASP A CA 1
ATOM 6780 C C . ASP A 1 902 ? 28.646 17.291 38.201 1.00 59.59 902 ASP A C 1
ATOM 6782 O O . ASP A 1 902 ? 29.035 18.235 37.501 1.00 59.59 902 ASP A O 1
ATOM 6786 N N . GLY A 1 903 ? 29.032 17.169 39.474 1.00 58.66 903 GLY A N 1
ATOM 6787 C CA . GLY A 1 903 ? 29.947 18.072 40.165 1.00 58.66 903 GLY A CA 1
ATOM 6788 C C . GLY A 1 903 ? 29.329 19.435 40.464 1.00 58.66 903 GLY A C 1
ATOM 6789 O O . GLY A 1 903 ? 30.056 20.439 40.531 1.00 58.66 903 GLY A O 1
ATOM 6790 N N . ASP A 1 904 ? 28.007 19.501 40.595 1.00 61.97 904 ASP A N 1
ATOM 6791 C CA . ASP A 1 904 ? 27.253 20.725 40.857 1.00 61.97 904 ASP A CA 1
ATOM 6792 C C . ASP A 1 904 ? 27.160 21.079 42.362 1.00 61.97 904 ASP A C 1
ATOM 6794 O O . ASP A 1 904 ? 26.793 22.202 42.744 1.00 61.97 904 ASP A O 1
ATOM 6798 N N . GLY A 1 905 ? 27.612 20.163 43.227 1.00 62.94 905 GLY A N 1
ATOM 6799 C CA . GLY A 1 905 ? 27.609 20.285 44.678 1.00 62.94 905 GLY A CA 1
ATOM 6800 C C . GLY A 1 905 ? 26.358 19.724 45.362 1.00 62.94 905 GLY A C 1
ATOM 6801 O O . GLY A 1 905 ? 26.207 19.945 46.574 1.00 62.94 905 GLY A O 1
ATOM 6802 N N . VAL A 1 906 ? 25.479 19.026 44.639 1.00 66.06 906 VAL A N 1
ATOM 6803 C CA . VAL A 1 906 ? 24.299 18.301 45.126 1.00 66.06 906 VAL A CA 1
ATOM 6804 C C . VAL A 1 906 ? 24.492 16.799 44.849 1.00 66.06 906 VAL A C 1
ATOM 6806 O O . VAL A 1 906 ? 24.693 16.393 43.717 1.00 66.06 906 VAL A O 1
ATOM 6809 N N . PRO A 1 907 ? 24.449 15.917 45.867 1.00 65.94 907 PRO A N 1
ATOM 6810 C CA . PRO A 1 907 ? 24.560 14.476 45.627 1.00 65.94 907 PRO A CA 1
ATOM 6811 C C . PRO A 1 907 ? 23.419 13.976 44.733 1.00 65.94 907 PRO A C 1
ATOM 6813 O O . PRO A 1 907 ? 22.278 14.352 44.983 1.00 65.94 907 PRO A O 1
ATOM 6816 N N . ASN A 1 908 ? 23.679 13.048 43.804 1.00 64.38 908 ASN A N 1
ATOM 6817 C CA . ASN A 1 908 ? 22.680 12.531 42.844 1.00 64.38 908 ASN A CA 1
ATOM 6818 C C . ASN A 1 908 ? 21.372 12.037 43.489 1.00 64.38 908 ASN A C 1
ATOM 6820 O O . ASN A 1 908 ? 20.315 12.029 42.870 1.00 64.38 908 ASN A O 1
ATOM 6824 N N . ALA A 1 909 ? 21.424 11.588 44.747 1.00 59.28 909 ALA A N 1
ATOM 6825 C CA . ALA A 1 909 ? 20.235 11.161 45.488 1.00 59.28 909 ALA A CA 1
ATOM 6826 C C . ALA A 1 909 ? 19.266 12.317 45.820 1.00 59.28 909 ALA A C 1
ATOM 6828 O O . ALA A 1 909 ? 18.072 12.086 46.010 1.00 59.28 909 ALA A O 1
ATOM 6829 N N . ASP A 1 910 ? 19.799 13.532 45.902 1.00 62.22 910 ASP A N 1
ATOM 6830 C CA . ASP A 1 910 ? 19.135 14.783 46.260 1.00 62.22 910 ASP A CA 1
ATOM 6831 C C . ASP A 1 910 ? 19.034 15.754 45.068 1.00 62.22 910 ASP A C 1
ATOM 6833 O O . ASP A 1 910 ? 18.473 16.841 45.229 1.00 62.22 910 ASP A O 1
ATOM 6837 N N . ASP A 1 911 ? 19.586 15.386 43.912 1.00 67.25 911 ASP A N 1
ATOM 6838 C CA . ASP A 1 911 ? 19.634 16.201 42.705 1.00 67.25 911 ASP A CA 1
ATOM 6839 C C . ASP A 1 911 ? 18.422 15.921 41.798 1.00 67.25 911 ASP A C 1
ATOM 6841 O O . ASP A 1 911 ? 18.174 14.799 41.352 1.00 67.25 911 ASP A O 1
ATOM 6845 N N . LEU A 1 912 ? 17.630 16.965 41.559 1.00 73.50 912 LEU A N 1
ATOM 6846 C CA . LEU A 1 912 ? 16.470 16.954 40.672 1.00 73.50 912 LEU A CA 1
ATOM 6847 C C . LEU A 1 912 ? 16.868 16.965 39.190 1.00 73.50 912 LEU A C 1
ATOM 6849 O O . LEU A 1 912 ? 16.057 16.575 38.349 1.00 73.50 912 LEU A O 1
ATOM 6853 N N . CYS A 1 913 ? 18.070 17.437 38.862 1.00 71.50 913 CYS A N 1
ATOM 6854 C CA . CYS A 1 913 ? 18.541 17.646 37.503 1.00 71.50 913 CYS A CA 1
ATOM 6855 C C . CYS A 1 913 ? 19.958 17.078 37.305 1.00 71.50 913 CYS A C 1
ATOM 6857 O O . CYS A 1 913 ? 20.872 17.831 36.987 1.00 71.50 913 CYS A O 1
ATOM 6859 N N . LEU A 1 914 ? 20.047 15.741 37.336 1.00 62.69 914 LEU A N 1
ATOM 6860 C CA . LEU A 1 914 ? 21.232 14.849 37.294 1.00 62.69 914 LEU A CA 1
ATOM 6861 C C . LEU A 1 914 ? 22.335 15.101 36.237 1.00 62.69 914 LEU A C 1
ATOM 6863 O O . LEU A 1 914 ? 23.308 14.353 36.178 1.00 62.69 914 LEU A O 1
ATOM 6867 N N . ASN A 1 915 ? 22.161 16.067 35.336 1.00 65.75 915 ASN A N 1
ATOM 6868 C CA . ASN A 1 915 ? 23.089 16.376 34.243 1.00 65.75 915 ASN A CA 1
ATOM 6869 C C . ASN A 1 915 ? 23.496 17.865 34.227 1.00 65.75 915 ASN A C 1
ATOM 6871 O O . ASN A 1 915 ? 23.926 18.380 33.190 1.00 65.75 915 ASN A O 1
ATOM 6875 N N . THR A 1 916 ? 23.316 18.589 35.330 1.00 63.62 916 THR A N 1
ATOM 6876 C CA . THR A 1 916 ? 23.455 20.049 35.401 1.00 63.62 916 THR A CA 1
ATOM 6877 C C . THR A 1 916 ? 24.789 20.446 36.036 1.00 63.62 916 THR A C 1
ATOM 6879 O O . THR A 1 916 ? 24.861 20.987 37.130 1.00 63.62 916 THR A O 1
ATOM 6882 N N . ALA A 1 917 ? 25.887 20.266 35.298 1.00 53.16 917 ALA A N 1
ATOM 6883 C CA . ALA A 1 917 ? 27.227 20.604 35.785 1.00 53.16 917 ALA A CA 1
ATOM 6884 C C . ALA A 1 917 ? 27.510 22.125 35.862 1.00 53.16 917 ALA A C 1
ATOM 6886 O O . ALA A 1 917 ? 27.156 22.910 34.975 1.00 53.16 917 ALA A O 1
ATOM 6887 N N . THR A 1 918 ? 28.279 22.558 36.871 1.00 46.28 918 THR A N 1
ATOM 6888 C CA . THR A 1 918 ? 28.853 23.920 36.900 1.00 46.28 918 THR A CA 1
ATOM 6889 C C . THR A 1 918 ? 29.885 24.111 35.763 1.00 46.28 918 THR A C 1
ATOM 6891 O O . THR A 1 918 ? 30.705 23.224 35.529 1.00 46.28 918 THR A O 1
ATOM 6894 N N . PRO A 1 919 ? 29.908 25.259 35.041 1.00 48.06 919 PRO A N 1
ATOM 6895 C CA . PRO A 1 919 ? 29.601 26.588 35.543 1.00 48.06 919 PRO A CA 1
ATOM 6896 C C . PRO A 1 919 ? 28.518 27.308 34.724 1.00 48.06 919 PRO A C 1
ATOM 6898 O O . PRO A 1 919 ? 28.816 28.264 34.006 1.00 48.06 919 PRO A O 1
ATOM 6901 N N . GLU A 1 920 ? 27.244 26.972 34.916 1.00 42.22 920 GLU A N 1
ATOM 6902 C CA . GLU A 1 920 ? 26.213 28.007 34.799 1.00 42.22 920 GLU A CA 1
ATOM 6903 C C . GLU A 1 920 ? 26.225 28.836 36.085 1.00 42.22 920 GLU A C 1
ATOM 6905 O O . GLU A 1 920 ? 25.681 28.477 37.125 1.00 42.22 920 GLU A O 1
ATOM 6910 N N . SER A 1 921 ? 26.986 29.930 36.038 1.00 45.09 921 SER A N 1
ATOM 6911 C CA . SER A 1 921 ? 27.256 30.802 37.179 1.00 45.09 921 SER A CA 1
ATOM 6912 C C . SER A 1 921 ? 25.983 31.246 37.915 1.00 45.09 921 SER A C 1
ATOM 6914 O O . SER A 1 921 ? 25.271 32.150 37.480 1.00 45.09 921 SER A O 1
ATOM 6916 N N . VAL A 1 922 ? 25.729 30.663 39.091 1.00 44.09 922 VAL A N 1
ATOM 6917 C CA . VAL A 1 922 ? 24.804 31.241 40.070 1.00 44.09 922 VAL A CA 1
ATOM 6918 C C . VAL A 1 922 ? 25.209 32.710 40.267 1.00 44.09 922 VAL A C 1
ATOM 6920 O O . VAL A 1 922 ? 26.353 32.982 40.643 1.00 44.09 922 VAL A O 1
ATOM 6923 N N . PRO A 1 923 ? 24.320 33.680 40.008 1.00 38.78 923 PRO A N 1
ATOM 6924 C CA . PRO A 1 923 ? 24.684 35.088 40.050 1.00 38.78 923 PRO A CA 1
ATOM 6925 C C . PRO A 1 923 ? 25.086 35.501 41.474 1.00 38.78 923 PRO A C 1
ATOM 6927 O O . PRO A 1 923 ? 24.275 35.506 42.401 1.00 38.78 923 PRO A O 1
ATOM 6930 N N . GLU A 1 924 ? 26.332 35.947 41.647 1.00 38.00 924 GLU A N 1
ATOM 6931 C CA . GLU A 1 924 ? 26.801 36.583 42.887 1.00 38.00 924 GLU A CA 1
ATOM 6932 C C . GLU A 1 924 ? 26.220 38.006 43.090 1.00 38.00 924 GLU A C 1
ATOM 6934 O O . GLU A 1 924 ? 26.485 38.650 44.114 1.00 38.00 924 GLU A O 1
ATOM 6939 N N . GLU A 1 925 ? 25.399 38.522 42.160 1.00 36.72 925 GLU A N 1
ATOM 6940 C CA . GLU A 1 925 ? 24.796 39.858 42.244 1.00 36.72 925 GLU A CA 1
ATOM 6941 C C . GLU A 1 925 ? 23.255 39.884 42.187 1.00 36.72 925 GLU A C 1
ATOM 6943 O O . GLU A 1 925 ? 22.607 39.391 41.273 1.00 36.72 925 GLU A O 1
ATOM 6948 N N . PHE A 1 926 ? 22.680 40.544 43.197 1.00 45.78 926 PHE A N 1
ATOM 6949 C CA . PHE A 1 926 ? 21.250 40.606 43.518 1.00 45.78 926 PHE A CA 1
ATOM 6950 C C . PHE A 1 926 ? 20.430 41.604 42.694 1.00 45.78 926 PHE A C 1
ATOM 6952 O O . PHE A 1 926 ? 20.888 42.725 42.439 1.00 45.78 926 PHE A O 1
ATOM 6959 N N . MET A 1 927 ? 19.146 41.289 42.484 1.00 43.75 927 MET A N 1
ATOM 6960 C CA . MET A 1 927 ? 18.137 42.213 41.950 1.00 43.75 927 MET A CA 1
ATOM 6961 C C . MET A 1 927 ? 16.919 42.383 42.880 1.00 43.75 927 MET A C 1
ATOM 6963 O O . MET A 1 927 ? 16.655 41.576 43.762 1.00 43.75 927 MET A O 1
ATOM 6967 N N . LEU A 1 928 ? 16.198 43.499 42.720 1.00 41.50 928 LEU A N 1
ATOM 6968 C CA . LEU A 1 928 ? 15.031 43.892 43.530 1.00 41.50 928 LEU A CA 1
ATOM 6969 C C . LEU A 1 928 ? 13.739 43.179 43.078 1.00 41.50 928 LEU A C 1
ATOM 6971 O O . LEU A 1 928 ? 13.486 43.105 41.877 1.00 41.50 928 LEU A O 1
ATOM 6975 N N . PHE A 1 929 ? 12.883 42.818 44.049 1.00 42.53 929 PHE A N 1
ATOM 6976 C CA . PHE A 1 929 ? 11.634 42.029 43.940 1.00 42.53 929 PHE A CA 1
ATOM 6977 C C . PHE A 1 929 ? 11.826 40.517 43.788 1.00 42.53 929 PHE A C 1
ATOM 6979 O O . PHE A 1 929 ? 11.257 39.930 42.869 1.00 42.53 929 PHE A O 1
ATOM 6986 N N . ASP A 1 930 ? 12.595 39.919 44.703 1.00 50.09 930 ASP A N 1
ATOM 6987 C CA . ASP A 1 930 ? 12.635 38.472 44.955 1.00 50.09 930 ASP A CA 1
ATOM 6988 C C . ASP A 1 930 ? 12.834 37.618 43.690 1.00 50.09 930 ASP A C 1
ATOM 6990 O O . ASP A 1 930 ? 12.217 36.566 43.567 1.00 50.09 930 ASP A O 1
ATOM 6994 N N . ARG A 1 931 ? 13.636 38.092 42.721 1.00 45.69 931 ARG A N 1
ATOM 6995 C CA . ARG A 1 931 ? 13.871 37.438 41.420 1.00 45.69 931 ARG A CA 1
ATOM 6996 C C . ARG A 1 931 ? 15.363 37.298 41.093 1.00 45.69 931 ARG A C 1
ATOM 6998 O O . ARG A 1 931 ? 16.114 38.253 41.301 1.00 45.69 931 ARG A O 1
ATOM 7005 N N . TYR A 1 932 ? 15.774 36.144 40.555 1.00 48.38 932 TYR A N 1
ATOM 7006 C CA . TYR A 1 932 ? 17.180 35.773 40.286 1.00 48.38 932 TYR A CA 1
ATOM 7007 C C . TYR A 1 932 ? 17.436 35.552 38.789 1.00 48.38 932 TYR A C 1
ATOM 7009 O O . TYR A 1 932 ? 16.690 34.802 38.170 1.00 48.38 932 TYR A O 1
ATOM 7017 N N . ALA A 1 933 ? 18.486 36.149 38.209 1.00 44.34 933 ALA A N 1
ATOM 7018 C CA . ALA A 1 933 ? 18.856 35.956 36.797 1.00 44.34 933 ALA A CA 1
ATOM 7019 C C . ALA A 1 933 ? 20.326 35.531 36.644 1.00 44.34 933 ALA A C 1
ATOM 7021 O O . ALA A 1 933 ? 21.197 36.196 37.203 1.00 44.34 933 ALA A O 1
ATOM 7022 N N . LEU A 1 934 ? 20.587 34.479 35.858 1.00 40.97 934 LEU A N 1
ATOM 7023 C CA . LEU A 1 934 ? 21.925 34.073 35.408 1.00 40.97 934 LEU A CA 1
ATOM 7024 C C . LEU A 1 934 ? 22.573 35.186 34.567 1.00 40.97 934 LEU A C 1
ATOM 7026 O O . LEU A 1 934 ? 21.931 35.790 33.702 1.00 40.97 934 LEU A O 1
ATOM 7030 N N . THR A 1 935 ? 23.847 35.475 34.830 1.00 40.44 935 THR A N 1
ATOM 7031 C CA . THR A 1 935 ? 24.649 36.395 34.017 1.00 40.44 935 THR A CA 1
ATOM 7032 C C . THR A 1 935 ? 25.266 35.667 32.826 1.00 40.44 935 THR A C 1
ATOM 7034 O O . THR A 1 935 ? 26.023 34.726 33.010 1.00 40.44 935 THR A O 1
ATOM 7037 N N . GLU A 1 936 ? 24.974 36.191 31.631 1.00 43.28 936 GLU A N 1
ATOM 7038 C CA . GLU A 1 936 ? 25.720 36.023 30.371 1.00 43.28 936 GLU A CA 1
ATOM 7039 C C . GLU A 1 936 ? 25.805 34.605 29.765 1.00 43.28 936 GLU A C 1
ATOM 7041 O O . GLU A 1 936 ? 26.890 34.047 29.670 1.00 43.28 936 GLU A O 1
ATOM 7046 N N . ALA A 1 937 ? 24.684 34.085 29.233 1.00 39.75 937 ALA A N 1
ATOM 7047 C CA . ALA A 1 937 ? 24.707 33.151 28.084 1.00 39.75 937 ALA A CA 1
ATOM 7048 C C . ALA A 1 937 ? 23.359 32.993 27.335 1.00 39.75 937 ALA A C 1
ATOM 7050 O O . ALA A 1 937 ? 23.370 32.676 26.151 1.00 39.75 937 ALA A O 1
ATOM 7051 N N . GLY A 1 938 ? 22.204 33.256 27.965 1.00 43.03 938 GLY A N 1
ATOM 7052 C CA . GLY A 1 938 ? 20.879 33.066 27.340 1.00 43.03 938 GLY A CA 1
ATOM 7053 C C . GLY A 1 938 ? 20.254 34.326 26.714 1.00 43.03 938 GLY A C 1
ATOM 7054 O O . GLY A 1 938 ? 20.410 35.443 27.213 1.00 43.03 938 GLY A O 1
ATOM 7055 N N . THR A 1 939 ? 19.473 34.160 25.639 1.00 40.25 939 THR A N 1
ATOM 7056 C CA . THR A 1 939 ? 18.798 35.244 24.882 1.00 40.25 939 THR A CA 1
ATOM 7057 C C . THR A 1 939 ? 17.611 35.897 25.614 1.00 40.25 939 THR A C 1
ATOM 7059 O O . THR A 1 939 ? 17.041 36.881 25.119 1.00 40.25 939 THR A O 1
ATOM 7062 N N . ILE A 1 940 ? 17.260 35.402 26.806 1.00 37.59 940 ILE A N 1
ATOM 7063 C CA . ILE A 1 940 ? 15.942 35.593 27.427 1.00 37.59 940 ILE A CA 1
ATOM 7064 C C . ILE A 1 940 ? 15.905 36.684 28.534 1.00 37.59 940 ILE A C 1
ATOM 7066 O O . ILE A 1 940 ? 14.838 37.230 28.818 1.00 37.59 940 ILE A O 1
ATOM 7070 N N . PHE A 1 941 ? 17.038 37.171 29.071 1.00 41.66 941 PHE A N 1
ATOM 7071 C CA . PHE A 1 941 ? 17.040 38.146 30.190 1.00 41.66 941 PHE A CA 1
ATOM 7072 C C . PHE A 1 941 ? 17.768 39.467 29.875 1.00 41.66 941 PHE A C 1
ATOM 7074 O O . PHE A 1 941 ? 18.973 39.601 30.068 1.00 41.66 941 PHE A O 1
ATOM 7081 N N . ARG A 1 942 ? 17.043 40.496 29.396 1.00 36.91 942 ARG A N 1
ATOM 7082 C CA . ARG A 1 942 ? 17.677 41.702 28.812 1.00 36.91 942 ARG A CA 1
ATOM 7083 C C . ARG A 1 942 ? 17.970 42.896 29.750 1.00 36.91 942 ARG A C 1
ATOM 7085 O O . ARG A 1 942 ? 18.855 43.663 29.392 1.00 36.91 942 ARG A O 1
ATOM 7092 N N . HIS A 1 943 ? 17.331 43.108 30.920 1.00 37.62 943 HIS A N 1
ATOM 7093 C CA . HIS A 1 943 ? 17.623 44.285 31.795 1.00 37.62 943 HIS A CA 1
ATOM 7094 C C . HIS A 1 943 ? 17.247 44.140 33.297 1.00 37.62 943 HIS A C 1
ATOM 7096 O O . HIS A 1 943 ? 16.183 43.609 33.604 1.00 37.62 943 HIS A O 1
ATOM 7102 N N . GLY A 1 944 ? 18.033 44.746 34.221 1.00 38.00 944 GLY A N 1
ATOM 7103 C CA . GLY A 1 944 ? 17.819 44.717 35.691 1.00 38.00 944 GLY A CA 1
ATOM 7104 C C . GLY A 1 944 ? 18.044 46.049 36.478 1.00 38.00 944 GLY A C 1
ATOM 7105 O O . GLY A 1 944 ? 18.864 46.869 36.058 1.00 38.00 944 GLY A O 1
ATOM 7106 N N . PRO A 1 945 ? 17.329 46.328 37.605 1.00 37.38 945 PRO A N 1
ATOM 7107 C CA . PRO A 1 945 ? 17.405 47.585 38.390 1.00 37.38 945 PRO A CA 1
ATOM 7108 C C . PRO A 1 945 ? 18.371 47.591 39.618 1.00 37.38 945 PRO A C 1
ATOM 7110 O O . PRO A 1 945 ? 18.853 46.569 40.079 1.00 37.38 945 PRO A O 1
ATOM 7113 N N . ARG A 1 946 ? 18.646 48.789 40.184 1.00 36.00 946 ARG A N 1
ATOM 7114 C CA . ARG A 1 946 ? 19.917 49.217 40.844 1.00 36.00 946 ARG A CA 1
ATOM 7115 C C . ARG A 1 946 ? 20.166 49.003 42.378 1.00 36.00 946 ARG A C 1
ATOM 7117 O O . ARG A 1 946 ? 20.986 49.752 42.912 1.00 36.00 946 ARG A O 1
ATOM 7124 N N . LYS A 1 947 ? 19.553 48.083 43.151 1.00 39.00 947 LYS A N 1
ATOM 7125 C CA . LYS A 1 947 ? 19.928 47.880 44.599 1.00 39.00 947 LYS A CA 1
ATOM 7126 C C . LYS A 1 947 ? 19.717 46.446 45.153 1.00 39.00 947 LYS A C 1
ATOM 7128 O O . LYS A 1 947 ? 18.741 45.811 44.788 1.00 39.00 947 LYS A O 1
ATOM 7133 N N . LYS A 1 948 ? 20.613 45.998 46.065 1.00 38.38 948 LYS A N 1
ATOM 7134 C CA . LYS A 1 948 ? 20.925 44.588 46.449 1.00 38.38 948 LYS A CA 1
ATOM 7135 C C . LYS A 1 948 ? 20.220 44.010 47.714 1.00 38.38 948 LYS A C 1
ATOM 7137 O O . LYS A 1 948 ? 20.180 44.731 48.712 1.00 38.38 948 LYS A O 1
ATOM 7142 N N . VAL A 1 949 ? 19.809 42.717 47.711 1.00 38.62 949 VAL A N 1
ATOM 7143 C CA . VAL A 1 949 ? 19.395 41.865 48.879 1.00 38.62 949 VAL A CA 1
ATOM 7144 C C . VAL A 1 949 ? 19.607 40.329 48.617 1.00 38.62 949 VAL A C 1
ATOM 7146 O O . VAL A 1 949 ? 19.092 39.868 47.614 1.00 38.62 949 VAL A O 1
ATOM 7149 N N . GLY A 1 950 ? 20.305 39.574 49.511 1.00 47.97 950 GLY A N 1
ATOM 7150 C CA . GLY A 1 950 ? 20.280 38.088 49.807 1.00 47.97 950 GLY A CA 1
ATOM 7151 C C . GLY A 1 950 ? 20.648 36.980 48.762 1.00 47.97 950 GLY A C 1
ATOM 7152 O O . GLY A 1 950 ? 20.037 36.954 47.704 1.00 47.97 950 GLY A O 1
ATOM 7153 N N . GLN A 1 951 ? 21.616 36.052 49.033 1.00 48.50 951 GLN A N 1
ATOM 7154 C CA . GLN A 1 951 ? 22.180 35.050 48.053 1.00 48.50 951 GLN A CA 1
ATOM 7155 C C . GLN A 1 951 ? 21.513 33.668 48.145 1.00 48.50 951 GLN A C 1
ATOM 7157 O O . GLN A 1 951 ? 21.285 33.206 49.258 1.00 48.50 951 GLN A O 1
ATOM 7162 N N . TYR A 1 952 ? 21.301 33.004 46.998 1.00 51.31 952 TYR A N 1
ATOM 7163 C CA . TYR A 1 952 ? 20.826 31.614 46.872 1.00 51.31 952 TYR A CA 1
ATOM 7164 C C . TYR A 1 952 ? 21.688 30.859 45.834 1.00 51.31 952 TYR A C 1
ATOM 7166 O O . TYR A 1 952 ? 22.082 31.459 44.840 1.00 51.31 952 TYR A O 1
ATOM 7174 N N . THR A 1 953 ? 22.007 29.585 46.096 1.00 55.66 953 THR A N 1
ATOM 7175 C CA . THR A 1 953 ? 22.864 28.653 45.307 1.00 55.66 953 THR A CA 1
ATOM 7176 C C . THR A 1 953 ? 22.081 27.448 44.748 1.00 55.66 953 THR A C 1
ATOM 7178 O O . THR A 1 953 ? 20.969 27.226 45.221 1.00 55.66 953 THR A O 1
ATOM 7181 N N . LEU A 1 954 ? 22.663 26.643 43.831 1.00 60.81 954 LEU A N 1
ATOM 7182 C CA . LEU A 1 954 ? 22.061 25.403 43.269 1.00 60.81 954 LEU A CA 1
ATOM 7183 C C . LEU A 1 954 ? 21.602 24.394 44.338 1.00 60.81 954 LEU A C 1
ATOM 7185 O O . LEU A 1 954 ? 20.621 23.682 44.157 1.00 60.81 954 LEU A O 1
ATOM 7189 N N . ALA A 1 955 ? 22.206 24.429 45.528 1.00 61.06 955 ALA A N 1
ATOM 7190 C CA . ALA A 1 955 ? 21.734 23.662 46.681 1.00 61.06 955 ALA A CA 1
ATOM 7191 C C . ALA A 1 955 ? 20.286 23.997 47.112 1.00 61.06 955 ALA A C 1
ATOM 7193 O O . ALA A 1 955 ? 19.603 23.142 47.670 1.00 61.06 955 ALA A O 1
ATOM 7194 N N . HIS A 1 956 ? 19.803 25.222 46.867 1.00 64.50 956 HIS A N 1
ATOM 7195 C CA . HIS A 1 956 ? 18.421 25.627 47.175 1.00 64.50 956 HIS A CA 1
ATOM 7196 C C . HIS A 1 956 ? 17.432 25.225 46.073 1.00 64.50 956 HIS A C 1
ATOM 7198 O O . HIS A 1 956 ? 16.232 25.168 46.321 1.00 64.50 956 HIS A O 1
ATOM 7204 N N . THR A 1 957 ? 17.923 24.957 44.863 1.00 68.00 957 THR A N 1
ATOM 7205 C CA . THR A 1 957 ? 17.127 24.453 43.736 1.00 68.00 957 THR A CA 1
ATOM 7206 C C . THR A 1 957 ? 17.330 22.960 43.497 1.00 68.00 957 THR A C 1
ATOM 7208 O O . THR A 1 957 ? 16.773 22.436 42.538 1.00 68.00 957 THR A O 1
ATOM 7211 N N . LYS A 1 958 ? 18.078 22.288 44.387 1.00 73.94 958 LYS A N 1
ATOM 7212 C CA . LYS A 1 958 ? 18.384 20.855 44.332 1.00 73.94 958 LYS A CA 1
ATOM 7213 C C . LYS A 1 958 ? 18.926 20.445 42.959 1.00 73.94 958 LYS A C 1
ATOM 7215 O O . LYS A 1 958 ? 18.379 19.559 42.328 1.00 73.94 958 LYS A O 1
ATOM 7220 N N . GLY A 1 959 ? 19.933 21.186 42.502 1.00 71.31 959 GLY A N 1
ATOM 7221 C CA . GLY A 1 959 ? 20.697 20.941 41.274 1.00 71.31 959 GLY A CA 1
ATOM 7222 C C . GLY A 1 959 ? 20.054 21.417 39.969 1.00 71.31 959 GLY A C 1
ATOM 7223 O O . GLY A 1 959 ? 20.732 21.612 38.968 1.00 71.31 959 GLY A O 1
ATOM 7224 N N . CYS A 1 960 ? 18.771 21.798 39.977 1.00 72.50 960 CYS A N 1
ATOM 7225 C CA . CYS A 1 960 ? 18.144 22.394 38.793 1.00 72.50 960 CYS A CA 1
ATOM 7226 C C . CYS A 1 960 ? 18.454 23.884 38.599 1.00 72.50 960 CYS A C 1
ATOM 7228 O O . CYS A 1 960 ? 18.451 24.688 39.542 1.00 72.50 960 CYS A O 1
ATOM 7230 N N . SER A 1 961 ? 18.581 24.289 37.337 1.00 70.75 961 SER A N 1
ATOM 7231 C CA . SER A 1 961 ? 18.551 25.682 36.907 1.00 70.75 961 SER A CA 1
ATOM 7232 C C . SER A 1 961 ? 17.131 26.260 36.994 1.00 70.75 961 SER A C 1
ATOM 7234 O O . SER A 1 961 ? 16.115 25.562 37.024 1.00 70.75 961 SER A O 1
ATOM 7236 N N . CYS A 1 962 ? 17.039 27.589 37.032 1.00 69.88 962 CYS A N 1
ATOM 7237 C CA . CYS A 1 962 ? 15.747 28.269 37.048 1.00 69.88 962 CYS A CA 1
ATOM 7238 C C . CYS A 1 962 ? 14.915 27.999 35.780 1.00 69.88 962 CYS A C 1
ATOM 7240 O O . CYS A 1 962 ? 13.690 27.932 35.854 1.00 69.88 962 CYS A O 1
ATOM 7242 N N . GLU A 1 963 ? 15.568 27.860 34.627 1.00 69.00 963 GLU A N 1
ATOM 7243 C CA . GLU A 1 963 ? 14.895 27.591 33.355 1.00 69.00 963 GLU A CA 1
ATOM 7244 C C . GLU A 1 963 ? 14.279 26.193 33.353 1.00 69.00 963 GLU A C 1
ATOM 7246 O O . GLU A 1 963 ? 13.083 26.071 33.111 1.00 69.00 963 GLU A O 1
ATOM 7251 N N . GLN A 1 964 ? 15.032 25.186 33.800 1.00 74.75 964 GLN A N 1
ATOM 7252 C CA . GLN A 1 964 ? 14.546 23.810 33.939 1.00 74.75 964 GLN A CA 1
ATOM 7253 C C . GLN A 1 964 ? 13.328 23.725 34.871 1.00 74.75 964 GLN A C 1
ATOM 7255 O O . GLN A 1 964 ? 12.337 23.068 34.560 1.00 74.75 964 GLN A O 1
ATOM 7260 N N . LEU A 1 965 ? 13.345 24.459 35.990 1.00 74.94 965 LEU A N 1
ATOM 7261 C CA . LEU A 1 965 ? 12.187 24.552 36.883 1.00 74.94 965 LEU A CA 1
ATOM 7262 C C . LEU A 1 965 ? 10.967 25.180 36.180 1.00 74.94 965 LEU A C 1
ATOM 7264 O O . LEU A 1 965 ? 9.842 24.719 36.360 1.00 74.94 965 LEU A O 1
ATOM 7268 N N . ILE A 1 966 ? 11.150 26.225 35.373 1.00 73.88 966 ILE A N 1
ATOM 7269 C CA . ILE A 1 966 ? 10.041 26.852 34.635 1.00 73.88 966 ILE A CA 1
ATOM 7270 C C . ILE A 1 966 ? 9.507 25.917 33.546 1.00 73.88 966 ILE A C 1
ATOM 7272 O O . ILE A 1 966 ? 8.294 25.837 33.368 1.00 73.88 966 ILE A O 1
ATOM 7276 N N . ASP A 1 967 ? 10.381 25.189 32.862 1.00 74.06 967 ASP A N 1
ATOM 7277 C CA . ASP A 1 967 ? 10.013 24.250 31.803 1.00 74.06 967 ASP A CA 1
ATOM 7278 C C . ASP A 1 967 ? 9.138 23.113 32.342 1.00 74.06 967 ASP A C 1
ATOM 7280 O O . ASP A 1 967 ? 8.115 22.769 31.742 1.00 74.06 967 ASP A O 1
ATOM 7284 N N . VAL A 1 968 ? 9.462 22.621 33.542 1.00 74.94 968 VAL A N 1
ATOM 7285 C CA . VAL A 1 968 ? 8.623 21.675 34.289 1.00 74.94 968 VAL A CA 1
ATOM 7286 C C . VAL A 1 968 ? 7.262 22.284 34.637 1.00 74.94 968 VAL A C 1
ATOM 7288 O O . VAL A 1 968 ? 6.226 21.634 34.464 1.00 74.94 968 VAL A O 1
ATOM 7291 N N . ALA A 1 969 ? 7.240 23.534 35.113 1.00 75.00 969 ALA A N 1
ATOM 7292 C CA . ALA A 1 969 ? 6.002 24.237 35.451 1.00 75.00 969 ALA A CA 1
ATOM 7293 C C . ALA A 1 969 ? 5.101 24.493 34.231 1.00 75.00 969 ALA A C 1
ATOM 7295 O O . ALA A 1 969 ? 3.881 24.537 34.368 1.00 75.00 969 ALA A O 1
ATOM 7296 N N . GLU A 1 970 ? 5.683 24.639 33.041 1.00 75.62 970 GLU A N 1
ATOM 7297 C CA . GLU A 1 970 ? 4.961 24.824 31.777 1.00 75.62 970 GLU A CA 1
ATOM 7298 C C . GLU A 1 970 ? 4.617 23.499 31.076 1.00 75.62 970 GLU A C 1
ATOM 7300 O O . GLU A 1 970 ? 3.927 23.506 30.059 1.00 75.62 970 GLU A O 1
ATOM 7305 N N . GLY A 1 971 ? 5.032 22.361 31.644 1.00 68.38 971 GLY A N 1
ATOM 7306 C CA . GLY A 1 971 ? 4.685 21.031 31.147 1.00 68.38 971 GLY A CA 1
ATOM 7307 C C . GLY A 1 971 ? 5.419 20.630 29.868 1.00 68.38 971 GLY A C 1
ATOM 7308 O O . GLY A 1 971 ? 4.899 19.810 29.111 1.00 68.38 971 GLY A O 1
ATOM 7309 N N . MET A 1 972 ? 6.604 21.190 29.609 1.00 71.12 972 MET A N 1
ATOM 7310 C CA . MET A 1 972 ? 7.410 20.805 28.449 1.00 71.12 972 MET A CA 1
ATOM 7311 C C . MET A 1 972 ? 7.952 19.376 28.604 1.00 71.12 972 MET A C 1
ATOM 7313 O O . MET A 1 972 ? 8.362 18.975 29.690 1.00 71.12 972 MET A O 1
ATOM 7317 N N . ARG A 1 973 ? 7.938 18.593 27.513 1.00 48.16 973 ARG A N 1
ATOM 7318 C CA . ARG A 1 973 ? 8.171 17.131 27.537 1.00 48.16 973 ARG A CA 1
ATOM 7319 C C . ARG A 1 973 ? 9.585 16.704 27.966 1.00 48.16 973 ARG A C 1
ATOM 7321 O O . ARG A 1 973 ? 9.753 15.565 28.376 1.00 48.16 973 ARG A O 1
ATOM 7328 N N . PHE A 1 974 ? 10.576 17.595 27.899 1.00 51.31 974 PHE A N 1
ATOM 7329 C CA . PHE A 1 974 ? 11.988 17.251 28.125 1.00 51.31 974 PHE A CA 1
ATOM 7330 C C . PHE A 1 974 ? 12.446 17.290 29.589 1.00 51.31 974 PHE A C 1
ATOM 7332 O O . PHE A 1 974 ? 13.503 16.751 29.899 1.00 51.31 974 PHE A O 1
ATOM 7339 N N . TYR A 1 975 ? 11.668 17.892 30.494 1.00 59.06 975 TYR A N 1
ATOM 7340 C CA . TYR A 1 975 ? 12.005 17.944 31.917 1.00 59.06 975 TYR A CA 1
ATOM 7341 C C . TYR A 1 975 ? 10.803 17.531 32.768 1.00 59.06 975 TYR A C 1
ATOM 7343 O O . TYR A 1 975 ? 9.718 18.114 32.684 1.00 59.06 975 TYR A O 1
ATOM 7351 N N . TYR A 1 976 ? 10.998 16.521 33.612 1.00 64.94 976 TYR A N 1
ATOM 7352 C CA . TYR A 1 976 ? 9.980 15.996 34.512 1.00 64.94 976 TYR A CA 1
ATOM 7353 C C . TYR A 1 976 ? 10.609 15.498 35.817 1.00 64.94 976 TYR A C 1
ATOM 7355 O O . TYR A 1 976 ? 11.683 14.903 35.829 1.00 64.94 976 TYR A O 1
ATOM 7363 N N . PHE A 1 977 ? 9.932 15.747 36.936 1.00 66.62 977 PHE A N 1
ATOM 7364 C CA . PHE A 1 977 ? 10.333 15.272 38.257 1.00 66.62 977 PHE A CA 1
ATOM 7365 C C . PHE A 1 977 ? 9.492 14.061 38.663 1.00 66.62 977 PHE A C 1
ATOM 7367 O O . PHE A 1 977 ? 8.749 14.113 39.644 1.00 66.62 977 PHE A O 1
ATOM 7374 N N . ASP A 1 978 ? 9.601 12.961 37.917 1.00 62.12 978 ASP A N 1
ATOM 7375 C CA . ASP A 1 978 ? 8.826 11.735 38.181 1.00 62.12 978 ASP A CA 1
ATOM 7376 C C . ASP A 1 978 ? 9.130 11.146 39.561 1.00 62.12 978 ASP A C 1
ATOM 7378 O O . ASP A 1 978 ? 8.252 10.601 40.228 1.00 62.12 978 ASP A O 1
ATOM 7382 N N . GLN A 1 979 ? 10.358 11.349 40.047 1.00 56.84 979 GLN A N 1
ATOM 7383 C CA . GLN A 1 979 ? 10.767 10.962 41.398 1.00 56.84 979 GLN A CA 1
ATOM 7384 C C . GLN A 1 979 ? 10.126 11.837 42.497 1.00 56.84 979 GLN A C 1
ATOM 7386 O O . GLN A 1 979 ? 10.119 11.452 43.666 1.00 56.84 979 GLN A O 1
ATOM 7391 N N . PHE A 1 980 ? 9.555 12.997 42.143 1.00 67.06 980 PHE A N 1
ATOM 7392 C CA . PHE A 1 980 ? 8.954 13.967 43.065 1.00 67.06 980 PHE A CA 1
ATOM 7393 C C . PHE A 1 980 ? 7.577 14.448 42.565 1.00 67.06 980 PHE A C 1
ATOM 7395 O O . PHE A 1 980 ? 7.377 15.637 42.290 1.00 67.06 980 PHE A O 1
ATOM 7402 N N . PRO A 1 981 ? 6.568 13.555 42.509 1.00 64.56 981 PRO A N 1
ATOM 7403 C CA . PRO A 1 981 ? 5.275 13.829 41.874 1.00 64.56 981 PRO A CA 1
ATOM 7404 C C . PRO A 1 981 ? 4.488 14.969 42.540 1.00 64.56 981 PRO A C 1
ATOM 7406 O O . PRO A 1 981 ? 3.706 15.660 41.885 1.00 64.56 981 PRO A O 1
ATOM 7409 N N . ARG A 1 982 ? 4.712 15.223 43.840 1.00 66.56 982 ARG A N 1
ATOM 7410 C CA . ARG A 1 982 ? 4.123 16.373 44.553 1.00 66.56 982 ARG A CA 1
ATOM 7411 C C . ARG A 1 982 ? 4.699 17.701 44.078 1.00 66.56 982 ARG A C 1
ATOM 7413 O O . ARG A 1 982 ? 3.933 18.624 43.808 1.00 66.56 982 ARG A O 1
ATOM 7420 N N . LEU A 1 983 ? 6.022 17.771 43.932 1.00 71.50 983 LEU A N 1
ATOM 7421 C CA . LEU A 1 983 ? 6.703 18.944 43.396 1.00 71.50 983 LEU A CA 1
ATOM 7422 C C . LEU A 1 983 ? 6.314 19.156 41.929 1.00 71.50 983 LEU A C 1
ATOM 7424 O O . LEU A 1 983 ? 5.936 20.267 41.568 1.00 71.50 983 LEU A O 1
ATOM 7428 N N . GLN A 1 984 ? 6.297 18.093 41.117 1.00 76.56 984 GLN A N 1
ATOM 7429 C CA . GLN A 1 984 ? 5.850 18.132 39.718 1.00 76.56 984 GLN A CA 1
ATOM 7430 C C . GLN A 1 984 ? 4.443 18.734 39.592 1.00 76.56 984 GLN A C 1
ATOM 7432 O O . GLN A 1 984 ? 4.211 19.654 38.805 1.00 76.56 984 GLN A O 1
ATOM 7437 N N . ARG A 1 985 ? 3.499 18.263 40.416 1.00 71.25 985 ARG A N 1
ATOM 7438 C CA . ARG A 1 985 ? 2.117 18.759 40.441 1.00 71.25 985 ARG A CA 1
ATOM 7439 C C . ARG A 1 985 ? 2.041 20.211 40.928 1.00 71.25 985 ARG A C 1
ATOM 7441 O O . ARG A 1 985 ? 1.327 21.014 40.336 1.00 71.25 985 ARG A O 1
ATOM 7448 N N . ALA A 1 986 ? 2.787 20.575 41.972 1.00 71.69 986 ALA A N 1
ATOM 7449 C CA . ALA A 1 986 ? 2.831 21.947 42.485 1.00 71.69 986 ALA A CA 1
ATOM 7450 C C . ALA A 1 986 ? 3.390 22.939 41.449 1.00 71.69 986 ALA A C 1
ATOM 7452 O O . ALA A 1 986 ? 2.848 24.034 41.292 1.00 71.69 986 ALA A O 1
ATOM 7453 N N . MET A 1 987 ? 4.420 22.532 40.702 1.00 75.06 987 MET A N 1
ATOM 7454 C CA . MET A 1 987 ? 5.032 23.316 39.630 1.00 75.06 987 MET A CA 1
ATOM 7455 C C . MET A 1 987 ? 4.073 23.498 38.449 1.00 75.06 987 MET A C 1
ATOM 7457 O O . MET A 1 987 ? 3.855 24.632 38.030 1.00 75.06 987 MET A O 1
ATOM 7461 N N . ARG A 1 988 ? 3.427 22.423 37.971 1.00 74.38 988 ARG A N 1
ATOM 7462 C CA . ARG A 1 988 ? 2.429 22.484 36.880 1.00 74.38 988 ARG A CA 1
ATOM 7463 C C . ARG A 1 988 ? 1.179 23.301 37.224 1.00 74.38 988 ARG A C 1
ATOM 7465 O O . ARG A 1 988 ? 0.500 23.801 36.334 1.00 74.38 988 ARG A O 1
ATOM 7472 N N . ASN A 1 989 ? 0.902 23.487 38.513 1.00 69.06 989 ASN A N 1
ATOM 7473 C CA . ASN A 1 989 ? -0.216 24.289 39.008 1.00 69.06 989 ASN A CA 1
ATOM 7474 C C . ASN A 1 989 ? 0.135 25.773 39.232 1.00 69.06 989 ASN A C 1
ATOM 7476 O O . ASN A 1 989 ? -0.698 26.542 39.729 1.00 69.06 989 ASN A O 1
ATOM 7480 N N . LEU A 1 990 ? 1.352 26.214 38.889 1.00 69.81 990 LEU A N 1
ATOM 7481 C CA . LEU A 1 990 ? 1.704 27.631 38.928 1.00 69.81 990 LEU A CA 1
ATOM 7482 C C . LEU A 1 990 ? 0.884 28.416 37.899 1.00 69.81 990 LEU A C 1
ATOM 7484 O O . LEU A 1 990 ? 0.794 28.059 36.729 1.00 69.81 990 LEU A O 1
ATOM 7488 N N . PHE A 1 991 ? 0.317 29.552 38.316 1.00 56.38 991 PHE A N 1
ATOM 7489 C CA . PHE A 1 991 ? -0.386 30.418 37.371 1.00 56.38 991 PHE A CA 1
ATOM 7490 C C . PHE A 1 991 ? 0.552 30.870 36.236 1.00 56.38 991 PHE A C 1
ATOM 7492 O O . PHE A 1 991 ? 1.674 31.295 36.528 1.00 56.38 991 PHE A O 1
ATOM 7499 N N . PRO A 1 992 ? 0.069 30.961 34.981 1.00 64.38 992 PRO A N 1
ATOM 7500 C CA . PRO A 1 992 ? 0.890 31.366 33.837 1.00 64.38 992 PRO A CA 1
ATOM 7501 C C . PRO A 1 992 ? 1.606 32.713 34.011 1.00 64.38 992 PRO A C 1
ATOM 7503 O O . PRO A 1 992 ? 2.666 32.944 33.447 1.00 64.38 992 PRO A O 1
ATOM 7506 N N . PHE A 1 993 ? 1.081 33.638 34.824 1.00 62.12 993 PHE A N 1
ATOM 7507 C CA . PHE A 1 993 ? 1.780 34.904 35.074 1.00 62.12 993 PHE A CA 1
ATOM 7508 C C . PHE A 1 993 ? 3.070 34.737 35.901 1.00 62.12 993 PHE A C 1
ATOM 7510 O O . PHE A 1 993 ? 3.956 35.591 35.804 1.00 62.12 993 PHE A O 1
ATOM 7517 N N . PHE A 1 994 ? 3.182 33.680 36.718 1.00 61.69 994 PHE A N 1
ATOM 7518 C CA . PHE A 1 994 ? 4.406 33.353 37.447 1.00 61.69 994 PHE A CA 1
ATOM 7519 C C . PHE A 1 994 ? 5.463 32.786 36.503 1.00 61.69 994 PHE A C 1
ATOM 7521 O O . PHE A 1 994 ? 6.601 33.236 36.588 1.00 61.69 994 PHE A O 1
ATOM 7528 N N . THR A 1 995 ? 5.093 31.905 35.569 1.00 68.56 995 THR A N 1
ATOM 7529 C CA . THR A 1 995 ? 6.028 31.333 34.586 1.00 68.56 995 THR A CA 1
ATOM 7530 C C . THR A 1 995 ? 6.423 32.361 33.519 1.00 68.56 995 THR A C 1
ATOM 7532 O O . THR A 1 995 ? 7.608 32.615 33.334 1.00 68.56 995 THR A O 1
ATOM 7535 N N . ILE A 1 996 ? 5.474 33.126 32.959 1.00 67.19 996 ILE A N 1
ATOM 7536 C CA . ILE A 1 996 ? 5.740 34.252 32.034 1.00 67.19 996 ILE A CA 1
ATOM 7537 C C . ILE A 1 996 ? 6.601 35.333 32.708 1.00 67.19 996 ILE A C 1
ATOM 7539 O O . ILE A 1 996 ? 7.508 35.917 32.107 1.00 67.19 996 ILE A O 1
ATOM 7543 N N . GLY A 1 997 ? 6.311 35.635 33.977 1.00 63.12 997 GLY A N 1
ATOM 7544 C CA . GLY A 1 997 ? 7.088 36.582 34.770 1.00 63.12 997 GLY A CA 1
ATOM 7545 C C . GLY A 1 997 ? 8.496 36.074 35.073 1.00 63.12 997 GLY A C 1
ATOM 7546 O O . GLY A 1 997 ? 9.433 36.876 35.060 1.00 63.12 997 GLY A O 1
ATOM 7547 N N . ALA A 1 998 ? 8.642 34.773 35.323 1.00 64.38 998 ALA A N 1
ATOM 7548 C CA . ALA A 1 998 ? 9.915 34.123 35.593 1.00 64.38 998 ALA A CA 1
ATOM 7549 C C . ALA A 1 998 ? 10.768 33.985 34.326 1.00 64.38 998 ALA A C 1
ATOM 7551 O O . ALA A 1 998 ? 11.936 34.353 34.374 1.00 64.38 998 ALA A O 1
ATOM 7552 N N . ARG A 1 999 ? 10.187 33.641 33.167 1.00 65.81 999 ARG A N 1
ATOM 7553 C CA . ARG A 1 999 ? 10.883 33.679 31.867 1.00 65.81 999 ARG A CA 1
ATOM 7554 C C . ARG A 1 999 ? 11.393 35.072 31.526 1.00 65.81 999 ARG A C 1
ATOM 7556 O O . ARG A 1 999 ? 12.430 35.211 30.912 1.00 65.81 999 ARG A O 1
ATOM 7563 N N . LYS A 1 1000 ? 10.703 36.142 31.926 1.00 56.62 1000 LYS A N 1
ATOM 7564 C CA . LYS A 1 1000 ? 11.127 37.509 31.574 1.00 56.62 1000 LYS A CA 1
ATOM 7565 C C . LYS A 1 1000 ? 12.127 38.135 32.550 1.00 56.62 1000 LYS A C 1
ATOM 7567 O O . LYS A 1 1000 ? 12.874 39.038 32.169 1.00 56.62 1000 LYS A O 1
ATOM 7572 N N . TYR A 1 1001 ? 12.092 37.730 33.819 1.00 54.09 1001 TYR A N 1
ATOM 7573 C CA . TYR A 1 1001 ? 12.785 38.435 34.905 1.00 54.09 1001 TYR A CA 1
ATOM 7574 C C . TYR A 1 1001 ? 13.547 37.525 35.879 1.00 54.09 1001 TYR A C 1
ATOM 7576 O O . TYR A 1 1001 ? 14.136 38.051 36.824 1.00 54.09 1001 TYR A O 1
ATOM 7584 N N . GLY A 1 1002 ? 13.537 36.210 35.665 1.00 57.16 1002 GLY A N 1
ATOM 7585 C CA . GLY A 1 1002 ? 14.155 35.215 36.535 1.00 57.16 1002 GLY A CA 1
ATOM 7586 C C . GLY A 1 1002 ? 13.199 34.611 37.571 1.00 57.16 1002 GLY A C 1
ATOM 7587 O O . GLY A 1 1002 ? 12.155 35.199 37.879 1.00 57.16 1002 GLY A O 1
ATOM 7588 N N . CYS A 1 1003 ? 13.554 33.446 38.126 1.00 62.22 1003 CYS A N 1
ATOM 7589 C CA . CYS A 1 1003 ? 12.727 32.713 39.094 1.00 62.22 1003 CYS A CA 1
ATOM 7590 C C . CYS A 1 1003 ? 12.434 33.566 40.313 1.00 62.22 1003 CYS A C 1
ATOM 7592 O O . CYS A 1 1003 ? 13.311 34.269 40.810 1.00 62.22 1003 CYS A O 1
ATOM 7594 N N . SER A 1 1004 ? 11.198 33.485 40.803 1.00 64.75 1004 SER A N 1
ATOM 7595 C CA . SER A 1 1004 ? 10.812 34.180 42.027 1.00 64.75 1004 SER A CA 1
ATOM 7596 C C . SER A 1 1004 ? 11.163 33.366 43.277 1.00 64.75 1004 SER A C 1
ATOM 7598 O O . SER A 1 1004 ? 11.165 32.137 43.225 1.00 64.75 1004 SER A O 1
ATOM 7600 N N . GLU A 1 1005 ? 11.366 34.022 44.423 1.00 62.00 1005 GLU A N 1
ATOM 7601 C CA . GLU A 1 1005 ? 11.531 33.361 45.733 1.00 62.00 1005 GLU A CA 1
ATOM 7602 C C . GLU A 1 1005 ? 10.370 32.400 46.044 1.00 62.00 1005 GLU A C 1
ATOM 7604 O O . GLU A 1 1005 ? 10.555 31.408 46.740 1.00 62.00 1005 GLU A O 1
ATOM 7609 N N . ALA A 1 1006 ? 9.179 32.648 45.491 1.00 63.19 1006 ALA A N 1
ATOM 7610 C CA . ALA A 1 1006 ? 8.037 31.754 45.643 1.00 63.19 1006 ALA A CA 1
ATOM 7611 C C . ALA A 1 1006 ? 8.244 30.388 44.964 1.00 63.19 1006 ALA A C 1
ATOM 7613 O O . ALA A 1 1006 ? 7.794 29.388 45.511 1.00 63.19 1006 ALA A O 1
ATOM 7614 N N . ILE A 1 1007 ? 8.937 30.341 43.819 1.00 69.06 1007 ILE A N 1
ATOM 7615 C CA . ILE A 1 1007 ? 9.259 29.088 43.115 1.00 69.06 1007 ILE A CA 1
ATOM 7616 C C . ILE A 1 1007 ? 10.353 28.338 43.884 1.00 69.06 1007 ILE A C 1
ATOM 7618 O O . ILE A 1 1007 ? 10.201 27.156 44.162 1.00 69.06 1007 ILE A O 1
ATOM 7622 N N . ILE A 1 1008 ? 11.399 29.040 44.336 1.00 69.75 1008 ILE A N 1
ATOM 7623 C CA . ILE A 1 1008 ? 12.495 28.427 45.110 1.00 69.75 1008 ILE A CA 1
ATOM 7624 C C . ILE A 1 1008 ? 11.987 27.862 46.445 1.00 69.75 1008 ILE A C 1
ATOM 7626 O O . ILE A 1 1008 ? 12.220 26.701 46.759 1.00 69.75 1008 ILE A O 1
ATOM 7630 N N . ARG A 1 1009 ? 11.199 28.630 47.208 1.00 67.25 1009 ARG A N 1
ATOM 7631 C CA . ARG A 1 1009 ? 10.610 28.153 48.475 1.00 67.25 1009 ARG A CA 1
ATOM 7632 C C . ARG A 1 1009 ? 9.591 27.029 48.302 1.00 67.25 1009 ARG A C 1
ATOM 7634 O O . ARG A 1 1009 ? 9.218 26.408 49.294 1.00 67.25 1009 ARG A O 1
ATOM 7641 N N . MET A 1 1010 ? 9.055 26.848 47.099 1.00 71.94 1010 MET A N 1
ATOM 7642 C CA . MET A 1 1010 ? 8.163 25.737 46.788 1.00 71.94 1010 MET A CA 1
ATOM 7643 C C . MET A 1 1010 ? 8.975 24.462 46.565 1.00 71.94 1010 MET A C 1
ATOM 7645 O O . MET A 1 1010 ? 8.635 23.451 47.167 1.00 71.94 1010 MET A O 1
ATOM 7649 N N . VAL A 1 1011 ? 10.096 24.536 45.837 1.00 71.56 1011 VAL A N 1
ATOM 7650 C CA . VAL A 1 1011 ? 11.070 23.431 45.746 1.00 71.56 1011 VAL A CA 1
ATOM 7651 C C . VAL A 1 1011 ? 11.551 23.020 47.141 1.00 71.56 1011 VAL A C 1
ATOM 7653 O O . VAL A 1 1011 ? 11.492 21.850 47.489 1.00 71.56 1011 VAL A O 1
ATOM 7656 N N . GLU A 1 1012 ? 1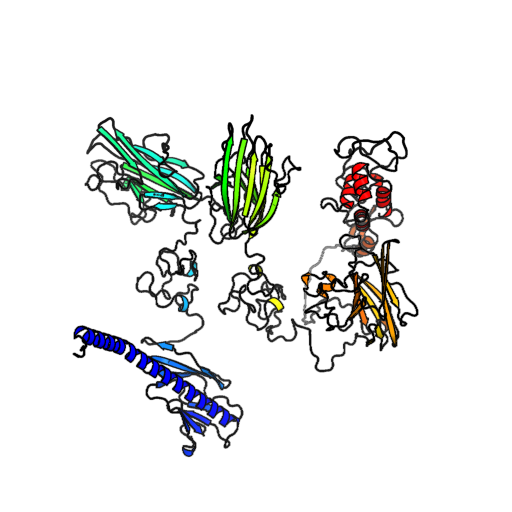1.904 23.979 48.000 1.00 68.25 1012 GLU A N 1
ATOM 7657 C CA . GLU A 1 1012 ? 12.329 23.696 49.382 1.00 68.25 1012 GLU A CA 1
ATOM 7658 C C . GLU A 1 1012 ? 11.227 23.130 50.301 1.00 68.25 1012 GLU A C 1
ATOM 7660 O O . GLU A 1 1012 ? 11.542 22.635 51.382 1.00 68.25 1012 GLU A O 1
ATOM 7665 N N . ARG A 1 1013 ? 9.942 23.288 49.953 1.00 70.38 1013 ARG A N 1
ATOM 7666 C CA . ARG A 1 1013 ? 8.806 22.898 50.812 1.00 70.38 1013 ARG A CA 1
ATOM 7667 C C . ARG A 1 1013 ? 8.176 21.574 50.406 1.00 70.38 1013 ARG A C 1
ATOM 7669 O O . ARG A 1 1013 ? 7.674 20.866 51.275 1.00 70.38 1013 ARG A O 1
ATOM 7676 N N . GLU A 1 1014 ? 8.079 21.334 49.104 1.00 65.31 1014 GLU A N 1
ATOM 7677 C CA . GLU A 1 1014 ? 7.388 20.170 48.541 1.00 65.31 1014 GLU A CA 1
ATOM 7678 C C . GLU A 1 1014 ? 8.298 18.930 48.452 1.00 65.31 1014 GLU A C 1
ATOM 7680 O O . GLU A 1 1014 ? 7.800 17.831 48.196 1.00 65.31 1014 GLU A O 1
ATOM 7685 N N . LEU A 1 1015 ? 9.599 19.114 48.716 1.00 56.62 1015 LEU A N 1
ATOM 7686 C CA . LEU A 1 1015 ? 10.588 18.085 49.056 1.00 56.62 1015 LEU A CA 1
ATOM 7687 C C . LEU A 1 1015 ? 10.678 17.925 50.580 1.00 56.62 1015 LEU A C 1
ATOM 7689 O O . LEU A 1 1015 ? 10.717 16.765 51.055 1.00 56.62 1015 LEU A O 1
#